Protein 9HAP (pdb70)

Radius of gyration: 42.09 Å; Cα contacts (8 Å, |Δi|>4): 1853; chains: 4; bounding box: 52×86×137 Å

Solvent-accessible surface area: 41976 Å² total; per-residue (Å²): 197,41,86,5,55,9,62,38,33,29,86,25,101,67,56,27,65,35,127,0,27,0,42,6,56,61,20,79,1,69,70,35,0,0,0,0,0,14,23,27,83,87,128,25,13,75,18,0,0,4,12,4,27,75,74,52,19,53,18,46,17,123,50,0,120,74,32,3,75,6,50,38,39,66,109,134,37,14,0,27,0,55,0,57,61,0,115,74,117,2,37,0,38,0,12,0,0,27,0,1,54,36,78,38,88,66,1,40,67,0,0,15,86,26,2,103,11,21,95,0,35,10,24,97,23,87,71,86,20,12,42,12,11,32,3,4,1,33,72,182,16,59,87,81,43,64,3,4,0,0,2,1,2,20,41,0,13,19,77,98,26,83,24,37,3,33,99,50,89,37,102,88,21,40,23,58,2,68,24,40,99,26,127,76,26,25,37,10,14,7,0,0,0,37,6,74,26,106,28,25,76,124,99,82,12,62,0,21,0,43,0,124,70,36,126,33,141,44,87,24,116,4,98,56,171,163,28,103,17,118,16,60,50,17,36,141,12,129,74,54,21,64,37,120,0,31,0,47,10,67,42,95,72,0,44,156,35,0,1,0,1,1,31,44,28,122,72,132,135,84,80,22,1,0,0,6,15,52,94,76,62,27,27,7,43,10,113,70,1,109,62,62,3,62,18,43,52,44,56,104,63,46,12,0,47,0,47,0,60,64,4,127,62,143,5,39,1,31,0,45,0,0,2,0,45,38,48,161,16,13,6,36,22,74,76,75,16,147,18,17,87,0,35,8,98,148,5,108,7,63,5,74,33,91,58,28,24,5,50,82,48,62,165,10,61,0,52,0,117,0,68,51,61,2,4,25,0,0,0,1,0,22,14,38,109,90,44,22,4,91,5,6,0,27,23,0,71,45,73,32,93,79,28,55,96,53,4,52,15,57,84,81,51,35,56,1,32,0,13,0,63,43,0,54,100,122,2,37,8,28,0,12,0,0,0,0,0,8,20,22,47,5,39,22,4,120,6,0,88,5,18,64,68,66,23,15,24,44,11,52,8,10,13,4,23,9,6,114,88,2,48,161,85,28,44,0,0,0,0,0,0,0,3,59,0,1,6,69,52,17,72,14,33,4,68,4,68,133,50,117,56,104,88,41,42,64,81,16,45,26,114,44,36,112,151,53,13,4,2,2,6,3,0,17,0,50,30,49,98,56,59,15,118,147,61,126,50,0,12,0,21,0,12,0,0,11,28,26,69,65,44,81,52,68,35,86,199,116,221,82,45,48,64,57,36,52,64,36,76,92,48,4,50,114,22,6,39,116,14,50,61,19,25,67,174,144,45,229,134,49,78,22,54,44,6,4,26,57,6,7,52,0,5,43,29,24,8,51,104,45,25,42,36,42,43,70,47,65,89,78,99,62,54,110,52,71,44,74,55,20,16,51,33,64,56,56,25,25,10,3,15,4,0,5,0,18,2,0,46,9,1,0,82,29,18,51,59,36,26,30,181,171,77,183,59,1,106,80,5,63,55,111,0,87,69,56,0,54,63,4,75,168,35,38,68,86,18,194,57,68,83,61,117,78,164,22,68,18,71,44,22,37,148,29,10,100,54,0,38,67,54,3,32,126,30,2,47,65,10,10,106,38,0,96,63,57,12,101,43,48,59,21,8,94,23,2,107,4,0,56,51,1,10,86,28,2,45,70,10,20,22,52,44,8,123,59,62,40,53,70,18,184,110,161,151,105,89,65,49,95,56,48,14,37,98,4,13,28,35,6,4,191,44,2,31,82,59,20,89,31,10,51,76,51,77,124,31,84,135,51,18,46,70,0,76,72,14,9,74,48,10,37,64,8,6,127,78,0,54,149,11,114,67,23,60,79,0,68,62,1,0,8,80,2,1,9,7,0,5,41,0,27,142,6,58,52,82,184,53,3,122,94,2,5,34,67,6,0,24,31,1,24,73,0,2,56,16,1,55,92,48,104,19,134,84,0,21,62,18,0,71,101,5,65,96,14,48,86,52,55,5,66,82,40,32,150,44,122,83,75,35

Foldseek 3Di:
DKAKAKDFADEDAAQAKTKIKIQIPPDFLQFWKKWKWWAAVVGDIGTAWIARQNVGDIDGDPVQPPQWDWDADRVRRMIMIMGGNHHQRRFTWMKMFIAGDDDDDSNVCGRVHIYPTHTHGYHPDDFDDWDKDKPAFECVPPHQFKTKIKIKTQFGQDQDKDKDKPNNPDDPAKDKDHWDQDPVRGTIIMIMGIGTPVCQVPDWIWMWMQDVVHRDIDTGTHHYD/DKAKDKDWADEDAAQAKTKMKMAIPPDFLALWKKFKWWAAPVDHIGGAWIDAHDPPDIDGDPVCPPQWDKDADRPRRMIMIMGGRDDQVRFTFMKMFIGPDSVPPRDTDHIHPGYTHGYD/DKAKEWDAQEAEDAFFAKDKTKIFIPDFLDQQKWKWWDAPPDDIDTADGSQADGDPPDDPQWGWDDDGRMIMIMRRGHDPVRFTKMKMWGPSDPVPIDIYPIYGYAYDDDFDFWDWDKDWFDPVVLVVFKTKIKIKTPFGPDPDKDKWKQFVHRTDDDQKDKDKDAQDPPRGGIMMMIMGMDTSVVVVVTFKIKMWMDDPPDPDIDIDIGTD/DVVLLVLLVVLLVLLVVLLVLLLVLLCVVVCDDPPSVLLNLLSVLLNLLSPLPSVVVNVCVVPVHDDDFQQVQLVSQLSNQLSLQLNLQSLLLSLVVLLVCLVPVPPSSVVSSVCSNVVSVCSNPQWGVTPGDADDVTRLQVVLVVCCCRRPNVSLVSSVVSLVSVVCSCVCAPSVLSSVLSVVLSVLQCQQCVVVSVVSNCVRVPVPNSVNVSSNSNSSNVSSVSVCVSDPSSVVSSVCVVLLVLLVVLVVLLVVLLVQLVVDDWLVSVLVSLVSNLVSLVSNQPRDNDVVPVVLSVVLNVLSVVLNVCSVVGNSVVSNVSCVVNVVSCVVPVVVSNVCNVHD

Secondary structure (DSSP, 8-state):
--EEEEE---EE-TT-EEEEEEEEESS-GGGSEEEEEEE-TTS-EEEEEEE-TTT--EEE-STTTTTEEEEEETTTTEEEEEEES--GGG-EEEEEEEEPPSSSHHHHSBT-S-B--EEEEE-S----PPPEEEE---TTTTTTSEEEEEEEEEEESSS--EEEEGGGT--TT-EEPPPEE-TTS-EEEEEEEEEEGGGTTTS-EEEEEEETTTTEEEEEEE---/--EEEEE--EEE-TT-EEEEEEEEESS-STTSEEEEEEE-SSS-EEEEEEE-SGGG-EEE-SSSTTTEEEEEETTTTEEEEEEES--GGG-EEEEEEEE--TT----EEE----EEEEE-/---EEE--SEEEE-TT--EEEEEEESS--TT-EEEEEE-TTS--EEEEETTTEEPBTB-TTEEEEEETTEEEEEESS--TTT-SEEEEEE-SSGGG-EE---EEEEE----BPPEEEEEPPPHHHHTTTEEEEEEEEEEEBSS-EEEEEEETTEE--SSEEEEEE---SSS--EEEEEEEEEEHHHHTT--EEEEEEEETT-SS-EEEEEE-/-HHHHHHHHHHHHHHHHHHHHHHHHHHHHH---TTHHHHHHHHHHHHHHIIIIIHHHHHHHHHTS--S-HHHHHHHHHHHHHHHHHHHHHHHHHHHHHHHHHH---HHHHHHHHHHHHHTTTHHHHB----B---SS-HHHHHHHHHIIIIIIHHHHHHHHHHHHHHHHHT--HHHHHHHHHHHHHHHHHHHHHHHHHHHHHHHH---HHHHHHHHTSHHHHHHHHHHHH-HHHHHHH--HHHHHHHHHHHHHHHHHHHHHHT--SHHHHHHHHHHHHHHHHHHHHS---HHHHHHHHHHHHHHHHHHHHHHTT-HHHHHHHHHHHHHHIIIIIHHHHGGGGT-

B-factor: mean 37.15, std 25.97, range [0.11, 115.5]

Structure (mmCIF, N/CA/C/O backbone):
data_9HAP
#
_entry.id   9HAP
#
_cell.length_a   1.00
_cell.length_b   1.00
_cell.length_c   1.00
_cell.angle_alpha   90.00
_cell.angle_beta   90.00
_cell.angle_gamma   90.00
#
_symmetry.space_group_name_H-M   'P 1'
#
loop_
_entity.id
_entity.type
_entity.pdbx_description
1 polymer 'Synthetic antibody, anti-BRIL Fab fragment, Heavy chain'
2 polymer 'anti-BRIL Fab Nanobody'
3 polymer 'Synthetic antibody, anti-BRIL Fab fragment, Light chain'
4 polymer 'Vasopressin V2 receptor,Soluble cytochrome b562'
5 non-polymer (R)-Tolvaptan
#
loop_
_atom_site.group_PDB
_atom_site.id
_atom_site.type_symbol
_atom_site.label_atom_id
_atom_site.label_alt_id
_atom_site.label_comp_id
_atom_site.label_asym_id
_atom_site.label_entity_id
_atom_site.label_seq_id
_atom_site.pdbx_PDB_ins_code
_atom_site.Cartn_x
_atom_site.Cartn_y
_atom_site.Cartn_z
_atom_site.occupancy
_atom_site.B_iso_or_equiv
_atom_site.auth_seq_id
_atom_site.auth_comp_id
_atom_site.auth_asym_id
_atom_site.auth_atom_id
_atom_site.pdbx_PDB_model_num
ATOM 1 N N . GLU A 1 4 ? 127.804 133.525 177.921 1.00 32.01 4 GLU H N 1
ATOM 2 C CA . GLU A 1 4 ? 129.197 133.938 178.042 1.00 35.85 4 GLU H CA 1
ATOM 3 C C . GLU A 1 4 ? 130.040 132.830 178.660 1.00 31.98 4 GLU H C 1
ATOM 4 O O . GLU A 1 4 ? 129.510 131.890 179.251 1.00 32.07 4 GLU H O 1
ATOM 10 N N . VAL A 1 5 ? 131.358 132.946 178.518 1.00 29.09 5 VAL H N 1
ATOM 11 C CA . VAL A 1 5 ? 132.296 132.023 179.141 1.00 30.28 5 VAL H CA 1
ATOM 12 C C . VAL A 1 5 ? 133.176 132.819 180.093 1.00 24.01 5 VAL H C 1
ATOM 13 O O . VAL A 1 5 ? 133.424 134.011 179.887 1.00 22.02 5 VAL H O 1
ATOM 17 N N . GLN A 1 6 ? 133.629 132.161 181.156 1.00 27.08 6 GLN H N 1
ATOM 18 C CA . GLN A 1 6 ? 134.359 132.856 182.207 1.00 21.26 6 GLN H CA 1
ATOM 19 C C . GLN A 1 6 ? 135.231 131.864 182.964 1.00 20.92 6 GLN H C 1
ATOM 20 O O . GLN A 1 6 ? 135.091 130.646 182.829 1.00 22.82 6 GLN H O 1
ATOM 26 N N . LEU A 1 7 ? 136.148 132.415 183.757 1.00 14.91 7 LEU H N 1
ATOM 27 C CA . LEU A 1 7 ? 137.014 131.644 184.637 1.00 13.74 7 LEU H CA 1
ATOM 28 C C . LEU A 1 7 ? 136.933 132.230 186.037 1.00 11.90 7 LEU H C 1
ATOM 29 O O . LEU A 1 7 ? 137.104 133.439 186.214 1.00 14.19 7 LEU H O 1
ATOM 34 N N . VAL A 1 8 ? 136.672 131.380 187.026 1.00 9.99 8 VAL H N 1
ATOM 35 C CA . VAL A 1 8 ? 136.634 131.799 188.419 1.00 8.42 8 VAL H CA 1
ATOM 36 C C . VAL A 1 8 ? 137.746 131.079 189.169 1.00 7.50 8 VAL H C 1
ATOM 37 O O . VAL A 1 8 ? 138.205 130.006 188.772 1.00 11.94 8 VAL H O 1
ATOM 41 N N . GLU A 1 9 ? 138.183 131.684 190.268 1.00 6.46 9 GLU H N 1
ATOM 42 C CA . GLU A 1 9 ? 139.273 131.151 191.069 1.00 6.05 9 GLU H CA 1
ATOM 43 C C . GLU A 1 9 ? 138.815 130.930 192.503 1.00 6.70 9 GLU H C 1
ATOM 44 O O . GLU A 1 9 ? 137.918 131.618 193.002 1.00 9.11 9 GLU H O 1
ATOM 50 N N . SER A 1 10 ? 139.445 129.961 193.163 1.00 4.00 10 SER H N 1
ATOM 51 C CA . SER A 1 10 ? 139.105 129.611 194.533 1.00 3.75 10 SER H CA 1
ATOM 52 C C . SER A 1 10 ? 140.332 129.017 195.209 1.00 3.82 10 SER H C 1
ATOM 53 O O . SER A 1 10 ? 141.321 128.674 194.559 1.00 4.82 10 SER H O 1
ATOM 56 N N . GLY A 1 11 ? 140.256 128.892 196.531 1.00 3.85 11 GLY H N 1
ATOM 57 C CA . GLY A 1 11 ? 141.331 128.317 197.307 1.00 4.40 11 GLY H CA 1
ATOM 58 C C . GLY A 1 11 ? 142.338 129.305 197.851 1.00 4.32 11 GLY H C 1
ATOM 59 O O . GLY A 1 11 ? 143.220 128.902 198.619 1.00 5.53 11 GLY H O 1
ATOM 60 N N . GLY A 1 12 ? 142.243 130.578 197.480 1.00 4.67 12 GLY H N 1
ATOM 61 C CA . GLY A 1 12 ? 143.131 131.572 198.047 1.00 4.68 12 GLY H CA 1
ATOM 62 C C . GLY A 1 12 ? 142.824 131.832 199.509 1.00 4.98 12 GLY H C 1
ATOM 63 O O . GLY A 1 12 ? 141.690 131.700 199.967 1.00 4.92 12 GLY H O 1
ATOM 64 N N . GLY A 1 13 ? 143.858 132.208 200.253 1.00 5.91 13 GLY H N 1
ATOM 65 C CA . GLY A 1 13 ? 143.691 132.440 201.674 1.00 7.09 13 GLY H CA 1
ATOM 66 C C . GLY A 1 13 ? 145.026 132.669 202.354 1.00 6.26 13 GLY H C 1
ATOM 67 O O . GLY A 1 13 ? 146.006 133.057 201.716 1.00 5.62 13 GLY H O 1
ATOM 68 N N . LEU A 1 14 ? 145.041 132.420 203.659 1.00 7.32 14 LEU H N 1
ATOM 69 C CA . LEU A 1 14 ? 146.198 132.679 204.506 1.00 10.81 14 LEU H CA 1
ATOM 70 C C . LEU A 1 14 ? 146.799 131.357 204.961 1.00 10.75 14 LEU H C 1
ATOM 71 O O . LEU A 1 14 ? 146.100 130.521 205.542 1.00 11.79 14 LEU H O 1
ATOM 76 N N . VAL A 1 15 ? 148.092 131.172 204.696 1.00 9.58 15 VAL H N 1
ATOM 77 C CA . VAL A 1 15 ? 148.831 130.009 205.164 1.00 11.32 15 VAL H CA 1
ATOM 78 C C . VAL A 1 15 ? 150.159 130.474 205.743 1.00 11.04 15 VAL H C 1
ATOM 79 O O . VAL A 1 15 ? 150.656 131.557 205.432 1.00 11.73 15 VAL H O 1
ATOM 83 N N . GLN A 1 16 ? 150.728 129.638 206.607 1.00 12.24 16 GLN H N 1
ATOM 84 C CA . GLN A 1 16 ? 152.031 129.921 207.179 1.00 11.21 16 GLN H CA 1
ATOM 85 C C . GLN A 1 16 ? 153.122 129.727 206.128 1.00 11.39 16 GLN H C 1
ATOM 86 O O . GLN A 1 16 ? 152.931 128.999 205.152 1.00 13.28 16 GLN H O 1
ATOM 92 N N . PRO A 1 17 ? 154.267 130.388 206.292 1.00 12.33 17 PRO H N 1
ATOM 93 C CA . PRO A 1 17 ? 155.382 130.155 205.366 1.00 11.98 17 PRO H CA 1
ATOM 94 C C . PRO A 1 17 ? 155.849 128.709 205.421 1.00 13.05 17 PRO H C 1
ATOM 95 O O . PRO A 1 17 ? 155.914 128.095 206.488 1.00 14.12 17 PRO H O 1
ATOM 99 N N . GLY A 1 18 ? 156.184 128.169 204.252 1.00 12.73 18 GLY H N 1
ATOM 100 C CA . GLY A 1 18 ? 156.550 126.776 204.134 1.00 9.55 18 GLY H CA 1
ATOM 101 C C . GLY A 1 18 ? 155.387 125.813 204.076 1.00 8.27 18 GLY H C 1
ATOM 102 O O . GLY A 1 18 ? 155.613 124.597 204.055 1.00 9.28 18 GLY H O 1
ATOM 103 N N . GLY A 1 19 ? 154.155 126.308 204.053 1.00 8.49 19 GLY H N 1
ATOM 104 C CA . GLY A 1 19 ? 152.980 125.467 203.995 1.00 7.79 19 GLY H CA 1
ATOM 105 C C . GLY A 1 19 ? 152.608 125.096 202.576 1.00 5.90 19 GLY H C 1
ATOM 106 O O . GLY A 1 19 ? 153.410 125.198 201.645 1.00 6.61 19 GLY H O 1
ATOM 107 N N . SER A 1 20 ? 151.362 124.659 202.413 1.00 5.20 20 SER H N 1
ATOM 108 C CA . SER A 1 20 ? 150.865 124.208 201.124 1.00 4.60 20 SER H CA 1
ATOM 109 C C . SER A 1 20 ? 149.454 124.730 200.906 1.00 4.47 20 SER H C 1
ATOM 110 O O . SER A 1 20 ? 148.686 124.907 201.855 1.00 5.69 20 SER H O 1
ATOM 113 N N . LEU A 1 21 ? 149.118 124.973 199.640 1.00 4.68 21 LEU H N 1
ATOM 114 C CA . LEU A 1 21 ? 147.800 125.483 199.285 1.00 4.91 21 LEU H CA 1
ATOM 115 C C . LEU A 1 21 ? 147.514 125.140 197.833 1.00 2.65 21 LEU H C 1
ATOM 116 O O . LEU A 1 21 ? 148.372 125.337 196.972 1.00 1.97 21 LEU H O 1
ATOM 121 N N . ARG A 1 22 ? 146.317 124.637 197.561 1.00 2.24 22 ARG H N 1
ATOM 122 C CA . ARG A 1 22 ? 145.934 124.237 196.210 1.00 2.24 22 ARG H CA 1
ATOM 123 C C . ARG A 1 22 ? 144.899 125.222 195.683 1.00 2.50 22 ARG H C 1
ATOM 124 O O . ARG A 1 22 ? 143.725 125.164 196.058 1.00 3.58 22 ARG H O 1
ATOM 132 N N . LEU A 1 23 ? 145.333 126.121 194.806 1.00 2.06 23 LEU H N 1
ATOM 133 C CA . LEU A 1 23 ? 144.407 127.011 194.128 1.00 2.11 23 LEU H CA 1
ATOM 134 C C . LEU A 1 23 ? 143.658 126.255 193.040 1.00 2.12 23 LEU H C 1
ATOM 135 O O . LEU A 1 23 ? 144.182 125.317 192.435 1.00 2.51 23 LEU H O 1
ATOM 140 N N . SER A 1 24 ? 142.422 126.674 192.789 1.00 2.11 24 SER H N 1
ATOM 141 C CA . SER A 1 24 ? 141.574 126.056 191.785 1.00 2.42 24 SER H CA 1
ATOM 142 C C . SER A 1 24 ? 141.047 127.121 190.840 1.00 4.64 24 SER H C 1
ATOM 143 O O . SER A 1 24 ? 140.844 128.275 191.226 1.00 7.99 24 SER H O 1
ATOM 146 N N . CYS A 1 25 ? 140.816 126.714 189.595 1.00 5.80 25 CYS H N 1
ATOM 147 C CA . CYS A 1 25 ? 140.343 127.609 188.540 1.00 6.25 25 CYS H CA 1
ATOM 148 C C . CYS A 1 25 ? 139.268 126.866 187.759 1.00 9.27 25 CYS H C 1
ATOM 149 O O . CYS A 1 25 ? 139.578 125.976 186.962 1.00 16.76 25 CYS H O 1
ATOM 152 N N . ALA A 1 26 ? 138.011 127.222 188.003 1.00 8.51 26 ALA H N 1
ATOM 153 C CA . ALA A 1 26 ? 136.878 126.610 187.323 1.00 12.94 26 ALA H CA 1
ATOM 154 C C . ALA A 1 26 ? 136.520 127.443 186.100 1.00 16.88 26 ALA H C 1
ATOM 155 O O . ALA A 1 26 ? 136.189 128.627 186.223 1.00 18.91 26 ALA H O 1
ATOM 157 N N . ALA A 1 27 ? 136.590 126.826 184.926 1.00 17.65 27 ALA H N 1
ATOM 158 C CA . ALA A 1 27 ? 136.243 127.478 183.673 1.00 16.76 27 ALA H CA 1
ATOM 159 C C . ALA A 1 27 ? 134.871 127.001 183.223 1.00 22.57 27 ALA H C 1
ATOM 160 O O . ALA A 1 27 ? 134.617 125.794 183.165 1.00 28.93 27 ALA H O 1
ATOM 162 N N . SER A 1 28 ? 133.990 127.945 182.910 1.00 22.54 28 SER H N 1
ATOM 163 C CA . SER A 1 28 ? 132.636 127.637 182.478 1.00 22.59 28 SER H CA 1
ATOM 164 C C . SER A 1 28 ? 132.375 128.267 181.120 1.00 25.66 28 SER H C 1
ATOM 165 O O . SER A 1 28 ? 132.808 129.391 180.853 1.00 23.75 28 SER H O 1
ATOM 168 N N . GLY A 1 29 ? 131.663 127.535 180.266 1.00 29.11 29 GLY H N 1
ATOM 169 C CA . GLY A 1 29 ? 131.328 127.984 178.937 1.00 24.72 29 GLY H CA 1
ATOM 170 C C . GLY A 1 29 ? 132.239 127.465 177.845 1.00 24.61 29 GLY H C 1
ATOM 171 O O . GLY A 1 29 ? 131.858 127.504 176.670 1.00 24.05 29 GLY H O 1
ATOM 172 N N . PHE A 1 30 ? 133.428 126.982 178.198 1.00 27.72 30 PHE H N 1
ATOM 173 C CA . PHE A 1 30 ? 134.348 126.409 177.229 1.00 26.41 30 PHE H CA 1
ATOM 174 C C . PHE A 1 30 ? 135.089 125.248 177.875 1.00 23.34 30 PHE H C 1
ATOM 175 O O . PHE A 1 30 ? 135.153 125.131 179.101 1.00 24.74 30 PHE H O 1
ATOM 183 N N . ASN A 1 31 ? 135.648 124.387 177.034 1.00 20.43 31 ASN H N 1
ATOM 184 C CA . ASN A 1 31 ? 136.336 123.194 177.500 1.00 18.46 31 ASN H CA 1
ATOM 185 C C . ASN A 1 31 ? 137.828 123.458 177.655 1.00 15.15 31 ASN H C 1
ATOM 186 O O . ASN A 1 31 ? 138.423 124.242 176.912 1.00 16.21 31 ASN H O 1
ATOM 191 N N . VAL A 1 32 ? 138.431 122.785 178.637 1.00 14.77 32 VAL H N 1
ATOM 192 C CA . VAL A 1 32 ? 139.859 122.938 178.884 1.00 14.42 32 VAL H CA 1
ATOM 193 C C . VAL A 1 32 ? 140.697 122.235 177.824 1.00 15.29 32 VAL H C 1
ATOM 194 O O . VAL A 1 32 ? 141.867 122.585 177.632 1.00 12.20 32 VAL H O 1
ATOM 198 N N . VAL A 1 33 ? 140.126 121.259 177.113 1.00 14.52 33 VAL H N 1
ATOM 199 C CA . VAL A 1 33 ? 140.867 120.566 176.065 1.00 12.73 33 VAL H CA 1
ATOM 200 C C . VAL A 1 33 ? 141.104 121.433 174.841 1.00 16.01 33 VAL H C 1
ATOM 201 O O . VAL A 1 33 ? 141.873 121.041 173.956 1.00 20.60 33 VAL H O 1
ATOM 205 N N . ASP A 1 34 ? 140.469 122.602 174.766 1.00 10.62 34 ASP H N 1
ATOM 206 C CA . ASP A 1 34 ? 140.630 123.499 173.633 1.00 6.95 34 ASP H CA 1
ATOM 207 C C . ASP A 1 34 ? 141.581 124.654 173.908 1.00 6.41 34 ASP H C 1
ATOM 208 O O . ASP A 1 34 ? 142.021 125.309 172.959 1.00 6.68 34 ASP H O 1
ATOM 213 N N . PHE A 1 35 ? 141.907 124.918 175.171 1.00 5.89 35 PHE H N 1
ATOM 214 C CA . PHE A 1 35 ? 142.745 126.050 175.538 1.00 3.93 35 PHE H CA 1
ATOM 215 C C . PHE A 1 35 ? 143.751 125.630 176.597 1.00 2.99 35 PHE H C 1
ATOM 216 O O . PHE A 1 35 ? 143.417 124.880 177.517 1.00 4.83 35 PHE H O 1
ATOM 224 N N . SER A 1 36 ? 144.979 126.122 176.465 1.00 1.41 36 SER H N 1
ATOM 225 C CA . SER A 1 36 ? 145.963 125.973 177.524 1.00 0.91 36 SER H CA 1
ATOM 226 C C . SER A 1 36 ? 145.671 126.974 178.630 1.00 1.07 36 SER H C 1
ATOM 227 O O . SER A 1 36 ? 145.285 128.116 178.366 1.00 1.32 36 SER H O 1
ATOM 230 N N . LEU A 1 37 ? 145.848 126.546 179.875 1.00 1.01 37 LEU H N 1
ATOM 231 C CA . LEU A 1 37 ? 145.516 127.368 181.028 1.00 0.45 37 LEU H CA 1
ATOM 232 C C . LEU A 1 37 ? 146.789 127.831 181.717 1.00 0.36 37 LEU H C 1
ATOM 233 O O . LEU A 1 37 ? 147.651 127.016 182.052 1.00 0.42 37 LEU H O 1
ATOM 238 N N . HIS A 1 38 ? 146.896 129.136 181.931 1.00 0.66 38 HIS H N 1
ATOM 239 C CA . HIS A 1 38 ? 148.069 129.751 182.527 1.00 0.55 38 HIS H CA 1
ATOM 240 C C . HIS A 1 38 ? 147.704 130.384 183.860 1.00 0.62 38 HIS H C 1
ATOM 241 O O . HIS A 1 38 ? 146.610 130.929 184.027 1.00 1.28 38 HIS H O 1
ATOM 248 N N . TRP A 1 39 ? 148.629 130.298 184.805 1.00 0.70 39 TRP H N 1
ATOM 249 C CA . TRP A 1 39 ? 148.529 130.972 186.088 1.00 0.75 39 TRP H CA 1
ATOM 250 C C . TRP A 1 39 ? 149.550 132.097 186.108 1.00 0.77 39 TRP H C 1
ATOM 251 O O . TRP A 1 39 ? 150.751 131.852 185.950 1.00 0.79 39 TRP H O 1
ATOM 262 N N . VAL A 1 40 ? 149.061 133.323 186.298 1.00 1.25 40 VAL H N 1
ATOM 263 C CA . VAL A 1 40 ? 149.867 134.533 186.358 1.00 1.45 40 VAL H CA 1
ATOM 264 C C . VAL A 1 40 ? 149.727 135.117 187.756 1.00 1.60 40 VAL H C 1
ATOM 265 O O . VAL A 1 40 ? 148.698 134.949 188.415 1.00 1.18 40 VAL H O 1
ATOM 269 N N . ARG A 1 41 ? 150.770 135.799 188.212 1.00 3.27 41 ARG H N 1
ATOM 270 C CA . ARG A 1 41 ? 150.847 136.292 189.578 1.00 1.83 41 ARG H CA 1
ATOM 271 C C . ARG A 1 41 ? 151.222 137.765 189.582 1.00 2.71 41 ARG H C 1
ATOM 272 O O . ARG A 1 41 ? 152.119 138.184 188.848 1.00 3.70 41 ARG H O 1
ATOM 280 N N . GLN A 1 42 ? 150.540 138.548 190.414 1.00 2.56 42 GLN H N 1
ATOM 281 C CA . GLN A 1 42 ? 150.827 139.972 190.564 1.00 2.76 42 GLN H CA 1
ATOM 282 C C . GLN A 1 42 ? 150.995 140.279 192.044 1.00 2.86 42 GLN H C 1
ATOM 283 O O . GLN A 1 42 ? 150.042 140.150 192.818 1.00 2.43 42 GLN H O 1
ATOM 289 N N . ALA A 1 43 ? 152.201 140.671 192.436 1.00 3.59 43 ALA H N 1
ATOM 290 C CA . ALA A 1 43 ? 152.450 141.044 193.816 1.00 3.77 43 ALA H CA 1
ATOM 291 C C . ALA A 1 43 ? 151.744 142.360 194.140 1.00 5.40 43 ALA H C 1
ATOM 292 O O . ALA A 1 43 ? 151.486 143.170 193.246 1.00 8.65 43 ALA H O 1
ATOM 294 N N . PRO A 1 44 ? 151.403 142.591 195.409 1.00 4.77 44 PRO H N 1
ATOM 295 C CA . PRO A 1 44 ? 150.760 143.861 195.781 1.00 5.02 44 PRO H CA 1
ATOM 296 C C . PRO A 1 44 ? 151.709 145.031 195.570 1.00 5.81 44 PRO H C 1
ATOM 297 O O . PRO A 1 44 ? 152.752 145.128 196.220 1.00 5.58 44 PRO H O 1
ATOM 301 N N . GLY A 1 45 ? 151.339 145.922 194.653 1.00 6.23 45 GLY H N 1
ATOM 302 C CA . GLY A 1 45 ? 152.164 147.057 194.308 1.00 5.81 45 GLY H CA 1
ATOM 303 C C . GLY A 1 45 ? 153.186 146.806 193.222 1.00 6.52 45 GLY H C 1
ATOM 304 O O . GLY A 1 45 ? 153.915 147.736 192.856 1.00 7.65 45 GLY H O 1
ATOM 305 N N . LYS A 1 46 ? 153.263 145.592 192.693 1.00 7.03 46 LYS H N 1
ATOM 306 C CA . LYS A 1 46 ? 154.204 145.241 191.639 1.00 8.01 46 LYS H CA 1
ATOM 307 C C . LYS A 1 46 ? 153.441 144.836 190.381 1.00 5.41 46 LYS H C 1
ATOM 308 O O . LYS A 1 46 ? 152.210 144.771 190.364 1.00 5.21 46 LYS H O 1
ATOM 314 N N . GLY A 1 47 ? 154.196 144.560 189.316 1.00 4.72 47 GLY H N 1
ATOM 315 C CA . GLY A 1 47 ? 153.614 144.231 188.034 1.00 4.11 47 GLY H CA 1
ATOM 316 C C . GLY A 1 47 ? 153.296 142.755 187.888 1.00 4.55 47 GLY H C 1
ATOM 317 O O . GLY A 1 47 ? 153.483 141.947 188.795 1.00 8.49 47 GLY H O 1
ATOM 318 N N . LEU A 1 48 ? 152.801 142.411 186.702 1.00 3.09 48 LEU H N 1
ATOM 319 C CA . LEU A 1 48 ? 152.417 141.042 186.400 1.00 2.57 48 LEU H CA 1
ATOM 320 C C . LEU A 1 48 ? 153.647 140.167 186.188 1.00 3.38 48 LEU H C 1
ATOM 321 O O . LEU A 1 48 ? 154.701 140.631 185.746 1.00 3.16 48 LEU H O 1
ATOM 326 N N . GLU A 1 49 ? 153.503 138.886 186.521 1.00 2.71 49 GLU H N 1
ATOM 327 C CA . GLU A 1 49 ? 154.588 137.920 186.384 1.00 2.56 49 GLU H CA 1
ATOM 328 C C . GLU A 1 49 ? 153.990 136.554 186.093 1.00 2.11 49 GLU H C 1
ATOM 329 O O . GLU A 1 49 ? 153.189 136.052 186.881 1.00 2.02 49 GLU H O 1
ATOM 335 N N . TRP A 1 50 ? 154.385 135.955 184.973 1.00 2.55 50 TRP H N 1
ATOM 336 C CA . TRP A 1 50 ? 153.892 134.632 184.617 1.00 1.24 50 TRP H CA 1
ATOM 337 C C . TRP A 1 50 ? 154.449 133.584 185.570 1.00 1.16 50 TRP H C 1
ATOM 338 O O . TRP A 1 50 ? 155.612 133.647 185.978 1.00 1.49 50 TRP H O 1
ATOM 349 N N . VAL A 1 51 ? 153.610 132.615 185.928 1.00 0.93 51 VAL H N 1
ATOM 350 C CA . VAL A 1 51 ? 154.013 131.585 186.878 1.00 1.28 51 VAL H CA 1
ATOM 351 C C . VAL A 1 51 ? 154.045 130.217 186.213 1.00 0.99 51 VAL H C 1
ATOM 352 O O . VAL A 1 51 ? 155.084 129.550 186.205 1.00 0.96 51 VAL H O 1
ATOM 356 N N . ALA A 1 52 ? 152.924 129.775 185.652 1.00 0.84 52 ALA H N 1
ATOM 357 C CA . ALA A 1 52 ? 152.875 128.403 185.173 1.00 0.68 52 ALA H CA 1
ATOM 358 C C . ALA A 1 52 ? 151.883 128.271 184.031 1.00 0.76 52 ALA H C 1
ATOM 359 O O . ALA A 1 52 ? 151.040 129.141 183.812 1.00 0.86 52 ALA H O 1
ATOM 361 N N . TYR A 1 53 ? 151.997 127.166 183.296 1.00 0.94 53 TYR H N 1
ATOM 362 C CA . TYR A 1 53 ? 151.039 126.862 182.245 1.00 0.77 53 TYR H CA 1
ATOM 363 C C . TYR A 1 53 ? 150.865 125.357 182.128 1.00 1.18 53 TYR H C 1
ATOM 364 O O . TYR A 1 53 ? 151.798 124.586 182.366 1.00 1.54 53 TYR H O 1
ATOM 373 N N . ILE A 1 54 ? 149.656 124.956 181.738 1.00 1.43 54 ILE H N 1
ATOM 374 C CA . ILE A 1 54 ? 149.289 123.558 181.555 1.00 1.74 54 ILE H CA 1
ATOM 375 C C . ILE A 1 54 ? 148.557 123.415 180.228 1.00 1.95 54 ILE H C 1
ATOM 376 O O . ILE A 1 54 ? 147.696 124.233 179.888 1.00 2.16 54 ILE H O 1
ATOM 381 N N . SER A 1 55 ? 148.924 122.389 179.467 1.00 2.83 55 SER H N 1
ATOM 382 C CA . SER A 1 55 ? 148.251 122.026 178.226 1.00 2.62 55 SER H CA 1
ATOM 383 C C . SER A 1 55 ? 147.492 120.735 178.495 1.00 3.52 55 SER H C 1
ATOM 384 O O . SER A 1 55 ? 148.097 119.666 178.609 1.00 3.94 55 SER H O 1
ATOM 387 N N . SER A 1 56 ? 146.168 120.841 178.616 1.00 3.70 56 SER H N 1
ATOM 388 C CA . SER A 1 56 ? 145.362 119.685 178.993 1.00 4.74 56 SER H CA 1
ATOM 389 C C . SER A 1 56 ? 145.442 118.580 177.947 1.00 5.49 56 SER H C 1
ATOM 390 O O . SER A 1 56 ? 145.503 117.395 178.292 1.00 6.63 56 SER H O 1
ATOM 393 N N . SER A 1 57 ? 145.443 118.947 176.665 1.00 6.47 57 SER H N 1
ATOM 394 C CA . SER A 1 57 ? 145.391 117.945 175.605 1.00 5.91 57 SER H CA 1
ATOM 395 C C . SER A 1 57 ? 146.697 117.163 175.514 1.00 4.99 57 SER H C 1
ATOM 396 O O . SER A 1 57 ? 146.710 115.935 175.645 1.00 6.19 57 SER H O 1
ATOM 399 N N . SER A 1 58 ? 147.810 117.859 175.291 1.00 4.83 58 SER H N 1
ATOM 400 C CA . SER A 1 58 ? 149.092 117.189 175.125 1.00 5.61 58 SER H CA 1
ATOM 401 C C . SER A 1 58 ? 149.734 116.790 176.446 1.00 5.47 58 SER H C 1
ATOM 402 O O . SER A 1 58 ? 150.696 116.015 176.436 1.00 6.10 58 SER H O 1
ATOM 405 N N . GLY A 1 59 ? 149.235 117.291 177.572 1.00 5.12 59 GLY H N 1
ATOM 406 C CA . GLY A 1 59 ? 149.814 116.972 178.859 1.00 4.95 59 GLY H CA 1
ATOM 407 C C . GLY A 1 59 ? 151.111 117.679 179.173 1.00 5.02 59 GLY H C 1
ATOM 408 O O . GLY A 1 59 ? 151.760 117.332 180.164 1.00 3.63 59 GLY H O 1
ATOM 409 N N . SER A 1 60 ? 151.512 118.653 178.364 1.00 4.50 60 SER H N 1
ATOM 410 C CA . SER A 1 60 ? 152.753 119.380 178.587 1.00 3.49 60 SER H CA 1
ATOM 411 C C . SER A 1 60 ? 152.516 120.533 179.550 1.00 3.41 60 SER H C 1
ATOM 412 O O . SER A 1 60 ? 151.513 121.241 179.455 1.00 2.80 60 SER H O 1
ATOM 415 N N . THR A 1 61 ? 153.447 120.713 180.482 1.00 3.92 61 THR H N 1
ATOM 416 C CA . THR A 1 61 ? 153.335 121.745 181.499 1.00 1.81 61 THR H CA 1
ATOM 417 C C . THR A 1 61 ? 154.679 122.431 181.673 1.00 1.65 61 THR H C 1
ATOM 418 O O . THR A 1 61 ? 155.731 121.851 181.394 1.00 2.73 61 THR H O 1
ATOM 422 N N . SER A 1 62 ? 154.641 123.677 182.136 1.00 1.58 62 SER H N 1
ATOM 423 C CA . SER A 1 62 ? 155.876 124.401 182.393 1.00 1.65 62 SER H CA 1
ATOM 424 C C . SER A 1 62 ? 155.661 125.403 183.517 1.00 1.50 62 SER H C 1
ATOM 425 O O . SER A 1 62 ? 154.536 125.822 183.798 1.00 1.25 62 SER H O 1
ATOM 428 N N . TYR A 1 63 ? 156.767 125.785 184.154 1.00 1.89 63 TYR H N 1
ATOM 429 C CA . TYR A 1 63 ? 156.751 126.708 185.277 1.00 2.34 63 TYR H CA 1
ATOM 430 C C . TYR A 1 63 ? 157.861 127.734 185.102 1.00 2.20 63 TYR H C 1
ATOM 431 O O . TYR A 1 63 ? 158.798 127.540 184.326 1.00 2.47 63 TYR H O 1
ATOM 440 N N . ALA A 1 64 ? 157.744 128.832 185.840 1.00 2.02 64 ALA H N 1
ATOM 441 C CA . ALA A 1 64 ? 158.785 129.841 185.874 1.00 2.93 64 ALA H CA 1
ATOM 442 C C . ALA A 1 64 ? 159.931 129.386 186.772 1.00 4.21 64 ALA H C 1
ATOM 443 O O . ALA A 1 64 ? 159.821 128.416 187.522 1.00 3.96 64 ALA H O 1
ATOM 445 N N . ASP A 1 65 ? 161.050 130.106 186.685 1.00 6.68 65 ASP H N 1
ATOM 446 C CA . ASP A 1 65 ? 162.232 129.737 187.459 1.00 7.88 65 ASP H CA 1
ATOM 447 C C . ASP A 1 65 ? 161.995 129.898 188.955 1.00 7.52 65 ASP H C 1
ATOM 448 O O . ASP A 1 65 ? 162.457 129.075 189.753 1.00 6.33 65 ASP H O 1
ATOM 453 N N . SER A 1 66 ? 161.279 130.950 189.356 1.00 8.04 66 SER H N 1
ATOM 454 C CA . SER A 1 66 ? 161.077 131.228 190.774 1.00 7.65 66 SER H CA 1
ATOM 455 C C . SER A 1 66 ? 160.119 130.251 191.442 1.00 6.17 66 SER H C 1
ATOM 456 O O . SER A 1 66 ? 160.138 130.133 192.671 1.00 7.64 66 SER H O 1
ATOM 459 N N . VAL A 1 67 ? 159.289 129.550 190.670 1.00 5.86 67 VAL H N 1
ATOM 460 C CA . VAL A 1 67 ? 158.327 128.601 191.208 1.00 5.98 67 VAL H CA 1
ATOM 461 C C . VAL A 1 67 ? 158.577 127.187 190.705 1.00 5.80 67 VAL H C 1
ATOM 462 O O . VAL A 1 67 ? 157.736 126.308 190.894 1.00 4.43 67 VAL H O 1
ATOM 466 N N . LYS A 1 68 ? 159.719 126.948 190.066 1.00 8.12 68 LYS H N 1
ATOM 467 C CA . LYS A 1 68 ? 160.016 125.628 189.526 1.00 6.98 68 LYS H CA 1
ATOM 468 C C . LYS A 1 68 ? 160.368 124.668 190.654 1.00 6.41 68 LYS H C 1
ATOM 469 O O . LYS A 1 68 ? 161.222 124.966 191.495 1.00 7.13 68 LYS H O 1
ATOM 475 N N . GLY A 1 69 ? 159.712 123.509 190.669 1.00 5.67 69 GLY H N 1
ATOM 476 C CA . GLY A 1 69 ? 159.914 122.512 191.693 1.00 5.11 69 GLY H CA 1
ATOM 477 C C . GLY A 1 69 ? 158.995 122.646 192.891 1.00 5.95 69 GLY H C 1
ATOM 478 O O . GLY A 1 69 ? 158.642 121.635 193.508 1.00 5.04 69 GLY H O 1
ATOM 479 N N . ARG A 1 70 ? 158.599 123.870 193.235 1.00 5.89 70 ARG H N 1
ATOM 480 C CA . ARG A 1 70 ? 157.708 124.095 194.365 1.00 4.01 70 ARG H CA 1
ATOM 481 C C . ARG A 1 70 ? 156.238 124.051 193.976 1.00 3.55 70 ARG H C 1
ATOM 482 O O . ARG A 1 70 ? 155.397 123.707 194.814 1.00 3.68 70 ARG H O 1
ATOM 490 N N . PHE A 1 71 ? 155.906 124.395 192.736 1.00 4.14 71 PHE H N 1
ATOM 491 C CA . PHE A 1 71 ? 154.529 124.418 192.267 1.00 2.97 71 PHE H CA 1
ATOM 492 C C . PHE A 1 71 ? 154.278 123.250 191.324 1.00 3.87 71 PHE H C 1
ATOM 493 O O . PHE A 1 71 ? 155.186 122.785 190.630 1.00 5.18 71 PHE H O 1
ATOM 501 N N . THR A 1 72 ? 153.034 122.780 191.302 1.00 3.61 72 THR H N 1
ATOM 502 C CA . THR A 1 72 ? 152.620 121.697 190.417 1.00 3.36 72 THR H CA 1
ATOM 503 C C . THR A 1 72 ? 151.230 122.012 189.891 1.00 2.89 72 THR H C 1
ATOM 504 O O . THR A 1 72 ? 150.291 122.152 190.677 1.00 3.85 72 THR H O 1
ATOM 508 N N . ILE A 1 73 ? 151.096 122.119 188.573 1.00 3.21 73 ILE H N 1
ATOM 509 C CA . ILE A 1 73 ? 149.840 122.495 187.937 1.00 3.01 73 ILE H CA 1
ATOM 510 C C . ILE A 1 73 ? 149.297 121.292 187.180 1.00 3.32 73 ILE H C 1
ATOM 511 O O . ILE A 1 73 ? 150.033 120.624 186.445 1.00 5.14 73 ILE H O 1
ATOM 516 N N . SER A 1 74 ? 148.016 120.998 187.389 1.00 2.35 74 SER H N 1
ATOM 517 C CA . SER A 1 74 ? 147.343 119.876 186.755 1.00 2.64 74 SER H CA 1
ATOM 518 C C . SER A 1 74 ? 145.976 120.325 186.260 1.00 2.81 74 SER H C 1
ATOM 519 O O . SER A 1 74 ? 145.498 121.412 186.590 1.00 4.65 74 SER H O 1
ATOM 522 N N . ALA A 1 75 ? 145.341 119.474 185.461 1.00 4.38 75 ALA H N 1
ATOM 523 C CA . ALA A 1 75 ? 144.039 119.772 184.885 1.00 6.84 75 ALA H CA 1
ATOM 524 C C . ALA A 1 75 ? 143.085 118.614 185.135 1.00 10.21 75 ALA H C 1
ATOM 525 O O . ALA A 1 75 ? 143.505 117.466 185.292 1.00 15.47 75 ALA H O 1
ATOM 527 N N . ASP A 1 76 ? 141.793 118.932 185.175 1.00 11.46 76 ASP H N 1
ATOM 528 C CA . ASP A 1 76 ? 140.736 117.938 185.361 1.00 17.38 76 ASP H CA 1
ATOM 529 C C . ASP A 1 76 ? 139.608 118.318 184.408 1.00 24.19 76 ASP H C 1
ATOM 530 O O . ASP A 1 76 ? 138.831 119.234 184.692 1.00 28.78 76 ASP H O 1
ATOM 535 N N . THR A 1 77 ? 139.532 117.615 183.275 1.00 27.49 77 THR H N 1
ATOM 536 C CA . THR A 1 77 ? 138.518 117.906 182.268 1.00 33.30 77 THR H CA 1
ATOM 537 C C . THR A 1 77 ? 137.134 117.417 182.670 1.00 34.78 77 THR H C 1
ATOM 538 O O . THR A 1 77 ? 136.143 117.856 182.078 1.00 40.27 77 THR H O 1
ATOM 542 N N . SER A 1 78 ? 137.043 116.514 183.648 1.00 32.00 78 SER H N 1
ATOM 543 C CA . SER A 1 78 ? 135.734 116.084 184.128 1.00 38.90 78 SER H CA 1
ATOM 544 C C . SER A 1 78 ? 134.988 117.240 184.779 1.00 39.03 78 SER H C 1
ATOM 545 O O . SER A 1 78 ? 133.767 117.368 184.627 1.00 42.17 78 SER H O 1
ATOM 548 N N . LYS A 1 79 ? 135.704 118.093 185.509 1.00 35.70 79 LYS H N 1
ATOM 549 C CA . LYS A 1 79 ? 135.122 119.268 186.138 1.00 34.26 79 LYS H CA 1
ATOM 550 C C . LYS A 1 79 ? 135.484 120.559 185.420 1.00 34.01 79 LYS H C 1
ATOM 551 O O . LYS A 1 79 ? 135.045 121.632 185.848 1.00 33.68 79 LYS H O 1
ATOM 557 N N . ASN A 1 80 ? 136.262 120.481 184.337 1.00 29.26 80 ASN H N 1
ATOM 558 C CA . ASN A 1 80 ? 136.746 121.657 183.609 1.00 24.74 80 ASN H CA 1
ATOM 559 C C . ASN A 1 80 ? 137.489 122.614 184.539 1.00 20.37 80 ASN H C 1
ATOM 560 O O . ASN A 1 80 ? 137.259 123.824 184.536 1.00 23.76 80 ASN H O 1
ATOM 565 N N . THR A 1 81 ? 138.392 122.061 185.343 1.00 16.28 81 THR H N 1
ATOM 566 C CA . THR A 1 81 ? 139.116 122.835 186.337 1.00 12.86 81 THR H CA 1
ATOM 567 C C . THR A 1 81 ? 140.620 122.679 186.159 1.00 9.02 81 THR H C 1
ATOM 568 O O . THR A 1 81 ? 141.106 121.711 185.571 1.00 11.87 81 THR H O 1
ATOM 572 N N . ALA A 1 82 ? 141.353 123.661 186.672 1.00 5.69 82 ALA H N 1
ATOM 573 C CA . ALA A 1 82 ? 142.803 123.610 186.762 1.00 3.27 82 ALA H CA 1
ATOM 574 C C . ALA A 1 82 ? 143.211 123.764 188.219 1.00 4.17 82 ALA H C 1
ATOM 575 O O . ALA A 1 82 ? 142.573 124.504 188.973 1.00 7.01 82 ALA H O 1
ATOM 577 N N . TYR A 1 83 ? 144.264 123.055 188.614 1.00 3.70 83 TYR H N 1
ATOM 578 C CA . TYR A 1 83 ? 144.731 123.028 189.993 1.00 3.36 83 TYR H CA 1
ATOM 579 C C . TYR A 1 83 ? 146.188 123.452 190.040 1.00 2.99 83 TYR H C 1
ATOM 580 O O . TYR A 1 83 ? 147.008 122.945 189.271 1.00 5.17 83 TYR H O 1
ATOM 589 N N . LEU A 1 84 ? 146.507 124.373 190.940 1.00 2.12 84 LEU H N 1
ATOM 590 C CA . LEU A 1 84 ? 147.881 124.804 191.181 1.00 1.50 84 LEU H CA 1
ATOM 591 C C . LEU A 1 84 ? 148.204 124.501 192.640 1.00 1.77 84 LEU H C 1
ATOM 592 O O . LEU A 1 84 ? 147.798 125.242 193.538 1.00 2.44 84 LEU H O 1
ATOM 597 N N . GLN A 1 85 ? 148.905 123.394 192.872 1.00 1.77 85 GLN H N 1
ATOM 598 C CA . GLN A 1 85 ? 149.366 123.030 194.204 1.00 1.99 85 GLN H CA 1
ATOM 599 C C . GLN A 1 85 ? 150.682 123.744 194.472 1.00 2.72 85 GLN H C 1
ATOM 600 O O . GLN A 1 85 ? 151.667 123.524 193.760 1.00 3.24 85 GLN H O 1
ATOM 606 N N . MET A 1 86 ? 150.697 124.597 195.488 1.00 2.79 86 MET H N 1
ATOM 607 C CA . MET A 1 86 ? 151.863 125.386 195.850 1.00 2.76 86 MET H CA 1
ATOM 608 C C . MET A 1 86 ? 152.398 124.886 197.182 1.00 3.16 86 MET H C 1
ATOM 609 O O . MET A 1 86 ? 151.651 124.804 198.160 1.00 4.63 86 MET H O 1
ATOM 614 N N . ASN A 1 87 ? 153.685 124.553 197.210 1.00 3.20 87 ASN H N 1
ATOM 615 C CA . ASN A 1 87 ? 154.350 124.050 198.401 1.00 4.60 87 ASN H CA 1
ATOM 616 C C . ASN A 1 87 ? 155.590 124.888 198.672 1.00 5.74 87 ASN H C 1
ATOM 617 O O . ASN A 1 87 ? 156.143 125.521 197.769 1.00 7.77 87 ASN H O 1
ATOM 622 N N . SER A 1 88 ? 156.024 124.877 199.932 1.00 7.89 88 SER H N 1
ATOM 623 C CA . SER A 1 88 ? 157.193 125.638 200.378 1.00 9.41 88 SER H CA 1
ATOM 624 C C . SER A 1 88 ? 157.049 127.117 200.028 1.00 10.78 88 SER H C 1
ATOM 625 O O . SER A 1 88 ? 157.955 127.745 199.476 1.00 12.34 88 SER H O 1
ATOM 628 N N . LEU A 1 89 ? 155.885 127.674 200.357 1.00 9.57 89 LEU H N 1
ATOM 629 C CA . LEU A 1 89 ? 155.559 129.055 200.016 1.00 9.95 89 LEU H CA 1
ATOM 630 C C . LEU A 1 89 ? 156.444 130.007 200.810 1.00 11.68 89 LEU H C 1
ATOM 631 O O . LEU A 1 89 ? 156.266 130.167 202.021 1.00 12.63 89 LEU H O 1
ATOM 636 N N . ARG A 1 90 ? 157.399 130.637 200.134 1.00 12.46 90 ARG H N 1
ATOM 637 C CA . ARG A 1 90 ? 158.241 131.633 200.773 1.00 17.88 90 ARG H CA 1
ATOM 638 C C . ARG A 1 90 ? 157.473 132.945 200.919 1.00 19.89 90 ARG H C 1
ATOM 639 O O . ARG A 1 90 ? 156.354 133.099 200.425 1.00 21.16 90 ARG H O 1
ATOM 647 N N . ALA A 1 91 ? 158.093 133.909 201.603 1.00 21.67 91 ALA H N 1
ATOM 648 C CA . ALA A 1 91 ? 157.433 135.183 201.868 1.00 20.81 91 ALA H CA 1
ATOM 649 C C . ALA A 1 91 ? 157.191 136.001 200.605 1.00 20.39 91 ALA H C 1
ATOM 650 O O . ALA A 1 91 ? 156.409 136.956 200.647 1.00 15.80 91 ALA H O 1
ATOM 652 N N . GLU A 1 92 ? 157.831 135.653 199.492 1.00 18.37 92 GLU H N 1
ATOM 653 C CA . GLU A 1 92 ? 157.683 136.398 198.250 1.00 15.10 92 GLU H CA 1
ATOM 654 C C . GLU A 1 92 ? 156.468 135.969 197.441 1.00 10.50 92 GLU H C 1
ATOM 655 O O . GLU A 1 92 ? 156.229 136.531 196.368 1.00 12.72 92 GLU H O 1
ATOM 661 N N . ASP A 1 93 ? 155.698 134.997 197.920 1.00 8.08 93 ASP H N 1
ATOM 662 C CA . ASP A 1 93 ? 154.552 134.480 197.186 1.00 8.25 93 ASP H CA 1
ATOM 663 C C . ASP A 1 93 ? 153.241 135.155 197.572 1.00 7.80 93 ASP H C 1
ATOM 664 O O . ASP A 1 93 ? 152.185 134.749 197.080 1.00 8.90 93 ASP H O 1
ATOM 669 N N . THR A 1 94 ? 153.276 136.164 198.439 1.00 7.72 94 THR H N 1
ATOM 670 C CA . THR A 1 94 ? 152.079 136.939 198.746 1.00 7.25 94 THR H CA 1
ATOM 671 C C . THR A 1 94 ? 151.719 137.776 197.528 1.00 5.10 94 THR H C 1
ATOM 672 O O . THR A 1 94 ? 152.452 138.703 197.173 1.00 4.91 94 THR H O 1
ATOM 676 N N . ALA A 1 95 ? 150.606 137.462 196.885 1.00 3.11 95 ALA H N 1
ATOM 677 C CA . ALA A 1 95 ? 150.242 138.132 195.642 1.00 2.21 95 ALA H CA 1
ATOM 678 C C . ALA A 1 95 ? 148.788 137.812 195.325 1.00 2.18 95 ALA H C 1
ATOM 679 O O . ALA A 1 95 ? 148.061 137.254 196.154 1.00 2.34 95 ALA H O 1
ATOM 681 N N . VAL A 1 96 ? 148.361 138.190 194.124 1.00 2.27 96 VAL H N 1
ATOM 682 C CA . VAL A 1 96 ? 147.058 137.836 193.581 1.00 1.59 96 VAL H CA 1
ATOM 683 C C . VAL A 1 96 ? 147.294 136.988 192.342 1.00 1.84 96 VAL H C 1
ATOM 684 O O . VAL A 1 96 ? 148.090 137.359 191.473 1.00 2.21 96 VAL H O 1
ATOM 688 N N . TYR A 1 97 ? 146.615 135.849 192.268 1.00 1.96 97 TYR H N 1
ATOM 689 C CA . TYR A 1 97 ? 146.800 134.887 191.193 1.00 1.46 97 TYR H CA 1
ATOM 690 C C . TYR A 1 97 ? 145.610 134.933 190.248 1.00 1.60 97 TYR H C 1
ATOM 691 O O . TYR A 1 97 ? 144.464 134.847 190.685 1.00 1.83 97 TYR H O 1
ATOM 700 N N . TYR A 1 98 ? 145.898 135.072 188.957 1.00 1.76 98 TYR H N 1
ATOM 701 C CA . TYR A 1 98 ? 144.898 135.086 187.902 1.00 2.10 98 TYR H CA 1
ATOM 702 C C . TYR A 1 98 ? 145.057 133.847 187.033 1.00 1.84 98 TYR H C 1
ATOM 703 O O . TYR A 1 98 ? 146.173 133.380 186.795 1.00 1.57 98 TYR H O 1
ATOM 712 N N . CYS A 1 99 ? 143.932 133.322 186.568 1.00 2.53 99 CYS H N 1
ATOM 713 C CA . CYS A 1 99 ? 143.887 132.130 185.733 1.00 2.26 99 CYS H CA 1
ATOM 714 C C . CYS A 1 99 ? 143.391 132.545 184.354 1.00 4.00 99 CYS H C 1
ATOM 715 O O . CYS A 1 99 ? 142.206 132.846 184.179 1.00 4.73 99 CYS H O 1
ATOM 718 N N . ALA A 1 100 ? 144.294 132.559 183.381 1.00 2.37 100 ALA H N 1
ATOM 719 C CA . ALA A 1 100 ? 143.988 132.988 182.028 1.00 1.13 100 ALA H CA 1
ATOM 720 C C . ALA A 1 100 ? 143.980 131.794 181.085 1.00 1.38 100 ALA H C 1
ATOM 721 O O . ALA A 1 100 ? 144.556 130.743 181.372 1.00 1.48 100 ALA H O 1
ATOM 723 N N . ARG A 1 101 ? 143.315 131.967 179.950 1.00 1.91 101 ARG H N 1
ATOM 724 C CA . ARG A 1 101 ? 143.259 130.950 178.916 1.00 1.18 101 ARG H CA 1
ATOM 725 C C . ARG A 1 101 ? 144.005 131.432 177.680 1.00 1.04 101 ARG H C 1
ATOM 726 O O . ARG A 1 101 ? 144.187 132.631 177.467 1.00 0.93 101 ARG H O 1
ATOM 734 N N . TRP A 1 102 ? 144.445 130.477 176.866 1.00 1.37 102 TRP H N 1
ATOM 735 C CA . TRP A 1 102 ? 145.192 130.794 175.657 1.00 0.79 102 TRP H CA 1
ATOM 736 C C . TRP A 1 102 ? 144.868 129.750 174.601 1.00 0.97 102 TRP H C 1
ATOM 737 O O . TRP A 1 102 ? 144.850 128.554 174.901 1.00 2.47 102 TRP H O 1
ATOM 748 N N . GLY A 1 103 ? 144.612 130.201 173.380 1.00 1.05 103 GLY H N 1
ATOM 749 C CA . GLY A 1 103 ? 144.252 129.302 172.305 1.00 1.24 103 GLY H CA 1
ATOM 750 C C . GLY A 1 103 ? 145.428 128.479 171.818 1.00 1.02 103 GLY H C 1
ATOM 751 O O . GLY A 1 103 ? 146.582 128.689 172.187 1.00 0.87 103 GLY H O 1
ATOM 752 N N . TYR A 1 104 ? 145.112 127.516 170.958 1.00 1.92 104 TYR H N 1
ATOM 753 C CA . TYR A 1 104 ? 146.086 126.566 170.441 1.00 2.00 104 TYR H CA 1
ATOM 754 C C . TYR A 1 104 ? 146.483 126.922 169.017 1.00 3.44 104 TYR H C 1
ATOM 755 O O . TYR A 1 104 ? 145.643 127.316 168.204 1.00 3.56 104 TYR H O 1
ATOM 764 N N . TRP A 1 105 ? 147.770 126.778 168.726 1.00 4.76 105 TRP H N 1
ATOM 765 C CA . TRP A 1 105 ? 148.249 126.917 167.362 1.00 8.26 105 TRP H CA 1
ATOM 766 C C . TRP A 1 105 ? 147.699 125.778 166.504 1.00 10.18 105 TRP H C 1
ATOM 767 O O . TRP A 1 105 ? 147.592 124.642 166.976 1.00 8.80 105 TRP H O 1
ATOM 778 N N . PRO A 1 106 ? 147.341 126.043 165.239 1.00 11.11 106 PRO H N 1
ATOM 779 C CA . PRO A 1 106 ? 147.421 127.316 164.514 1.00 11.65 106 PRO H CA 1
ATOM 780 C C . PRO A 1 106 ? 146.133 128.127 164.542 1.00 10.02 106 PRO H C 1
ATOM 781 O O . PRO A 1 106 ? 145.134 127.722 165.129 1.00 10.52 106 PRO H O 1
ATOM 785 N N . GLY A 1 107 ? 146.145 129.288 163.903 1.00 8.51 107 GLY H N 1
ATOM 786 C CA . GLY A 1 107 ? 144.961 130.106 163.747 1.00 7.30 107 GLY H CA 1
ATOM 787 C C . GLY A 1 107 ? 145.004 131.344 164.625 1.00 6.01 107 GLY H C 1
ATOM 788 O O . GLY A 1 107 ? 145.973 131.617 165.334 1.00 6.41 107 GLY H O 1
ATOM 789 N N . GLU A 1 108 ? 143.910 132.093 164.554 1.00 6.16 108 GLU H N 1
ATOM 790 C CA . GLU A 1 108 ? 143.716 133.328 165.303 1.00 5.04 108 GLU H CA 1
ATOM 791 C C . GLU A 1 108 ? 143.613 133.126 166.816 1.00 4.22 108 GLU H C 1
ATOM 792 O O . GLU A 1 108 ? 144.023 134.020 167.565 1.00 3.91 108 GLU H O 1
ATOM 798 N N . PRO A 1 109 ? 143.060 132.011 167.320 1.00 2.96 109 PRO H N 1
ATOM 799 C CA . PRO A 1 109 ? 143.034 131.829 168.782 1.00 2.03 109 PRO H CA 1
ATOM 800 C C . PRO A 1 109 ? 144.399 131.890 169.442 1.00 1.67 109 PRO H C 1
ATOM 801 O O . PRO A 1 109 ? 144.493 132.329 170.594 1.00 2.07 109 PRO H O 1
ATOM 805 N N . TRP A 1 110 ? 145.462 131.462 168.763 1.00 1.29 110 TRP H N 1
ATOM 806 C CA . TRP A 1 110 ? 146.786 131.579 169.360 1.00 1.44 110 TRP H CA 1
ATOM 807 C C . TRP A 1 110 ? 147.237 133.030 169.431 1.00 2.07 110 TRP H C 1
ATOM 808 O O . TRP A 1 110 ? 147.945 133.415 170.367 1.00 2.22 110 TRP H O 1
ATOM 819 N N . TRP A 1 111 ? 146.848 133.847 168.452 1.00 2.61 111 TRP H N 1
ATOM 820 C CA . TRP A 1 111 ? 147.265 135.244 168.453 1.00 2.24 111 TRP H CA 1
ATOM 821 C C . TRP A 1 111 ? 146.553 136.048 169.532 1.00 1.83 111 TRP H C 1
ATOM 822 O O . TRP A 1 111 ? 147.083 137.061 169.996 1.00 1.48 111 TRP H O 1
ATOM 833 N N . LYS A 1 112 ? 145.361 135.624 169.939 1.00 2.31 112 LYS H N 1
ATOM 834 C CA . LYS A 1 112 ? 144.648 136.273 171.035 1.00 1.64 112 LYS H CA 1
ATOM 835 C C . LYS A 1 112 ? 145.224 135.730 172.335 1.00 2.06 112 LYS H C 1
ATOM 836 O O . LYS A 1 112 ? 144.766 134.723 172.877 1.00 2.13 112 LYS H O 1
ATOM 842 N N . ALA A 1 113 ? 146.252 136.404 172.838 1.00 1.51 113 ALA H N 1
ATOM 843 C CA . ALA A 1 113 ? 146.959 135.966 174.032 1.00 0.89 113 ALA H CA 1
ATOM 844 C C . ALA A 1 113 ? 146.242 136.489 175.268 1.00 2.16 113 ALA H C 1
ATOM 845 O O . ALA A 1 113 ? 146.050 137.702 175.410 1.00 5.85 113 ALA H O 1
ATOM 847 N N . PHE A 1 114 ? 145.848 135.575 176.153 1.00 1.60 114 PHE H N 1
ATOM 848 C CA . PHE A 1 114 ? 145.182 135.909 177.411 1.00 1.12 114 PHE H CA 1
ATOM 849 C C . PHE A 1 114 ? 143.958 136.786 177.163 1.00 1.30 114 PHE H C 1
ATOM 850 O O . PHE A 1 114 ? 143.811 137.875 177.720 1.00 1.40 114 PHE H O 1
ATOM 858 N N . ASP A 1 115 ? 143.074 136.295 176.295 1.00 1.99 115 ASP H N 1
ATOM 859 C CA . ASP A 1 115 ? 141.882 137.058 175.945 1.00 3.07 115 ASP H CA 1
ATOM 860 C C . ASP A 1 115 ? 140.941 137.196 177.135 1.00 5.73 115 ASP H C 1
ATOM 861 O O . ASP A 1 115 ? 140.392 138.278 177.372 1.00 10.26 115 ASP H O 1
ATOM 866 N N . TYR A 1 116 ? 140.754 136.128 177.904 1.00 3.36 116 TYR H N 1
ATOM 867 C CA . TYR A 1 116 ? 139.884 136.140 179.070 1.00 3.50 116 TYR H CA 1
ATOM 868 C C . TYR A 1 116 ? 140.690 135.797 180.314 1.00 2.26 116 TYR H C 1
ATOM 869 O O . TYR A 1 116 ? 141.533 134.899 180.286 1.00 1.43 116 TYR H O 1
ATOM 878 N N . TRP A 1 117 ? 140.432 136.523 181.399 1.00 4.12 117 TRP H N 1
ATOM 879 C CA . TRP A 1 117 ? 141.083 136.313 182.683 1.00 1.70 117 TRP H CA 1
ATOM 880 C C . TRP A 1 117 ? 140.046 135.958 183.741 1.00 2.10 117 TRP H C 1
ATOM 881 O O . TRP A 1 117 ? 138.836 136.067 183.527 1.00 2.53 117 TRP H O 1
ATOM 892 N N . GLY A 1 118 ? 140.541 135.521 184.897 1.00 2.58 118 GLY H N 1
ATOM 893 C CA . GLY A 1 118 ? 139.726 135.379 186.081 1.00 3.48 118 GLY H CA 1
ATOM 894 C C . GLY A 1 118 ? 139.966 136.531 187.045 1.00 3.86 118 GLY H C 1
ATOM 895 O O . GLY A 1 118 ? 140.908 137.304 186.907 1.00 4.82 118 GLY H O 1
ATOM 896 N N . GLN A 1 119 ? 139.084 136.633 188.041 1.00 3.47 119 GLN H N 1
ATOM 897 C CA . GLN A 1 119 ? 139.195 137.724 189.001 1.00 4.20 119 GLN H CA 1
ATOM 898 C C . GLN A 1 119 ? 140.399 137.567 189.920 1.00 3.67 119 GLN H C 1
ATOM 899 O O . GLN A 1 119 ? 140.823 138.549 190.535 1.00 3.58 119 GLN H O 1
ATOM 905 N N . GLY A 1 120 ? 140.956 136.372 190.031 1.00 3.44 120 GLY H N 1
ATOM 906 C CA . GLY A 1 120 ? 142.129 136.172 190.843 1.00 2.93 120 GLY H CA 1
ATOM 907 C C . GLY A 1 120 ? 141.804 135.954 192.307 1.00 2.62 120 GLY H C 1
ATOM 908 O O . GLY A 1 120 ? 140.746 136.332 192.803 1.00 2.13 120 GLY H O 1
ATOM 909 N N . THR A 1 121 ? 142.740 135.322 193.013 1.00 3.31 121 THR H N 1
ATOM 910 C CA . THR A 1 121 ? 142.619 135.087 194.444 1.00 3.91 121 THR H CA 1
ATOM 911 C C . THR A 1 121 ? 143.874 135.574 195.149 1.00 3.69 121 THR H C 1
ATOM 912 O O . THR A 1 121 ? 144.979 135.487 194.611 1.00 3.12 121 THR H O 1
ATOM 916 N N . LEU A 1 122 ? 143.692 136.091 196.360 1.00 4.15 122 LEU H N 1
ATOM 917 C CA . LEU A 1 122 ? 144.788 136.645 197.144 1.00 3.99 122 LEU H CA 1
ATOM 918 C C . LEU A 1 122 ? 145.405 135.548 198.002 1.00 5.16 122 LEU H C 1
ATOM 919 O O . LEU A 1 122 ? 144.720 134.947 198.836 1.00 6.19 122 LEU H O 1
ATOM 924 N N . VAL A 1 123 ? 146.693 135.291 197.800 1.00 4.50 123 VAL H N 1
ATOM 925 C CA . VAL A 1 123 ? 147.440 134.314 198.583 1.00 4.34 123 VAL H CA 1
ATOM 926 C C . VAL A 1 123 ? 148.464 135.072 199.412 1.00 4.93 123 VAL H C 1
ATOM 927 O O . VAL A 1 123 ? 149.346 135.740 198.861 1.00 4.36 123 VAL H O 1
ATOM 931 N N . THR A 1 124 ? 148.346 134.968 200.733 1.00 5.51 124 THR H N 1
ATOM 932 C CA . THR A 1 124 ? 149.234 135.655 201.658 1.00 7.56 124 THR H CA 1
ATOM 933 C C . THR A 1 124 ? 149.851 134.650 202.620 1.00 6.72 124 THR H C 1
ATOM 934 O O . THR A 1 124 ? 149.150 133.798 203.174 1.00 6.45 124 THR H O 1
ATOM 938 N N . VAL A 1 125 ? 151.164 134.750 202.806 1.00 8.57 125 VAL H N 1
ATOM 939 C CA . VAL A 1 125 ? 151.914 133.885 203.706 1.00 11.18 125 VAL H CA 1
ATOM 940 C C . VAL A 1 125 ? 152.560 134.754 204.775 1.00 12.28 125 VAL H C 1
ATOM 941 O O . VAL A 1 125 ? 153.173 135.783 204.465 1.00 9.97 125 VAL H O 1
ATOM 945 N N . SER A 1 126 ? 152.402 134.352 206.032 1.00 11.63 126 SER H N 1
ATOM 946 C CA . SER A 1 126 ? 152.907 135.113 207.164 1.00 16.41 126 SER H CA 1
ATOM 947 C C . SER A 1 126 ? 152.803 134.251 208.411 1.00 18.40 126 SER H C 1
ATOM 948 O O . SER A 1 126 ? 151.930 133.384 208.508 1.00 17.14 126 SER H O 1
ATOM 951 N N . SER A 1 127 ? 153.707 134.493 209.354 1.00 24.42 127 SER H N 1
ATOM 952 C CA . SER A 1 127 ? 153.741 133.753 210.607 1.00 30.01 127 SER H CA 1
ATOM 953 C C . SER A 1 127 ? 152.970 134.441 211.725 1.00 31.79 127 SER H C 1
ATOM 954 O O . SER A 1 127 ? 152.940 133.920 212.845 1.00 31.72 127 SER H O 1
ATOM 957 N N . ALA A 1 128 ? 152.347 135.584 211.456 1.00 25.12 128 ALA H N 1
ATOM 958 C CA . ALA A 1 128 ? 151.628 136.329 212.477 1.00 29.91 128 ALA H CA 1
ATOM 959 C C . ALA A 1 128 ? 150.173 135.882 212.550 1.00 29.33 128 ALA H C 1
ATOM 960 O O . ALA A 1 128 ? 149.595 135.413 211.566 1.00 26.13 128 ALA H O 1
ATOM 962 N N . SER A 1 129 ? 149.584 136.037 213.731 1.00 31.55 129 SER H N 1
ATOM 963 C CA . SER A 1 129 ? 148.214 135.624 213.993 1.00 29.21 129 SER H CA 1
ATOM 964 C C . SER A 1 129 ? 147.305 136.840 214.118 1.00 26.01 129 SER H C 1
ATOM 965 O O . SER A 1 129 ? 147.757 137.984 214.202 1.00 25.92 129 SER H O 1
ATOM 968 N N . THR A 1 130 ? 146.002 136.569 214.140 1.00 25.23 130 THR H N 1
ATOM 969 C CA . THR A 1 130 ? 145.006 137.631 214.169 1.00 23.91 130 THR H CA 1
ATOM 970 C C . THR A 1 130 ? 145.022 138.355 215.510 1.00 25.18 130 THR H C 1
ATOM 971 O O . THR A 1 130 ? 145.005 137.723 216.571 1.00 25.36 130 THR H O 1
ATOM 975 N N . LYS A 1 131 ? 145.054 139.686 215.462 1.00 28.11 131 LYS H N 1
ATOM 976 C CA . LYS A 1 131 ? 144.943 140.502 216.662 1.00 28.33 131 LYS H CA 1
ATOM 977 C C . LYS A 1 131 ? 144.312 141.837 216.295 1.00 23.11 131 LYS H C 1
ATOM 978 O O . LYS A 1 131 ? 144.326 142.254 215.135 1.00 23.21 131 LYS H O 1
ATOM 984 N N . GLY A 1 132 ? 143.748 142.499 217.301 1.00 23.92 132 GLY H N 1
ATOM 985 C CA . GLY A 1 132 ? 143.102 143.775 217.107 1.00 26.43 132 GLY H CA 1
ATOM 986 C C . GLY A 1 132 ? 144.092 144.917 216.998 1.00 24.78 132 GLY H C 1
ATOM 987 O O . GLY A 1 132 ? 145.223 144.839 217.486 1.00 24.60 132 GLY H O 1
ATOM 988 N N . PRO A 1 133 ? 143.681 146.004 216.354 1.00 25.77 133 PRO H N 1
ATOM 989 C CA . PRO A 1 133 ? 144.573 147.153 216.196 1.00 24.61 133 PRO H CA 1
ATOM 990 C C . PRO A 1 133 ? 144.631 148.013 217.448 1.00 29.78 133 PRO H C 1
ATOM 991 O O . PRO A 1 133 ? 143.704 148.048 218.260 1.00 32.42 133 PRO H O 1
ATOM 995 N N . SER A 1 134 ? 145.750 148.717 217.589 1.00 29.58 134 SER H N 1
ATOM 996 C CA . SER A 1 134 ? 145.944 149.685 218.660 1.00 24.26 134 SER H CA 1
ATOM 997 C C . SER A 1 134 ? 145.768 151.084 218.082 1.00 22.67 134 SER H C 1
ATOM 998 O O . SER A 1 134 ? 146.517 151.487 217.185 1.00 20.80 134 SER H O 1
ATOM 1001 N N . VAL A 1 135 ? 144.792 151.823 218.601 1.00 24.38 135 VAL H N 1
ATOM 1002 C CA . VAL A 1 135 ? 144.410 153.122 218.059 1.00 18.94 135 VAL H CA 1
ATOM 1003 C C . VAL A 1 135 ? 145.029 154.215 218.915 1.00 16.44 135 VAL H C 1
ATOM 1004 O O . VAL A 1 135 ? 144.899 154.202 220.145 1.00 20.61 135 VAL H O 1
ATOM 1008 N N . PHE A 1 136 ? 145.704 155.160 218.267 1.00 14.41 136 PHE H N 1
ATOM 1009 C CA . PHE A 1 136 ? 146.313 156.285 218.951 1.00 17.51 136 PHE H CA 1
ATOM 1010 C C . PHE A 1 136 ? 145.897 157.587 218.279 1.00 22.18 136 PHE H C 1
ATOM 1011 O O . PHE A 1 136 ? 145.810 157.655 217.046 1.00 20.57 136 PHE H O 1
ATOM 1019 N N . PRO A 1 137 ? 145.624 158.632 219.063 1.00 24.34 137 PRO H N 1
ATOM 1020 C CA . PRO A 1 137 ? 145.170 159.898 218.478 1.00 17.38 137 PRO H CA 1
ATOM 1021 C C . PRO A 1 137 ? 146.305 160.831 218.089 1.00 17.37 137 PRO H C 1
ATOM 1022 O O . PRO A 1 137 ? 147.087 161.261 218.941 1.00 18.81 137 PRO H O 1
ATOM 1026 N N . LEU A 1 138 ? 146.398 161.148 216.801 1.00 19.55 138 LEU H N 1
ATOM 1027 C CA . LEU A 1 138 ? 147.281 162.202 216.309 1.00 19.17 138 LEU H CA 1
ATOM 1028 C C . LEU A 1 138 ? 146.553 163.524 216.511 1.00 17.28 138 LEU H C 1
ATOM 1029 O O . LEU A 1 138 ? 145.690 163.902 215.713 1.00 17.76 138 LEU H O 1
ATOM 1034 N N . ALA A 1 139 ? 146.906 164.219 217.594 1.00 20.63 139 ALA H N 1
ATOM 1035 C CA . ALA A 1 139 ? 146.165 165.371 218.080 1.00 24.21 139 ALA H CA 1
ATOM 1036 C C . ALA A 1 139 ? 146.403 166.603 217.210 1.00 29.07 139 ALA H C 1
ATOM 1037 O O . ALA A 1 139 ? 147.482 166.772 216.635 1.00 26.05 139 ALA H O 1
ATOM 1039 N N . PRO A 1 140 ? 145.404 167.483 217.103 1.00 31.07 140 PRO H N 1
ATOM 1040 C CA . PRO A 1 140 ? 145.585 168.737 216.363 1.00 29.10 140 PRO H CA 1
ATOM 1041 C C . PRO A 1 140 ? 146.383 169.761 217.152 1.00 35.84 140 PRO H C 1
ATOM 1042 O O . PRO A 1 140 ? 145.803 170.568 217.886 1.00 38.26 140 PRO H O 1
ATOM 1046 N N . SER A 1 141 ? 147.710 169.715 217.037 1.00 39.80 141 SER H N 1
ATOM 1047 C CA . SER A 1 141 ? 148.562 170.642 217.771 1.00 45.33 141 SER H CA 1
ATOM 1048 C C . SER A 1 141 ? 148.160 172.082 217.479 1.00 51.15 141 SER H C 1
ATOM 1049 O O . SER A 1 141 ? 147.946 172.460 216.323 1.00 56.11 141 SER H O 1
ATOM 1052 N N . SER A 1 142 ? 148.052 172.883 218.542 1.00 57.77 142 SER H N 1
ATOM 1053 C CA . SER A 1 142 ? 147.525 174.238 218.407 1.00 60.49 142 SER H CA 1
ATOM 1054 C C . SER A 1 142 ? 148.450 175.119 217.578 1.00 60.23 142 SER H C 1
ATOM 1055 O O . SER A 1 142 ? 147.982 175.949 216.792 1.00 57.43 142 SER H O 1
ATOM 1058 N N . LYS A 1 143 ? 149.765 174.949 217.733 1.00 60.58 143 LYS H N 1
ATOM 1059 C CA . LYS A 1 143 ? 150.717 175.808 217.040 1.00 60.39 143 LYS H CA 1
ATOM 1060 C C . LYS A 1 143 ? 150.730 175.574 215.535 1.00 63.62 143 LYS H C 1
ATOM 1061 O O . LYS A 1 143 ? 151.239 176.421 214.794 1.00 64.43 143 LYS H O 1
ATOM 1067 N N . SER A 1 144 ? 150.183 174.455 215.069 1.00 63.93 144 SER H N 1
ATOM 1068 C CA . SER A 1 144 ? 150.172 174.135 213.645 1.00 63.18 144 SER H CA 1
ATOM 1069 C C . SER A 1 144 ? 149.050 174.910 212.965 1.00 61.04 144 SER H C 1
ATOM 1070 O O . SER A 1 144 ? 147.868 174.624 213.185 1.00 55.23 144 SER H O 1
ATOM 1073 N N . THR A 1 145 ? 149.426 175.896 212.147 1.00 60.98 145 THR H N 1
ATOM 1074 C CA . THR A 1 145 ? 148.509 176.704 211.337 1.00 54.17 145 THR H CA 1
ATOM 1075 C C . THR A 1 145 ? 147.356 177.254 212.179 1.00 56.00 145 THR H C 1
ATOM 1076 O O . THR A 1 145 ? 146.180 176.957 211.962 1.00 54.73 145 THR H O 1
ATOM 1080 N N . SER A 1 146 ? 147.730 178.079 213.154 1.00 59.03 146 SER H N 1
ATOM 1081 C CA . SER A 1 146 ? 146.753 178.681 214.051 1.00 63.51 146 SER H CA 1
ATOM 1082 C C . SER A 1 146 ? 145.890 179.685 213.299 1.00 64.28 146 SER H C 1
ATOM 1083 O O . SER A 1 146 ? 146.391 180.490 212.510 1.00 60.35 146 SER H O 1
ATOM 1086 N N . GLY A 1 147 ? 144.580 179.631 213.544 1.00 63.29 147 GLY H N 1
ATOM 1087 C CA . GLY A 1 147 ? 143.645 180.548 212.930 1.00 58.74 147 GLY H CA 1
ATOM 1088 C C . GLY A 1 147 ? 143.167 180.160 211.549 1.00 56.14 147 GLY H C 1
ATOM 1089 O O . GLY A 1 147 ? 142.292 180.844 211.001 1.00 50.85 147 GLY H O 1
ATOM 1090 N N . GLY A 1 148 ? 143.702 179.090 210.967 1.00 58.39 148 GLY H N 1
ATOM 1091 C CA . GLY A 1 148 ? 143.284 178.650 209.651 1.00 51.59 148 GLY H CA 1
ATOM 1092 C C . GLY A 1 148 ? 142.577 177.312 209.688 1.00 47.78 148 GLY H C 1
ATOM 1093 O O . GLY A 1 148 ? 141.477 177.198 210.237 1.00 48.13 148 GLY H O 1
ATOM 1094 N N . THR A 1 149 ? 143.198 176.289 209.106 1.00 48.23 149 THR H N 1
ATOM 1095 C CA . THR A 1 149 ? 142.676 174.931 209.147 1.00 42.71 149 THR H CA 1
ATOM 1096 C C . THR A 1 149 ? 143.761 173.992 209.655 1.00 35.70 149 THR H C 1
ATOM 1097 O O . THR A 1 149 ? 144.936 174.143 209.311 1.00 39.61 149 THR H O 1
ATOM 1101 N N . ALA A 1 150 ? 143.362 173.034 210.483 1.00 33.60 150 ALA H N 1
ATOM 1102 C CA . ALA A 1 150 ? 144.269 172.079 211.105 1.00 30.35 150 ALA H CA 1
ATOM 1103 C C . ALA A 1 150 ? 143.848 170.664 210.732 1.00 29.95 150 ALA H C 1
ATOM 1104 O O . ALA A 1 150 ? 142.849 170.448 210.042 1.00 29.90 150 ALA H O 1
ATOM 1106 N N . ALA A 1 151 ? 144.630 169.693 211.198 1.00 30.14 151 ALA H N 1
ATOM 1107 C CA . ALA A 1 151 ? 144.422 168.295 210.860 1.00 22.10 151 ALA H CA 1
ATOM 1108 C C . ALA A 1 151 ? 144.424 167.441 212.119 1.00 21.25 151 ALA H C 1
ATOM 1109 O O . ALA A 1 151 ? 145.277 167.611 212.993 1.00 21.43 151 ALA H O 1
ATOM 1111 N N . LEU A 1 152 ? 143.464 166.526 212.202 1.00 19.97 152 LEU H N 1
ATOM 1112 C CA . LEU A 1 152 ? 143.415 165.492 213.225 1.00 18.67 152 LEU H CA 1
ATOM 1113 C C . LEU A 1 152 ? 143.717 164.145 212.583 1.00 19.41 152 LEU H C 1
ATOM 1114 O O . LEU A 1 152 ? 143.687 164.002 211.359 1.00 19.77 152 LEU H O 1
ATOM 1119 N N . GLY A 1 153 ? 144.002 163.144 213.411 1.00 18.04 153 GLY H N 1
ATOM 1120 C CA . GLY A 1 153 ? 144.254 161.826 212.862 1.00 12.68 153 GLY H CA 1
ATOM 1121 C C . GLY A 1 153 ? 144.082 160.718 213.871 1.00 15.23 153 GLY H C 1
ATOM 1122 O O . GLY A 1 153 ? 144.139 160.935 215.085 1.00 18.88 153 GLY H O 1
ATOM 1123 N N . CYS A 1 154 ? 143.864 159.514 213.347 1.00 18.99 154 CYS H N 1
ATOM 1124 C CA . CYS A 1 154 ? 143.878 158.289 214.135 1.00 15.84 154 CYS H CA 1
ATOM 1125 C C . CYS A 1 154 ? 144.821 157.292 213.481 1.00 11.55 154 CYS H C 1
ATOM 1126 O O . CYS A 1 154 ? 144.736 157.051 212.273 1.00 12.67 154 CYS H O 1
ATOM 1129 N N . LEU A 1 155 ? 145.720 156.721 214.277 1.00 13.06 155 LEU H N 1
ATOM 1130 C CA . LEU A 1 155 ? 146.732 155.788 213.798 1.00 10.66 155 LEU H CA 1
ATOM 1131 C C . LEU A 1 155 ? 146.489 154.420 214.417 1.00 14.02 155 LEU H C 1
ATOM 1132 O O . LEU A 1 155 ? 146.523 154.279 215.643 1.00 17.66 155 LEU H O 1
ATOM 1137 N N . VAL A 1 156 ? 146.239 153.418 213.576 1.00 14.74 156 VAL H N 1
ATOM 1138 C CA . VAL A 1 156 ? 146.189 152.023 214.004 1.00 16.36 156 VAL H CA 1
ATOM 1139 C C . VAL A 1 156 ? 147.524 151.386 213.654 1.00 15.38 156 VAL H C 1
ATOM 1140 O O . VAL A 1 156 ? 147.989 151.490 212.513 1.00 20.29 156 VAL H O 1
ATOM 1144 N N . LYS A 1 157 ? 148.158 150.743 214.632 1.00 13.03 157 LYS H N 1
ATOM 1145 C CA . LYS A 1 157 ? 149.562 150.377 214.503 1.00 16.00 157 LYS H CA 1
ATOM 1146 C C . LYS A 1 157 ? 149.791 148.894 214.258 1.00 27.09 157 LYS H C 1
ATOM 1147 O O . LYS A 1 157 ? 150.542 148.533 213.347 1.00 33.63 157 LYS H O 1
ATOM 1153 N N . ASP A 1 158 ? 149.175 148.014 215.047 1.00 29.05 158 ASP H N 1
ATOM 1154 C CA . ASP A 1 158 ? 149.464 146.581 214.989 1.00 23.52 158 ASP H CA 1
ATOM 1155 C C . ASP A 1 158 ? 148.163 145.798 214.836 1.00 23.44 158 ASP H C 1
ATOM 1156 O O . ASP A 1 158 ? 147.502 145.475 215.826 1.00 26.31 158 ASP H O 1
ATOM 1161 N N . TYR A 1 159 ? 147.799 145.501 213.590 1.00 20.64 159 TYR H N 1
ATOM 1162 C CA . TYR A 1 159 ? 146.717 144.574 213.287 1.00 20.73 159 TYR H CA 1
ATOM 1163 C C . TYR A 1 159 ? 147.141 143.726 212.098 1.00 27.24 159 TYR H C 1
ATOM 1164 O O . TYR A 1 159 ? 147.595 144.261 211.083 1.00 32.97 159 TYR H O 1
ATOM 1173 N N . PHE A 1 160 ? 147.016 142.408 212.231 1.00 27.24 160 PHE H N 1
ATOM 1174 C CA . PHE A 1 160 ? 147.545 141.504 211.217 1.00 27.22 160 PHE H CA 1
ATOM 1175 C C . PHE A 1 160 ? 146.634 141.333 210.002 1.00 34.16 160 PHE H C 1
ATOM 1176 O O . PHE A 1 160 ? 147.125 141.408 208.868 1.00 35.48 160 PHE H O 1
ATOM 1184 N N . PRO A 1 161 ? 145.330 141.081 210.160 1.00 33.67 161 PRO H N 1
ATOM 1185 C CA . PRO A 1 161 ? 144.470 140.977 208.968 1.00 37.34 161 PRO H CA 1
ATOM 1186 C C . PRO A 1 161 ? 144.300 142.339 208.310 1.00 35.51 161 PRO H C 1
ATOM 1187 O O . PRO A 1 161 ? 143.793 143.279 208.924 1.00 39.73 161 PRO H O 1
ATOM 1191 N N . GLU A 1 162 ? 144.716 142.431 207.047 1.00 29.30 162 GLU H N 1
ATOM 1192 C CA . GLU A 1 162 ? 144.804 143.727 206.378 1.00 31.54 162 GLU H CA 1
ATOM 1193 C C . GLU A 1 162 ? 143.486 144.495 206.294 1.00 42.57 162 GLU H C 1
ATOM 1194 O O . GLU A 1 162 ? 143.509 145.715 206.539 1.00 43.44 162 GLU H O 1
ATOM 1200 N N . PRO A 1 163 ? 142.329 143.892 205.949 1.00 40.86 163 PRO H N 1
ATOM 1201 C CA . PRO A 1 163 ? 141.116 144.710 205.793 1.00 40.51 163 PRO H CA 1
ATOM 1202 C C . PRO A 1 163 ? 140.611 145.303 207.100 1.00 36.18 163 PRO H C 1
ATOM 1203 O O . PRO A 1 163 ? 140.097 144.588 207.965 1.00 31.86 163 PRO H O 1
ATOM 1207 N N . VAL A 1 164 ? 140.756 146.619 207.244 1.00 41.60 164 VAL H N 1
ATOM 1208 C CA . VAL A 1 164 ? 140.223 147.362 208.378 1.00 42.97 164 VAL H CA 1
ATOM 1209 C C . VAL A 1 164 ? 139.471 148.570 207.836 1.00 34.79 164 VAL H C 1
ATOM 1210 O O . VAL A 1 164 ? 139.748 149.051 206.733 1.00 34.96 164 VAL H O 1
ATOM 1214 N N . THR A 1 165 ? 138.500 149.053 208.608 1.00 33.16 165 THR H N 1
ATOM 1215 C CA . THR A 1 165 ? 137.656 150.168 208.202 1.00 35.73 165 THR H CA 1
ATOM 1216 C C . THR A 1 165 ? 137.805 151.306 209.200 1.00 34.96 165 THR H C 1
ATOM 1217 O O . THR A 1 165 ? 137.757 151.080 210.412 1.00 38.66 165 THR H O 1
ATOM 1221 N N . VAL A 1 166 ? 138.000 152.522 208.697 1.00 35.85 166 VAL H N 1
ATOM 1222 C CA . VAL A 1 166 ? 138.094 153.713 209.534 1.00 36.53 166 VAL H CA 1
ATOM 1223 C C . VAL A 1 166 ? 137.025 154.701 209.094 1.00 34.79 166 VAL H C 1
ATOM 1224 O O . VAL A 1 166 ? 136.947 155.053 207.911 1.00 34.18 166 VAL H O 1
ATOM 1228 N N . SER A 1 167 ? 136.201 155.141 210.042 1.00 33.30 167 SER H N 1
ATOM 1229 C CA . SER A 1 167 ? 135.195 156.165 209.807 1.00 31.77 167 SER H CA 1
ATOM 1230 C C . SER A 1 167 ? 135.377 157.293 210.814 1.00 37.56 167 SER H C 1
ATOM 1231 O O . SER A 1 167 ? 136.017 157.125 211.853 1.00 41.64 167 SER H O 1
ATOM 1234 N N . TRP A 1 168 ? 134.807 158.454 210.497 1.00 39.54 168 TRP H N 1
ATOM 1235 C CA . TRP A 1 168 ? 134.902 159.630 211.352 1.00 37.44 168 TRP H CA 1
ATOM 1236 C C . TRP A 1 168 ? 133.511 160.115 211.732 1.00 43.25 168 TRP H C 1
ATOM 1237 O O . TRP A 1 168 ? 132.669 160.342 210.857 1.00 46.73 168 TRP H O 1
ATOM 1248 N N . ASN A 1 169 ? 133.286 160.280 213.037 1.00 40.70 169 ASN H N 1
ATOM 1249 C CA . ASN A 1 169 ? 132.015 160.766 213.577 1.00 49.29 169 ASN H CA 1
ATOM 1250 C C . ASN A 1 169 ? 130.840 159.929 213.076 1.00 54.27 169 ASN H C 1
ATOM 1251 O O . ASN A 1 169 ? 129.781 160.453 212.724 1.00 54.97 169 ASN H O 1
ATOM 1256 N N . SER A 1 170 ? 131.035 158.609 213.055 1.00 54.75 170 SER H N 1
ATOM 1257 C CA . SER A 1 170 ? 130.009 157.655 212.628 1.00 59.19 170 SER H CA 1
ATOM 1258 C C . SER A 1 170 ? 129.528 157.946 211.208 1.00 60.23 170 SER H C 1
ATOM 1259 O O . SER A 1 170 ? 128.339 157.841 210.901 1.00 65.04 170 SER H O 1
ATOM 1262 N N . GLY A 1 171 ? 130.462 158.310 210.332 1.00 55.93 171 GLY H N 1
ATOM 1263 C CA . GLY A 1 171 ? 130.148 158.586 208.947 1.00 55.71 171 GLY H CA 1
ATOM 1264 C C . GLY A 1 171 ? 129.638 159.981 208.662 1.00 52.23 171 GLY H C 1
ATOM 1265 O O . GLY A 1 171 ? 129.304 160.274 207.507 1.00 55.89 171 GLY H O 1
ATOM 1266 N N . ALA A 1 172 ? 129.561 160.851 209.669 1.00 49.00 172 ALA H N 1
ATOM 1267 C CA . ALA A 1 172 ? 129.077 162.209 209.458 1.00 48.66 172 ALA H CA 1
ATOM 1268 C C . ALA A 1 172 ? 130.142 163.141 208.900 1.00 47.05 172 ALA H C 1
ATOM 1269 O O . ALA A 1 172 ? 129.804 164.244 208.456 1.00 47.26 172 ALA H O 1
ATOM 1271 N N . LEU A 1 173 ? 131.408 162.731 208.907 1.00 43.60 173 LEU H N 1
ATOM 1272 C CA . LEU A 1 173 ? 132.514 163.550 208.420 1.00 37.75 173 LEU H CA 1
ATOM 1273 C C . LEU A 1 173 ? 133.117 162.861 207.204 1.00 40.36 173 LEU H C 1
ATOM 1274 O O . LEU A 1 173 ? 133.717 161.788 207.325 1.00 43.29 173 LEU H O 1
ATOM 1279 N N . THR A 1 174 ? 132.960 163.479 206.034 1.00 41.13 174 THR H N 1
ATOM 1280 C CA . THR A 1 174 ? 133.412 162.880 204.785 1.00 39.34 174 THR H CA 1
ATOM 1281 C C . THR A 1 174 ? 134.323 163.828 204.014 1.00 34.50 174 THR H C 1
ATOM 1282 O O . THR A 1 174 ? 135.223 163.388 203.292 1.00 37.60 174 THR H O 1
ATOM 1286 N N . SER A 1 175 ? 134.105 165.130 204.162 1.00 33.07 175 SER H N 1
ATOM 1287 C CA . SER A 1 175 ? 134.870 166.124 203.418 1.00 36.89 175 SER H CA 1
ATOM 1288 C C . SER A 1 175 ? 136.224 166.324 204.089 1.00 31.92 175 SER H C 1
ATOM 1289 O O . SER A 1 175 ? 136.302 166.846 205.205 1.00 34.29 175 SER H O 1
ATOM 1292 N N . GLY A 1 176 ? 137.291 165.910 203.410 1.00 31.92 176 GLY H N 1
ATOM 1293 C CA . GLY A 1 176 ? 138.646 166.140 203.870 1.00 26.58 176 GLY H CA 1
ATOM 1294 C C . GLY A 1 176 ? 139.350 164.930 204.443 1.00 23.39 176 GLY H C 1
ATOM 1295 O O . GLY A 1 176 ? 140.563 165.002 204.679 1.00 20.01 176 GLY H O 1
ATOM 1296 N N . VAL A 1 177 ? 138.645 163.828 204.676 1.00 23.39 177 VAL H N 1
ATOM 1297 C CA . VAL A 1 177 ? 139.250 162.659 205.305 1.00 19.03 177 VAL H CA 1
ATOM 1298 C C . VAL A 1 177 ? 140.070 161.893 204.275 1.00 20.18 177 VAL H C 1
ATOM 1299 O O . VAL A 1 177 ? 139.602 161.619 203.164 1.00 24.19 177 VAL H O 1
ATOM 1303 N N . HIS A 1 178 ? 141.308 161.567 204.638 1.00 17.65 178 HIS H N 1
ATOM 1304 C CA . HIS A 1 178 ? 142.195 160.748 203.821 1.00 16.76 178 HIS H CA 1
ATOM 1305 C C . HIS A 1 178 ? 142.624 159.537 204.635 1.00 16.02 178 HIS H C 1
ATOM 1306 O O . HIS A 1 178 ? 143.229 159.685 205.702 1.00 16.02 178 HIS H O 1
ATOM 1313 N N . THR A 1 179 ? 142.309 158.345 204.132 1.00 15.87 179 THR H N 1
ATOM 1314 C CA . THR A 1 179 ? 142.676 157.084 204.768 1.00 13.44 179 THR H CA 1
ATOM 1315 C C . THR A 1 179 ? 143.784 156.444 203.942 1.00 11.10 179 THR H C 1
ATOM 1316 O O . THR A 1 179 ? 143.539 155.964 202.830 1.00 12.12 179 THR H O 1
ATOM 1320 N N . PHE A 1 180 ? 144.995 156.433 204.488 1.00 8.97 180 PHE H N 1
ATOM 1321 C CA . PHE A 1 180 ? 146.143 155.945 203.747 1.00 9.09 180 PHE H CA 1
ATOM 1322 C C . PHE A 1 180 ? 146.109 154.421 203.628 1.00 13.77 180 PHE H C 1
ATOM 1323 O O . PHE A 1 180 ? 145.541 153.735 204.482 1.00 14.11 180 PHE H O 1
ATOM 1331 N N . PRO A 1 181 ? 146.696 153.869 202.565 1.00 12.01 181 PRO H N 1
ATOM 1332 C CA . PRO A 1 181 ? 146.784 152.410 202.447 1.00 10.61 181 PRO H CA 1
ATOM 1333 C C . PRO A 1 181 ? 147.632 151.809 203.557 1.00 17.01 181 PRO H C 1
ATOM 1334 O O . PRO A 1 181 ? 148.596 152.413 204.031 1.00 24.03 181 PRO H O 1
ATOM 1338 N N . ALA A 1 182 ? 147.258 150.601 203.971 1.00 17.76 182 ALA H N 1
ATOM 1339 C CA . ALA A 1 182 ? 147.991 149.910 205.022 1.00 16.09 182 ALA H CA 1
ATOM 1340 C C . ALA A 1 182 ? 149.368 149.492 204.522 1.00 19.15 182 ALA H C 1
ATOM 1341 O O . ALA A 1 182 ? 149.500 148.919 203.438 1.00 25.48 182 ALA H O 1
ATOM 1343 N N . VAL A 1 183 ? 150.393 149.778 205.317 1.00 20.33 183 VAL H N 1
ATOM 1344 C CA . VAL A 1 183 ? 151.766 149.417 204.994 1.00 24.61 183 VAL H CA 1
ATOM 1345 C C . VAL A 1 183 ? 152.177 148.242 205.871 1.00 28.05 183 VAL H C 1
ATOM 1346 O O . VAL A 1 183 ? 151.704 148.089 207.002 1.00 27.62 183 VAL H O 1
ATOM 1350 N N . LEU A 1 184 ? 153.050 147.391 205.339 1.00 25.75 184 LEU H N 1
ATOM 1351 C CA . LEU A 1 184 ? 153.501 146.202 206.051 1.00 25.81 184 LEU H CA 1
ATOM 1352 C C . LEU A 1 184 ? 154.763 146.531 206.837 1.00 25.33 184 LEU H C 1
ATOM 1353 O O . LEU A 1 184 ? 155.790 146.891 206.251 1.00 25.02 184 LEU H O 1
ATOM 1358 N N . GLN A 1 185 ? 154.686 146.403 208.157 1.00 24.57 185 GLN H N 1
ATOM 1359 C CA . GLN A 1 185 ? 155.807 146.714 209.026 1.00 27.16 185 GLN H CA 1
ATOM 1360 C C . GLN A 1 185 ? 156.808 145.562 209.045 1.00 30.69 185 GLN H C 1
ATOM 1361 O O . GLN A 1 185 ? 156.554 144.468 208.535 1.00 29.74 185 GLN H O 1
ATOM 1367 N N . SER A 1 186 ? 157.969 145.824 209.649 1.00 31.34 186 SER H N 1
ATOM 1368 C CA . SER A 1 186 ? 159.000 144.803 209.783 1.00 27.11 186 SER H CA 1
ATOM 1369 C C . SER A 1 186 ? 158.614 143.707 210.767 1.00 30.79 186 SER H C 1
ATOM 1370 O O . SER A 1 186 ? 159.264 142.657 210.784 1.00 33.44 186 SER H O 1
ATOM 1373 N N . SER A 1 187 ? 157.579 143.920 211.575 1.00 30.21 187 SER H N 1
ATOM 1374 C CA . SER A 1 187 ? 157.114 142.927 212.532 1.00 26.43 187 SER H CA 1
ATOM 1375 C C . SER A 1 187 ? 156.040 142.012 211.960 1.00 29.31 187 SER H C 1
ATOM 1376 O O . SER A 1 187 ? 155.518 141.163 212.689 1.00 31.33 187 SER H O 1
ATOM 1379 N N . GLY A 1 188 ? 155.699 142.161 210.683 1.00 30.48 188 GLY H N 1
ATOM 1380 C CA . GLY A 1 188 ? 154.695 141.328 210.056 1.00 28.74 188 GLY H CA 1
ATOM 1381 C C . GLY A 1 188 ? 153.269 141.803 210.205 1.00 24.20 188 GLY H C 1
ATOM 1382 O O . GLY A 1 188 ? 152.351 141.085 209.791 1.00 17.81 188 GLY H O 1
ATOM 1383 N N . LEU A 1 189 ? 153.048 142.981 210.781 1.00 26.11 189 LEU H N 1
ATOM 1384 C CA . LEU A 1 189 ? 151.714 143.527 210.968 1.00 25.79 189 LEU H CA 1
ATOM 1385 C C . LEU A 1 189 ? 151.566 144.824 210.181 1.00 28.45 189 LEU H C 1
ATOM 1386 O O . LEU A 1 189 ? 152.549 145.439 209.761 1.00 31.61 189 LEU H O 1
ATOM 1391 N N . TYR A 1 190 ? 150.319 145.236 209.983 1.00 26.01 190 TYR H N 1
ATOM 1392 C CA . TYR A 1 190 ? 149.997 146.378 209.141 1.00 27.07 190 TYR H CA 1
ATOM 1393 C C . TYR A 1 190 ? 149.750 147.625 209.981 1.00 26.87 190 TYR H C 1
ATOM 1394 O O . TYR A 1 190 ? 149.159 147.554 211.062 1.00 24.35 190 TYR H O 1
ATOM 1403 N N . SER A 1 191 ? 150.208 148.767 209.473 1.00 28.05 191 SER H N 1
ATOM 1404 C CA . SER A 1 191 ? 150.003 150.064 210.103 1.00 21.19 191 SER H CA 1
ATOM 1405 C C . SER A 1 191 ? 149.256 150.972 209.137 1.00 20.93 191 SER H C 1
ATOM 1406 O O . SER A 1 191 ? 149.595 151.036 207.951 1.00 25.33 191 SER H O 1
ATOM 1409 N N . LEU A 1 192 ? 148.245 151.671 209.646 1.00 15.05 192 LEU H N 1
ATOM 1410 C CA . LEU A 1 192 ? 147.414 152.548 208.835 1.00 12.38 192 LEU H CA 1
ATOM 1411 C C . LEU A 1 192 ? 147.155 153.838 209.599 1.00 12.52 192 LEU H C 1
ATOM 1412 O O . LEU A 1 192 ? 147.100 153.850 210.831 1.00 14.11 192 LEU H O 1
ATOM 1417 N N . SER A 1 193 ? 147.008 154.929 208.853 1.00 12.37 193 SER H N 1
ATOM 1418 C CA . SER A 1 193 ? 146.704 156.236 209.418 1.00 7.45 193 SER H CA 1
ATOM 1419 C C . SER A 1 193 ? 145.538 156.846 208.659 1.00 7.79 193 SER H C 1
ATOM 1420 O O . SER A 1 193 ? 145.443 156.704 207.438 1.00 11.39 193 SER H O 1
ATOM 1423 N N . SER A 1 194 ? 144.648 157.519 209.383 1.00 7.82 194 SER H N 1
ATOM 1424 C CA . SER A 1 194 ? 143.509 158.202 208.785 1.00 9.13 194 SER H CA 1
ATOM 1425 C C . SER A 1 194 ? 143.464 159.619 209.329 1.00 11.70 194 SER H C 1
ATOM 1426 O O . SER A 1 194 ? 143.261 159.817 210.530 1.00 15.11 194 SER H O 1
ATOM 1429 N N . VAL A 1 195 ? 143.655 160.600 208.453 1.00 13.16 195 VAL H N 1
ATOM 1430 C CA . VAL A 1 195 ? 143.697 161.998 208.854 1.00 11.34 195 VAL H CA 1
ATOM 1431 C C . VAL A 1 195 ? 142.469 162.714 208.311 1.00 12.44 195 VAL H C 1
ATOM 1432 O O . VAL A 1 195 ? 141.799 162.250 207.385 1.00 11.40 195 VAL H O 1
ATOM 1436 N N . VAL A 1 196 ? 142.169 163.862 208.910 1.00 16.22 196 VAL H N 1
ATOM 1437 C CA . VAL A 1 196 ? 141.046 164.692 208.492 1.00 14.60 196 VAL H CA 1
ATOM 1438 C C . VAL A 1 196 ? 141.436 166.155 208.669 1.00 17.81 196 VAL H C 1
ATOM 1439 O O . VAL A 1 196 ? 142.095 166.521 209.645 1.00 17.26 196 VAL H O 1
ATOM 1443 N N . THR A 1 197 ? 141.042 166.986 207.707 1.00 25.60 197 THR H N 1
ATOM 1444 C CA . THR A 1 197 ? 141.357 168.410 207.711 1.00 24.43 197 THR H CA 1
ATOM 1445 C C . THR A 1 197 ? 140.102 169.200 208.065 1.00 27.16 197 THR H C 1
ATOM 1446 O O . THR A 1 197 ? 139.126 169.191 207.309 1.00 29.41 197 THR H O 1
ATOM 1450 N N . VAL A 1 198 ? 140.134 169.883 209.206 1.00 26.12 198 VAL H N 1
ATOM 1451 C CA . VAL A 1 198 ? 138.988 170.658 209.674 1.00 30.29 198 VAL H CA 1
ATOM 1452 C C . VAL A 1 198 ? 139.443 172.068 210.022 1.00 38.57 198 VAL H C 1
ATOM 1453 O O . VAL A 1 198 ? 140.604 172.281 210.404 1.00 42.33 198 VAL H O 1
ATOM 1457 N N . PRO A 1 199 ? 138.550 173.049 209.931 1.00 35.67 199 PRO H N 1
ATOM 1458 C CA . PRO A 1 199 ? 138.913 174.418 210.309 1.00 31.15 199 PRO H CA 1
ATOM 1459 C C . PRO A 1 199 ? 139.137 174.548 211.809 1.00 37.82 199 PRO H C 1
ATOM 1460 O O . PRO A 1 199 ? 138.359 174.040 212.620 1.00 44.53 199 PRO H O 1
ATOM 1464 N N . SER A 1 200 ? 140.211 175.256 212.173 1.00 34.52 200 SER H N 1
ATOM 1465 C CA . SER A 1 200 ? 140.581 175.393 213.579 1.00 39.27 200 SER H CA 1
ATOM 1466 C C . SER A 1 200 ? 139.564 176.189 214.388 1.00 45.47 200 SER H C 1
ATOM 1467 O O . SER A 1 200 ? 139.600 176.138 215.622 1.00 45.40 200 SER H O 1
ATOM 1470 N N . SER A 1 201 ? 138.662 176.926 213.735 1.00 48.18 201 SER H N 1
ATOM 1471 C CA . SER A 1 201 ? 137.647 177.668 214.476 1.00 49.09 201 SER H CA 1
ATOM 1472 C C . SER A 1 201 ? 136.634 176.751 215.147 1.00 54.34 201 SER H C 1
ATOM 1473 O O . SER A 1 201 ? 135.996 177.162 216.122 1.00 58.17 201 SER H O 1
ATOM 1476 N N . SER A 1 202 ? 136.465 175.528 214.643 1.00 52.63 202 SER H N 1
ATOM 1477 C CA . SER A 1 202 ? 135.494 174.580 215.170 1.00 53.33 202 SER H CA 1
ATOM 1478 C C . SER A 1 202 ? 136.152 173.447 215.951 1.00 52.13 202 SER H C 1
ATOM 1479 O O . SER A 1 202 ? 135.518 172.414 216.188 1.00 54.31 202 SER H O 1
ATOM 1482 N N . LEU A 1 203 ? 137.415 173.614 216.347 1.00 48.28 203 LEU H N 1
ATOM 1483 C CA . LEU A 1 203 ? 138.089 172.576 217.121 1.00 49.34 203 LEU H CA 1
ATOM 1484 C C . LEU A 1 203 ? 137.457 172.418 218.498 1.00 53.72 203 LEU H C 1
ATOM 1485 O O . LEU A 1 203 ? 137.159 171.298 218.930 1.00 50.29 203 LEU H O 1
ATOM 1490 N N . GLY A 1 204 ? 137.243 173.530 219.202 1.00 53.62 204 GLY H N 1
ATOM 1491 C CA . GLY A 1 204 ? 136.669 173.455 220.532 1.00 54.46 204 GLY H CA 1
ATOM 1492 C C . GLY A 1 204 ? 135.186 173.151 220.539 1.00 57.49 204 GLY H C 1
ATOM 1493 O O . GLY A 1 204 ? 134.677 172.561 221.495 1.00 59.01 204 GLY H O 1
ATOM 1494 N N . THR A 1 205 ? 134.473 173.542 219.481 1.00 62.33 205 THR H N 1
ATOM 1495 C CA . THR A 1 205 ? 133.032 173.318 219.426 1.00 62.57 205 THR H CA 1
ATOM 1496 C C . THR A 1 205 ? 132.708 171.891 218.994 1.00 59.24 205 THR H C 1
ATOM 1497 O O . THR A 1 205 ? 132.060 171.138 219.729 1.00 55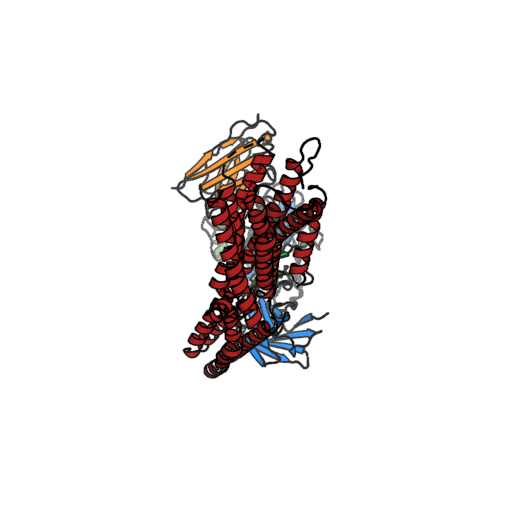.48 205 THR H O 1
ATOM 1501 N N . GLN A 1 206 ? 133.150 171.506 217.800 1.00 58.27 206 GLN H N 1
ATOM 1502 C CA . GLN A 1 206 ? 132.872 170.172 217.290 1.00 52.33 206 GLN H CA 1
ATOM 1503 C C . GLN A 1 206 ? 133.726 169.128 218.000 1.00 49.83 206 GLN H C 1
ATOM 1504 O O . GLN A 1 206 ? 134.825 169.412 218.485 1.00 50.44 206 GLN H O 1
ATOM 1510 N N . THR A 1 207 ? 133.206 167.905 218.053 1.00 47.18 207 THR H N 1
ATOM 1511 C CA . THR A 1 207 ? 133.915 166.767 218.617 1.00 42.66 207 THR H CA 1
ATOM 1512 C C . THR A 1 207 ? 134.200 165.749 217.521 1.00 43.50 207 THR H C 1
ATOM 1513 O O . THR A 1 207 ? 133.355 165.498 216.656 1.00 45.12 207 THR H O 1
ATOM 1517 N N . TYR A 1 208 ? 135.399 165.172 217.556 1.00 40.49 208 TYR H N 1
ATOM 1518 C CA . TYR A 1 208 ? 135.851 164.239 216.533 1.00 40.35 208 TYR H CA 1
ATOM 1519 C C . TYR A 1 208 ? 136.182 162.907 217.187 1.00 45.16 208 TYR H C 1
ATOM 1520 O O . TYR A 1 208 ? 137.037 162.841 218.076 1.00 44.14 208 TYR H O 1
ATOM 1529 N N . ILE A 1 209 ? 135.493 161.853 216.755 1.00 47.55 209 ILE H N 1
ATOM 1530 C CA . ILE A 1 209 ? 135.682 160.503 217.270 1.00 44.35 209 ILE H CA 1
ATOM 1531 C C . ILE A 1 209 ? 135.840 159.571 216.078 1.00 46.75 209 ILE H C 1
ATOM 1532 O O . ILE A 1 209 ? 134.929 159.462 215.249 1.00 49.37 209 ILE H O 1
ATOM 1537 N N . CYS A 1 210 ? 136.983 158.898 215.994 1.00 43.40 210 CYS H N 1
ATOM 1538 C CA . CYS A 1 210 ? 137.235 157.950 214.919 1.00 34.65 210 CYS H CA 1
ATOM 1539 C C . CYS A 1 210 ? 136.819 156.549 215.343 1.00 40.29 210 CYS H C 1
ATOM 1540 O O . CYS A 1 210 ? 137.022 156.144 216.492 1.00 47.35 210 CYS H O 1
ATOM 1543 N N . ASN A 1 211 ? 136.230 155.815 214.402 1.00 35.75 211 ASN H N 1
ATOM 1544 C CA . ASN A 1 211 ? 135.739 154.463 214.632 1.00 38.23 211 ASN H CA 1
ATOM 1545 C C . ASN A 1 211 ? 136.533 153.507 213.757 1.00 38.94 211 ASN H C 1
ATOM 1546 O O . ASN A 1 211 ? 136.509 153.618 212.528 1.00 40.19 211 ASN H O 1
ATOM 1551 N N . VAL A 1 212 ? 137.236 152.577 214.396 1.00 39.49 212 VAL H N 1
ATOM 1552 C CA . VAL A 1 212 ? 138.003 151.541 213.719 1.00 33.31 212 VAL H CA 1
ATOM 1553 C C . VAL A 1 212 ? 137.243 150.231 213.851 1.00 37.94 212 VAL H C 1
ATOM 1554 O O . VAL A 1 212 ? 136.894 149.816 214.962 1.00 41.50 212 VAL H O 1
ATOM 1558 N N . ASN A 1 213 ? 136.995 149.581 212.719 1.00 38.10 213 ASN H N 1
ATOM 1559 C CA . ASN A 1 213 ? 136.206 148.361 212.640 1.00 38.91 213 ASN H CA 1
ATOM 1560 C C . ASN A 1 213 ? 137.073 147.281 212.012 1.00 41.95 213 ASN H C 1
ATOM 1561 O O . ASN A 1 213 ? 137.517 147.426 210.871 1.00 41.73 213 ASN H O 1
ATOM 1566 N N . HIS A 1 214 ? 137.310 146.206 212.757 1.00 46.11 214 HIS H N 1
ATOM 1567 C CA . HIS A 1 214 ? 138.170 145.103 212.343 1.00 38.37 214 HIS H CA 1
ATOM 1568 C C . HIS A 1 214 ? 137.391 143.801 212.570 1.00 39.29 214 HIS H C 1
ATOM 1569 O O . HIS A 1 214 ? 137.389 143.276 213.679 1.00 41.01 214 HIS H O 1
ATOM 1576 N N . LYS A 1 215 ? 136.719 143.322 211.513 1.00 40.48 215 LYS H N 1
ATOM 1577 C CA . LYS A 1 215 ? 135.872 142.120 211.594 1.00 45.18 215 LYS H CA 1
ATOM 1578 C C . LYS A 1 215 ? 136.635 140.837 211.880 1.00 42.58 215 LYS H C 1
ATOM 1579 O O . LYS A 1 215 ? 136.102 139.994 212.639 1.00 42.55 215 LYS H O 1
ATOM 1585 N N . PRO A 1 216 ? 137.817 140.583 211.316 1.00 42.67 216 PRO H N 1
ATOM 1586 C CA . PRO A 1 216 ? 138.532 139.347 211.662 1.00 37.33 216 PRO H CA 1
ATOM 1587 C C . PRO A 1 216 ? 138.821 139.204 213.145 1.00 37.23 216 PRO H C 1
ATOM 1588 O O . PRO A 1 216 ? 138.891 138.075 213.646 1.00 34.88 216 PRO H O 1
ATOM 1592 N N . SER A 1 217 ? 138.996 140.310 213.863 1.00 39.50 217 SER H N 1
ATOM 1593 C CA . SER A 1 217 ? 139.180 140.284 215.307 1.00 39.11 217 SER H CA 1
ATOM 1594 C C . SER A 1 217 ? 137.929 140.704 216.066 1.00 41.84 217 SER H C 1
ATOM 1595 O O . SER A 1 217 ? 137.929 140.664 217.301 1.00 43.42 217 SER H O 1
ATOM 1598 N N . ASN A 1 218 ? 136.864 141.085 215.357 1.00 43.81 218 ASN H N 1
ATOM 1599 C CA . ASN A 1 218 ? 135.624 141.573 215.965 1.00 49.49 218 ASN H CA 1
ATOM 1600 C C . ASN A 1 218 ? 135.897 142.727 216.926 1.00 45.73 218 ASN H C 1
ATOM 1601 O O . ASN A 1 218 ? 135.342 142.800 218.025 1.00 48.56 218 ASN H O 1
ATOM 1606 N N . THR A 1 219 ? 136.756 143.645 216.498 1.00 42.52 219 THR H N 1
ATOM 1607 C CA . THR A 1 219 ? 137.207 144.753 217.329 1.00 43.44 219 THR H CA 1
ATOM 1608 C C . THR A 1 219 ? 136.661 146.062 216.775 1.00 42.90 219 THR H C 1
ATOM 1609 O O . THR A 1 219 ? 136.955 146.429 215.633 1.00 39.88 219 THR H O 1
ATOM 1613 N N . LYS A 1 220 ? 135.876 146.765 217.589 1.00 43.20 220 LYS H N 1
ATOM 1614 C CA . LYS A 1 220 ? 135.343 148.078 217.242 1.00 41.52 220 LYS H CA 1
ATOM 1615 C C . LYS A 1 220 ? 135.826 149.067 218.292 1.00 39.94 220 LYS H C 1
ATOM 1616 O O . LYS A 1 220 ? 135.439 148.975 219.463 1.00 43.50 220 LYS H O 1
ATOM 1622 N N . VAL A 1 221 ? 136.668 150.009 217.879 1.00 33.67 221 VAL H N 1
ATOM 1623 C CA . VAL A 1 221 ? 137.267 150.984 218.782 1.00 37.10 221 VAL H CA 1
ATOM 1624 C C . VAL A 1 221 ? 136.785 152.370 218.382 1.00 41.11 221 VAL H C 1
ATOM 1625 O O . VAL A 1 221 ? 136.991 152.799 217.241 1.00 41.68 221 VAL H O 1
ATOM 1629 N N . ASP A 1 222 ? 136.160 153.074 219.321 1.00 42.52 222 ASP H N 1
ATOM 1630 C CA . ASP A 1 222 ? 135.696 154.444 219.116 1.00 39.19 222 ASP H CA 1
ATOM 1631 C C . ASP A 1 222 ? 136.553 155.348 219.995 1.00 41.56 222 ASP H C 1
ATOM 1632 O O . ASP A 1 222 ? 136.342 155.429 221.208 1.00 43.22 222 ASP H O 1
ATOM 1637 N N . LYS A 1 223 ? 137.519 156.029 219.384 1.00 39.33 223 LYS H N 1
ATOM 1638 C CA . LYS A 1 223 ? 138.479 156.846 220.112 1.00 41.72 223 LYS H CA 1
ATOM 1639 C C . LYS A 1 223 ? 138.337 158.300 219.692 1.00 46.17 223 LYS H C 1
ATOM 1640 O O . LYS A 1 223 ? 138.356 158.610 218.497 1.00 44.23 223 LYS H O 1
ATOM 1642 N N . LYS A 1 224 ? 138.194 159.188 220.671 1.00 47.82 224 LYS H N 1
ATOM 1643 C CA . LYS A 1 224 ? 138.062 160.610 220.396 1.00 44.67 224 LYS H CA 1
ATOM 1644 C C . LYS A 1 224 ? 139.432 161.271 220.319 1.00 43.44 224 LYS H C 1
ATOM 1645 O O . LYS A 1 224 ? 140.381 160.864 220.995 1.00 41.08 224 LYS H O 1
ATOM 1651 N N . VAL A 1 225 ? 139.527 162.300 219.480 1.00 40.63 225 VAL H N 1
ATOM 1652 C CA . VAL A 1 225 ? 140.745 163.082 219.311 1.00 38.19 225 VAL H CA 1
ATOM 1653 C C . VAL A 1 225 ? 140.452 164.509 219.747 1.00 40.41 225 VAL H C 1
ATOM 1654 O O . VAL A 1 225 ? 139.498 165.128 219.260 1.00 38.12 225 VAL H O 1
ATOM 1658 N N . GLU A 1 226 ? 141.266 165.027 220.660 1.00 42.74 226 GLU H N 1
ATOM 1659 C CA . GLU A 1 226 ? 141.070 166.359 221.203 1.00 42.49 226 GLU H CA 1
ATOM 1660 C C . GLU A 1 226 ? 142.379 167.132 221.181 1.00 38.38 226 GLU H C 1
ATOM 1661 O O . GLU A 1 226 ? 143.454 166.547 221.339 1.00 37.62 226 GLU H O 1
ATOM 1667 N N . PRO A 1 227 ? 142.316 168.445 220.981 1.00 36.22 227 PRO H N 1
ATOM 1668 C CA . PRO A 1 227 ? 143.540 169.251 221.016 1.00 37.59 227 PRO H CA 1
ATOM 1669 C C . PRO A 1 227 ? 144.128 169.305 222.415 1.00 42.41 227 PRO H C 1
ATOM 1670 O O . PRO A 1 227 ? 143.421 169.196 223.420 1.00 43.58 227 PRO H O 1
ATOM 1674 N N . LYS A 1 228 ? 145.445 169.474 222.470 1.00 47.93 228 LYS H N 1
ATOM 1675 C CA . LYS A 1 228 ? 146.155 169.532 223.741 1.00 54.81 228 LYS H CA 1
ATOM 1676 C C . LYS A 1 228 ? 146.289 170.971 224.229 1.00 68.27 228 LYS H C 1
ATOM 1677 O O . LYS A 1 228 ? 145.295 171.627 224.541 1.00 72.64 228 LYS H O 1
ATOM 1683 N N . GLN B 2 7 ? 180.705 174.356 189.809 1.00 71.13 1 GLN K N 1
ATOM 1684 C CA . GLN B 2 7 ? 181.060 174.875 188.493 1.00 75.69 1 GLN K CA 1
ATOM 1685 C C . GLN B 2 7 ? 179.814 175.175 187.670 1.00 74.30 1 GLN K C 1
ATOM 1686 O O . GLN B 2 7 ? 179.906 175.527 186.494 1.00 73.93 1 GLN K O 1
ATOM 1692 N N . VAL B 2 8 ? 178.649 175.033 188.293 1.00 69.66 2 VAL K N 1
ATOM 1693 C CA . VAL B 2 8 ? 177.374 175.208 187.609 1.00 65.29 2 VAL K CA 1
ATOM 1694 C C . VAL B 2 8 ? 176.923 176.653 187.771 1.00 63.45 2 VAL K C 1
ATOM 1695 O O . VAL B 2 8 ? 176.729 177.131 188.894 1.00 63.67 2 VAL K O 1
ATOM 1699 N N . GLN B 2 9 ? 176.753 177.349 186.650 1.00 62.58 3 GLN K N 1
ATOM 1700 C CA . GLN B 2 9 ? 176.222 178.701 186.630 1.00 58.94 3 GLN K CA 1
ATOM 1701 C C . GLN B 2 9 ? 174.966 178.732 185.772 1.00 56.78 3 GLN K C 1
ATOM 1702 O O . GLN B 2 9 ? 174.788 177.906 184.873 1.00 59.30 3 GLN K O 1
ATOM 1708 N N . LEU B 2 10 ? 174.090 179.692 186.055 1.00 47.45 4 LEU K N 1
ATOM 1709 C CA . LEU B 2 10 ? 172.817 179.798 185.360 1.00 46.76 4 LEU K CA 1
ATOM 1710 C C . LEU B 2 10 ? 172.500 181.263 185.102 1.00 49.78 4 LEU K C 1
ATOM 1711 O O . LEU B 2 10 ? 172.695 182.109 185.979 1.00 52.17 4 LEU K O 1
ATOM 1716 N N . GLN B 2 11 ? 172.006 181.559 183.900 1.00 54.25 5 GLN K N 1
ATOM 1717 C CA . GLN B 2 11 ? 171.714 182.929 183.503 1.00 54.62 5 GLN K CA 1
ATOM 1718 C C . GLN B 2 11 ? 170.378 182.999 182.780 1.00 53.33 5 GLN K C 1
ATOM 1719 O O . GLN B 2 11 ? 170.025 182.100 182.011 1.00 55.45 5 GLN K O 1
ATOM 1725 N N . GLU B 2 12 ? 169.650 184.086 183.020 1.00 47.53 6 GLU K N 1
ATOM 1726 C CA . GLU B 2 12 ? 168.360 184.332 182.398 1.00 46.91 6 GLU K CA 1
ATOM 1727 C C . GLU B 2 12 ? 168.428 185.601 181.560 1.00 46.80 6 GLU K C 1
ATOM 1728 O O . GLU B 2 12 ? 169.221 186.507 181.837 1.00 46.07 6 GLU K O 1
ATOM 1734 N N . SER B 2 13 ? 167.588 185.659 180.530 1.00 46.04 7 SER K N 1
ATOM 1735 C CA . SER B 2 13 ? 167.520 186.797 179.626 1.00 44.65 7 SER K CA 1
ATOM 1736 C C . SER B 2 13 ? 166.073 187.257 179.508 1.00 36.08 7 SER K C 1
ATOM 1737 O O . SER B 2 13 ? 165.161 186.672 180.097 1.00 32.50 7 SER K O 1
ATOM 1740 N N . GLY B 2 14 ? 165.864 188.312 178.731 1.00 36.48 8 GLY K N 1
ATOM 1741 C CA . GLY B 2 14 ? 164.540 188.861 178.553 1.00 33.80 8 GLY K CA 1
ATOM 1742 C C . GLY B 2 14 ? 164.109 189.731 179.718 1.00 33.85 8 GLY K C 1
ATOM 1743 O O . GLY B 2 14 ? 164.881 190.068 180.620 1.00 33.25 8 GLY K O 1
ATOM 1744 N N . GLY B 2 15 ? 162.831 190.101 179.685 1.00 33.88 9 GLY K N 1
ATOM 1745 C CA . GLY B 2 15 ? 162.253 190.929 180.724 1.00 30.23 9 GLY K CA 1
ATOM 1746 C C . GLY B 2 15 ? 161.829 192.296 180.230 1.00 33.56 9 GLY K C 1
ATOM 1747 O O . GLY B 2 15 ? 161.513 192.465 179.049 1.00 36.29 9 GLY K O 1
ATOM 1748 N N . GLY B 2 16 ? 161.816 193.276 181.123 1.00 29.53 10 GLY K N 1
ATOM 1749 C CA . GLY B 2 16 ? 161.448 194.629 180.759 1.00 33.80 10 GLY K CA 1
ATOM 1750 C C . GLY B 2 16 ? 159.972 194.922 180.954 1.00 32.08 10 GLY K C 1
ATOM 1751 O O . GLY B 2 16 ? 159.252 194.255 181.704 1.00 25.80 10 GLY K O 1
ATOM 1752 N N . LEU B 2 17 ? 159.522 195.957 180.249 1.00 34.72 11 LEU K N 1
ATOM 1753 C CA . LEU B 2 17 ? 158.152 196.447 180.333 1.00 32.12 11 LEU K CA 1
ATOM 1754 C C . LEU B 2 17 ? 157.324 195.862 179.198 1.00 31.74 11 LEU K C 1
ATOM 1755 O O . LEU B 2 17 ? 157.731 195.916 178.034 1.00 33.18 11 LEU K O 1
ATOM 1760 N N . VAL B 2 18 ? 156.168 195.303 179.541 1.00 30.30 12 VAL K N 1
ATOM 1761 C CA . VAL B 2 18 ? 155.253 194.714 178.573 1.00 28.05 12 VAL K CA 1
ATOM 1762 C C . VAL B 2 18 ? 153.885 195.355 178.745 1.00 32.51 12 VAL K C 1
ATOM 1763 O O . VAL B 2 18 ? 153.410 195.536 179.871 1.00 29.63 12 VAL K O 1
ATOM 1767 N N . GLN B 2 19 ? 153.256 195.708 177.628 1.00 44.16 13 GLN K N 1
ATOM 1768 C CA . GLN B 2 19 ? 151.914 196.263 177.670 1.00 42.16 13 GLN K CA 1
ATOM 1769 C C . GLN B 2 19 ? 150.924 195.207 178.159 1.00 35.87 13 GLN K C 1
ATOM 1770 O O . GLN B 2 19 ? 151.140 194.007 177.966 1.00 33.19 13 GLN K O 1
ATOM 1776 N N . PRO B 2 20 ? 149.842 195.625 178.816 1.00 29.48 14 PRO K N 1
ATOM 1777 C CA . PRO B 2 20 ? 148.825 194.657 179.244 1.00 28.95 14 PRO K CA 1
ATOM 1778 C C . PRO B 2 20 ? 148.238 193.916 178.053 1.00 25.56 14 PRO K C 1
ATOM 1779 O O . PRO B 2 20 ? 147.964 194.502 177.004 1.00 29.99 14 PRO K O 1
ATOM 1783 N N . GLY B 2 21 ? 148.042 192.612 178.227 1.00 21.21 15 GLY K N 1
ATOM 1784 C CA . GLY B 2 21 ? 147.589 191.775 177.137 1.00 24.97 15 GLY K CA 1
ATOM 1785 C C . GLY B 2 21 ? 148.637 191.465 176.095 1.00 25.83 15 GLY K C 1
ATOM 1786 O O . GLY B 2 21 ? 148.295 190.937 175.034 1.00 27.18 15 GLY K O 1
ATOM 1787 N N . GLY B 2 22 ? 149.900 191.772 176.362 1.00 24.25 16 GLY K N 1
ATOM 1788 C CA . GLY B 2 22 ? 150.976 191.570 175.413 1.00 28.55 16 GLY K CA 1
ATOM 1789 C C . GLY B 2 22 ? 151.578 190.186 175.491 1.00 26.31 16 GLY K C 1
ATOM 1790 O O . GLY B 2 22 ? 150.920 189.214 175.873 1.00 23.76 16 GLY K O 1
ATOM 1791 N N . SER B 2 23 ? 152.854 190.094 175.123 1.00 30.94 17 SER K N 1
ATOM 1792 C CA . SER B 2 23 ? 153.557 188.821 175.116 1.00 30.72 17 SER K CA 1
ATOM 1793 C C . SER B 2 23 ? 155.034 189.058 175.388 1.00 29.27 17 SER K C 1
ATOM 1794 O O . SER B 2 23 ? 155.551 190.164 175.215 1.00 29.53 17 SER K O 1
ATOM 1797 N N . LEU B 2 24 ? 155.707 187.996 175.824 1.00 28.76 18 LEU K N 1
ATOM 1798 C CA . LEU B 2 24 ? 157.134 188.049 176.109 1.00 30.21 18 LEU K CA 1
ATOM 1799 C C . LEU B 2 24 ? 157.692 186.633 176.041 1.00 29.68 18 LEU K C 1
ATOM 1800 O O . LEU B 2 24 ? 156.945 185.653 176.075 1.00 33.00 18 LEU K O 1
ATOM 1805 N N . ARG B 2 25 ? 159.017 186.536 175.940 1.00 23.25 19 ARG K N 1
ATOM 1806 C CA . ARG B 2 25 ? 159.694 185.244 175.859 1.00 26.23 19 ARG K CA 1
ATOM 1807 C C . ARG B 2 25 ? 161.014 185.340 176.610 1.00 31.87 19 ARG K C 1
ATOM 1808 O O . ARG B 2 25 ? 161.955 185.981 176.133 1.00 33.11 19 ARG K O 1
ATOM 1816 N N . LEU B 2 26 ? 161.084 184.710 177.779 1.00 28.09 20 LEU K N 1
ATOM 1817 C CA . LEU B 2 26 ? 162.311 184.653 178.557 1.00 26.47 20 LEU K CA 1
ATOM 1818 C C . LEU B 2 26 ? 163.068 183.367 178.252 1.00 30.68 20 LEU K C 1
ATOM 1819 O O . LEU B 2 26 ? 162.477 182.350 177.879 1.00 33.99 20 LEU K O 1
ATOM 1824 N N . SER B 2 27 ? 164.386 183.419 178.419 1.00 31.50 21 SER K N 1
ATOM 1825 C CA . SER B 2 27 ? 165.246 182.270 178.183 1.00 37.04 21 SER K CA 1
ATOM 1826 C C . SER B 2 27 ? 166.156 182.053 179.382 1.00 40.80 21 SER K C 1
ATOM 1827 O O . SER B 2 27 ? 166.633 183.014 179.992 1.00 40.48 21 SER K O 1
ATOM 1830 N N . CYS B 2 28 ? 166.390 180.787 179.717 1.00 42.98 22 CYS K N 1
ATOM 1831 C CA . CYS B 2 28 ? 167.269 180.408 180.814 1.00 46.15 22 CYS K CA 1
ATOM 1832 C C . CYS B 2 28 ? 168.262 179.374 180.311 1.00 49.14 22 CYS K C 1
ATOM 1833 O O . CYS B 2 28 ? 167.864 178.369 179.714 1.00 49.52 22 CYS K O 1
ATOM 1836 N N . ALA B 2 29 ? 169.549 179.619 180.549 1.00 55.64 23 ALA K N 1
ATOM 1837 C CA . ALA B 2 29 ? 170.604 178.733 180.083 1.00 59.17 23 ALA K CA 1
ATOM 1838 C C . ALA B 2 29 ? 171.611 178.497 181.196 1.00 56.22 23 ALA K C 1
ATOM 1839 O O . ALA B 2 29 ? 171.978 179.427 181.921 1.00 55.48 23 ALA K O 1
ATOM 1841 N N . ALA B 2 30 ? 172.065 177.253 181.317 1.00 53.12 24 ALA K N 1
ATOM 1842 C CA . ALA B 2 30 ? 173.019 176.861 182.343 1.00 56.93 24 ALA K CA 1
ATOM 1843 C C . ALA B 2 30 ? 174.327 176.430 181.699 1.00 61.29 24 ALA K C 1
ATOM 1844 O O . ALA B 2 30 ? 174.329 175.669 180.726 1.00 65.40 24 ALA K O 1
ATOM 1846 N N . SER B 2 31 ? 175.432 176.918 182.250 1.00 61.70 25 SER K N 1
ATOM 1847 C CA . SER B 2 31 ? 176.770 176.562 181.810 1.00 66.75 25 SER K CA 1
ATOM 1848 C C . SER B 2 31 ? 177.472 175.774 182.907 1.00 65.48 25 SER K C 1
ATOM 1849 O O . SER B 2 31 ? 177.307 176.065 184.096 1.00 65.32 25 SER K O 1
ATOM 1852 N N . GLY B 2 32 ? 178.256 174.777 182.501 1.00 66.04 26 GLY K N 1
ATOM 1853 C CA . GLY B 2 32 ? 178.927 173.898 183.430 1.00 71.48 26 GLY K CA 1
ATOM 1854 C C . GLY B 2 32 ? 178.152 172.652 183.802 1.00 72.17 26 GLY K C 1
ATOM 1855 O O . GLY B 2 32 ? 178.705 171.780 184.485 1.00 72.63 26 GLY K O 1
ATOM 1856 N N . ARG B 2 33 ? 176.895 172.540 183.379 1.00 67.67 27 ARG K N 1
ATOM 1857 C CA . ARG B 2 33 ? 176.099 171.348 183.627 1.00 64.30 27 ARG K CA 1
ATOM 1858 C C . ARG B 2 33 ? 175.053 171.223 182.530 1.00 57.46 27 ARG K C 1
ATOM 1859 O O . ARG B 2 33 ? 174.458 172.221 182.115 1.00 53.91 27 ARG K O 1
ATOM 1867 N N . THR B 2 34 ? 174.838 169.995 182.068 1.00 55.02 28 THR K N 1
ATOM 1868 C CA . THR B 2 34 ? 173.909 169.747 180.974 1.00 51.01 28 THR K CA 1
ATOM 1869 C C . THR B 2 34 ? 172.472 169.885 181.456 1.00 45.63 28 THR K C 1
ATOM 1870 O O . THR B 2 34 ? 172.111 169.377 182.521 1.00 47.74 28 THR K O 1
ATOM 1874 N N . ILE B 2 35 ? 171.651 170.581 180.668 1.00 44.74 29 ILE K N 1
ATOM 1875 C CA . ILE B 2 35 ? 170.234 170.706 180.992 1.00 41.86 29 ILE K CA 1
ATOM 1876 C C . ILE B 2 35 ? 169.545 169.352 180.897 1.00 36.87 29 ILE K C 1
ATOM 1877 O O . ILE B 2 35 ? 168.642 169.043 181.683 1.00 32.62 29 ILE K O 1
ATOM 1882 N N . SER B 2 36 ? 169.968 168.520 179.948 1.00 40.13 30 SER K N 1
ATOM 1883 C CA . SER B 2 36 ? 169.359 167.210 179.770 1.00 39.23 30 SER K CA 1
ATOM 1884 C C . SER B 2 36 ? 169.572 166.346 181.006 1.00 39.00 30 SER K C 1
ATOM 1885 O O . SER B 2 36 ? 170.528 166.531 181.764 1.00 40.40 30 SER K O 1
ATOM 1888 N N . ARG B 2 37 ? 168.650 165.404 181.209 1.00 37.80 31 ARG K N 1
ATOM 1889 C CA . ARG B 2 37 ? 168.591 164.492 182.349 1.00 37.52 31 ARG K CA 1
ATOM 1890 C C . ARG B 2 37 ? 168.252 165.206 183.653 1.00 34.11 31 ARG K C 1
ATOM 1891 O O . ARG B 2 37 ? 168.362 164.603 184.728 1.00 34.32 31 ARG K O 1
ATOM 1899 N N . TYR B 2 38 ? 167.829 166.467 183.589 1.00 37.40 32 TYR K N 1
ATOM 1900 C CA . TYR B 2 38 ? 167.405 167.241 184.749 1.00 32.46 32 TYR K CA 1
ATOM 1901 C C . TYR B 2 38 ? 166.013 167.808 184.489 1.00 29.64 32 TYR K C 1
ATOM 1902 O O . TYR B 2 38 ? 165.383 167.529 183.466 1.00 29.75 32 TYR K O 1
ATOM 1911 N N . ALA B 2 39 ? 165.532 168.613 185.434 1.00 29.74 33 ALA K N 1
ATOM 1912 C CA . ALA B 2 39 ? 164.273 169.331 185.302 1.00 24.35 33 ALA K CA 1
ATOM 1913 C C . ALA B 2 39 ? 164.512 170.816 185.536 1.00 27.27 33 ALA K C 1
ATOM 1914 O O . ALA B 2 39 ? 165.356 171.205 186.347 1.00 29.08 33 ALA K O 1
ATOM 1916 N N . MET B 2 40 ? 163.758 171.648 184.822 1.00 26.29 34 MET K N 1
ATOM 1917 C CA . MET B 2 40 ? 163.974 173.091 184.828 1.00 28.44 34 MET K CA 1
ATOM 1918 C C . MET B 2 40 ? 162.708 173.794 185.295 1.00 24.12 34 MET K C 1
ATOM 1919 O O . MET B 2 40 ? 161.641 173.606 184.706 1.00 19.37 34 MET K O 1
ATOM 1924 N N . SER B 2 41 ? 162.830 174.623 186.328 1.00 23.45 35 SER K N 1
ATOM 1925 C CA . SER B 2 41 ? 161.683 175.294 186.919 1.00 16.63 35 SER K CA 1
ATOM 1926 C C . SER B 2 41 ? 161.817 176.805 186.799 1.00 22.65 35 SER K C 1
ATOM 1927 O O . SER B 2 41 ? 162.917 177.360 186.865 1.00 32.53 35 SER K O 1
ATOM 1930 N N . TRP B 2 42 ? 160.674 177.461 186.618 1.00 17.12 36 TRP K N 1
ATOM 1931 C CA . TRP B 2 42 ? 160.559 178.912 186.594 1.00 16.82 36 TRP K CA 1
ATOM 1932 C C . TRP B 2 42 ? 159.702 179.344 187.773 1.00 15.24 36 TRP K C 1
ATOM 1933 O O . TRP B 2 42 ? 158.594 178.828 187.956 1.00 10.40 36 TRP K O 1
ATOM 1944 N N . PHE B 2 43 ? 160.216 180.290 188.559 1.00 18.68 37 PHE K N 1
ATOM 1945 C CA . PHE B 2 43 ? 159.564 180.801 189.757 1.00 14.42 37 PHE K CA 1
ATOM 1946 C C . PHE B 2 43 ? 159.386 182.310 189.665 1.00 17.09 37 PHE K C 1
ATOM 1947 O O . PHE B 2 43 ? 160.126 183.003 188.966 1.00 20.28 37 PHE K O 1
ATOM 1955 N N . ARG B 2 44 ? 158.412 182.814 190.415 1.00 19.80 38 ARG K N 1
ATOM 1956 C CA . ARG B 2 44 ? 158.110 184.234 190.492 1.00 13.74 38 ARG K CA 1
ATOM 1957 C C . ARG B 2 44 ? 158.452 184.774 191.873 1.00 18.62 38 ARG K C 1
ATOM 1958 O O . ARG B 2 44 ? 158.445 184.041 192.865 1.00 31.36 38 ARG K O 1
ATOM 1966 N N . GLN B 2 45 ? 158.754 186.068 191.926 1.00 20.86 39 GLN K N 1
ATOM 1967 C CA . GLN B 2 45 ? 158.981 186.756 193.196 1.00 23.09 39 GLN K CA 1
ATOM 1968 C C . GLN B 2 45 ? 158.448 188.176 193.044 1.00 25.03 39 GLN K C 1
ATOM 1969 O O . GLN B 2 45 ? 159.069 189.007 192.375 1.00 27.80 39 GLN K O 1
ATOM 1975 N N . ALA B 2 46 ? 157.293 188.434 193.632 1.00 26.31 40 ALA K N 1
ATOM 1976 C CA . ALA B 2 46 ? 156.788 189.792 193.684 1.00 27.66 40 ALA K CA 1
ATOM 1977 C C . ALA B 2 46 ? 157.527 190.574 194.767 1.00 37.88 40 ALA K C 1
ATOM 1978 O O . ALA B 2 46 ? 158.012 189.989 195.739 1.00 40.23 40 ALA K O 1
ATOM 1980 N N . PRO B 2 47 ? 157.646 191.895 194.613 1.00 42.24 41 PRO K N 1
ATOM 1981 C CA . PRO B 2 47 ? 158.343 192.686 195.641 1.00 46.71 41 PRO K CA 1
ATOM 1982 C C . PRO B 2 47 ? 157.683 192.634 197.008 1.00 53.21 41 PRO K C 1
ATOM 1983 O O . PRO B 2 47 ? 158.370 192.837 198.017 1.00 63.77 41 PRO K O 1
ATOM 1987 N N . GLY B 2 48 ? 156.380 192.371 197.079 1.00 46.80 42 GLY K N 1
ATOM 1988 C CA . GLY B 2 48 ? 155.686 192.351 198.352 1.00 44.86 42 GLY K CA 1
ATOM 1989 C C . GLY B 2 48 ? 155.238 190.976 198.805 1.00 44.12 42 GLY K C 1
ATOM 1990 O O . GLY B 2 48 ? 154.684 190.832 199.899 1.00 44.61 42 GLY K O 1
ATOM 1991 N N . LYS B 2 49 ? 155.465 189.961 197.981 1.00 42.74 43 LYS K N 1
ATOM 1992 C CA . LYS B 2 49 ? 155.016 188.603 198.253 1.00 41.93 43 LYS K CA 1
ATOM 1993 C C . LYS B 2 49 ? 156.222 187.681 198.419 1.00 42.38 43 LYS K C 1
ATOM 1994 O O . LYS B 2 49 ? 157.376 188.116 198.396 1.00 40.51 43 LYS K O 1
ATOM 2000 N N . GLU B 2 50 ? 155.940 186.391 198.594 1.00 46.63 44 GLU K N 1
ATOM 2001 C CA . GLU B 2 50 ? 156.979 185.384 198.747 1.00 44.20 44 GLU K CA 1
ATOM 2002 C C . GLU B 2 50 ? 157.294 184.757 197.390 1.00 36.83 44 GLU K C 1
ATOM 2003 O O . GLU B 2 50 ? 156.821 185.209 196.344 1.00 41.39 44 GLU K O 1
ATOM 2009 N N . ARG B 2 51 ? 158.105 183.702 197.396 1.00 31.92 45 ARG K N 1
ATOM 2010 C CA . ARG B 2 51 ? 158.459 182.996 196.171 1.00 22.76 45 ARG K CA 1
ATOM 2011 C C . ARG B 2 51 ? 157.285 182.133 195.728 1.00 21.48 45 ARG K C 1
ATOM 2012 O O . ARG B 2 51 ? 156.874 181.217 196.449 1.00 33.23 45 ARG K O 1
ATOM 2020 N N . GLU B 2 52 ? 156.743 182.425 194.554 1.00 15.80 46 GLU K N 1
ATOM 2021 C CA . GLU B 2 52 ? 155.674 181.628 193.978 1.00 17.34 46 GLU K CA 1
ATOM 2022 C C . GLU B 2 52 ? 156.218 180.720 192.884 1.00 15.18 46 GLU K C 1
ATOM 2023 O O . GLU B 2 52 ? 157.247 181.001 192.267 1.00 15.33 46 GLU K O 1
ATOM 2029 N N . PHE B 2 53 ? 155.511 179.622 192.653 1.00 15.24 47 PHE K N 1
ATOM 2030 C CA . PHE B 2 53 ? 155.846 178.696 191.584 1.00 9.56 47 PHE K CA 1
ATOM 2031 C C . PHE B 2 53 ? 155.113 179.098 190.313 1.00 9.50 47 PHE K C 1
ATOM 2032 O O . PHE B 2 53 ? 153.934 179.457 190.350 1.00 8.15 47 PHE K O 1
ATOM 2040 N N . VAL B 2 54 ? 155.821 179.045 189.187 1.00 9.63 48 VAL K N 1
ATOM 2041 C CA . VAL B 2 54 ? 155.252 179.374 187.883 1.00 6.95 48 VAL K CA 1
ATOM 2042 C C . VAL B 2 54 ? 155.145 178.138 186.999 1.00 6.02 48 VAL K C 1
ATOM 2043 O O . VAL B 2 54 ? 154.051 177.765 186.574 1.00 8.88 48 VAL K O 1
ATOM 2047 N N . ALA B 2 55 ? 156.267 177.484 186.712 1.00 5.53 49 ALA K N 1
ATOM 2048 C CA . ALA B 2 55 ? 156.219 176.376 185.769 1.00 6.50 49 ALA K CA 1
ATOM 2049 C C . ALA B 2 55 ? 157.395 175.440 185.991 1.00 6.69 49 ALA K C 1
ATOM 2050 O O . ALA B 2 55 ? 158.369 175.782 186.663 1.00 8.20 49 ALA K O 1
ATOM 2052 N N . VAL B 2 56 ? 157.283 174.246 185.413 1.00 7.95 50 VAL K N 1
ATOM 2053 C CA . VAL B 2 56 ? 158.336 173.239 185.476 1.00 11.15 50 VAL K CA 1
ATOM 2054 C C . VAL B 2 56 ? 158.287 172.410 184.200 1.00 12.31 50 VAL K C 1
ATOM 2055 O O . VAL B 2 56 ? 157.211 172.091 183.687 1.00 10.78 50 VAL K O 1
ATOM 2059 N N . ALA B 2 57 ? 159.467 172.090 183.674 1.00 14.30 51 ALA K N 1
ATOM 2060 C CA . ALA B 2 57 ? 159.624 171.225 182.516 1.00 13.69 51 ALA K CA 1
ATOM 2061 C C . ALA B 2 57 ? 160.471 170.026 182.912 1.00 18.63 51 ALA K C 1
ATOM 2062 O O . ALA B 2 57 ? 161.529 170.184 183.531 1.00 30.16 51 ALA K O 1
ATOM 2064 N N . ARG B 2 58 ? 160.002 168.837 182.549 1.00 17.40 52 ARG K N 1
ATOM 2065 C CA . ARG B 2 58 ? 160.634 167.581 182.914 1.00 20.44 52 ARG K CA 1
ATOM 2066 C C . ARG B 2 58 ? 161.619 167.154 181.824 1.00 27.94 52 ARG K C 1
ATOM 2067 O O . ARG B 2 58 ? 161.985 167.934 180.941 1.00 27.92 52 ARG K O 1
ATOM 2075 N N . ARG B 2 59 ? 162.065 165.901 181.887 1.00 31.77 53 ARG K N 1
ATOM 2076 C CA . ARG B 2 59 ? 162.990 165.358 180.900 1.00 32.45 53 ARG K CA 1
ATOM 2077 C C . ARG B 2 59 ? 162.230 164.990 179.631 1.00 32.26 53 ARG K C 1
ATOM 2078 O O . ARG B 2 59 ? 161.345 164.129 179.661 1.00 35.39 53 ARG K O 1
ATOM 2086 N N . SER B 2 60 ? 162.572 165.656 178.526 1.00 31.89 54 SER K N 1
ATOM 2087 C CA . SER B 2 60 ? 162.056 165.373 177.188 1.00 35.51 54 SER K CA 1
ATOM 2088 C C . SER B 2 60 ? 160.531 165.335 177.133 1.00 40.05 54 SER K C 1
ATOM 2089 O O . SER B 2 60 ? 159.874 166.370 177.279 1.00 43.24 54 SER K O 1
ATOM 2092 N N . GLY B 2 61 ? 159.961 164.154 176.912 1.00 39.29 55 GLY K N 1
ATOM 2093 C CA . GLY B 2 61 ? 158.530 164.026 176.717 1.00 37.52 55 GLY K CA 1
ATOM 2094 C C . GLY B 2 61 ? 157.754 163.664 177.965 1.00 36.17 55 GLY K C 1
ATOM 2095 O O . GLY B 2 61 ? 156.597 163.242 177.880 1.00 35.59 55 GLY K O 1
ATOM 2096 N N . ASP B 2 62 ? 158.379 163.818 179.134 1.00 35.42 56 ASP K N 1
ATOM 2097 C CA . ASP B 2 62 ? 157.698 163.498 180.383 1.00 34.35 56 ASP K CA 1
ATOM 2098 C C . ASP B 2 62 ? 156.605 164.502 180.724 1.00 37.19 56 ASP K C 1
ATOM 2099 O O . ASP B 2 62 ? 155.734 164.193 181.543 1.00 31.44 56 ASP K O 1
ATOM 2104 N N . GLY B 2 63 ? 156.631 165.686 180.129 1.00 37.45 57 GLY K N 1
ATOM 2105 C CA . GLY B 2 63 ? 155.572 166.661 180.292 1.00 23.38 57 GLY K CA 1
ATOM 2106 C C . GLY B 2 63 ? 156.062 167.944 180.939 1.00 18.46 57 GLY K C 1
ATOM 2107 O O . GLY B 2 63 ? 157.173 168.041 181.455 1.00 17.10 57 GLY K O 1
ATOM 2108 N N . ALA B 2 64 ? 155.184 168.944 180.891 1.00 16.85 58 ALA K N 1
ATOM 2109 C CA . ALA B 2 64 ? 155.419 170.242 181.505 1.00 12.87 58 ALA K CA 1
ATOM 2110 C C . ALA B 2 64 ? 154.201 170.629 182.329 1.00 10.49 58 ALA K C 1
ATOM 2111 O O . ALA B 2 64 ? 153.062 170.395 181.915 1.00 10.37 58 ALA K O 1
ATOM 2113 N N . PHE B 2 65 ? 154.444 171.223 183.494 1.00 9.83 59 PHE K N 1
ATOM 2114 C CA . PHE B 2 65 ? 153.388 171.583 184.426 1.00 7.50 59 PHE K CA 1
ATOM 2115 C C . PHE B 2 65 ? 153.464 173.069 184.745 1.00 6.24 59 PHE K C 1
ATOM 2116 O O . PHE B 2 65 ? 154.542 173.668 184.730 1.00 6.09 59 PHE K O 1
ATOM 2124 N N . TYR B 2 66 ? 152.309 173.663 185.028 1.00 8.56 60 TYR K N 1
ATOM 2125 C CA . TYR B 2 66 ? 152.214 175.085 185.321 1.00 8.84 60 TYR K CA 1
ATOM 2126 C C . TYR B 2 66 ? 151.476 175.289 186.636 1.00 7.02 60 TYR K C 1
ATOM 2127 O O . TYR B 2 66 ? 150.907 174.358 187.209 1.00 8.74 60 TYR K O 1
ATOM 2136 N N . ALA B 2 67 ? 151.491 176.531 187.111 1.00 8.58 61 ALA K N 1
ATOM 2137 C CA . ALA B 2 67 ? 150.772 176.896 188.319 1.00 7.71 61 ALA K CA 1
ATOM 2138 C C . ALA B 2 67 ? 149.289 177.081 188.009 1.00 13.49 61 ALA K C 1
ATOM 2139 O O . ALA B 2 67 ? 148.841 176.944 186.868 1.00 15.42 61 ALA K O 1
ATOM 2141 N N . ASP B 2 68 ? 148.510 177.395 189.043 1.00 17.66 62 ASP K N 1
ATOM 2142 C CA . ASP B 2 68 ? 147.074 177.574 188.874 1.00 20.84 62 ASP K CA 1
ATOM 2143 C C . ASP B 2 68 ? 146.705 178.972 188.398 1.00 18.21 62 ASP K C 1
ATOM 2144 O O . ASP B 2 68 ? 145.540 179.207 188.061 1.00 19.85 62 ASP K O 1
ATOM 2149 N N . SER B 2 69 ? 147.662 179.899 188.357 1.00 17.77 63 SER K N 1
ATOM 2150 C CA . SER B 2 69 ? 147.408 181.258 187.905 1.00 15.91 63 SER K CA 1
ATOM 2151 C C . SER B 2 69 ? 148.005 181.563 186.540 1.00 19.35 63 SER K C 1
ATOM 2152 O O . SER B 2 69 ? 147.665 182.596 185.953 1.00 23.04 63 SER K O 1
ATOM 2155 N N . VAL B 2 70 ? 148.882 180.704 186.021 1.00 21.50 64 VAL K N 1
ATOM 2156 C CA . VAL B 2 70 ? 149.512 180.900 184.725 1.00 16.72 64 VAL K CA 1
ATOM 2157 C C . VAL B 2 70 ? 149.195 179.768 183.758 1.00 19.29 64 VAL K C 1
ATOM 2158 O O . VAL B 2 70 ? 149.775 179.703 182.676 1.00 24.26 64 VAL K O 1
ATOM 2162 N N . GLN B 2 71 ? 148.284 178.872 184.126 1.00 23.97 65 GLN K N 1
ATOM 2163 C CA . GLN B 2 71 ? 147.962 177.740 183.270 1.00 29.99 65 GLN K CA 1
ATOM 2164 C C . GLN B 2 71 ? 147.200 178.217 182.040 1.00 34.79 65 GLN K C 1
ATOM 2165 O O . GLN B 2 71 ? 146.200 178.933 182.154 1.00 31.22 65 GLN K O 1
ATOM 2171 N N . GLY B 2 72 ? 147.674 177.820 180.865 1.00 34.43 66 GLY K N 1
ATOM 2172 C CA . GLY B 2 72 ? 147.111 178.254 179.599 1.00 34.58 66 GLY K CA 1
ATOM 2173 C C . GLY B 2 72 ? 147.768 179.487 179.011 1.00 35.49 66 GLY K C 1
ATOM 2174 O O . GLY B 2 72 ? 148.032 179.534 177.807 1.00 42.55 66 GLY K O 1
ATOM 2175 N N . ARG B 2 73 ? 148.039 180.493 179.844 1.00 28.72 67 ARG K N 1
ATOM 2176 C CA . ARG B 2 73 ? 148.675 181.712 179.359 1.00 22.41 67 ARG K CA 1
ATOM 2177 C C . ARG B 2 73 ? 150.168 181.530 179.115 1.00 24.36 67 ARG K C 1
ATOM 2178 O O . ARG B 2 73 ? 150.733 182.193 178.240 1.00 30.87 67 ARG K O 1
ATOM 2186 N N . PHE B 2 74 ? 150.818 180.647 179.862 1.00 21.13 68 PHE K N 1
ATOM 2187 C CA . PHE B 2 74 ? 152.253 180.430 179.755 1.00 21.44 68 PHE K CA 1
ATOM 2188 C C . PHE B 2 74 ? 152.551 179.135 179.010 1.00 25.35 68 PHE K C 1
ATOM 2189 O O . PHE B 2 74 ? 151.734 178.212 178.963 1.00 28.53 68 PHE K O 1
ATOM 2197 N N . THR B 2 75 ? 153.744 179.077 178.424 1.00 23.71 69 THR K N 1
ATOM 2198 C CA . THR B 2 75 ? 154.197 177.888 177.718 1.00 23.09 69 THR K CA 1
ATOM 2199 C C . THR B 2 75 ? 155.686 177.698 177.958 1.00 24.72 69 THR K C 1
ATOM 2200 O O . THR B 2 75 ? 156.456 178.657 177.884 1.00 24.29 69 THR K O 1
ATOM 2204 N N . VAL B 2 76 ? 156.092 176.464 178.246 1.00 31.95 70 VAL K N 1
ATOM 2205 C CA . VAL B 2 76 ? 157.487 176.136 178.515 1.00 36.10 70 VAL K CA 1
ATOM 2206 C C . VAL B 2 76 ? 158.007 175.253 177.390 1.00 41.49 70 VAL K C 1
ATOM 2207 O O . VAL B 2 76 ? 157.367 174.261 177.022 1.00 39.06 70 VAL K O 1
ATOM 2211 N N . SER B 2 77 ? 159.165 175.615 176.846 1.00 38.80 71 SER K N 1
ATOM 2212 C CA . SER B 2 77 ? 159.822 174.843 175.807 1.00 46.84 71 SER K CA 1
ATOM 2213 C C . SER B 2 77 ? 161.232 174.495 176.259 1.00 48.56 71 SER K C 1
ATOM 2214 O O . SER B 2 77 ? 161.869 175.251 176.996 1.00 44.89 71 SER K O 1
ATOM 2217 N N . ARG B 2 78 ? 161.715 173.343 175.808 1.00 52.24 72 ARG K N 1
ATOM 2218 C CA . ARG B 2 78 ? 163.022 172.836 176.189 1.00 53.04 72 ARG K CA 1
ATOM 2219 C C . ARG B 2 78 ? 163.894 172.676 174.951 1.00 60.75 72 ARG K C 1
ATOM 2220 O O . ARG B 2 78 ? 163.392 172.472 173.842 1.00 63.83 72 ARG K O 1
ATOM 2228 N N . ASP B 2 79 ? 165.210 172.771 175.145 1.00 63.47 73 ASP K N 1
ATOM 2229 C CA . ASP B 2 79 ? 166.158 172.544 174.055 1.00 61.04 73 ASP K CA 1
ATOM 2230 C C . ASP B 2 79 ? 167.420 171.950 174.673 1.00 56.40 73 ASP K C 1
ATOM 2231 O O . ASP B 2 79 ? 168.240 172.682 175.235 1.00 55.34 73 ASP K O 1
ATOM 2236 N N . ASP B 2 80 ? 167.558 170.626 174.577 1.00 53.71 74 ASP K N 1
ATOM 2237 C CA . ASP B 2 80 ? 168.739 169.965 175.119 1.00 53.81 74 ASP K CA 1
ATOM 2238 C C . ASP B 2 80 ? 169.964 170.193 174.243 1.00 58.23 74 ASP K C 1
ATOM 2239 O O . ASP B 2 80 ? 171.091 170.213 174.751 1.00 60.61 74 ASP K O 1
ATOM 2244 N N . ALA B 2 81 ? 169.767 170.354 172.932 1.00 58.12 75 ALA K N 1
ATOM 2245 C CA . ALA B 2 81 ? 170.895 170.607 172.042 1.00 56.29 75 ALA K CA 1
ATOM 2246 C C . ALA B 2 81 ? 171.569 171.934 172.368 1.00 55.53 75 ALA K C 1
ATOM 2247 O O . ALA B 2 81 ? 172.802 172.023 172.394 1.00 54.90 75 ALA K O 1
ATOM 2249 N N . LYS B 2 82 ? 170.778 172.976 172.618 1.00 57.26 76 LYS K N 1
ATOM 2250 C CA . LYS B 2 82 ? 171.306 174.269 173.026 1.00 56.89 76 LYS K CA 1
ATOM 2251 C C . LYS B 2 82 ? 171.438 174.406 174.537 1.00 57.63 76 LYS K C 1
ATOM 2252 O O . LYS B 2 82 ? 172.000 175.403 175.004 1.00 55.31 76 LYS K O 1
ATOM 2254 N N . ASN B 2 83 ? 170.942 173.430 175.301 1.00 57.67 77 ASN K N 1
ATOM 2255 C CA . ASN B 2 83 ? 170.967 173.455 176.764 1.00 55.36 77 ASN K CA 1
ATOM 2256 C C . ASN B 2 83 ? 170.309 174.727 177.302 1.00 55.75 77 ASN K C 1
ATOM 2257 O O . ASN B 2 83 ? 170.933 175.548 177.977 1.00 56.00 77 ASN K O 1
ATOM 2262 N N . THR B 2 84 ? 169.023 174.878 176.990 1.00 56.18 78 THR K N 1
ATOM 2263 C CA . THR B 2 84 ? 168.293 176.072 177.386 1.00 56.87 78 THR K CA 1
ATOM 2264 C C . THR B 2 84 ? 166.807 175.757 177.494 1.00 56.80 78 THR K C 1
ATOM 2265 O O . THR B 2 84 ? 166.324 174.738 176.992 1.00 56.69 78 THR K O 1
ATOM 2269 N N . VAL B 2 85 ? 166.089 176.643 178.181 1.00 50.86 79 VAL K N 1
ATOM 2270 C CA . VAL B 2 85 ? 164.641 176.556 178.307 1.00 50.05 79 VAL K CA 1
ATOM 2271 C C . VAL B 2 85 ? 164.041 177.924 178.024 1.00 46.06 79 VAL K C 1
ATOM 2272 O O . VAL B 2 85 ? 164.653 178.963 178.294 1.00 40.36 79 VAL K O 1
ATOM 2276 N N . TYR B 2 86 ? 162.832 177.919 177.471 1.00 48.82 80 TYR K N 1
ATOM 2277 C CA . TYR B 2 86 ? 162.125 179.133 177.096 1.00 40.51 80 TYR K CA 1
ATOM 2278 C C . TYR B 2 86 ? 160.780 179.182 177.803 1.00 36.56 80 TYR K C 1
ATOM 2279 O O . TYR B 2 86 ? 160.072 178.174 177.879 1.00 37.93 80 TYR K O 1
ATOM 2288 N N . LEU B 2 87 ? 160.431 180.361 178.312 1.00 33.51 81 LEU K N 1
ATOM 2289 C CA . LEU B 2 87 ? 159.137 180.608 178.937 1.00 30.70 81 LEU K CA 1
ATOM 2290 C C . LEU B 2 87 ? 158.437 181.704 178.146 1.00 23.90 81 LEU K C 1
ATOM 2291 O O . LEU B 2 87 ? 158.886 182.854 178.139 1.00 22.37 81 LEU K O 1
ATOM 2296 N N . GLN B 2 88 ? 157.346 181.342 177.479 1.00 22.99 82 GLN K N 1
ATOM 2297 C CA . GLN B 2 88 ? 156.558 182.267 176.677 1.00 24.47 82 GLN K CA 1
ATOM 2298 C C . GLN B 2 88 ? 155.347 182.704 177.487 1.00 24.20 82 GLN K C 1
ATOM 2299 O O . GLN B 2 88 ? 154.541 181.866 177.907 1.00 26.77 82 GLN K O 1
ATOM 2305 N N . MET B 2 89 ? 155.225 184.011 177.702 1.00 25.64 83 MET K N 1
ATOM 2306 C CA . MET B 2 89 ? 154.115 184.613 178.427 1.00 23.66 83 MET K CA 1
ATOM 2307 C C . MET B 2 89 ? 153.190 185.291 177.431 1.00 28.17 83 MET K C 1
ATOM 2308 O O . MET B 2 89 ? 153.644 186.089 176.606 1.00 31.66 83 MET K O 1
ATOM 2313 N N . ASN B 2 90 ? 151.899 184.977 177.513 1.00 27.32 84 ASN K N 1
ATOM 2314 C CA . ASN B 2 90 ? 150.881 185.601 176.684 1.00 23.66 84 ASN K CA 1
ATOM 2315 C C . ASN B 2 90 ? 149.762 186.123 177.573 1.00 23.38 84 ASN K C 1
ATOM 2316 O O . ASN B 2 90 ? 149.476 185.557 178.631 1.00 29.47 84 ASN K O 1
ATOM 2321 N N . SER B 2 91 ? 149.133 187.212 177.129 1.00 25.15 85 SER K N 1
ATOM 2322 C CA . SER B 2 91 ? 148.030 187.851 177.846 1.00 21.74 85 SER K CA 1
ATOM 2323 C C . SER B 2 91 ? 148.453 188.242 179.264 1.00 21.51 85 SER K C 1
ATOM 2324 O O . SER B 2 91 ? 147.916 187.760 180.262 1.00 27.38 85 SER K O 1
ATOM 2327 N N . LEU B 2 92 ? 149.436 189.135 179.332 1.00 20.88 86 LEU K N 1
ATOM 2328 C CA . LEU B 2 92 ? 149.969 189.564 180.614 1.00 22.65 86 LEU K CA 1
ATOM 2329 C C . LEU B 2 92 ? 148.975 190.455 181.354 1.00 24.63 86 LEU K C 1
ATOM 2330 O O . LEU B 2 92 ? 148.074 191.059 180.767 1.00 21.39 86 LEU K O 1
ATOM 2335 N N . LYS B 2 93 ? 149.153 190.521 182.668 1.00 29.31 87 LYS K N 1
ATOM 2336 C CA . LYS B 2 93 ? 148.350 191.310 183.585 1.00 29.77 87 LYS K CA 1
ATOM 2337 C C . LYS B 2 93 ? 149.279 192.098 184.496 1.00 29.45 87 LYS K C 1
ATOM 2338 O O . LYS B 2 93 ? 150.399 191.656 184.768 1.00 30.40 87 LYS K O 1
ATOM 2344 N N . PRO B 2 94 ? 148.856 193.274 184.972 1.00 30.17 88 PRO K N 1
ATOM 2345 C CA . PRO B 2 94 ? 149.689 194.016 185.933 1.00 31.33 88 PRO K CA 1
ATOM 2346 C C . PRO B 2 94 ? 149.968 193.264 187.228 1.00 34.59 88 PRO K C 1
ATOM 2347 O O . PRO B 2 94 ? 150.823 193.711 188.004 1.00 35.34 88 PRO K O 1
ATOM 2351 N N . GLU B 2 95 ? 149.284 192.152 187.491 1.00 37.92 89 GLU K N 1
ATOM 2352 C CA . GLU B 2 95 ? 149.589 191.320 188.648 1.00 37.81 89 GLU K CA 1
ATOM 2353 C C . GLU B 2 95 ? 150.760 190.379 188.406 1.00 35.18 89 GLU K C 1
ATOM 2354 O O . GLU B 2 95 ? 151.174 189.677 189.335 1.00 35.04 89 GLU K O 1
ATOM 2360 N N . ASP B 2 96 ? 151.301 190.348 187.191 1.00 32.52 90 ASP K N 1
ATOM 2361 C CA . ASP B 2 96 ? 152.426 189.488 186.854 1.00 24.84 90 ASP K CA 1
ATOM 2362 C C . ASP B 2 96 ? 153.774 190.173 187.038 1.00 25.04 90 ASP K C 1
ATOM 2363 O O . ASP B 2 96 ? 154.808 189.543 186.801 1.00 21.22 90 ASP K O 1
ATOM 2368 N N . THR B 2 97 ? 153.787 191.441 187.451 1.00 28.51 91 THR K N 1
ATOM 2369 C CA . THR B 2 97 ? 155.026 192.175 187.675 1.00 25.54 91 THR K CA 1
ATOM 2370 C C . THR B 2 97 ? 155.841 191.530 188.789 1.00 27.22 91 THR K C 1
ATOM 2371 O O . THR B 2 97 ? 155.427 191.546 189.953 1.00 28.37 91 THR K O 1
ATOM 2375 N N . ALA B 2 98 ? 156.995 190.961 188.451 1.00 21.64 92 ALA K N 1
ATOM 2376 C CA . ALA B 2 98 ? 157.801 190.243 189.430 1.00 18.02 92 ALA K CA 1
ATOM 2377 C C . ALA B 2 98 ? 159.169 189.955 188.833 1.00 18.87 92 ALA K C 1
ATOM 2378 O O . ALA B 2 98 ? 159.403 190.148 187.638 1.00 29.42 92 ALA K O 1
ATOM 2380 N N . VAL B 2 99 ? 160.072 189.494 189.687 1.00 16.02 93 VAL K N 1
ATOM 2381 C CA . VAL B 2 99 ? 161.352 188.958 189.249 1.00 16.18 93 VAL K CA 1
ATOM 2382 C C . VAL B 2 99 ? 161.186 187.464 189.013 1.00 20.57 93 VAL K C 1
ATOM 2383 O O . VAL B 2 99 ? 160.705 186.736 189.890 1.00 28.85 93 VAL K O 1
ATOM 2387 N N . TYR B 2 100 ? 161.574 187.010 187.826 1.00 18.65 94 TYR K N 1
ATOM 2388 C CA . TYR B 2 100 ? 161.422 185.622 187.416 1.00 15.77 94 TYR K CA 1
ATOM 2389 C C . TYR B 2 100 ? 162.758 184.908 187.564 1.00 17.70 94 TYR K C 1
ATOM 2390 O O . TYR B 2 100 ? 163.738 185.273 186.910 1.00 19.67 94 TYR K O 1
ATOM 2399 N N . TYR B 2 101 ? 162.791 183.899 188.427 1.00 21.98 95 TYR K N 1
ATOM 2400 C CA . TYR B 2 101 ? 163.981 183.106 188.677 1.00 21.84 95 TYR K CA 1
ATOM 2401 C C . TYR B 2 101 ? 163.903 181.761 187.964 1.00 20.74 95 TYR K C 1
ATOM 2402 O O . TYR B 2 101 ? 162.824 181.231 187.691 1.00 19.36 95 TYR K O 1
ATOM 2411 N N . CYS B 2 102 ? 165.075 181.199 187.689 1.00 25.09 96 CYS K N 1
ATOM 2412 C CA . CYS B 2 102 ? 165.203 179.908 187.033 1.00 27.23 96 CYS K CA 1
ATOM 2413 C C . CYS B 2 102 ? 165.984 178.978 187.950 1.00 30.93 96 CYS K C 1
ATOM 2414 O O . CYS B 2 102 ? 166.996 179.379 188.531 1.00 31.48 96 CYS K O 1
ATOM 2417 N N . ALA B 2 103 ? 165.501 177.744 188.094 1.00 29.87 97 ALA K N 1
ATOM 2418 C CA . ALA B 2 103 ? 166.087 176.789 189.021 1.00 25.96 97 ALA K CA 1
ATOM 2419 C C . ALA B 2 103 ? 166.212 175.427 188.354 1.00 31.97 97 ALA K C 1
ATOM 2420 O O . ALA B 2 103 ? 165.497 175.106 187.402 1.00 35.84 97 ALA K O 1
ATOM 2422 N N . ILE B 2 104 ? 167.128 174.621 188.883 1.00 30.47 98 ILE K N 1
ATOM 2423 C CA . ILE B 2 104 ? 167.408 173.284 188.378 1.00 34.05 98 ILE K CA 1
ATOM 2424 C C . ILE B 2 104 ? 167.051 172.279 189.462 1.00 28.98 98 ILE K C 1
ATOM 2425 O O . ILE B 2 104 ? 167.482 172.422 190.612 1.00 28.82 98 ILE K O 1
ATOM 2430 N N . ASP B 2 105 ? 166.261 171.272 189.100 1.00 25.49 99 ASP K N 1
ATOM 2431 C CA . ASP B 2 105 ? 165.923 170.188 190.016 1.00 23.80 99 ASP K CA 1
ATOM 2432 C C . ASP B 2 105 ? 167.050 169.163 189.977 1.00 28.86 99 ASP K C 1
ATOM 2433 O O . ASP B 2 105 ? 167.213 168.448 188.984 1.00 33.88 99 ASP K O 1
ATOM 2438 N N . SER B 2 106 ? 167.830 169.093 191.057 1.00 26.58 100 SER K N 1
ATOM 2439 C CA . SER B 2 106 ? 168.997 168.217 191.073 1.00 28.38 100 SER K CA 1
ATOM 2440 C C . SER B 2 106 ? 168.607 166.745 191.052 1.00 28.90 100 SER K C 1
ATOM 2441 O O . SER B 2 106 ? 169.315 165.927 190.453 1.00 30.04 100 SER K O 1
ATOM 2444 N N . ASP B 2 107 ? 167.498 166.388 191.694 1.00 26.83 101 ASP K N 1
ATOM 2445 C CA . ASP B 2 107 ? 167.076 164.997 191.757 1.00 31.61 101 ASP K CA 1
ATOM 2446 C C . ASP B 2 107 ? 166.469 164.575 190.425 1.00 32.32 101 ASP K C 1
ATOM 2447 O O . ASP B 2 107 ? 165.576 165.247 189.899 1.00 30.66 101 ASP K O 1
ATOM 2452 N N . THR B 2 108 ? 166.955 163.456 189.883 1.00 34.15 102 THR K N 1
ATOM 2453 C CA . THR B 2 108 ? 166.437 162.949 188.618 1.00 35.69 102 THR K CA 1
ATOM 2454 C C . THR B 2 108 ? 165.022 162.404 188.757 1.00 34.23 102 THR K C 1
ATOM 2455 O O . THR B 2 108 ? 164.307 162.298 187.755 1.00 29.16 102 THR K O 1
ATOM 2459 N N . PHE B 2 109 ? 164.601 162.070 189.974 1.00 35.33 103 PHE K N 1
ATOM 2460 C CA . PHE B 2 109 ? 163.259 161.570 190.232 1.00 33.60 103 PHE K CA 1
ATOM 2461 C C . PHE B 2 109 ? 162.263 162.688 190.509 1.00 27.05 103 PHE K C 1
ATOM 2462 O O . PHE B 2 109 ? 161.149 162.409 190.964 1.00 25.91 103 PHE K O 1
ATOM 2470 N N . TYR B 2 110 ? 162.649 163.940 190.254 1.00 23.63 104 TYR K N 1
ATOM 2471 C CA . TYR B 2 110 ? 161.768 165.101 190.396 1.00 19.44 104 TYR K CA 1
ATOM 2472 C C . TYR B 2 110 ? 161.304 165.284 191.839 1.00 19.33 104 TYR K C 1
ATOM 2473 O O . TYR B 2 110 ? 160.144 165.605 192.101 1.00 18.64 104 TYR K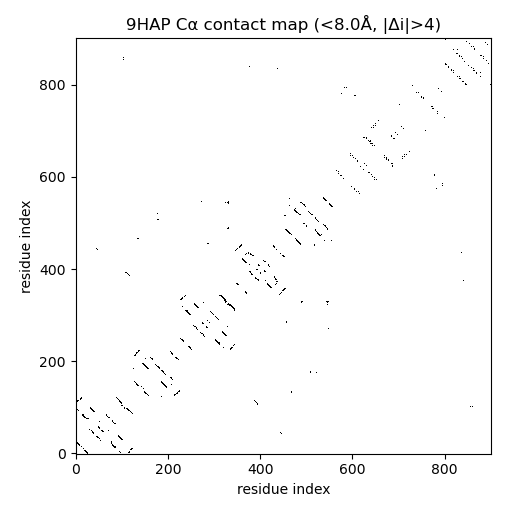 O 1
ATOM 2482 N N . SER B 2 111 ? 162.220 165.079 192.787 1.00 24.64 105 SER K N 1
ATOM 2483 C CA . SER B 2 111 ? 161.884 165.310 194.187 1.00 17.35 105 SER K CA 1
ATOM 2484 C C . SER B 2 111 ? 161.670 166.789 194.474 1.00 17.52 105 SER K C 1
ATOM 2485 O O . SER B 2 111 ? 160.830 167.141 195.308 1.00 15.66 105 SER K O 1
ATOM 2488 N N . GLY B 2 112 ? 162.407 167.665 193.795 1.00 17.45 106 GLY K N 1
ATOM 2489 C CA . GLY B 2 112 ? 162.241 169.092 193.977 1.00 9.64 106 GLY K CA 1
ATOM 2490 C C . GLY B 2 112 ? 163.404 169.751 194.687 1.00 14.20 106 GLY K C 1
ATOM 2491 O O . GLY B 2 112 ? 163.215 170.709 195.440 1.00 18.68 106 GLY K O 1
ATOM 2492 N N . SER B 2 113 ? 164.613 169.249 194.454 1.00 17.22 107 SER K N 1
ATOM 2493 C CA . SER B 2 113 ? 165.816 169.792 195.081 1.00 18.29 107 SER K CA 1
ATOM 2494 C C . SER B 2 113 ? 166.312 170.968 194.250 1.00 22.07 107 SER K C 1
ATOM 2495 O O . SER B 2 113 ? 167.077 170.811 193.298 1.00 27.10 107 SER K O 1
ATOM 2498 N N . TYR B 2 114 ? 165.874 172.167 194.621 1.00 20.95 108 TYR K N 1
ATOM 2499 C CA . TYR B 2 114 ? 166.255 173.394 193.932 1.00 22.16 108 TYR K CA 1
ATOM 2500 C C . TYR B 2 114 ? 167.435 174.012 194.671 1.00 28.48 108 TYR K C 1
ATOM 2501 O O . TYR B 2 114 ? 167.279 174.531 195.780 1.00 31.33 108 TYR K O 1
ATOM 2510 N N . ASP B 2 115 ? 168.614 173.951 194.058 1.00 27.99 109 ASP K N 1
ATOM 2511 C CA . ASP B 2 115 ? 169.817 174.499 194.669 1.00 36.47 109 ASP K CA 1
ATOM 2512 C C . ASP B 2 115 ? 170.516 175.470 193.726 1.00 44.65 109 ASP K C 1
ATOM 2513 O O . ASP B 2 115 ? 171.159 176.425 194.174 1.00 44.22 109 ASP K O 1
ATOM 2518 N N . TYR B 2 116 ? 170.403 175.229 192.419 1.00 42.31 110 TYR K N 1
ATOM 2519 C CA . TYR B 2 116 ? 171.051 176.067 191.410 1.00 44.61 110 TYR K CA 1
ATOM 2520 C C . TYR B 2 116 ? 170.081 177.165 190.984 1.00 45.09 110 TYR K C 1
ATOM 2521 O O . TYR B 2 116 ? 169.379 177.069 189.975 1.00 44.97 110 TYR K O 1
ATOM 2530 N N . TRP B 2 117 ? 170.047 178.233 191.777 1.00 42.70 111 TRP K N 1
ATOM 2531 C CA . TRP B 2 117 ? 169.194 179.371 191.480 1.00 39.43 111 TRP K CA 1
ATOM 2532 C C . TRP B 2 117 ? 169.926 180.369 190.586 1.00 39.72 111 TRP K C 1
ATOM 2533 O O . TRP B 2 117 ? 171.102 180.207 190.253 1.00 41.44 111 TRP K O 1
ATOM 2544 N N . GLY B 2 118 ? 169.214 181.425 190.194 1.00 39.43 112 GLY K N 1
ATOM 2545 C CA . GLY B 2 118 ? 169.775 182.452 189.344 1.00 46.14 112 GLY K CA 1
ATOM 2546 C C . GLY B 2 118 ? 169.349 183.827 189.816 1.00 50.86 112 GLY K C 1
ATOM 2547 O O . GLY B 2 118 ? 168.559 183.964 190.750 1.00 50.26 112 GLY K O 1
ATOM 2548 N N . GLN B 2 119 ? 169.900 184.847 189.158 1.00 51.30 113 GLN K N 1
ATOM 2549 C CA . GLN B 2 119 ? 169.567 186.215 189.538 1.00 47.96 113 GLN K CA 1
ATOM 2550 C C . GLN B 2 119 ? 168.123 186.550 189.186 1.00 37.14 113 GLN K C 1
ATOM 2551 O O . GLN B 2 119 ? 167.454 187.283 189.923 1.00 30.98 113 GLN K O 1
ATOM 2557 N N . GLY B 2 120 ? 167.624 186.016 188.080 1.00 37.95 114 GLY K N 1
ATOM 2558 C CA . GLY B 2 120 ? 166.287 186.311 187.625 1.00 32.56 114 GLY K CA 1
ATOM 2559 C C . GLY B 2 120 ? 166.212 187.607 186.839 1.00 34.76 114 GLY K C 1
ATOM 2560 O O . GLY B 2 120 ? 167.096 188.461 186.900 1.00 36.60 114 GLY K O 1
ATOM 2561 N N . THR B 2 121 ? 165.123 187.754 186.088 1.00 30.11 115 THR K N 1
ATOM 2562 C CA . THR B 2 121 ? 164.882 188.935 185.270 1.00 26.28 115 THR K CA 1
ATOM 2563 C C . THR B 2 121 ? 163.587 189.615 185.691 1.00 23.22 115 THR K C 1
ATOM 2564 O O . THR B 2 121 ? 162.597 188.949 186.005 1.00 22.11 115 THR K O 1
ATOM 2568 N N . GLN B 2 122 ? 163.593 190.945 185.674 1.00 23.75 116 GLN K N 1
ATOM 2569 C CA . GLN B 2 122 ? 162.435 191.727 186.092 1.00 20.86 116 GLN K CA 1
ATOM 2570 C C . GLN B 2 122 ? 161.461 191.877 184.934 1.00 22.11 116 GLN K C 1
ATOM 2571 O O . GLN B 2 122 ? 161.829 192.385 183.872 1.00 28.95 116 GLN K O 1
ATOM 2577 N N . VAL B 2 123 ? 160.220 191.452 185.143 1.00 20.13 117 VAL K N 1
ATOM 2578 C CA . VAL B 2 123 ? 159.152 191.601 184.163 1.00 20.33 117 VAL K CA 1
ATOM 2579 C C . VAL B 2 123 ? 158.074 192.470 184.788 1.00 22.90 117 VAL K C 1
ATOM 2580 O O . VAL B 2 123 ? 157.511 192.114 185.828 1.00 26.55 117 VAL K O 1
ATOM 2584 N N . THR B 2 124 ? 157.791 193.609 184.161 1.00 28.11 118 THR K N 1
ATOM 2585 C CA . THR B 2 124 ? 156.812 194.556 184.673 1.00 25.70 118 THR K CA 1
ATOM 2586 C C . THR B 2 124 ? 155.807 194.889 183.581 1.00 23.59 118 THR K C 1
ATOM 2587 O O . THR B 2 124 ? 156.098 194.768 182.389 1.00 32.65 118 THR K O 1
ATOM 2591 N N . VAL B 2 125 ? 154.613 195.290 184.002 1.00 22.71 119 VAL K N 1
ATOM 2592 C CA . VAL B 2 125 ? 153.525 195.646 183.103 1.00 30.33 119 VAL K CA 1
ATOM 2593 C C . VAL B 2 125 ? 153.188 197.113 183.319 1.00 38.47 119 VAL K C 1
ATOM 2594 O O . VAL B 2 125 ? 152.954 197.539 184.457 1.00 32.26 119 VAL K O 1
ATOM 2598 N N . SER B 2 126 ? 153.169 197.878 182.228 1.00 41.32 120 SER K N 1
ATOM 2599 C CA . SER B 2 126 ? 152.899 199.317 182.245 1.00 42.49 120 SER K CA 1
ATOM 2600 C C . SER B 2 126 ? 153.711 200.045 183.313 1.00 48.18 120 SER K C 1
ATOM 2601 O O . SER B 2 126 ? 153.185 200.882 184.046 1.00 54.50 120 SER K O 1
ATOM 2604 N N . ASP C 3 1 ? 163.957 134.812 179.153 1.00 33.79 2 ASP L N 1
ATOM 2605 C CA . ASP C 3 1 ? 165.218 135.454 178.801 1.00 35.47 2 ASP L CA 1
ATOM 2606 C C . ASP C 3 1 ? 164.997 136.607 177.829 1.00 26.91 2 ASP L C 1
ATOM 2607 O O . ASP C 3 1 ? 165.950 137.239 177.375 1.00 31.27 2 ASP L O 1
ATOM 2612 N N . ILE C 3 2 ? 163.734 136.875 177.511 1.00 22.47 3 ILE L N 1
ATOM 2613 C CA . ILE C 3 2 ? 163.350 137.993 176.658 1.00 20.54 3 ILE L CA 1
ATOM 2614 C C . ILE C 3 2 ? 162.679 139.033 177.541 1.00 17.66 3 ILE L C 1
ATOM 2615 O O . ILE C 3 2 ? 161.659 138.749 178.181 1.00 19.86 3 ILE L O 1
ATOM 2620 N N . GLN C 3 3 ? 163.247 140.233 177.577 1.00 15.09 4 GLN L N 1
ATOM 2621 C CA . GLN C 3 3 ? 162.775 141.296 178.451 1.00 10.13 4 GLN L CA 1
ATOM 2622 C C . GLN C 3 3 ? 162.004 142.331 177.646 1.00 12.95 4 GLN L C 1
ATOM 2623 O O . GLN C 3 3 ? 162.489 142.812 176.618 1.00 15.52 4 GLN L O 1
ATOM 2629 N N . MET C 3 4 ? 160.808 142.668 178.116 1.00 13.07 5 MET L N 1
ATOM 2630 C CA . MET C 3 4 ? 160.028 143.768 177.567 1.00 10.37 5 MET L CA 1
ATOM 2631 C C . MET C 3 4 ? 160.274 145.006 178.419 1.00 12.02 5 MET L C 1
ATOM 2632 O O . MET C 3 4 ? 160.064 144.980 179.635 1.00 16.84 5 MET L O 1
ATOM 2637 N N . THR C 3 5 ? 160.713 146.083 177.780 1.00 9.35 6 THR L N 1
ATOM 2638 C CA . THR C 3 5 ? 161.123 147.303 178.468 1.00 10.61 6 THR L CA 1
ATOM 2639 C C . THR C 3 5 ? 160.122 148.403 178.126 1.00 12.36 6 THR L C 1
ATOM 2640 O O . THR C 3 5 ? 160.271 149.114 177.132 1.00 18.18 6 THR L O 1
ATOM 2644 N N . GLN C 3 6 ? 159.096 148.535 178.962 1.00 11.35 7 GLN L N 1
ATOM 2645 C CA . GLN C 3 6 ? 158.123 149.613 178.826 1.00 11.56 7 GLN L CA 1
ATOM 2646 C C . GLN C 3 6 ? 158.760 150.893 179.354 1.00 20.09 7 GLN L C 1
ATOM 2647 O O . GLN C 3 6 ? 159.052 151.002 180.549 1.00 24.57 7 GLN L O 1
ATOM 2653 N N . SER C 3 7 ? 158.977 151.870 178.461 1.00 21.19 8 SER L N 1
ATOM 2654 C CA . SER C 3 7 ? 159.799 153.024 178.828 1.00 20.54 8 SER L CA 1
ATOM 2655 C C . SER C 3 7 ? 159.088 153.965 179.793 1.00 21.41 8 SER L C 1
ATOM 2656 O O . SER C 3 7 ? 159.633 154.234 180.879 1.00 23.27 8 SER L O 1
ATOM 2659 N N . PRO C 3 8 ? 157.891 154.510 179.485 1.00 23.14 9 PRO L N 1
ATOM 2660 C CA . PRO C 3 8 ? 157.285 155.482 180.405 1.00 22.93 9 PRO L CA 1
ATOM 2661 C C . PRO C 3 8 ? 156.700 154.795 181.628 1.00 20.13 9 PRO L C 1
ATOM 2662 O O . PRO C 3 8 ? 155.654 154.141 181.557 1.00 18.81 9 PRO L O 1
ATOM 2666 N N . SER C 3 9 ? 157.378 154.945 182.768 1.00 18.17 10 SER L N 1
ATOM 2667 C CA . SER C 3 9 ? 156.891 154.343 184.004 1.00 15.52 10 SER L CA 1
ATOM 2668 C C . SER C 3 9 ? 155.672 155.072 184.550 1.00 12.84 10 SER L C 1
ATOM 2669 O O . SER C 3 9 ? 154.869 154.468 185.268 1.00 9.35 10 SER L O 1
ATOM 2672 N N . SER C 3 10 ? 155.517 156.353 184.227 1.00 15.79 11 SER L N 1
ATOM 2673 C CA . SER C 3 10 ? 154.365 157.131 184.658 1.00 13.01 11 SER L CA 1
ATOM 2674 C C . SER C 3 10 ? 154.050 158.164 183.587 1.00 11.66 11 SER L C 1
ATOM 2675 O O . SER C 3 10 ? 154.958 158.711 182.957 1.00 13.94 11 SER L O 1
ATOM 2678 N N . LEU C 3 11 ? 152.762 158.422 183.387 1.00 11.20 12 LEU L N 1
ATOM 2679 C CA . LEU C 3 11 ? 152.305 159.350 182.364 1.00 12.23 12 LEU L CA 1
ATOM 2680 C C . LEU C 3 11 ? 151.194 160.213 182.938 1.00 13.35 12 LEU L C 1
ATOM 2681 O O . LEU C 3 11 ? 150.370 159.734 183.721 1.00 14.69 12 LEU L O 1
ATOM 2686 N N . SER C 3 12 ? 151.184 161.488 182.556 1.00 14.26 13 SER L N 1
ATOM 2687 C CA . SER C 3 12 ? 150.170 162.436 182.996 1.00 12.19 13 SER L CA 1
ATOM 2688 C C . SER C 3 12 ? 149.575 163.130 181.781 1.00 10.10 13 SER L C 1
ATOM 2689 O O . SER C 3 12 ? 150.311 163.673 180.951 1.00 9.38 13 SER L O 1
ATOM 2692 N N . ALA C 3 13 ? 148.249 163.114 181.680 1.00 9.41 14 ALA L N 1
ATOM 2693 C CA . ALA C 3 13 ? 147.565 163.737 180.557 1.00 9.96 14 ALA L CA 1
ATOM 2694 C C . ALA C 3 13 ? 146.140 164.068 180.967 1.00 11.33 14 ALA L C 1
ATOM 2695 O O . ALA C 3 13 ? 145.616 163.534 181.947 1.00 12.60 14 ALA L O 1
ATOM 2697 N N . SER C 3 14 ? 145.520 164.960 180.201 1.00 11.33 15 SER L N 1
ATOM 2698 C CA . SER C 3 14 ? 144.149 165.383 180.432 1.00 14.99 15 SER L CA 1
ATOM 2699 C C . SER C 3 14 ? 143.222 164.736 179.409 1.00 13.89 15 SER L C 1
ATOM 2700 O O . SER C 3 14 ? 143.660 164.091 178.455 1.00 15.13 15 SER L O 1
ATOM 2703 N N . VAL C 3 15 ? 141.919 164.922 179.621 1.00 12.93 16 VAL L N 1
ATOM 2704 C CA . VAL C 3 15 ? 140.916 164.329 178.745 1.00 12.50 16 VAL L CA 1
ATOM 2705 C C . VAL C 3 15 ? 140.995 164.974 177.369 1.00 18.68 16 VAL L C 1
ATOM 2706 O O . VAL C 3 15 ? 141.043 166.203 177.243 1.00 21.16 16 VAL L O 1
ATOM 2710 N N . GLY C 3 16 ? 141.012 164.143 176.327 1.00 16.82 17 GLY L N 1
ATOM 2711 C CA . GLY C 3 16 ? 141.079 164.610 174.960 1.00 16.94 17 GLY L CA 1
ATOM 2712 C C . GLY C 3 16 ? 142.457 164.564 174.336 1.00 18.87 17 GLY L C 1
ATOM 2713 O O . GLY C 3 16 ? 142.578 164.803 173.129 1.00 22.34 17 GLY L O 1
ATOM 2714 N N . ASP C 3 17 ? 143.492 164.269 175.115 1.00 17.16 18 ASP L N 1
ATOM 2715 C CA . ASP C 3 17 ? 144.848 164.231 174.596 1.00 19.36 18 ASP L CA 1
ATOM 2716 C C . ASP C 3 17 ? 145.106 162.929 173.838 1.00 22.43 18 ASP L C 1
ATOM 2717 O O . ASP C 3 17 ? 144.306 161.990 173.854 1.00 17.61 18 ASP L O 1
ATOM 2722 N N . ARG C 3 18 ? 146.247 162.894 173.156 1.00 21.26 19 ARG L N 1
ATOM 2723 C CA . ARG C 3 18 ? 146.753 161.704 172.486 1.00 17.37 19 ARG L CA 1
ATOM 2724 C C . ARG C 3 18 ? 148.025 161.267 173.197 1.00 19.58 19 ARG L C 1
ATOM 2725 O O . ARG C 3 18 ? 148.968 162.055 173.322 1.00 18.78 19 ARG L O 1
ATOM 2733 N N . VAL C 3 19 ? 148.053 160.021 173.663 1.00 20.41 20 VAL L N 1
ATOM 2734 C CA . VAL C 3 19 ? 149.193 159.511 174.411 1.00 16.91 20 VAL L CA 1
ATOM 2735 C C . VAL C 3 19 ? 149.767 158.301 173.691 1.00 14.88 20 VAL L C 1
ATOM 2736 O O . VAL C 3 19 ? 149.069 157.591 172.960 1.00 15.98 20 VAL L O 1
ATOM 2740 N N . THR C 3 20 ? 151.060 158.072 173.912 1.00 12.16 21 THR L N 1
ATOM 2741 C CA . THR C 3 20 ? 151.805 157.014 173.246 1.00 13.22 21 THR L CA 1
ATOM 2742 C C . THR C 3 20 ? 152.702 156.320 174.258 1.00 12.07 21 THR L C 1
ATOM 2743 O O . THR C 3 20 ? 153.494 156.976 174.941 1.00 11.39 21 THR L O 1
ATOM 2747 N N . ILE C 3 21 ? 152.579 154.998 174.346 1.00 12.14 22 ILE L N 1
ATOM 2748 C CA . ILE C 3 21 ? 153.376 154.175 175.246 1.00 10.05 22 ILE L CA 1
ATOM 2749 C C . ILE C 3 21 ? 154.235 153.248 174.400 1.00 7.93 22 ILE L C 1
ATOM 2750 O O . ILE C 3 21 ? 153.723 152.565 173.506 1.00 5.93 22 ILE L O 1
ATOM 2755 N N . THR C 3 22 ? 155.534 153.222 174.683 1.00 10.03 23 THR L N 1
ATOM 2756 C CA . THR C 3 22 ? 156.496 152.465 173.896 1.00 10.51 23 THR L CA 1
ATOM 2757 C C . THR C 3 22 ? 157.055 151.303 174.708 1.00 10.79 23 THR L C 1
ATOM 2758 O O . THR C 3 22 ? 157.305 151.432 175.910 1.00 11.33 23 THR L O 1
ATOM 2762 N N . CYS C 3 23 ? 157.241 150.167 174.039 1.00 11.00 24 CYS L N 1
ATOM 2763 C CA . CYS C 3 23 ? 157.757 148.954 174.652 1.00 10.08 24 CYS L CA 1
ATOM 2764 C C . CYS C 3 23 ? 158.780 148.339 173.707 1.00 11.57 24 CYS L C 1
ATOM 2765 O O . CYS C 3 23 ? 158.653 148.444 172.485 1.00 12.32 24 CYS L O 1
ATOM 2768 N N . ARG C 3 24 ? 159.806 147.711 174.274 1.00 11.89 25 ARG L N 1
ATOM 2769 C CA . ARG C 3 24 ? 160.917 147.189 173.488 1.00 13.57 25 ARG L CA 1
ATOM 2770 C C . ARG C 3 24 ? 161.244 145.770 173.923 1.00 15.90 25 ARG L C 1
ATOM 2771 O O . ARG C 3 24 ? 161.379 145.499 175.120 1.00 18.06 25 ARG L O 1
ATOM 2779 N N . ALA C 3 25 ? 161.378 144.872 172.953 1.00 15.84 26 ALA L N 1
ATOM 2780 C CA . ALA C 3 25 ? 161.724 143.486 173.224 1.00 16.81 26 ALA L CA 1
ATOM 2781 C C . ALA C 3 25 ? 163.230 143.285 173.127 1.00 18.87 26 ALA L C 1
ATOM 2782 O O . ALA C 3 25 ? 163.916 143.942 172.342 1.00 22.88 26 ALA L O 1
ATOM 2784 N N . SER C 3 26 ? 163.743 142.365 173.947 1.00 16.01 27 SER L N 1
ATOM 2785 C CA . SER C 3 26 ? 165.171 142.065 173.920 1.00 17.00 27 SER L CA 1
ATOM 2786 C C . SER C 3 26 ? 165.567 141.404 172.606 1.00 21.33 27 SER L C 1
ATOM 2787 O O . SER C 3 26 ? 166.556 141.793 171.975 1.00 27.13 27 SER L O 1
ATOM 2790 N N . GLN C 3 27 ? 164.806 140.405 172.179 1.00 21.08 28 GLN L N 1
ATOM 2791 C CA . GLN C 3 27 ? 165.017 139.710 170.920 1.00 17.00 28 GLN L CA 1
ATOM 2792 C C . GLN C 3 27 ? 163.880 140.039 169.961 1.00 12.98 28 GLN L C 1
ATOM 2793 O O . GLN C 3 27 ? 163.002 140.854 170.252 1.00 15.09 28 GLN L O 1
ATOM 2799 N N . SER C 3 28 ? 163.901 139.392 168.802 1.00 12.65 29 SER L N 1
ATOM 2800 C CA . SER C 3 28 ? 162.804 139.512 167.852 1.00 11.52 29 SER L CA 1
ATOM 2801 C C . SER C 3 28 ? 161.695 138.544 168.238 1.00 10.15 29 SER L C 1
ATOM 2802 O O . SER C 3 28 ? 161.914 137.330 168.298 1.00 14.35 29 SER L O 1
ATOM 2805 N N . VAL C 3 29 ? 160.506 139.078 168.495 1.00 6.97 30 VAL L N 1
ATOM 2806 C CA . VAL C 3 29 ? 159.349 138.278 168.865 1.00 8.37 30 VAL L CA 1
ATOM 2807 C C . VAL C 3 29 ? 158.260 138.357 167.798 1.00 11.62 30 VAL L C 1
ATOM 2808 O O . VAL C 3 29 ? 157.095 138.086 168.079 1.00 15.24 30 VAL L O 1
ATOM 2812 N N . SER C 3 30 ? 158.634 138.721 166.576 1.00 6.85 31 SER L N 1
ATOM 2813 C CA . SER C 3 30 ? 157.705 138.910 165.451 1.00 6.82 31 SER L CA 1
ATOM 2814 C C . SER C 3 30 ? 156.677 139.960 165.885 1.00 5.79 31 SER L C 1
ATOM 2815 O O . SER C 3 30 ? 157.053 140.979 166.482 1.00 5.20 31 SER L O 1
ATOM 2818 N N . SER C 3 31 ? 155.390 139.751 165.611 1.00 5.81 32 SER L N 1
ATOM 2819 C CA . SER C 3 31 ? 154.340 140.662 166.039 1.00 4.81 32 SER L CA 1
ATOM 2820 C C . SER C 3 31 ? 153.557 140.115 167.224 1.00 3.93 32 SER L C 1
ATOM 2821 O O . SER C 3 31 ? 152.417 140.531 167.455 1.00 3.74 32 SER L O 1
ATOM 2824 N N . ALA C 3 32 ? 154.142 139.184 167.974 1.00 4.35 33 ALA L N 1
ATOM 2825 C CA . ALA C 3 32 ? 153.472 138.574 169.122 1.00 2.29 33 ALA L CA 1
ATOM 2826 C C . ALA C 3 32 ? 153.685 139.443 170.362 1.00 2.11 33 ALA L C 1
ATOM 2827 O O . ALA C 3 32 ? 154.420 139.105 171.290 1.00 2.42 33 ALA L O 1
ATOM 2829 N N . VAL C 3 33 ? 153.014 140.592 170.358 1.00 1.75 34 VAL L N 1
ATOM 2830 C CA . VAL C 3 33 ? 153.023 141.519 171.483 1.00 1.41 34 VAL L CA 1
ATOM 2831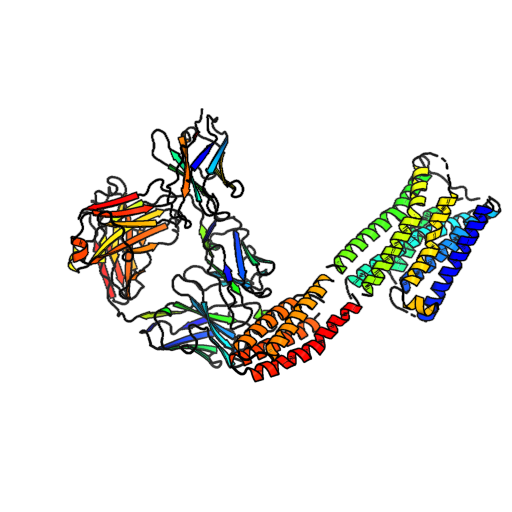 C C . VAL C 3 33 ? 151.600 141.992 171.726 1.00 1.53 34 VAL L C 1
ATOM 2832 O O . VAL C 3 33 ? 150.913 142.418 170.793 1.00 1.59 34 VAL L O 1
ATOM 2836 N N . ALA C 3 34 ? 151.157 141.912 172.976 1.00 1.72 35 ALA L N 1
ATOM 2837 C CA . ALA C 3 34 ? 149.818 142.305 173.373 1.00 1.43 35 ALA L CA 1
ATOM 2838 C C . ALA C 3 34 ? 149.886 143.437 174.385 1.00 1.40 35 ALA L C 1
ATOM 2839 O O . ALA C 3 34 ? 150.867 143.581 175.121 1.00 1.48 35 ALA L O 1
ATOM 2841 N N . TRP C 3 35 ? 148.830 144.245 174.403 1.00 1.80 36 TRP L N 1
ATOM 2842 C CA . TRP C 3 35 ? 148.685 145.365 175.320 1.00 1.78 36 TRP L CA 1
ATOM 2843 C C . TRP C 3 35 ? 147.430 145.161 176.150 1.00 1.45 36 TRP L C 1
ATOM 2844 O O . TRP C 3 35 ? 146.341 144.983 175.598 1.00 1.57 36 TRP L O 1
ATOM 2855 N N . TYR C 3 36 ? 147.591 145.202 177.474 1.00 1.32 37 TYR L N 1
ATOM 2856 C CA . TYR C 3 36 ? 146.518 144.998 178.435 1.00 1.36 37 TYR L CA 1
ATOM 2857 C C . TYR C 3 36 ? 146.310 146.255 179.267 1.00 1.53 37 TYR L C 1
ATOM 2858 O O . TYR C 3 36 ? 147.256 146.993 179.555 1.00 1.76 37 TYR L O 1
ATOM 2867 N N . GLN C 3 37 ? 145.061 146.472 179.674 1.00 2.31 38 GLN L N 1
ATOM 2868 C CA . GLN C 3 37 ? 144.680 147.572 180.550 1.00 2.59 38 GLN L CA 1
ATOM 2869 C C . GLN C 3 37 ? 144.104 147.010 181.839 1.00 2.20 38 GLN L C 1
ATOM 2870 O O . GLN C 3 37 ? 143.172 146.202 181.804 1.00 2.94 38 GLN L O 1
ATOM 2876 N N . GLN C 3 38 ? 144.647 147.450 182.971 1.00 2.12 39 GLN L N 1
ATOM 2877 C CA . GLN C 3 38 ? 144.184 147.021 184.284 1.00 1.71 39 GLN L CA 1
ATOM 2878 C C . GLN C 3 38 ? 143.837 148.240 185.123 1.00 2.45 39 GLN L C 1
ATOM 2879 O O . GLN C 3 38 ? 144.684 149.115 185.336 1.00 2.26 39 GLN L O 1
ATOM 2885 N N . LYS C 3 39 ? 142.590 148.298 185.585 1.00 2.66 40 LYS L N 1
ATOM 2886 C CA . LYS C 3 39 ? 142.164 149.247 186.597 1.00 2.10 40 LYS L CA 1
ATOM 2887 C C . LYS C 3 39 ? 142.517 148.713 187.980 1.00 2.66 40 LYS L C 1
ATOM 2888 O O . LYS C 3 39 ? 142.658 147.503 188.166 1.00 3.01 40 LYS L O 1
ATOM 2890 N N . PRO C 3 40 ? 142.683 149.592 188.968 1.00 3.95 41 PRO L N 1
ATOM 2891 C CA . PRO C 3 40 ? 143.013 149.119 190.319 1.00 4.13 41 PRO L CA 1
ATOM 2892 C C . PRO C 3 40 ? 141.909 148.240 190.888 1.00 5.27 41 PRO L C 1
ATOM 2893 O O . PRO C 3 40 ? 140.730 148.600 190.869 1.00 5.73 41 PRO L O 1
ATOM 2897 N N . GLY C 3 41 ? 142.305 147.076 191.399 1.00 5.95 42 GLY L N 1
ATOM 2898 C CA . GLY C 3 41 ? 141.356 146.159 191.996 1.00 3.70 42 GLY L CA 1
ATOM 2899 C C . GLY C 3 41 ? 140.573 145.312 191.022 1.00 4.19 42 GLY L C 1
ATOM 2900 O O . GLY C 3 41 ? 139.482 144.848 191.365 1.00 7.18 42 GLY L O 1
ATOM 2901 N N . LYS C 3 42 ? 141.090 145.092 189.816 1.00 2.72 43 LYS L N 1
ATOM 2902 C CA . LYS C 3 42 ? 140.374 144.310 188.821 1.00 3.01 43 LYS L CA 1
ATOM 2903 C C . LYS C 3 42 ? 141.373 143.561 187.952 1.00 2.39 43 LYS L C 1
ATOM 2904 O O . LYS C 3 42 ? 142.552 143.915 187.879 1.00 1.93 43 LYS L O 1
ATOM 2906 N N . ALA C 3 43 ? 140.883 142.512 187.297 1.00 2.81 44 ALA L N 1
ATOM 2907 C CA . ALA C 3 43 ? 141.726 141.717 186.423 1.00 1.96 44 ALA L CA 1
ATOM 2908 C C . ALA C 3 43 ? 142.082 142.504 185.163 1.00 1.74 44 ALA L C 1
ATOM 2909 O O . ALA C 3 43 ? 141.302 143.345 184.707 1.00 2.57 44 ALA L O 1
ATOM 2911 N N . PRO C 3 44 ? 143.259 142.260 184.589 1.00 1.10 45 PRO L N 1
ATOM 2912 C CA . PRO C 3 44 ? 143.626 142.941 183.344 1.00 1.01 45 PRO L CA 1
ATOM 2913 C C . PRO C 3 44 ? 142.709 142.552 182.196 1.00 0.95 45 PRO L C 1
ATOM 2914 O O . PRO C 3 44 ? 142.185 141.438 182.133 1.00 0.81 45 PRO L O 1
ATOM 2918 N N . LYS C 3 45 ? 142.521 143.494 181.279 1.00 1.60 46 LYS L N 1
ATOM 2919 C CA . LYS C 3 45 ? 141.667 143.318 180.114 1.00 2.70 46 LYS L CA 1
ATOM 2920 C C . LYS C 3 45 ? 142.506 143.469 178.857 1.00 2.42 46 LYS L C 1
ATOM 2921 O O . LYS C 3 45 ? 143.301 144.406 178.747 1.00 2.27 46 LYS L O 1
ATOM 2927 N N . LEU C 3 46 ? 142.331 142.550 177.913 1.00 2.28 47 LEU L N 1
ATOM 2928 C CA . LEU C 3 46 ? 143.100 142.592 176.676 1.00 2.13 47 LEU L CA 1
ATOM 2929 C C . LEU C 3 46 ? 142.616 143.735 175.795 1.00 2.49 47 LEU L C 1
ATOM 2930 O O . LEU C 3 46 ? 141.433 143.807 175.448 1.00 3.69 47 LEU L O 1
ATOM 2935 N N . LEU C 3 47 ? 143.533 144.632 175.434 1.00 2.36 48 LEU L N 1
ATOM 2936 C CA . LEU C 3 47 ? 143.241 145.728 174.518 1.00 3.05 48 LEU L CA 1
ATOM 2937 C C . LEU C 3 47 ? 143.715 145.422 173.103 1.00 3.73 48 LEU L C 1
ATOM 2938 O O . LEU C 3 47 ? 142.929 145.468 172.154 1.00 4.72 48 LEU L O 1
ATOM 2943 N N . ILE C 3 48 ? 144.997 145.110 172.943 1.00 3.59 49 ILE L N 1
ATOM 2944 C CA . ILE C 3 48 ? 145.611 144.926 171.635 1.00 3.75 49 ILE L CA 1
ATOM 2945 C C . ILE C 3 48 ? 146.249 143.547 171.585 1.00 3.82 49 ILE L C 1
ATOM 2946 O O . ILE C 3 48 ? 146.965 143.158 172.514 1.00 4.02 49 ILE L O 1
ATOM 2951 N N . TYR C 3 49 ? 145.992 142.811 170.507 1.00 4.47 50 TYR L N 1
ATOM 2952 C CA . TYR C 3 49 ? 146.670 141.553 170.234 1.00 2.94 50 TYR L CA 1
ATOM 2953 C C . TYR C 3 49 ? 147.297 141.610 168.849 1.00 4.51 50 TYR L C 1
ATOM 2954 O O . TYR C 3 49 ? 146.868 142.376 167.983 1.00 9.95 50 TYR L O 1
ATOM 2963 N N . SER C 3 50 ? 148.339 140.800 168.657 1.00 3.73 51 SER L N 1
ATOM 2964 C CA . SER C 3 50 ? 149.117 140.743 167.418 1.00 3.69 51 SER L CA 1
ATOM 2965 C C . SER C 3 50 ? 149.788 142.076 167.096 1.00 4.98 51 SER L C 1
ATOM 2966 O O . SER C 3 50 ? 150.186 142.312 165.952 1.00 6.13 51 SER L O 1
ATOM 2969 N N . ALA C 3 51 ? 149.879 142.960 168.093 1.00 4.21 52 ALA L N 1
ATOM 2970 C CA . ALA C 3 51 ? 150.614 144.223 168.042 1.00 3.78 52 ALA L CA 1
ATOM 2971 C C . ALA C 3 51 ? 149.938 145.266 167.160 1.00 4.61 52 ALA L C 1
ATOM 2972 O O . ALA C 3 51 ? 150.370 146.422 167.124 1.00 5.82 52 ALA L O 1
ATOM 2974 N N . SER C 3 52 ? 148.886 144.878 166.441 1.00 5.52 53 SER L N 1
ATOM 2975 C CA . SER C 3 52 ? 148.135 145.828 165.626 1.00 6.06 53 SER L CA 1
ATOM 2976 C C . SER C 3 52 ? 146.626 145.665 165.697 1.00 5.21 53 SER L C 1
ATOM 2977 O O . SER C 3 52 ? 145.914 146.636 165.421 1.00 6.17 53 SER L O 1
ATOM 2980 N N . SER C 3 53 ? 146.105 144.498 166.055 1.00 3.81 54 SER L N 1
ATOM 2981 C CA . SER C 3 53 ? 144.674 144.236 165.988 1.00 8.43 54 SER L CA 1
ATOM 2982 C C . SER C 3 53 ? 144.037 144.512 167.343 1.00 8.57 54 SER L C 1
ATOM 2983 O O . SER C 3 53 ? 144.410 143.895 168.345 1.00 11.95 54 SER L O 1
ATOM 2986 N N . LEU C 3 54 ? 143.079 145.432 167.375 1.00 8.33 55 LEU L N 1
ATOM 2987 C CA . LEU C 3 54 ? 142.365 145.716 168.609 1.00 8.67 55 LEU L CA 1
ATOM 2988 C C . LEU C 3 54 ? 141.369 144.603 168.911 1.00 7.94 55 LEU L C 1
ATOM 2989 O O . LEU C 3 54 ? 140.739 144.051 168.006 1.00 7.77 55 LEU L O 1
ATOM 2994 N N . TYR C 3 55 ? 141.237 144.273 170.192 1.00 7.42 56 TYR L N 1
ATOM 2995 C CA . TYR C 3 55 ? 140.359 143.189 170.602 1.00 9.53 56 TYR L CA 1
ATOM 2996 C C . TYR C 3 55 ? 138.899 143.570 170.391 1.00 11.72 56 TYR L C 1
ATOM 2997 O O . TYR C 3 55 ? 138.511 144.732 170.522 1.00 15.08 56 TYR L O 1
ATOM 3006 N N . SER C 3 56 ? 138.085 142.571 170.062 1.00 12.96 57 SER L N 1
ATOM 3007 C CA . SER C 3 56 ? 136.676 142.801 169.764 1.00 16.17 57 SER L CA 1
ATOM 3008 C C . SER C 3 56 ? 135.938 143.166 171.045 1.00 18.02 57 SER L C 1
ATOM 3009 O O . SER C 3 56 ? 135.692 142.308 171.898 1.00 16.50 57 SER L O 1
ATOM 3012 N N . GLY C 3 57 ? 135.585 144.440 171.182 1.00 22.65 58 GLY L N 1
ATOM 3013 C CA . GLY C 3 57 ? 134.865 144.906 172.349 1.00 23.38 58 GLY L CA 1
ATOM 3014 C C . GLY C 3 57 ? 135.393 146.215 172.896 1.00 21.36 58 GLY L C 1
ATOM 3015 O O . GLY C 3 57 ? 134.633 147.008 173.459 1.00 21.07 58 GLY L O 1
ATOM 3016 N N . VAL C 3 58 ? 136.692 146.452 172.744 1.00 18.64 59 VAL L N 1
ATOM 3017 C CA . VAL C 3 58 ? 137.312 147.686 173.220 1.00 17.79 59 VAL L CA 1
ATOM 3018 C C . VAL C 3 58 ? 136.976 148.809 172.246 1.00 23.82 59 VAL L C 1
ATOM 3019 O O . VAL C 3 58 ? 136.685 148.541 171.072 1.00 26.75 59 VAL L O 1
ATOM 3023 N N . PRO C 3 59 ? 136.985 150.067 172.681 1.00 23.98 60 PRO L N 1
ATOM 3024 C CA . PRO C 3 59 ? 136.732 151.170 171.751 1.00 18.27 60 PRO L CA 1
ATOM 3025 C C . PRO C 3 59 ? 137.858 151.317 170.741 1.00 21.06 60 PRO L C 1
ATOM 3026 O O . PRO C 3 59 ? 138.959 150.786 170.904 1.00 22.30 60 PRO L O 1
ATOM 3030 N N . SER C 3 60 ? 137.564 152.061 169.678 1.00 26.48 61 SER L N 1
ATOM 3031 C CA . SER C 3 60 ? 138.480 152.202 168.554 1.00 23.58 61 SER L CA 1
ATOM 3032 C C . SER C 3 60 ? 139.552 153.259 168.781 1.00 19.79 61 SER L C 1
ATOM 3033 O O . SER C 3 60 ? 140.400 153.454 167.904 1.00 18.54 61 SER L O 1
ATOM 3036 N N . ARG C 3 61 ? 139.544 153.941 169.927 1.00 19.91 62 ARG L N 1
ATOM 3037 C CA . ARG C 3 61 ? 140.547 154.964 170.198 1.00 16.12 62 ARG L CA 1
ATOM 3038 C C . ARG C 3 61 ? 141.920 154.380 170.496 1.00 13.44 62 ARG L C 1
ATOM 3039 O O . ARG C 3 61 ? 142.897 155.134 170.537 1.00 10.12 62 ARG L O 1
ATOM 3047 N N . PHE C 3 62 ? 142.021 153.071 170.702 1.00 12.47 63 PHE L N 1
ATOM 3048 C CA . PHE C 3 62 ? 143.297 152.415 170.944 1.00 9.97 63 PHE L CA 1
ATOM 3049 C C . PHE C 3 62 ? 143.845 151.842 169.643 1.00 8.96 63 PHE L C 1
ATOM 3050 O O . PHE C 3 62 ? 143.101 151.265 168.845 1.00 15.10 63 PHE L O 1
ATOM 3058 N N . SER C 3 63 ? 145.148 152.004 169.433 1.00 6.08 64 SER L N 1
ATOM 3059 C CA . SER C 3 63 ? 145.804 151.467 168.252 1.00 7.76 64 SER L CA 1
ATOM 3060 C C . SER C 3 63 ? 147.184 150.952 168.631 1.00 8.59 64 SER L C 1
ATOM 3061 O O . SER C 3 63 ? 147.771 151.371 169.629 1.00 7.62 64 SER L O 1
ATOM 3064 N N . GLY C 3 64 ? 147.697 150.039 167.818 1.00 7.36 65 GLY L N 1
ATOM 3065 C CA . GLY C 3 64 ? 149.016 149.481 168.040 1.00 6.36 65 GLY L CA 1
ATOM 3066 C C . GLY C 3 64 ? 149.831 149.470 166.767 1.00 8.53 65 GLY L C 1
ATOM 3067 O O . GLY C 3 64 ? 149.304 149.317 165.665 1.00 10.98 65 GLY L O 1
ATOM 3068 N N . SER C 3 65 ? 151.142 149.629 166.932 1.00 5.73 66 SER L N 1
ATOM 3069 C CA . SER C 3 65 ? 152.053 149.680 165.801 1.00 5.22 66 SER L CA 1
ATOM 3070 C C . SER C 3 65 ? 153.356 148.978 166.149 1.00 5.51 66 SER L C 1
ATOM 3071 O O . SER C 3 65 ? 153.767 148.934 167.311 1.00 5.54 66 SER L O 1
ATOM 3074 N N . ARG C 3 66 ? 154.006 148.434 165.122 1.00 6.88 67 ARG L N 1
ATOM 3075 C CA . ARG C 3 66 ? 155.262 147.715 165.266 1.00 5.61 67 ARG L CA 1
ATOM 3076 C C . ARG C 3 66 ? 156.301 148.289 164.315 1.00 7.29 67 ARG L C 1
ATOM 3077 O O . ARG C 3 66 ? 156.002 148.574 163.152 1.00 7.22 67 ARG L O 1
ATOM 3085 N N . SER C 3 67 ? 157.522 148.454 164.820 1.00 9.23 68 SER L N 1
ATOM 3086 C CA . SER C 3 67 ? 158.672 148.866 164.015 1.00 11.28 68 SER L CA 1
ATOM 3087 C C . SER C 3 67 ? 159.867 148.064 164.518 1.00 13.22 68 SER L C 1
ATOM 3088 O O . SER C 3 67 ? 160.475 148.417 165.533 1.00 17.87 68 SER L O 1
ATOM 3091 N N . GLY C 3 68 ? 160.191 146.981 163.816 1.00 13.58 69 GLY L N 1
ATOM 3092 C CA . GLY C 3 68 ? 161.261 146.103 164.243 1.00 13.01 69 GLY L CA 1
ATOM 3093 C C . GLY C 3 68 ? 160.958 145.438 165.569 1.00 13.57 69 GLY L C 1
ATOM 3094 O O . GLY C 3 68 ? 160.081 144.573 165.654 1.00 12.26 69 GLY L O 1
ATOM 3095 N N . THR C 3 69 ? 161.681 145.837 166.616 1.00 18.84 70 THR L N 1
ATOM 3096 C CA . THR C 3 69 ? 161.446 145.346 167.967 1.00 16.53 70 THR L CA 1
ATOM 3097 C C . THR C 3 69 ? 160.848 146.418 168.873 1.00 16.46 70 THR L C 1
ATOM 3098 O O . THR C 3 69 ? 160.896 146.285 170.099 1.00 17.24 70 THR L O 1
ATOM 3102 N N . ASP C 3 70 ? 160.289 147.479 168.297 1.00 12.19 71 ASP L N 1
ATOM 3103 C CA . ASP C 3 70 ? 159.680 148.561 169.059 1.00 11.49 71 ASP L CA 1
ATOM 3104 C C . ASP C 3 70 ? 158.177 148.553 168.816 1.00 8.82 71 ASP L C 1
ATOM 3105 O O . ASP C 3 70 ? 157.730 148.677 167.672 1.00 8.11 71 ASP L O 1
ATOM 3110 N N . PHE C 3 71 ? 157.403 148.422 169.886 1.00 6.99 72 PHE L N 1
ATOM 3111 C CA . PHE C 3 71 ? 155.953 148.364 169.800 1.00 5.92 72 PHE L CA 1
ATOM 3112 C C . PHE C 3 71 ? 155.359 149.586 170.484 1.00 5.87 72 PHE L C 1
ATOM 3113 O O . PHE C 3 71 ? 155.895 150.073 171.483 1.00 7.33 72 PHE L O 1
ATOM 3121 N N . THR C 3 72 ? 154.262 150.094 169.929 1.00 5.86 73 THR L N 1
ATOM 3122 C CA . THR C 3 72 ? 153.696 151.358 170.374 1.00 6.25 73 THR L CA 1
ATOM 3123 C C . THR C 3 72 ? 152.189 151.236 170.512 1.00 7.00 73 THR L C 1
ATOM 3124 O O . THR C 3 72 ? 151.510 150.797 169.580 1.00 6.97 73 THR L O 1
ATOM 3128 N N . LEU C 3 73 ? 151.677 151.625 171.677 1.00 6.94 74 LEU L N 1
ATOM 3129 C CA . LEU C 3 73 ? 150.247 151.739 171.923 1.00 6.15 74 LEU L CA 1
ATOM 3130 C C . LEU C 3 73 ? 149.867 153.213 171.924 1.00 11.17 74 LEU L C 1
ATOM 3131 O O . LEU C 3 73 ? 150.488 154.017 172.625 1.00 13.34 74 LEU L O 1
ATOM 3136 N N . THR C 3 74 ? 148.854 153.565 171.141 1.00 11.81 75 THR L N 1
ATOM 3137 C CA . THR C 3 74 ? 148.440 154.951 170.971 1.00 12.21 75 THR L CA 1
ATOM 3138 C C . THR C 3 74 ? 146.976 155.100 171.351 1.00 11.40 75 THR L C 1
ATOM 3139 O O . THR C 3 74 ? 146.124 154.349 170.866 1.00 11.22 75 THR L O 1
ATOM 3143 N N . ILE C 3 75 ? 146.692 156.064 172.222 1.00 14.66 76 ILE L N 1
ATOM 3144 C CA . ILE C 3 75 ? 145.330 156.461 172.555 1.00 16.75 76 ILE L CA 1
ATOM 3145 C C . ILE C 3 75 ? 145.112 157.837 171.943 1.00 18.33 76 ILE L C 1
ATOM 3146 O O . ILE C 3 75 ? 145.748 158.815 172.352 1.00 19.32 76 ILE L O 1
ATOM 3151 N N . SER C 3 76 ? 144.218 157.913 170.954 1.00 20.30 77 SER L N 1
ATOM 3152 C CA . SER C 3 76 ? 144.028 159.161 170.221 1.00 15.20 77 SER L CA 1
ATOM 3153 C C . SER C 3 76 ? 143.295 160.199 171.062 1.00 22.01 77 SER L C 1
ATOM 3154 O O . SER C 3 76 ? 143.677 161.373 171.079 1.00 28.82 77 SER L O 1
ATOM 3157 N N . SER C 3 77 ? 142.239 159.789 171.758 1.00 21.16 78 SER L N 1
ATOM 3158 C CA . SER C 3 77 ? 141.441 160.691 172.580 1.00 17.73 78 SER L CA 1
ATOM 3159 C C . SER C 3 77 ? 141.332 160.106 173.977 1.00 18.85 78 SER L C 1
ATOM 3160 O O . SER C 3 77 ? 140.857 158.978 174.142 1.00 23.03 78 SER L O 1
ATOM 3163 N N . LEU C 3 78 ? 141.769 160.865 174.976 1.00 16.87 79 LEU L N 1
ATOM 3164 C CA . LEU C 3 78 ? 141.656 160.412 176.353 1.00 12.74 79 LEU L CA 1
ATOM 3165 C C . LEU C 3 78 ? 140.208 160.478 176.821 1.00 9.49 79 LEU L C 1
ATOM 3166 O O . LEU C 3 78 ? 139.404 161.270 176.326 1.00 14.36 79 LEU L O 1
ATOM 3171 N N . GLN C 3 79 ? 139.882 159.629 177.781 1.00 8.30 80 GLN L N 1
ATOM 3172 C CA . GLN C 3 79 ? 138.552 159.551 178.362 1.00 12.67 80 GLN L CA 1
ATOM 3173 C C . GLN C 3 79 ? 138.704 159.357 179.861 1.00 15.18 80 GLN L C 1
ATOM 3174 O O . GLN C 3 79 ? 139.749 158.894 180.326 1.00 16.54 80 GLN L O 1
ATOM 3180 N N . PRO C 3 80 ? 137.682 159.711 180.643 1.00 16.75 81 PRO L N 1
ATOM 3181 C CA . PRO C 3 80 ? 137.757 159.449 182.090 1.00 17.03 81 PRO L CA 1
ATOM 3182 C C . PRO C 3 80 ? 137.972 157.984 182.416 1.00 16.70 81 PRO L C 1
ATOM 3183 O O . PRO C 3 80 ? 138.628 157.667 183.416 1.00 18.78 81 PRO L O 1
ATOM 3187 N N . GLU C 3 81 ? 137.440 157.078 181.595 1.00 17.19 82 GLU L N 1
ATOM 3188 C CA . GLU C 3 81 ? 137.627 155.652 181.816 1.00 17.18 82 GLU L CA 1
ATOM 3189 C C . GLU C 3 81 ? 139.013 155.171 181.410 1.00 12.04 82 GLU L C 1
ATOM 3190 O O . GLU C 3 81 ? 139.427 154.087 181.835 1.00 13.84 82 GLU L O 1
ATOM 3196 N N . ASP C 3 82 ? 139.738 155.946 180.599 1.00 10.08 83 ASP L N 1
ATOM 3197 C CA . ASP C 3 82 ? 141.021 155.483 180.079 1.00 10.02 83 ASP L CA 1
ATOM 3198 C C . ASP C 3 82 ? 142.094 155.423 181.161 1.00 7.73 83 ASP L C 1
ATOM 3199 O O . ASP C 3 82 ? 142.994 154.580 181.087 1.00 10.25 83 ASP L O 1
ATOM 3204 N N . PHE C 3 83 ? 142.029 156.298 182.160 1.00 6.42 84 PHE L N 1
ATOM 3205 C CA . PHE C 3 83 ? 143.056 156.327 183.196 1.00 7.02 84 PHE L CA 1
ATOM 3206 C C . PHE C 3 83 ? 143.142 154.992 183.929 1.00 11.37 84 PHE L C 1
ATOM 3207 O O . PHE C 3 83 ? 142.215 154.612 184.651 1.00 11.87 84 PHE L O 1
ATOM 3215 N N . ALA C 3 84 ? 144.249 154.279 183.743 1.00 8.53 85 ALA L N 1
ATOM 3216 C CA . ALA C 3 84 ? 144.486 152.958 184.327 1.00 3.93 85 ALA L CA 1
ATOM 3217 C C . ALA C 3 84 ? 145.949 152.602 184.081 1.00 3.47 85 ALA L C 1
ATOM 3218 O O . ALA C 3 84 ? 146.739 153.443 183.639 1.00 3.55 85 ALA L O 1
ATOM 3220 N N . THR C 3 85 ? 146.322 151.360 184.376 1.00 4.04 86 THR L N 1
ATOM 3221 C CA . THR C 3 85 ? 147.670 150.877 184.110 1.00 4.42 86 THR L CA 1
ATOM 3222 C C . THR C 3 85 ? 147.681 150.060 182.823 1.00 2.81 86 THR L C 1
ATOM 3223 O O . THR C 3 85 ? 146.706 149.383 182.492 1.00 2.87 86 THR L O 1
ATOM 3227 N N . TYR C 3 86 ? 148.787 150.143 182.087 1.00 3.07 87 TYR L N 1
ATOM 3228 C CA . TYR C 3 86 ? 148.917 149.485 180.793 1.00 3.06 87 TYR L CA 1
ATOM 3229 C C . TYR C 3 86 ? 150.176 148.634 180.774 1.00 3.07 87 TYR L C 1
ATOM 3230 O O . TYR C 3 86 ? 151.248 149.098 181.174 1.00 4.36 87 TYR L O 1
ATOM 3239 N N . TYR C 3 87 ? 150.047 147.395 180.303 1.00 2.18 88 TYR L N 1
ATOM 3240 C CA . TYR C 3 87 ? 151.146 146.440 180.268 1.00 2.02 88 TYR L CA 1
ATOM 3241 C C . TYR C 3 87 ? 151.352 145.924 178.852 1.00 2.19 88 TYR L C 1
ATOM 3242 O O . TYR C 3 87 ? 150.386 145.605 178.154 1.00 1.63 88 TYR L O 1
ATOM 3251 N N . CYS C 3 88 ? 152.613 145.841 178.429 1.00 2.31 89 CYS L N 1
ATOM 3252 C CA . CYS C 3 88 ? 152.984 145.150 177.201 1.00 2.18 89 CYS L CA 1
ATOM 3253 C C . CYS C 3 88 ? 153.522 143.767 177.537 1.00 4.97 89 CYS L C 1
ATOM 3254 O O . CYS C 3 88 ? 154.252 143.596 178.514 1.00 5.67 89 CYS L O 1
ATOM 3257 N N . GLN C 3 89 ? 153.161 142.778 176.721 1.00 5.35 90 GLN L N 1
ATOM 3258 C CA . GLN C 3 89 ? 153.562 141.401 176.973 1.00 2.04 90 GLN L CA 1
ATOM 3259 C C . GLN C 3 89 ? 153.892 140.702 175.665 1.00 2.25 90 GLN L C 1
ATOM 3260 O O . GLN C 3 89 ? 153.106 140.761 174.717 1.00 2.65 90 GLN L O 1
ATOM 3266 N N . GLN C 3 90 ? 155.035 140.026 175.620 1.00 2.72 91 GLN L N 1
ATOM 3267 C CA . GLN C 3 90 ? 155.392 139.197 174.478 1.00 1.67 91 GLN L CA 1
ATOM 3268 C C . GLN C 3 90 ? 154.993 137.754 174.749 1.00 1.45 91 GLN L C 1
ATOM 3269 O O . GLN C 3 90 ? 155.201 137.237 175.849 1.00 1.93 91 GLN L O 1
ATOM 3275 N N . TYR C 3 91 ? 154.411 137.112 173.745 1.00 1.68 92 TYR L N 1
ATOM 3276 C CA . TYR C 3 91 ? 153.879 135.760 173.875 1.00 1.71 92 TYR L CA 1
ATOM 3277 C C . TYR C 3 91 ? 154.397 134.872 172.752 1.00 1.99 92 TYR L C 1
ATOM 3278 O O . TYR C 3 91 ? 153.645 134.168 172.076 1.00 2.40 92 TYR L O 1
ATOM 3287 N N . LEU C 3 92 ? 155.716 134.896 172.548 1.00 1.82 93 LEU L N 1
ATOM 3288 C CA . LEU C 3 92 ? 156.320 134.104 171.482 1.00 3.16 93 LEU L CA 1
ATOM 3289 C C . LEU C 3 92 ? 156.068 132.613 171.681 1.00 7.81 93 LEU L C 1
ATOM 3290 O O . LEU C 3 92 ? 155.844 131.881 170.710 1.00 12.37 93 LEU L O 1
ATOM 3295 N N . TYR C 3 93 ? 156.098 132.145 172.927 1.00 7.07 94 TYR L N 1
ATOM 3296 C CA . TYR C 3 93 ? 155.804 130.751 173.228 1.00 3.12 94 TYR L CA 1
ATOM 3297 C C . TYR C 3 93 ? 155.097 130.677 174.574 1.00 2.59 94 TYR L C 1
ATOM 3298 O O . TYR C 3 93 ? 155.080 131.641 175.343 1.00 2.55 94 TYR L O 1
ATOM 3307 N N . TYR C 3 94 ? 154.502 129.512 174.847 1.00 3.06 95 TYR L N 1
ATOM 3308 C CA . TYR C 3 94 ? 153.718 129.329 176.064 1.00 0.88 95 TYR L CA 1
ATOM 3309 C C . TYR C 3 94 ? 154.556 129.558 177.315 1.00 1.08 95 TYR L C 1
ATOM 3310 O O . TYR C 3 94 ? 154.102 130.207 178.264 1.00 1.24 95 TYR L O 1
ATOM 3319 N N . SER C 3 95 ? 155.778 129.034 177.338 1.00 1.14 96 SER L N 1
ATOM 3320 C CA . SER C 3 95 ? 156.630 129.084 178.517 1.00 1.90 96 SER L CA 1
ATOM 3321 C C . SER C 3 95 ? 157.634 130.228 178.468 1.00 3.21 96 SER L C 1
ATOM 3322 O O . SER C 3 95 ? 158.611 130.219 179.223 1.00 5.94 96 SER L O 1
ATOM 3325 N N . LEU C 3 96 ? 157.417 131.213 177.594 1.00 3.73 97 LEU L N 1
ATOM 3326 C CA . LEU C 3 96 ? 158.348 132.323 177.440 1.00 3.89 97 LEU L CA 1
ATOM 3327 C C . LEU C 3 96 ? 157.651 133.675 177.542 1.00 4.54 97 LEU L C 1
ATOM 3328 O O . LEU C 3 96 ? 158.224 134.688 177.137 1.00 7.15 97 LEU L O 1
ATOM 3333 N N . VAL C 3 97 ? 156.436 133.715 178.078 1.00 2.96 98 VAL L N 1
ATOM 3334 C CA . VAL C 3 97 ? 155.677 134.958 178.152 1.00 1.93 98 VAL L CA 1
ATOM 3335 C C . VAL C 3 97 ? 156.249 135.833 179.257 1.00 1.90 98 VAL L C 1
ATOM 3336 O O . VAL C 3 97 ? 156.466 135.374 180.383 1.00 2.01 98 VAL L O 1
ATOM 3340 N N . THR C 3 98 ? 156.516 137.096 178.932 1.00 2.11 99 THR L N 1
ATOM 3341 C CA . THR C 3 98 ? 157.024 138.063 179.893 1.00 2.38 99 THR L CA 1
ATOM 3342 C C . THR C 3 98 ? 156.243 139.359 179.762 1.00 2.56 99 THR L C 1
ATOM 3343 O O . THR C 3 98 ? 155.859 139.751 178.658 1.00 1.97 99 THR L O 1
ATOM 3347 N N . PHE C 3 99 ? 156.015 140.020 180.892 1.00 3.64 100 PHE L N 1
ATOM 3348 C CA . PHE C 3 99 ? 155.272 141.268 180.943 1.00 3.22 100 PHE L CA 1
ATOM 3349 C C . PHE C 3 99 ? 156.211 142.441 181.193 1.00 5.70 100 PHE L C 1
ATOM 3350 O O . PHE C 3 99 ? 157.335 142.280 181.677 1.00 6.56 100 PHE L O 1
ATOM 3358 N N . GLY C 3 100 ? 155.732 143.634 180.847 1.00 6.69 101 GLY L N 1
ATOM 3359 C CA . GLY C 3 100 ? 156.472 144.853 181.081 1.00 5.06 101 GLY L CA 1
ATOM 3360 C C . GLY C 3 100 ? 156.260 145.397 182.480 1.00 9.00 101 GLY L C 1
ATOM 3361 O O . GLY C 3 100 ? 155.486 144.873 183.281 1.00 12.22 101 GLY L O 1
ATOM 3362 N N . GLN C 3 101 ? 156.973 146.485 182.774 1.00 8.31 102 GLN L N 1
ATOM 3363 C CA . GLN C 3 101 ? 156.894 147.086 184.099 1.00 8.66 102 GLN L CA 1
ATOM 3364 C C . GLN C 3 101 ? 155.574 147.807 184.336 1.00 6.38 102 GLN L C 1
ATOM 3365 O O . GLN C 3 101 ? 155.189 147.998 185.493 1.00 7.76 102 GLN L O 1
ATOM 3371 N N . GLY C 3 102 ? 154.878 148.208 183.281 1.00 4.90 103 GLY L N 1
ATOM 3372 C CA . GLY C 3 102 ? 153.611 148.890 183.421 1.00 4.41 103 GLY L CA 1
ATOM 3373 C C . GLY C 3 102 ? 153.729 150.388 183.191 1.00 6.72 103 GLY L C 1
ATOM 3374 O O . GLY C 3 102 ? 154.809 150.980 183.256 1.00 8.88 103 GLY L O 1
ATOM 3375 N N . THR C 3 103 ? 152.584 151.009 182.916 1.00 7.72 104 THR L N 1
ATOM 3376 C CA . THR C 3 103 ? 152.508 152.445 182.657 1.00 7.56 104 THR L CA 1
ATOM 3377 C C . THR C 3 103 ? 151.195 152.958 183.228 1.00 8.21 104 THR L C 1
ATOM 3378 O O . THR C 3 103 ? 150.125 152.643 182.700 1.00 10.55 104 THR L O 1
ATOM 3382 N N . LYS C 3 104 ? 151.273 153.749 184.294 1.00 8.13 105 LYS L N 1
ATOM 3383 C CA . LYS C 3 104 ? 150.086 154.291 184.942 1.00 8.61 105 LYS L CA 1
ATOM 3384 C C . LYS C 3 104 ? 149.768 155.657 184.349 1.00 11.04 105 LYS L C 1
ATOM 3385 O O . LYS C 3 104 ? 150.616 156.555 184.355 1.00 11.60 105 LYS L O 1
ATOM 3391 N N . VAL C 3 105 ? 148.552 155.809 183.835 1.00 11.52 106 VAL L N 1
ATOM 3392 C CA . VAL C 3 105 ? 148.097 157.053 183.227 1.00 10.95 106 VAL L CA 1
ATOM 3393 C C . VAL C 3 105 ? 147.315 157.835 184.272 1.00 8.52 106 VAL L C 1
ATOM 3394 O O . VAL C 3 105 ? 146.313 157.346 184.807 1.00 7.42 106 VAL L O 1
ATOM 3398 N N . GLU C 3 106 ? 147.770 159.048 184.561 1.00 9.71 107 GLU L N 1
ATOM 3399 C CA . GLU C 3 106 ? 147.196 159.908 185.583 1.00 9.44 107 GLU L CA 1
ATOM 3400 C C . GLU C 3 106 ? 146.463 161.075 184.928 1.00 9.93 107 GLU L C 1
ATOM 3401 O O . GLU C 3 106 ? 146.398 161.195 183.703 1.00 9.24 107 GLU L O 1
ATOM 3407 N N . ILE C 3 107 ? 145.911 161.948 185.768 1.00 11.91 108 ILE L N 1
ATOM 3408 C CA . ILE C 3 107 ? 145.162 163.116 185.319 1.00 9.06 108 ILE L CA 1
ATOM 3409 C C . ILE C 3 107 ? 146.042 164.346 185.472 1.00 9.21 108 ILE L C 1
ATOM 3410 O O . ILE C 3 107 ? 146.579 164.604 186.556 1.00 7.25 108 ILE L O 1
ATOM 3415 N N . LYS C 3 108 ? 146.197 165.101 184.388 1.00 13.01 109 LYS L N 1
ATOM 3416 C CA . LYS C 3 108 ? 147.002 166.313 184.422 1.00 9.86 109 LYS L CA 1
ATOM 3417 C C . LYS C 3 108 ? 146.322 167.378 185.271 1.00 8.85 109 LYS L C 1
ATOM 3418 O O . LYS C 3 108 ? 145.103 167.563 185.209 1.00 10.27 109 LYS L O 1
ATOM 3424 N N . ARG C 3 109 ? 147.118 168.082 186.072 1.00 6.97 110 ARG L N 1
ATOM 3425 C CA . ARG C 3 109 ? 146.596 169.101 186.968 1.00 6.46 110 ARG L CA 1
ATOM 3426 C C . ARG C 3 109 ? 147.668 170.157 187.189 1.00 7.25 110 ARG L C 1
ATOM 3427 O O . ARG C 3 109 ? 148.859 169.912 186.984 1.00 6.67 110 ARG L O 1
ATOM 3435 N N . THR C 3 110 ? 147.230 171.342 187.605 1.00 7.07 111 THR L N 1
ATOM 3436 C CA . THR C 3 110 ? 148.160 172.398 187.974 1.00 7.84 111 THR L CA 1
ATOM 3437 C C . THR C 3 110 ? 148.917 172.018 189.243 1.00 6.38 111 THR L C 1
ATOM 3438 O O . THR C 3 110 ? 148.427 171.256 190.080 1.00 7.44 111 THR L O 1
ATOM 3442 N N . VAL C 3 111 ? 150.125 172.562 189.381 1.00 3.50 112 VAL L N 1
ATOM 3443 C CA . VAL C 3 111 ? 150.983 172.205 190.502 1.00 2.82 112 VAL L CA 1
ATOM 3444 C C . VAL C 3 111 ? 150.427 172.802 191.786 1.00 4.28 112 VAL L C 1
ATOM 3445 O O . VAL C 3 111 ? 150.129 174.001 191.857 1.00 5.83 112 VAL L O 1
ATOM 3449 N N . ALA C 3 112 ? 150.283 171.964 192.810 1.00 5.15 113 ALA L N 1
ATOM 3450 C CA . ALA C 3 112 ? 149.850 172.387 194.134 1.00 4.15 113 ALA L CA 1
ATOM 3451 C C . ALA C 3 112 ? 150.886 171.953 195.159 1.00 2.65 113 ALA L C 1
ATOM 3452 O O . ALA C 3 112 ? 151.327 170.801 195.149 1.00 3.35 113 ALA L O 1
ATOM 3454 N N . ALA C 3 113 ? 151.276 172.871 196.031 1.00 3.20 114 ALA L N 1
ATOM 3455 C CA . ALA C 3 113 ? 152.245 172.554 197.066 1.00 3.72 114 ALA L CA 1
ATOM 3456 C C . ALA C 3 113 ? 151.580 171.796 198.213 1.00 6.42 114 ALA L C 1
ATOM 3457 O O . ALA C 3 113 ? 150.405 172.021 198.517 1.00 7.46 114 ALA L O 1
ATOM 3459 N N . PRO C 3 114 ? 152.307 170.891 198.863 1.00 7.35 115 PRO L N 1
ATOM 3460 C CA . PRO C 3 114 ? 151.717 170.135 199.971 1.00 4.51 115 PRO L CA 1
ATOM 3461 C C . PRO C 3 114 ? 151.524 170.992 201.210 1.00 4.69 115 PRO L C 1
ATOM 3462 O O . PRO C 3 114 ? 152.254 171.955 201.453 1.00 7.84 115 PRO L O 1
ATOM 3466 N N . SER C 3 115 ? 150.522 170.624 202.001 1.00 5.00 116 SER L N 1
ATOM 3467 C CA . SER C 3 115 ? 150.330 171.173 203.336 1.00 5.52 116 SER L CA 1
ATOM 3468 C C . SER C 3 115 ? 150.933 170.190 204.329 1.00 4.97 116 SER L C 1
ATOM 3469 O O . SER C 3 115 ? 150.533 169.023 204.368 1.00 5.63 116 SER L O 1
ATOM 3472 N N . VAL C 3 116 ? 151.898 170.653 205.116 1.00 5.71 117 VAL L N 1
ATOM 3473 C CA . VAL C 3 116 ? 152.709 169.786 205.963 1.00 5.94 117 VAL L CA 1
ATOM 3474 C C . VAL C 3 116 ? 152.265 169.946 207.409 1.00 8.46 117 VAL L C 1
ATOM 3475 O O . VAL C 3 116 ? 152.222 171.063 207.936 1.00 11.48 117 VAL L O 1
ATOM 3479 N N . PHE C 3 117 ? 151.936 168.827 208.048 1.00 6.58 118 PHE L N 1
ATOM 3480 C CA . PHE C 3 117 ? 151.602 168.783 209.462 1.00 6.44 118 PHE L CA 1
ATOM 3481 C C . PHE C 3 117 ? 152.446 167.714 210.139 1.00 8.37 118 PHE L C 1
ATOM 3482 O O . PHE C 3 117 ? 152.855 166.738 209.508 1.00 10.47 118 PHE L O 1
ATOM 3490 N N . ILE C 3 118 ? 152.717 167.902 211.427 1.00 10.36 119 ILE L N 1
ATOM 3491 C CA . ILE C 3 118 ? 153.504 166.948 212.200 1.00 10.16 119 ILE L CA 1
ATOM 3492 C C . ILE C 3 118 ? 152.727 166.578 213.455 1.00 9.76 119 ILE L C 1
ATOM 3493 O O . ILE C 3 118 ? 152.178 167.451 214.136 1.00 9.59 119 ILE L O 1
ATOM 3498 N N . PHE C 3 119 ? 152.655 165.281 213.738 1.00 10.58 120 PHE L N 1
ATOM 3499 C CA . PHE C 3 119 ? 151.964 164.753 214.906 1.00 9.69 120 PHE L CA 1
ATOM 3500 C C . PHE C 3 119 ? 152.963 164.014 215.785 1.00 10.83 120 PHE L C 1
ATOM 3501 O O . PHE C 3 119 ? 153.560 163.020 215.336 1.00 12.80 120 PHE L O 1
ATOM 3509 N N . PRO C 3 120 ? 153.190 164.463 217.015 1.00 13.51 121 PRO L N 1
ATOM 3510 C CA . PRO C 3 120 ? 154.047 163.723 217.939 1.00 18.36 121 PRO L CA 1
ATOM 3511 C C . PRO C 3 120 ? 153.332 162.493 218.466 1.00 19.63 121 PRO L C 1
ATOM 3512 O O . PRO C 3 120 ? 152.098 162.397 218.371 1.00 20.74 121 PRO L O 1
ATOM 3516 N N . PRO C 3 121 ? 154.062 161.526 219.020 1.00 20.33 122 PRO L N 1
ATOM 3517 C CA . PRO C 3 121 ? 153.407 160.332 219.562 1.00 19.56 122 PRO L CA 1
ATOM 3518 C C . PRO C 3 121 ? 152.519 160.665 220.749 1.00 21.77 122 PRO L C 1
ATOM 3519 O O . PRO C 3 121 ? 152.796 161.578 221.530 1.00 26.10 122 PRO L O 1
ATOM 3523 N N . SER C 3 122 ? 151.439 159.903 220.878 1.00 22.70 123 SER L N 1
ATOM 3524 C CA . SER C 3 122 ? 150.480 160.123 221.945 1.00 30.74 123 SER L CA 1
ATOM 3525 C C . SER C 3 122 ? 151.013 159.583 223.268 1.00 33.67 123 SER L C 1
ATOM 3526 O O . SER C 3 122 ? 151.911 158.739 223.312 1.00 32.65 123 SER L O 1
ATOM 3529 N N . ASP C 3 123 ? 150.439 160.087 224.363 1.00 34.95 124 ASP L N 1
ATOM 3530 C CA . ASP C 3 123 ? 150.824 159.612 225.687 1.00 39.47 124 ASP L CA 1
ATOM 3531 C C . ASP C 3 123 ? 150.355 158.185 225.938 1.00 38.07 124 ASP L C 1
ATOM 3532 O O . ASP C 3 123 ? 150.957 157.478 226.753 1.00 40.90 124 ASP L O 1
ATOM 3537 N N . GLU C 3 124 ? 149.287 157.747 225.266 1.00 35.25 125 GLU L N 1
ATOM 3538 C CA . GLU C 3 124 ? 148.857 156.357 225.391 1.00 38.83 125 GLU L CA 1
ATOM 3539 C C . GLU C 3 124 ? 149.866 155.413 224.754 1.00 33.82 125 GLU L C 1
ATOM 3540 O O . GLU C 3 124 ? 150.121 154.322 225.276 1.00 36.35 125 GLU L O 1
ATOM 3546 N N . GLN C 3 125 ? 150.449 155.815 223.622 1.00 33.40 126 GLN L N 1
ATOM 3547 C CA . GLN C 3 125 ? 151.399 154.958 222.923 1.00 28.80 126 GLN L CA 1
ATOM 3548 C C . GLN C 3 125 ? 152.750 154.906 223.624 1.00 30.15 126 GLN L C 1
ATOM 3549 O O . GLN C 3 125 ? 153.469 153.909 223.499 1.00 32.59 126 GLN L O 1
ATOM 3555 N N . LEU C 3 126 ? 153.120 155.963 224.353 1.00 31.37 127 LEU L N 1
ATOM 3556 C CA . LEU C 3 126 ? 154.404 155.967 225.046 1.00 33.42 127 LEU L CA 1
ATOM 3557 C C . LEU C 3 126 ? 154.452 154.927 226.156 1.00 40.41 127 LEU L C 1
ATOM 3558 O O . LEU C 3 126 ? 155.537 154.452 226.510 1.00 42.24 127 LEU L O 1
ATOM 3563 N N . LYS C 3 127 ? 153.296 154.557 226.712 1.00 42.21 128 LYS L N 1
ATOM 3564 C CA . LYS C 3 127 ? 153.264 153.532 227.747 1.00 41.10 128 LYS L CA 1
ATOM 3565 C C . LYS C 3 127 ? 153.525 152.140 227.189 1.00 43.11 128 LYS L C 1
ATOM 3566 O O . LYS C 3 127 ? 153.854 151.230 227.957 1.00 46.07 128 LYS L O 1
ATOM 3572 N N . SER C 3 128 ? 153.390 151.954 225.878 1.00 43.14 129 SER L N 1
ATOM 3573 C CA . SER C 3 128 ? 153.654 150.670 225.244 1.00 40.73 129 SER L CA 1
ATOM 3574 C C . SER C 3 128 ? 155.117 150.480 224.868 1.00 44.19 129 SER L C 1
ATOM 3575 O O . SER C 3 128 ? 155.472 149.414 224.354 1.00 46.23 129 SER L O 1
ATOM 3578 N N . GLY C 3 129 ? 155.967 151.477 225.102 1.00 45.99 130 GLY L N 1
ATOM 3579 C CA . GLY C 3 129 ? 157.379 151.359 224.798 1.00 47.63 130 GLY L CA 1
ATOM 3580 C C . GLY C 3 129 ? 157.765 151.664 223.369 1.00 46.52 130 GLY L C 1
ATOM 3581 O O . GLY C 3 129 ? 158.904 151.382 222.981 1.00 46.83 130 GLY L O 1
ATOM 3582 N N . THR C 3 130 ? 156.859 152.225 222.573 1.00 41.90 131 THR L N 1
ATOM 3583 C CA . THR C 3 130 ? 157.143 152.563 221.185 1.00 41.99 131 THR L CA 1
ATOM 3584 C C . THR C 3 130 ? 156.492 153.896 220.860 1.00 40.29 131 THR L C 1
ATOM 3585 O O . THR C 3 130 ? 155.307 154.094 221.145 1.00 41.13 131 THR L O 1
ATOM 3589 N N . ALA C 3 131 ? 157.264 154.806 220.272 1.00 36.70 132 ALA L N 1
ATOM 3590 C CA . ALA C 3 131 ? 156.788 156.130 219.897 1.00 27.49 132 ALA L CA 1
ATOM 3591 C C . ALA C 3 131 ? 156.856 156.283 218.385 1.00 28.67 132 ALA L C 1
ATOM 3592 O O . ALA C 3 131 ? 157.904 156.042 217.779 1.00 30.67 132 ALA L O 1
ATOM 3594 N N . SER C 3 132 ? 155.742 156.690 217.783 1.00 24.71 133 SER L N 1
ATOM 3595 C CA . SER C 3 132 ? 155.662 156.921 216.348 1.00 22.23 133 SER L CA 1
ATOM 3596 C C . SER C 3 132 ? 155.308 158.378 216.089 1.00 20.58 133 SER L C 1
ATOM 3597 O O . SER C 3 132 ? 154.313 158.886 216.617 1.00 22.33 133 SER L O 1
ATOM 3600 N N . VAL C 3 133 ? 156.122 159.043 215.273 1.00 15.04 134 VAL L N 1
ATOM 3601 C CA . VAL C 3 133 ? 155.914 160.431 214.882 1.00 11.35 134 VAL L CA 1
ATOM 3602 C C . VAL C 3 133 ? 155.454 160.443 213.433 1.00 11.01 134 VAL L C 1
ATOM 3603 O O . VAL C 3 133 ? 156.048 159.767 212.586 1.00 16.19 134 VAL L O 1
ATOM 3607 N N . VAL C 3 134 ? 154.404 161.203 213.143 1.00 9.43 135 VAL L N 1
ATOM 3608 C CA . VAL C 3 134 ? 153.778 161.202 211.825 1.00 7.80 135 VAL L CA 1
ATOM 3609 C C . VAL C 3 134 ? 154.009 162.548 211.155 1.00 7.87 135 VAL L C 1
ATOM 3610 O O . VAL C 3 134 ? 153.902 163.599 211.796 1.00 11.76 135 VAL L O 1
ATOM 3614 N N . CYS C 3 135 ? 154.346 162.517 209.868 1.00 5.60 136 CYS L N 1
ATOM 3615 C CA . CYS C 3 135 ? 154.432 163.715 209.040 1.00 6.26 136 CYS L CA 1
ATOM 3616 C C . CYS C 3 135 ? 153.462 163.550 207.881 1.00 4.84 136 CYS L C 1
ATOM 3617 O O . CYS C 3 135 ? 153.574 162.596 207.106 1.00 6.78 136 CYS L O 1
ATOM 3620 N N . LEU C 3 136 ? 152.514 164.475 207.770 1.00 3.72 137 LEU L N 1
ATOM 3621 C CA . LEU C 3 136 ? 151.427 164.400 206.803 1.00 3.28 137 LEU L CA 1
ATOM 3622 C C . LEU C 3 136 ? 151.584 165.493 205.755 1.00 4.62 137 LEU L C 1
ATOM 3623 O O . LEU C 3 136 ? 151.733 166.671 206.096 1.00 6.15 137 LEU L O 1
ATOM 3628 N N . LEU C 3 137 ? 151.549 165.094 204.487 1.00 5.04 138 LEU L N 1
ATOM 3629 C CA . LEU C 3 137 ? 151.556 165.996 203.343 1.00 3.19 138 LEU L CA 1
ATOM 3630 C C . LEU C 3 137 ? 150.194 165.890 202.676 1.00 3.58 138 LEU L C 1
ATOM 3631 O O . LEU C 3 137 ? 149.785 164.798 202.274 1.00 7.09 138 LEU L O 1
ATOM 3636 N N . ASN C 3 138 ? 149.496 167.012 202.555 1.00 2.66 139 ASN L N 1
ATOM 3637 C CA . ASN C 3 138 ? 148.116 167.021 202.097 1.00 3.74 139 ASN L CA 1
ATOM 3638 C C . ASN C 3 138 ? 147.986 167.819 200.806 1.00 4.60 139 ASN L C 1
ATOM 3639 O O . ASN C 3 138 ? 148.552 168.909 200.686 1.00 6.16 139 ASN L O 1
ATOM 3644 N N . ASN C 3 139 ? 147.241 167.267 199.844 1.00 4.04 140 ASN L N 1
ATOM 3645 C CA . ASN C 3 139 ? 146.761 168.003 198.673 1.00 4.11 140 ASN L CA 1
ATOM 3646 C C . ASN C 3 139 ? 147.917 168.611 197.878 1.00 4.56 140 ASN L C 1
ATOM 3647 O O . ASN C 3 139 ? 148.040 169.828 197.735 1.00 6.23 140 ASN L O 1
ATOM 3652 N N . PHE C 3 140 ? 148.771 167.734 197.355 1.00 3.72 141 PHE L N 1
ATOM 3653 C CA . PHE C 3 140 ? 149.892 168.147 196.527 1.00 4.09 141 PHE L CA 1
ATOM 3654 C C . PHE C 3 140 ? 149.853 167.436 195.183 1.00 4.56 141 PHE L C 1
ATOM 3655 O O . PHE C 3 140 ? 149.430 166.282 195.080 1.00 7.11 141 PHE L O 1
ATOM 3663 N N . TYR C 3 141 ? 150.302 168.145 194.148 1.00 4.36 142 TYR L N 1
ATOM 3664 C CA . TYR C 3 141 ? 150.454 167.601 192.814 1.00 5.17 142 TYR L CA 1
ATOM 3665 C C . TYR C 3 141 ? 151.714 168.208 192.217 1.00 4.75 142 TYR L C 1
ATOM 3666 O O . TYR C 3 141 ? 151.949 169.414 192.375 1.00 3.69 142 TYR L O 1
ATOM 3675 N N . PRO C 3 142 ? 152.546 167.411 191.535 1.00 7.49 143 PRO L N 1
ATOM 3676 C CA . PRO C 3 142 ? 152.414 165.972 191.254 1.00 7.05 143 PRO L CA 1
ATOM 3677 C C . PRO C 3 142 ? 152.791 165.080 192.436 1.00 6.17 143 PRO L C 1
ATOM 3678 O O . PRO C 3 142 ? 152.956 165.547 193.557 1.00 6.62 143 PRO L O 1
ATOM 3682 N N . ARG C 3 143 ? 152.934 163.776 192.191 1.00 7.91 144 ARG L N 1
ATOM 3683 C CA . ARG C 3 143 ? 153.186 162.829 193.271 1.00 8.57 144 ARG L CA 1
ATOM 3684 C C . ARG C 3 143 ? 154.602 162.945 193.824 1.00 8.27 144 ARG L C 1
ATOM 3685 O O . ARG C 3 143 ? 154.815 162.723 195.020 1.00 11.13 144 ARG L O 1
ATOM 3693 N N . GLU C 3 144 ? 155.572 163.297 192.985 1.00 8.09 145 GLU L N 1
ATOM 3694 C CA . GLU C 3 144 ? 156.985 163.206 193.350 1.00 8.34 145 GLU L CA 1
ATOM 3695 C C . GLU C 3 144 ? 157.329 164.267 194.388 1.00 7.51 145 GLU L C 1
ATOM 3696 O O . GLU C 3 144 ? 157.553 165.432 194.056 1.00 8.39 145 GLU L O 1
ATOM 3702 N N . ALA C 3 145 ? 157.378 163.858 195.655 1.00 7.01 146 ALA L N 1
ATOM 3703 C CA . ALA C 3 145 ? 157.813 164.707 196.753 1.00 7.85 146 ALA L CA 1
ATOM 3704 C C . ALA C 3 145 ? 158.598 163.859 197.741 1.00 8.66 146 ALA L C 1
ATOM 3705 O O . ALA C 3 145 ? 158.309 162.676 197.924 1.00 7.48 146 ALA L O 1
ATOM 3707 N N . LYS C 3 146 ? 159.590 164.468 198.385 1.00 9.25 147 LYS L N 1
ATOM 3708 C CA . LYS C 3 146 ? 160.478 163.748 199.285 1.00 7.79 147 LYS L CA 1
ATOM 3709 C C . LYS C 3 146 ? 160.329 164.272 200.706 1.00 10.86 147 LYS L C 1
ATOM 3710 O O . LYS C 3 146 ? 160.116 165.470 200.922 1.00 10.04 147 LYS L O 1
ATOM 3716 N N . VAL C 3 147 ? 160.422 163.357 201.670 1.00 16.69 148 VAL L N 1
ATOM 3717 C CA . VAL C 3 147 ? 160.314 163.661 203.092 1.00 14.34 148 VAL L CA 1
ATOM 3718 C C . VAL C 3 147 ? 161.536 163.089 203.794 1.00 15.66 148 VAL L C 1
ATOM 3719 O O . VAL C 3 147 ? 161.913 161.939 203.549 1.00 16.05 148 VAL L O 1
ATOM 3723 N N . GLN C 3 148 ? 162.155 163.886 204.659 1.00 19.86 149 GLN L N 1
ATOM 3724 C CA . GLN C 3 148 ? 163.280 163.434 205.461 1.00 24.41 149 GLN L CA 1
ATOM 3725 C C . GLN C 3 148 ? 163.054 163.842 206.908 1.00 22.19 149 GLN L C 1
ATOM 3726 O O . GLN C 3 148 ? 162.319 164.787 207.195 1.00 24.09 149 GLN L O 1
ATOM 3732 N N . TRP C 3 149 ? 163.674 163.107 207.826 1.00 24.54 150 TRP L N 1
ATOM 3733 C CA . TRP C 3 149 ? 163.542 163.362 209.254 1.00 21.24 150 TRP L CA 1
ATOM 3734 C C . TRP C 3 149 ? 164.884 163.798 209.822 1.00 30.75 150 TRP L C 1
ATOM 3735 O O . TRP C 3 149 ? 165.902 163.130 209.607 1.00 38.11 150 TRP L O 1
ATOM 3746 N N . LYS C 3 150 ? 164.884 164.918 210.539 1.00 29.20 151 LYS L N 1
ATOM 3747 C CA . LYS C 3 150 ? 166.085 165.473 211.159 1.00 39.06 151 LYS L CA 1
ATOM 3748 C C . LYS C 3 150 ? 165.874 165.486 212.670 1.00 39.09 151 LYS L C 1
ATOM 3749 O O . LYS C 3 150 ? 165.337 166.446 213.227 1.00 40.56 151 LYS L O 1
ATOM 3755 N N . VAL C 3 151 ? 166.295 164.413 213.329 1.00 38.75 152 VAL L N 1
ATOM 3756 C CA . VAL C 3 151 ? 166.239 164.317 214.782 1.00 42.51 152 VAL L CA 1
ATOM 3757 C C . VAL C 3 151 ? 167.560 164.832 215.336 1.00 47.47 152 VAL L C 1
ATOM 3758 O O . VAL C 3 151 ? 168.618 164.242 215.086 1.00 49.92 152 VAL L O 1
ATOM 3762 N N . ASP C 3 152 ? 167.497 165.929 216.093 1.00 47.03 153 ASP L N 1
ATOM 3763 C CA . ASP C 3 152 ? 168.690 166.627 216.579 1.00 48.78 153 ASP L CA 1
ATOM 3764 C C . ASP C 3 152 ? 169.628 166.974 215.426 1.00 49.35 153 ASP L C 1
ATOM 3765 O O . ASP C 3 152 ? 170.846 166.800 215.511 1.00 49.45 153 ASP L O 1
ATOM 3770 N N . ASN C 3 153 ? 169.042 167.466 214.332 1.00 51.14 154 ASN L N 1
ATOM 3771 C CA . ASN C 3 153 ? 169.779 167.871 213.132 1.00 56.28 154 ASN L CA 1
ATOM 3772 C C . ASN C 3 153 ? 170.579 166.717 212.533 1.00 55.80 154 ASN L C 1
ATOM 3773 O O . ASN C 3 153 ? 171.637 166.926 211.935 1.00 59.03 154 ASN L O 1
ATOM 3778 N N . ALA C 3 154 ? 170.080 165.492 212.685 1.00 49.38 155 ALA L N 1
ATOM 3779 C CA . ALA C 3 154 ? 170.703 164.311 212.104 1.00 48.66 155 ALA L CA 1
ATOM 3780 C C . ALA C 3 154 ? 169.666 163.556 211.288 1.00 47.32 155 ALA L C 1
ATOM 3781 O O . ALA C 3 154 ? 168.564 163.288 211.777 1.00 45.80 155 ALA L O 1
ATOM 3783 N N . LEU C 3 155 ? 170.020 163.214 210.054 1.00 46.54 156 LEU L N 1
ATOM 3784 C CA . LEU C 3 155 ? 169.089 162.520 209.177 1.00 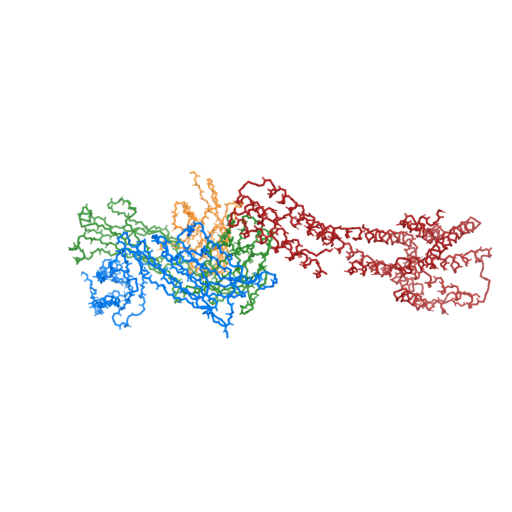43.78 156 LEU L CA 1
ATOM 3785 C C . LEU C 3 155 ? 168.874 161.085 209.641 1.00 45.32 156 LEU L C 1
ATOM 3786 O O . LEU C 3 155 ? 169.736 160.471 210.276 1.00 46.82 156 LEU L O 1
ATOM 3791 N N . GLN C 3 156 ? 167.703 160.551 209.312 1.00 44.15 157 GLN L N 1
ATOM 3792 C CA . GLN C 3 156 ? 167.323 159.196 209.672 1.00 43.35 157 GLN L CA 1
ATOM 3793 C C . GLN C 3 156 ? 167.186 158.348 208.415 1.00 42.65 157 GLN L C 1
ATOM 3794 O O . GLN C 3 156 ? 166.905 158.859 207.327 1.00 47.86 157 GLN L O 1
ATOM 3800 N N . SER C 3 157 ? 167.390 157.043 208.574 1.00 38.94 158 SER L N 1
ATOM 3801 C CA . SER C 3 157 ? 167.306 156.120 207.452 1.00 39.83 158 SER L CA 1
ATOM 3802 C C . SER C 3 157 ? 166.908 154.743 207.956 1.00 38.81 158 SER L C 1
ATOM 3803 O O . SER C 3 157 ? 167.449 154.261 208.956 1.00 34.85 158 SER L O 1
ATOM 3806 N N . GLY C 3 158 ? 165.961 154.120 207.259 1.00 36.26 159 GLY L N 1
ATOM 3807 C CA . GLY C 3 158 ? 165.536 152.772 207.564 1.00 35.41 159 GLY L CA 1
ATOM 3808 C C . GLY C 3 158 ? 164.523 152.642 208.678 1.00 31.87 159 GLY L C 1
ATOM 3809 O O . GLY C 3 158 ? 164.089 151.519 208.965 1.00 34.26 159 GLY L O 1
ATOM 3810 N N . ASN C 3 159 ? 164.126 153.744 209.314 1.00 28.11 160 ASN L N 1
ATOM 3811 C CA . ASN C 3 159 ? 163.148 153.709 210.395 1.00 25.20 160 ASN L CA 1
ATOM 3812 C C . ASN C 3 159 ? 161.859 154.439 210.043 1.00 23.41 160 ASN L C 1
ATOM 3813 O O . ASN C 3 159 ? 160.994 154.601 210.912 1.00 19.09 160 ASN L O 1
ATOM 3818 N N . SER C 3 160 ? 161.705 154.879 208.798 1.00 28.71 161 SER L N 1
ATOM 3819 C CA . SER C 3 160 ? 160.538 155.630 208.361 1.00 16.60 161 SER L CA 1
ATOM 3820 C C . SER C 3 160 ? 159.833 154.880 207.243 1.00 14.57 161 SER L C 1
ATOM 3821 O O . SER C 3 160 ? 160.478 154.366 206.323 1.00 14.89 161 SER L O 1
ATOM 3824 N N . GLN C 3 161 ? 158.507 154.816 207.327 1.00 10.72 162 GLN L N 1
ATOM 3825 C CA . GLN C 3 161 ? 157.687 154.163 206.317 1.00 9.54 162 GLN L CA 1
ATOM 3826 C C . GLN C 3 161 ? 156.681 155.162 205.767 1.00 9.40 162 GLN L C 1
ATOM 3827 O O . GLN C 3 161 ? 156.008 155.861 206.531 1.00 11.23 162 GLN L O 1
ATOM 3833 N N . GLU C 3 162 ? 156.586 155.231 204.443 1.00 10.69 163 GLU L N 1
ATOM 3834 C CA . GLU C 3 162 ? 155.752 156.212 203.763 1.00 9.17 163 GLU L CA 1
ATOM 3835 C C . GLU C 3 162 ? 154.605 155.520 203.043 1.00 8.74 163 GLU L C 1
ATOM 3836 O O . GLU C 3 162 ? 154.807 154.504 202.370 1.00 18.87 163 GLU L O 1
ATOM 3842 N N . SER C 3 163 ? 153.406 156.076 203.188 1.00 5.60 164 SER L N 1
ATOM 3843 C CA . SER C 3 163 ? 152.221 155.584 202.503 1.00 5.79 164 SER L CA 1
ATOM 3844 C C . SER C 3 163 ? 151.573 156.737 201.756 1.00 7.26 164 SER L C 1
ATOM 3845 O O . SER C 3 163 ? 151.355 157.808 202.329 1.00 9.51 164 SER L O 1
ATOM 3848 N N . VAL C 3 164 ? 151.258 156.514 200.483 1.00 6.44 165 VAL L N 1
ATOM 3849 C CA . VAL C 3 164 ? 150.733 157.549 199.602 1.00 5.28 165 VAL L CA 1
ATOM 3850 C C . VAL C 3 164 ? 149.335 157.154 199.152 1.00 7.42 165 VAL L C 1
ATOM 3851 O O . VAL C 3 164 ? 149.135 156.057 198.620 1.00 10.02 165 VAL L O 1
ATOM 3855 N N . THR C 3 165 ? 148.374 158.045 199.371 1.00 8.90 166 THR L N 1
ATOM 3856 C CA . THR C 3 165 ? 147.036 157.862 198.830 1.00 10.38 166 THR L CA 1
ATOM 3857 C C . THR C 3 165 ? 147.045 158.115 197.328 1.00 10.16 166 THR L C 1
ATOM 3858 O O . THR C 3 165 ? 147.782 158.973 196.833 1.00 10.37 166 THR L O 1
ATOM 3862 N N . GLU C 3 166 ? 146.227 157.363 196.600 1.00 13.54 167 GLU L N 1
ATOM 3863 C CA . GLU C 3 166 ? 146.125 157.550 195.161 1.00 17.85 167 GLU L CA 1
ATOM 3864 C C . GLU C 3 166 ? 145.398 158.859 194.850 1.00 17.30 167 GLU L C 1
ATOM 3865 O O . GLU C 3 166 ? 144.997 159.612 195.742 1.00 15.72 167 GLU L O 1
ATOM 3871 N N . GLN C 3 167 ? 145.233 159.135 193.559 1.00 17.85 168 GLN L N 1
ATOM 3872 C CA . GLN C 3 167 ? 144.689 160.413 193.123 1.00 12.46 168 GLN L CA 1
ATOM 3873 C C . GLN C 3 167 ? 143.245 160.575 193.580 1.00 13.80 168 GLN L C 1
ATOM 3874 O O . GLN C 3 167 ? 142.436 159.650 193.477 1.00 22.56 168 GLN L O 1
ATOM 3880 N N . ASP C 3 168 ? 142.924 161.763 194.085 1.00 12.39 169 ASP L N 1
ATOM 3881 C CA . ASP C 3 168 ? 141.596 162.019 194.622 1.00 12.89 169 ASP L CA 1
ATOM 3882 C C . ASP C 3 168 ? 140.572 162.139 193.500 1.00 15.41 169 ASP L C 1
ATOM 3883 O O . ASP C 3 168 ? 140.897 162.487 192.364 1.00 18.54 169 ASP L O 1
ATOM 3888 N N . SER C 3 169 ? 139.318 161.830 193.831 1.00 14.95 170 SER L N 1
ATOM 3889 C CA . SER C 3 169 ? 138.243 161.929 192.854 1.00 17.90 170 SER L CA 1
ATOM 3890 C C . SER C 3 169 ? 137.827 163.373 192.611 1.00 17.15 170 SER L C 1
ATOM 3891 O O . SER C 3 169 ? 137.453 163.730 191.487 1.00 18.54 170 SER L O 1
ATOM 3894 N N . LYS C 3 170 ? 137.889 164.214 193.642 1.00 17.62 171 LYS L N 1
ATOM 3895 C CA . LYS C 3 170 ? 137.408 165.585 193.519 1.00 16.95 171 LYS L CA 1
ATOM 3896 C C . LYS C 3 170 ? 138.450 166.490 192.870 1.00 16.42 171 LYS L C 1
ATOM 3897 O O . LYS C 3 170 ? 138.219 167.048 191.793 1.00 17.31 171 LYS L O 1
ATOM 3903 N N . ASP C 3 171 ? 139.608 166.642 193.511 1.00 15.87 172 ASP L N 1
ATOM 3904 C CA . ASP C 3 171 ? 140.629 167.578 193.061 1.00 11.17 172 ASP L CA 1
ATOM 3905 C C . ASP C 3 171 ? 141.878 166.904 192.510 1.00 8.59 172 ASP L C 1
ATOM 3906 O O . ASP C 3 171 ? 142.797 167.607 192.083 1.00 10.59 172 ASP L O 1
ATOM 3911 N N . SER C 3 172 ? 141.937 165.572 192.516 1.00 10.38 173 SER L N 1
ATOM 3912 C CA . SER C 3 172 ? 143.050 164.803 191.952 1.00 9.02 173 SER L CA 1
ATOM 3913 C C . SER C 3 172 ? 144.398 165.258 192.513 1.00 6.98 173 SER L C 1
ATOM 3914 O O . SER C 3 172 ? 145.365 165.480 191.782 1.00 6.09 173 SER L O 1
ATOM 3917 N N . THR C 3 173 ? 144.457 165.382 193.836 1.00 6.61 174 THR L N 1
ATOM 3918 C CA . THR C 3 173 ? 145.674 165.733 194.550 1.00 6.75 174 THR L CA 1
ATOM 3919 C C . THR C 3 173 ? 146.044 164.611 195.509 1.00 8.88 174 THR L C 1
ATOM 3920 O O . THR C 3 173 ? 145.174 163.925 196.054 1.00 9.99 174 THR L O 1
ATOM 3924 N N . TYR C 3 174 ? 147.344 164.431 195.717 1.00 6.73 175 TYR L N 1
ATOM 3925 C CA . TYR C 3 174 ? 147.846 163.307 196.488 1.00 5.67 175 TYR L CA 1
ATOM 3926 C C . TYR C 3 174 ? 148.018 163.661 197.963 1.00 5.32 175 TYR L C 1
ATOM 3927 O O . TYR C 3 174 ? 148.012 164.825 198.369 1.00 6.09 175 TYR L O 1
ATOM 3936 N N . SER C 3 175 ? 148.180 162.617 198.770 1.00 6.39 176 SER L N 1
ATOM 3937 C CA . SER C 3 175 ? 148.459 162.751 200.188 1.00 4.97 176 SER L CA 1
ATOM 3938 C C . SER C 3 175 ? 149.507 161.721 200.572 1.00 4.62 176 SER L C 1
ATOM 3939 O O . SER C 3 175 ? 149.496 160.597 200.067 1.00 6.53 176 SER L O 1
ATOM 3942 N N . LEU C 3 176 ? 150.419 162.117 201.451 1.00 3.65 177 LEU L N 1
ATOM 3943 C CA . LEU C 3 176 ? 151.511 161.266 201.890 1.00 3.87 177 LEU L CA 1
ATOM 3944 C C . LEU C 3 176 ? 151.566 161.263 203.408 1.00 5.07 177 LEU L C 1
ATOM 3945 O O . LEU C 3 176 ? 151.247 162.261 204.059 1.00 6.68 177 LEU L O 1
ATOM 3950 N N . SER C 3 177 ? 151.974 160.130 203.972 1.00 4.17 178 SER L N 1
ATOM 3951 C CA . SER C 3 177 ? 152.099 159.985 205.418 1.00 3.42 178 SER L CA 1
ATOM 3952 C C . SER C 3 177 ? 153.379 159.219 205.704 1.00 4.38 178 SER L C 1
ATOM 3953 O O . SER C 3 177 ? 153.488 158.042 205.349 1.00 8.88 178 SER L O 1
ATOM 3956 N N . SER C 3 178 ? 154.347 159.885 206.323 1.00 4.09 179 SER L N 1
ATOM 3957 C CA . SER C 3 178 ? 155.604 159.264 206.714 1.00 4.71 179 SER L CA 1
ATOM 3958 C C . SER C 3 178 ? 155.600 159.055 208.222 1.00 7.44 179 SER L C 1
ATOM 3959 O O . SER C 3 178 ? 155.489 160.020 208.984 1.00 8.60 179 SER L O 1
ATOM 3962 N N . THR C 3 179 ? 155.728 157.804 208.648 1.00 7.93 180 THR L N 1
ATOM 3963 C CA . THR C 3 179 ? 155.727 157.445 210.058 1.00 7.12 180 THR L CA 1
ATOM 3964 C C . THR C 3 179 ? 157.127 157.001 210.451 1.00 9.17 180 THR L C 1
ATOM 3965 O O . THR C 3 179 ? 157.698 156.109 209.818 1.00 16.10 180 THR L O 1
ATOM 3969 N N . LEU C 3 180 ? 157.678 157.633 211.483 1.00 7.67 181 LEU L N 1
ATOM 3970 C CA . LEU C 3 180 ? 158.980 157.282 212.035 1.00 11.79 181 LEU L CA 1
ATOM 3971 C C . LEU C 3 180 ? 158.761 156.633 213.393 1.00 25.67 181 LEU L C 1
ATOM 3972 O O . LEU C 3 180 ? 158.163 157.245 214.285 1.00 28.77 181 LEU L O 1
ATOM 3977 N N . THR C 3 181 ? 159.245 155.405 213.553 1.00 28.95 182 THR L N 1
ATOM 3978 C CA . THR C 3 181 ? 158.992 154.608 214.746 1.00 25.25 182 THR L CA 1
ATOM 3979 C C . THR C 3 181 ? 160.291 154.381 215.504 1.00 28.01 182 THR L C 1
ATOM 3980 O O . THR C 3 181 ? 161.299 153.982 214.911 1.00 27.90 182 THR L O 1
ATOM 3984 N N . LEU C 3 182 ? 160.260 154.631 216.810 1.00 34.15 183 LEU L N 1
ATOM 3985 C CA . LEU C 3 182 ? 161.402 154.421 217.687 1.00 39.29 183 LEU L CA 1
ATOM 3986 C C . LEU C 3 182 ? 160.923 153.749 218.965 1.00 40.64 183 LEU L C 1
ATOM 3987 O O . LEU C 3 182 ? 159.725 153.695 219.254 1.00 41.30 183 LEU L O 1
ATOM 3992 N N . SER C 3 183 ? 161.871 153.227 219.736 1.00 40.58 184 SER L N 1
ATOM 3993 C CA . SER C 3 183 ? 161.536 152.707 221.049 1.00 44.80 184 SER L CA 1
ATOM 3994 C C . SER C 3 183 ? 161.392 153.859 222.041 1.00 43.82 184 SER L C 1
ATOM 3995 O O . SER C 3 183 ? 161.719 155.012 221.748 1.00 45.34 184 SER L O 1
ATOM 3998 N N . LYS C 3 184 ? 160.887 153.537 223.233 1.00 40.71 185 LYS L N 1
ATOM 3999 C CA . LYS C 3 184 ? 160.714 154.566 224.252 1.00 41.20 185 LYS L CA 1
ATOM 4000 C C . LYS C 3 184 ? 162.056 155.129 224.704 1.00 43.67 185 LYS L C 1
ATOM 4001 O O . LYS C 3 184 ? 162.181 156.336 224.936 1.00 45.59 185 LYS L O 1
ATOM 4007 N N . ALA C 3 185 ? 163.070 154.271 224.835 1.00 47.29 186 ALA L N 1
ATOM 4008 C CA . ALA C 3 185 ? 164.392 154.748 225.225 1.00 46.72 186 ALA L CA 1
ATOM 4009 C C . ALA C 3 185 ? 164.999 155.641 224.151 1.00 47.38 186 ALA L C 1
ATOM 4010 O O . ALA C 3 185 ? 165.636 156.653 224.465 1.00 45.96 186 ALA L O 1
ATOM 4012 N N . ASP C 3 186 ? 164.816 155.285 222.877 1.00 46.65 187 ASP L N 1
ATOM 4013 C CA . ASP C 3 186 ? 165.355 156.106 221.798 1.00 48.63 187 ASP L CA 1
ATOM 4014 C C . ASP C 3 186 ? 164.607 157.425 221.665 1.00 46.83 187 ASP L C 1
ATOM 4015 O O . ASP C 3 186 ? 165.205 158.440 221.290 1.00 47.20 187 ASP L O 1
ATOM 4020 N N . TYR C 3 187 ? 163.307 157.431 221.962 1.00 43.64 188 TYR L N 1
ATOM 4021 C CA . TYR C 3 187 ? 162.513 158.643 221.794 1.00 40.35 188 TYR L CA 1
ATOM 4022 C C . TYR C 3 187 ? 162.856 159.688 222.847 1.00 40.89 188 TYR L C 1
ATOM 4023 O O . TYR C 3 187 ? 162.855 160.890 222.558 1.00 45.25 188 TYR L O 1
ATOM 4032 N N . GLU C 3 188 ? 163.152 159.255 224.071 1.00 39.30 189 GLU L N 1
ATOM 4033 C CA . GLU C 3 188 ? 163.388 160.185 225.168 1.00 44.43 189 GLU L CA 1
ATOM 4034 C C . GLU C 3 188 ? 164.819 160.704 225.223 1.00 48.23 189 GLU L C 1
ATOM 4035 O O . GLU C 3 188 ? 165.114 161.556 226.068 1.00 48.47 189 GLU L O 1
ATOM 4041 N N . LYS C 3 189 ? 165.709 160.223 224.359 1.00 45.78 190 LYS L N 1
ATOM 4042 C CA . LYS C 3 189 ? 167.085 160.703 224.327 1.00 45.10 190 LYS L CA 1
ATOM 4043 C C . LYS C 3 189 ? 167.288 161.866 223.366 1.00 49.50 190 LYS L C 1
ATOM 4044 O O . LYS C 3 189 ? 168.421 162.335 223.214 1.00 49.67 190 LYS L O 1
ATOM 4050 N N . HIS C 3 190 ? 166.228 162.343 222.719 1.00 50.29 191 HIS L N 1
ATOM 4051 C CA . HIS C 3 190 ? 166.319 163.441 221.771 1.00 47.69 191 HIS L CA 1
ATOM 4052 C C . HIS C 3 190 ? 165.264 164.486 222.102 1.00 47.56 191 HIS L C 1
ATOM 4053 O O . HIS C 3 190 ? 164.242 164.192 222.726 1.00 46.95 191 HIS L O 1
ATOM 4060 N N . LYS C 3 191 ? 165.526 165.718 221.673 1.00 47.58 192 LYS L N 1
ATOM 4061 C CA . LYS C 3 191 ? 164.657 166.848 221.969 1.00 44.87 192 LYS L CA 1
ATOM 4062 C C . LYS C 3 191 ? 163.917 167.363 220.745 1.00 44.13 192 LYS L C 1
ATOM 4063 O O . LYS C 3 191 ? 162.689 167.481 220.771 1.00 45.30 192 LYS L O 1
ATOM 4069 N N . VAL C 3 192 ? 164.630 167.670 219.666 1.00 41.02 193 VAL L N 1
ATOM 4070 C CA . VAL C 3 192 ? 164.023 168.242 218.470 1.00 39.08 193 VAL L CA 1
ATOM 4071 C C . VAL C 3 192 ? 163.638 167.113 217.525 1.00 38.03 193 VAL L C 1
ATOM 4072 O O . VAL C 3 192 ? 164.479 166.283 217.161 1.00 36.52 193 VAL L O 1
ATOM 4076 N N . TYR C 3 193 ? 162.369 167.078 217.127 1.00 32.31 194 TYR L N 1
ATOM 4077 C CA . TYR C 3 193 ? 161.879 166.132 216.131 1.00 29.97 194 TYR L CA 1
ATOM 4078 C C . TYR C 3 193 ? 161.227 166.917 215.005 1.00 30.16 194 TYR L C 1
ATOM 4079 O O . TYR C 3 193 ? 160.259 167.647 215.235 1.00 36.06 194 TYR L O 1
ATOM 4088 N N . ALA C 3 194 ? 161.753 166.761 213.792 1.00 25.30 195 ALA L N 1
ATOM 4089 C CA . ALA C 3 194 ? 161.312 167.554 212.656 1.00 23.06 195 ALA L CA 1
ATOM 4090 C C . ALA C 3 194 ? 161.230 166.686 211.412 1.00 22.72 195 ALA L C 1
ATOM 4091 O O . ALA C 3 194 ? 161.964 165.704 211.269 1.00 27.85 195 ALA L O 1
ATOM 4093 N N . CYS C 3 195 ? 160.325 167.060 210.511 1.00 17.31 196 CYS L N 1
ATOM 4094 C CA . CYS C 3 195 ? 160.270 166.495 209.172 1.00 14.75 196 CYS L CA 1
ATOM 4095 C C . CYS C 3 195 ? 160.362 167.619 208.151 1.00 19.24 196 CYS L C 1
ATOM 4096 O O . CYS C 3 195 ? 159.655 168.626 208.258 1.00 24.80 196 CYS L O 1
ATOM 4099 N N . GLU C 3 196 ? 161.247 167.441 207.175 1.00 20.87 197 GLU L N 1
ATOM 4100 C CA . GLU C 3 196 ? 161.487 168.401 206.108 1.00 20.17 197 GLU L CA 1
ATOM 4101 C C . GLU C 3 196 ? 160.994 167.818 204.792 1.00 15.14 197 GLU L C 1
ATOM 4102 O O . GLU C 3 196 ? 161.327 166.679 204.448 1.00 18.54 197 GLU L O 1
ATOM 4108 N N . VAL C 3 197 ? 160.207 168.601 204.063 1.00 12.76 198 VAL L N 1
ATOM 4109 C CA . VAL C 3 197 ? 159.560 168.172 202.833 1.00 13.03 198 VAL L CA 1
ATOM 4110 C C . VAL C 3 197 ? 160.082 169.014 201.678 1.00 13.38 198 VAL L C 1
ATOM 4111 O O . VAL C 3 197 ? 160.204 170.238 201.795 1.00 13.89 198 VAL L O 1
ATOM 4115 N N . THR C 3 198 ? 160.398 168.353 200.567 1.00 12.59 199 THR L N 1
ATOM 4116 C CA . THR C 3 198 ? 160.773 169.022 199.330 1.00 8.85 199 THR L CA 1
ATOM 4117 C C . THR C 3 198 ? 159.829 168.573 198.225 1.00 7.25 199 THR L C 1
ATOM 4118 O O . THR C 3 198 ? 159.557 167.378 198.079 1.00 6.62 199 THR L O 1
ATOM 4122 N N . HIS C 3 199 ? 159.320 169.537 197.464 1.00 8.97 200 HIS L N 1
ATOM 4123 C CA . HIS C 3 199 ? 158.419 169.275 196.353 1.00 6.21 200 HIS L CA 1
ATOM 4124 C C . HIS C 3 199 ? 158.733 170.255 195.233 1.00 6.67 200 HIS L C 1
ATOM 4125 O O . HIS C 3 199 ? 159.309 171.321 195.460 1.00 6.36 200 HIS L O 1
ATOM 4132 N N . GLN C 3 200 ? 158.356 169.878 194.009 1.00 7.92 201 GLN L N 1
ATOM 4133 C CA . GLN C 3 200 ? 158.603 170.744 192.861 1.00 6.46 201 GLN L CA 1
ATOM 4134 C C . GLN C 3 200 ? 157.810 172.040 192.927 1.00 4.89 201 GLN L C 1
ATOM 4135 O O . GLN C 3 200 ? 158.215 173.030 192.312 1.00 5.37 201 GLN L O 1
ATOM 4141 N N . GLY C 3 201 ? 156.698 172.059 193.653 1.00 6.25 202 GLY L N 1
ATOM 4142 C CA . GLY C 3 201 ? 155.921 173.264 193.841 1.00 3.31 202 GLY L CA 1
ATOM 4143 C C . GLY C 3 201 ? 156.388 174.165 194.957 1.00 3.03 202 GLY L C 1
ATOM 4144 O O . GLY C 3 201 ? 155.769 175.203 195.201 1.00 2.95 202 GLY L O 1
ATOM 4145 N N . LEU C 3 202 ? 157.465 173.803 195.645 1.00 4.39 203 LEU L N 1
ATOM 4146 C CA . LEU C 3 202 ? 157.990 174.573 196.763 1.00 6.49 203 LEU L CA 1
ATOM 4147 C C . LEU C 3 202 ? 159.364 175.119 196.404 1.00 7.00 203 LEU L C 1
ATOM 4148 O O . LEU C 3 202 ? 160.250 174.362 195.997 1.00 9.49 203 LEU L O 1
ATOM 4153 N N . SER C 3 203 ? 159.535 176.434 196.557 1.00 7.58 204 SER L N 1
ATOM 4154 C CA . SER C 3 203 ? 160.837 177.042 196.306 1.00 10.55 204 SER L CA 1
ATOM 4155 C C . SER C 3 203 ? 161.855 176.611 197.352 1.00 13.13 204 SER L C 1
ATOM 4156 O O . SER C 3 203 ? 163.024 176.373 197.029 1.00 14.36 204 SER L O 1
ATOM 4159 N N . SER C 3 204 ? 161.431 176.506 198.607 1.00 15.03 205 SER L N 1
ATOM 4160 C CA . SER C 3 204 ? 162.283 176.115 199.717 1.00 17.13 205 SER L CA 1
ATOM 4161 C C . SER C 3 204 ? 161.673 174.932 200.453 1.00 19.00 205 SER L C 1
ATOM 4162 O O . SER C 3 204 ? 160.450 174.765 200.458 1.00 18.05 205 SER L O 1
ATOM 4165 N N . PRO C 3 205 ? 162.498 174.082 201.066 1.00 20.06 206 PRO L N 1
ATOM 4166 C CA . PRO C 3 205 ? 161.953 172.971 201.854 1.00 19.68 206 PRO L CA 1
ATOM 4167 C C . PRO C 3 205 ? 161.124 173.470 203.029 1.00 20.47 206 PRO L C 1
ATOM 4168 O O . PRO C 3 205 ? 161.427 174.496 203.639 1.00 21.86 206 PRO L O 1
ATOM 4172 N N . VAL C 3 206 ? 160.069 172.724 203.346 1.00 15.13 207 VAL L N 1
ATOM 4173 C CA . VAL C 3 206 ? 159.154 173.066 204.430 1.00 13.67 207 VAL L CA 1
ATOM 4174 C C . VAL C 3 206 ? 159.447 172.150 205.609 1.00 17.13 207 VAL L C 1
ATOM 4175 O O . VAL C 3 206 ? 159.332 170.925 205.494 1.00 19.52 207 VAL L O 1
ATOM 4179 N N . THR C 3 207 ? 159.824 172.732 206.742 1.00 19.51 208 THR L N 1
ATOM 4180 C CA . THR C 3 207 ? 160.187 171.973 207.930 1.00 20.19 208 THR L CA 1
ATOM 4181 C C . THR C 3 207 ? 159.131 172.166 209.008 1.00 18.31 208 THR L C 1
ATOM 4182 O O . THR C 3 207 ? 158.813 173.301 209.374 1.00 22.80 208 THR L O 1
ATOM 4186 N N . LYS C 3 208 ? 158.590 171.061 209.512 1.00 16.50 209 LYS L N 1
ATOM 4187 C CA . LYS C 3 208 ? 157.673 171.075 210.643 1.00 20.04 209 LYS L CA 1
ATOM 4188 C C . LYS C 3 208 ? 158.329 170.351 211.808 1.00 22.00 209 LYS L C 1
ATOM 4189 O O . LYS C 3 208 ? 158.756 169.202 211.664 1.00 24.68 209 LYS L O 1
ATOM 4195 N N . SER C 3 209 ? 158.395 171.014 212.961 1.00 21.75 210 SER L N 1
ATOM 4196 C CA . SER C 3 209 ? 159.193 170.526 214.073 1.00 21.83 210 SER L CA 1
ATOM 4197 C C . SER C 3 209 ? 158.444 170.694 215.385 1.00 24.57 210 SER L C 1
ATOM 4198 O O . SER C 3 209 ? 157.506 171.487 215.498 1.00 28.51 210 SER L O 1
ATOM 4201 N N . PHE C 3 210 ? 158.878 169.924 216.381 1.00 28.17 211 PHE L N 1
ATOM 4202 C CA . PHE C 3 210 ? 158.438 170.097 217.756 1.00 28.49 211 PHE L CA 1
ATOM 4203 C C . PHE C 3 210 ? 159.577 169.691 218.680 1.00 34.99 211 PHE L C 1
ATOM 4204 O O . PHE C 3 210 ? 160.586 169.125 218.249 1.00 37.41 211 PHE L O 1
ATOM 4212 N N . ASN C 3 211 ? 159.409 170.000 219.964 1.00 39.31 212 ASN L N 1
ATOM 4213 C CA . ASN C 3 211 ? 160.446 169.792 220.969 1.00 42.46 212 ASN L CA 1
ATOM 4214 C C . ASN C 3 211 ? 159.853 169.031 222.146 1.00 44.37 212 ASN L C 1
ATOM 4215 O O . ASN C 3 211 ? 159.089 169.599 222.933 1.00 50.14 212 ASN L O 1
ATOM 4220 N N . ARG C 3 212 ? 160.208 167.756 222.267 1.00 39.62 213 ARG L N 1
ATOM 4221 C CA . ARG C 3 212 ? 159.803 166.950 223.412 1.00 43.60 213 ARG L CA 1
ATOM 4222 C C . ARG C 3 212 ? 160.682 165.708 223.533 1.00 44.56 213 ARG L C 1
ATOM 4223 O O . ARG C 3 212 ? 160.189 164.581 223.506 1.00 39.78 213 ARG L O 1
ATOM 4231 N N . ALA D 4 101 ? 166.275 163.949 95.809 1.00 79.63 37 ALA R N 1
ATOM 4232 C CA . ALA D 4 101 ? 165.089 163.104 95.743 1.00 75.13 37 ALA R CA 1
ATOM 4233 C C . ALA D 4 101 ? 165.468 161.638 95.533 1.00 69.86 37 ALA R C 1
ATOM 4234 O O . ALA D 4 101 ? 164.837 160.742 96.093 1.00 69.14 37 ALA R O 1
ATOM 4236 N N . ARG D 4 102 ? 166.496 161.395 94.716 1.00 67.70 38 ARG R N 1
ATOM 4237 C CA . ARG D 4 102 ? 166.968 160.029 94.515 1.00 68.30 38 ARG R CA 1
ATOM 4238 C C . ARG D 4 102 ? 167.470 159.424 95.821 1.00 70.72 38 ARG R C 1
ATOM 4239 O O . ARG D 4 102 ? 167.186 158.260 96.127 1.00 68.69 38 ARG R O 1
ATOM 4247 N N . ALA D 4 103 ? 168.218 160.206 96.605 1.00 73.51 39 ALA R N 1
ATOM 4248 C CA . ALA D 4 103 ? 168.696 159.728 97.899 1.00 69.21 39 ALA R CA 1
ATOM 4249 C C . ALA D 4 103 ? 167.538 159.459 98.850 1.00 66.23 39 ALA R C 1
ATOM 4250 O O . ALA D 4 103 ? 167.546 158.462 99.583 1.00 64.38 39 ALA R O 1
ATOM 4252 N N . GLU D 4 104 ? 166.534 160.340 98.858 1.00 67.05 40 GLU R N 1
ATOM 4253 C CA . GLU D 4 104 ? 165.361 160.121 99.698 1.00 66.99 40 GLU R CA 1
ATOM 4254 C C . GLU D 4 104 ? 164.651 158.826 99.320 1.00 64.53 40 GLU R C 1
ATOM 4255 O O . GLU D 4 104 ? 164.287 158.025 100.189 1.00 66.03 40 GLU R O 1
ATOM 4257 N N . LEU D 4 105 ? 164.452 158.602 98.018 1.00 62.99 41 LEU R N 1
ATOM 4258 C CA . LEU D 4 105 ? 163.793 157.383 97.566 1.00 60.31 41 LEU R CA 1
ATOM 4259 C C . LEU D 4 105 ? 164.605 156.148 97.928 1.00 64.51 41 LEU R C 1
ATOM 4260 O O . LEU D 4 105 ? 164.046 155.136 98.370 1.00 64.54 41 LEU R O 1
ATOM 4262 N N . ALA D 4 106 ? 165.927 156.209 97.748 1.00 63.77 42 ALA R N 1
ATOM 4263 C CA . ALA D 4 106 ? 166.771 155.066 98.078 1.00 61.28 42 ALA R CA 1
ATOM 4264 C C . ALA D 4 106 ? 166.720 154.755 99.567 1.00 61.58 42 ALA R C 1
ATOM 4265 O O . ALA D 4 106 ? 166.625 153.587 99.962 1.00 65.59 42 ALA R O 1
ATOM 4267 N N . LEU D 4 107 ? 166.784 155.786 100.408 1.00 57.04 43 LEU R N 1
ATOM 4268 C CA . LEU D 4 107 ? 166.732 155.569 101.848 1.00 59.76 43 LEU R CA 1
ATOM 4269 C C . LEU D 4 107 ? 165.386 154.997 102.268 1.00 59.11 43 LEU R C 1
ATOM 4270 O O . LEU D 4 107 ? 165.323 154.090 103.106 1.00 64.09 43 LEU R O 1
ATOM 4272 N N . LEU D 4 108 ? 164.298 155.507 101.692 1.00 59.33 44 LEU R N 1
ATOM 4273 C CA . LEU D 4 108 ? 162.979 154.973 102.013 1.00 64.13 44 LEU R CA 1
ATOM 4274 C C . LEU D 4 108 ? 162.858 153.514 101.589 1.00 66.93 44 LEU R C 1
ATOM 4275 O O . LEU D 4 108 ? 162.298 152.692 102.323 1.00 69.65 44 LEU R O 1
ATOM 4277 N N . SER D 4 109 ? 163.380 153.174 100.407 1.00 66.60 45 SER R N 1
ATOM 4278 C CA . SER D 4 109 ? 163.341 151.787 99.954 1.00 68.02 45 SER R CA 1
ATOM 4279 C C . SER D 4 109 ? 164.155 150.880 100.870 1.00 65.45 45 SER R C 1
ATOM 4280 O O . SER D 4 109 ? 163.721 149.771 101.202 1.00 63.71 45 SER R O 1
ATOM 4282 N N . ILE D 4 110 ? 165.339 151.332 101.286 1.00 62.21 46 ILE R N 1
ATOM 4283 C CA . ILE D 4 110 ? 166.168 150.530 102.178 1.00 65.40 46 ILE R CA 1
ATOM 4284 C C . ILE D 4 110 ? 165.450 150.297 103.500 1.00 66.93 46 ILE R C 1
ATOM 4285 O O . ILE D 4 110 ? 165.427 149.177 104.028 1.00 66.85 46 ILE R O 1
ATOM 4287 N N . VAL D 4 111 ? 164.851 151.352 104.054 1.00 67.99 47 VAL R N 1
ATOM 4288 C CA . VAL D 4 111 ? 164.134 151.219 105.317 1.00 70.35 47 VAL R CA 1
ATOM 4289 C C . VAL D 4 111 ? 162.963 150.258 105.163 1.00 66.40 47 VAL R C 1
ATOM 4290 O O . VAL D 4 111 ? 162.721 149.410 106.028 1.00 68.15 47 VAL R O 1
ATOM 4292 N N . PHE D 4 112 ? 162.221 150.375 104.061 1.00 63.82 48 PHE R N 1
ATOM 4293 C CA . PHE D 4 112 ? 161.088 149.484 103.836 1.00 66.31 48 PHE R CA 1
ATOM 4294 C C . PHE D 4 112 ? 161.539 148.033 103.745 1.00 68.54 48 PHE R C 1
ATOM 4295 O O . PHE D 4 112 ? 160.913 147.144 104.334 1.00 68.76 48 PHE R O 1
ATOM 4303 N N . VAL D 4 113 ? 162.626 147.776 103.014 1.00 69.14 49 VAL R N 1
ATOM 4304 C CA . VAL D 4 113 ? 163.119 146.409 102.865 1.00 67.06 49 VAL R CA 1
ATOM 4305 C C . VAL D 4 113 ? 163.541 145.846 104.216 1.00 67.11 49 VAL R C 1
ATOM 4306 O O . VAL D 4 113 ? 163.203 144.710 104.570 1.00 67.56 49 VAL R O 1
ATOM 4310 N N . ALA D 4 114 ? 164.284 146.637 104.995 1.00 69.30 50 ALA R N 1
ATOM 4311 C CA . ALA D 4 114 ? 164.745 146.166 106.296 1.00 69.03 50 ALA R CA 1
ATOM 4312 C C . ALA D 4 114 ? 163.573 145.873 107.224 1.00 64.32 50 ALA R C 1
ATOM 4313 O O . ALA D 4 114 ? 163.545 144.835 107.896 1.00 60.82 50 ALA R O 1
ATOM 4315 N N . VAL D 4 115 ? 162.591 146.774 107.265 1.00 66.61 51 VAL R N 1
ATOM 4316 C CA . VAL D 4 115 ? 161.437 146.582 108.137 1.00 66.71 51 VAL R CA 1
ATOM 4317 C C . VAL D 4 115 ? 160.665 145.340 107.722 1.00 63.84 51 VAL R C 1
ATOM 4318 O O . VAL D 4 115 ? 160.272 144.522 108.562 1.00 66.03 51 VAL R O 1
ATOM 4322 N N . ALA D 4 116 ? 160.436 145.181 106.417 1.00 64.76 52 ALA R N 1
ATOM 4323 C CA . ALA D 4 116 ? 159.685 144.026 105.938 1.00 67.98 52 ALA R CA 1
ATOM 4324 C C . ALA D 4 116 ? 160.402 142.728 106.280 1.00 65.87 52 ALA R C 1
ATOM 4325 O O . ALA D 4 116 ? 159.780 141.781 106.769 1.00 62.35 52 ALA R O 1
ATOM 4327 N N . LEU D 4 117 ? 161.717 142.677 106.055 1.00 66.54 53 LEU R N 1
ATOM 4328 C CA . LEU D 4 117 ? 162.469 141.462 106.350 1.00 63.35 53 LEU R CA 1
ATOM 4329 C C . LEU D 4 117 ? 162.426 141.136 107.838 1.00 62.95 53 LEU R C 1
ATOM 4330 O O . LEU D 4 117 ? 162.160 139.993 108.226 1.00 60.30 53 LEU R O 1
ATOM 4335 N N . SER D 4 118 ? 162.675 142.133 108.689 1.00 65.13 54 SER R N 1
ATOM 4336 C CA . SER D 4 118 ? 162.712 141.882 110.126 1.00 62.04 54 SER R CA 1
ATOM 4337 C C . SER D 4 118 ? 161.354 141.421 110.640 1.00 57.57 54 SER R C 1
ATOM 4338 O O . SER D 4 118 ? 161.255 140.422 111.358 1.00 62.57 54 SER R O 1
ATOM 4340 N N . ASN D 4 119 ? 160.296 142.138 110.275 1.00 55.37 55 ASN R N 1
ATOM 4341 C CA . ASN D 4 119 ? 158.968 141.781 110.752 1.00 61.68 55 ASN R CA 1
ATOM 4342 C C . ASN D 4 119 ? 158.526 140.426 110.209 1.00 64.97 55 ASN R C 1
ATOM 4343 O O . ASN D 4 119 ? 157.895 139.642 110.927 1.00 68.06 55 ASN R O 1
ATOM 4348 N N . GLY D 4 120 ? 158.844 140.132 108.947 1.00 61.98 56 GLY R N 1
ATOM 4349 C CA . GLY D 4 120 ? 158.511 138.826 108.400 1.00 62.00 56 GLY R CA 1
ATOM 4350 C C . GLY D 4 120 ? 159.226 137.696 109.115 1.00 61.86 56 GLY R C 1
ATOM 4351 O O . GLY D 4 120 ? 158.624 136.663 109.414 1.00 61.78 56 GLY R O 1
ATOM 4352 N N . LEU D 4 121 ? 160.517 137.878 109.405 1.00 61.38 57 LEU R N 1
ATOM 4353 C CA . LEU D 4 121 ? 161.255 136.854 110.134 1.00 59.95 57 LEU R CA 1
ATOM 4354 C C . LEU D 4 121 ? 160.666 136.636 111.521 1.00 64.85 57 LEU R C 1
ATOM 4355 O O . LEU D 4 121 ? 160.475 135.493 111.955 1.00 65.35 57 LEU R O 1
ATOM 4360 N N . VAL D 4 122 ? 160.357 137.725 112.228 1.00 64.83 58 VAL R N 1
ATOM 4361 C CA . VAL D 4 122 ? 159.817 137.594 113.577 1.00 65.32 58 VAL R CA 1
ATOM 4362 C C . VAL D 4 122 ? 158.455 136.914 113.548 1.00 60.39 58 VAL R C 1
ATOM 4363 O O . VAL D 4 122 ? 158.178 136.018 114.353 1.00 63.38 58 VAL R O 1
ATOM 4365 N N . LEU D 4 123 ? 157.588 137.317 112.618 1.00 59.32 59 LEU R N 1
ATOM 4366 C CA . LEU D 4 123 ? 156.268 136.703 112.529 1.00 65.28 59 LEU R CA 1
ATOM 4367 C C . LEU D 4 123 ? 156.365 135.231 112.151 1.00 65.86 59 LEU R C 1
ATOM 4368 O O . LEU D 4 123 ? 155.620 134.398 112.683 1.00 68.35 59 LEU R O 1
ATOM 4370 N N . ALA D 4 124 ? 157.270 134.891 111.231 1.00 63.89 60 ALA R N 1
ATOM 4371 C CA . ALA D 4 124 ? 157.431 133.493 110.842 1.00 66.83 60 ALA R CA 1
ATOM 4372 C C . ALA D 4 124 ? 157.905 132.648 112.017 1.00 67.16 60 ALA R C 1
ATOM 4373 O O . ALA D 4 124 ? 157.384 131.552 112.250 1.00 64.57 60 ALA R O 1
ATOM 4375 N N . ALA D 4 125 ? 158.888 133.143 112.774 1.00 68.14 61 ALA R N 1
ATOM 4376 C CA . ALA D 4 125 ? 159.368 132.398 113.931 1.00 63.83 61 ALA R CA 1
ATOM 4377 C C . ALA D 4 125 ? 158.268 132.235 114.973 1.00 61.01 61 ALA R C 1
ATOM 4378 O O . ALA D 4 125 ? 158.071 131.142 115.519 1.00 61.23 61 ALA R O 1
ATOM 4380 N N . LEU D 4 126 ? 157.532 133.312 115.252 1.00 59.35 62 LEU R N 1
ATOM 4381 C CA . LEU D 4 126 ? 156.468 133.237 116.245 1.00 60.95 62 LEU R CA 1
ATOM 4382 C C . LEU D 4 126 ? 155.386 132.256 115.821 1.00 63.47 62 LEU R C 1
ATOM 4383 O O . LEU D 4 126 ? 154.902 131.467 116.639 1.00 64.98 62 LEU R O 1
ATOM 4388 N N . ALA D 4 127 ? 154.991 132.287 114.547 1.00 64.56 63 ALA R N 1
ATOM 4389 C CA . ALA D 4 127 ? 153.964 131.365 114.073 1.00 66.65 63 ALA R CA 1
ATOM 4390 C C . ALA D 4 127 ? 154.454 129.924 114.112 1.00 65.31 63 ALA R C 1
ATOM 4391 O O . ALA D 4 127 ? 153.714 129.023 114.524 1.00 64.58 63 ALA R O 1
ATOM 4393 N N . ARG D 4 128 ? 155.704 129.687 113.701 1.00 65.94 64 ARG R N 1
ATOM 4394 C CA . ARG D 4 128 ? 156.226 128.325 113.680 1.00 57.73 64 ARG R CA 1
ATOM 4395 C C . ARG D 4 128 ? 156.394 127.769 115.081 1.00 52.86 64 ARG R C 1
ATOM 4396 O O . ARG D 4 128 ? 156.309 126.553 115.275 1.00 56.16 64 ARG R O 1
ATOM 4404 N N . ARG D 4 129 ? 156.628 128.629 116.070 1.00 60.67 65 ARG R N 1
ATOM 4405 C CA . ARG D 4 129 ? 156.728 128.132 117.439 1.00 65.80 65 ARG R CA 1
ATOM 4406 C C . ARG D 4 129 ? 155.351 127.968 118.080 1.00 68.18 65 ARG R C 1
ATOM 4407 O O . ARG D 4 129 ? 155.124 127.006 118.823 1.00 67.52 65 ARG R O 1
ATOM 4415 N N . GLY D 4 130 ? 154.419 128.882 117.800 1.00 69.96 66 GLY R N 1
ATOM 4416 C CA . GLY D 4 130 ? 153.097 128.813 118.392 1.00 70.72 66 GLY R CA 1
ATOM 4417 C C . GLY D 4 130 ? 152.157 127.819 117.748 1.00 74.49 66 GLY R C 1
ATOM 4418 O O . GLY D 4 130 ? 151.124 127.492 118.343 1.00 77.09 66 GLY R O 1
ATOM 4419 N N . ARG D 4 131 ? 152.480 127.332 116.556 1.00 75.89 67 ARG R N 1
ATOM 4420 C CA . ARG D 4 131 ? 151.663 126.301 115.927 1.00 75.14 67 ARG R CA 1
ATOM 4421 C C . ARG D 4 131 ? 151.679 124.992 116.715 1.00 80.30 67 ARG R C 1
ATOM 4422 O O . ARG D 4 131 ? 150.805 124.144 116.514 1.00 86.53 67 ARG R O 1
ATOM 4430 N N . TRP D 4 135 ? 150.221 129.167 122.532 1.00 63.22 71 TRP R N 1
ATOM 4431 C CA . TRP D 4 135 ? 149.389 130.361 122.518 1.00 62.19 71 TRP R CA 1
ATOM 4432 C C . TRP D 4 135 ? 149.344 130.953 123.922 1.00 72.43 71 TRP R C 1
ATOM 4433 O O . TRP D 4 135 ? 148.457 130.632 124.715 1.00 83.91 71 TRP R O 1
ATOM 4435 N N . ALA D 4 136 ? 150.298 131.819 124.225 1.00 71.17 72 ALA R N 1
ATOM 4436 C CA . ALA D 4 136 ? 150.486 132.367 125.560 1.00 72.30 72 ALA R CA 1
ATOM 4437 C C . ALA D 4 136 ? 150.733 133.864 125.445 1.00 70.54 72 ALA R C 1
ATOM 4438 O O . ALA D 4 136 ? 151.074 134.357 124.367 1.00 70.33 72 ALA R O 1
ATOM 4440 N N . PRO D 4 137 ? 150.548 134.610 126.535 1.00 69.30 73 PRO R N 1
ATOM 4441 C CA . PRO D 4 137 ? 150.870 136.044 126.513 1.00 66.15 73 PRO R CA 1
ATOM 4442 C C . PRO D 4 137 ? 152.316 136.293 126.113 1.00 64.61 73 PRO R C 1
ATOM 4443 O O . PRO D 4 137 ? 153.132 135.375 126.006 1.00 68.49 73 PRO R O 1
ATOM 4447 N N . ILE D 4 138 ? 152.619 137.576 125.890 1.00 61.89 74 ILE R N 1
ATOM 4448 C CA . ILE D 4 138 ? 153.884 138.061 125.337 1.00 62.55 74 ILE R CA 1
ATOM 4449 C C . ILE D 4 138 ? 153.964 137.721 123.854 1.00 66.21 74 ILE R C 1
ATOM 4450 O O . ILE D 4 138 ? 154.250 138.593 123.026 1.00 64.53 74 ILE R O 1
ATOM 4455 N N . HIS D 4 139 ? 153.714 136.457 123.504 1.00 66.32 75 HIS R N 1
ATOM 4456 C CA . HIS D 4 139 ? 153.711 136.064 122.099 1.00 67.10 75 HIS R CA 1
ATOM 4457 C C . HIS D 4 139 ? 152.633 136.810 121.322 1.00 62.72 75 HIS R C 1
ATOM 4458 O O . HIS D 4 139 ? 152.882 137.318 120.222 1.00 64.16 75 HIS R O 1
ATOM 4465 N N . VAL D 4 140 ? 151.426 136.891 121.884 1.00 55.05 76 VAL R N 1
ATOM 4466 C CA . VAL D 4 140 ? 150.310 137.509 121.177 1.00 55.57 76 VAL R CA 1
ATOM 4467 C C . VAL D 4 140 ? 150.548 139.002 120.999 1.00 60.72 76 VAL R C 1
ATOM 4468 O O . VAL D 4 140 ? 150.380 139.550 119.902 1.00 63.27 76 VAL R O 1
ATOM 4472 N N . PHE D 4 141 ? 150.947 139.682 122.075 1.00 60.36 77 PHE R N 1
ATOM 4473 C CA . PHE D 4 141 ? 151.165 141.123 122.003 1.00 61.70 77 PHE R CA 1
ATOM 4474 C C . PHE D 4 141 ? 152.312 141.465 121.060 1.00 61.32 77 PHE R C 1
ATOM 4475 O O . PHE D 4 141 ? 152.223 142.425 120.288 1.00 59.84 77 PHE R O 1
ATOM 4483 N N . ILE D 4 142 ? 153.395 140.691 121.105 1.00 59.62 78 ILE R N 1
ATOM 4484 C CA . ILE D 4 142 ? 154.528 140.961 120.229 1.00 53.54 78 ILE R CA 1
ATOM 4485 C C . ILE D 4 142 ? 154.162 140.689 118.778 1.00 55.62 78 ILE R C 1
ATOM 4486 O O . ILE D 4 142 ? 154.543 141.446 117.878 1.00 63.86 78 ILE R O 1
ATOM 4491 N N . GLY D 4 143 ? 153.430 139.605 118.522 1.00 55.49 79 GLY R N 1
ATOM 4492 C CA . GLY D 4 143 ? 152.979 139.341 117.165 1.00 62.83 79 GLY R CA 1
ATOM 4493 C C . GLY D 4 143 ? 152.101 140.453 116.628 1.00 68.72 79 GLY R C 1
ATOM 4494 O O . GLY D 4 143 ? 152.241 140.868 115.474 1.00 72.96 79 GLY R O 1
ATOM 4495 N N . HIS D 4 144 ? 151.195 140.965 117.462 1.00 63.44 80 HIS R N 1
ATOM 4496 C CA . HIS D 4 144 ? 150.353 142.074 117.034 1.00 59.09 80 HIS R CA 1
ATOM 4497 C C . HIS D 4 144 ? 151.170 143.341 116.806 1.00 60.02 80 HIS R C 1
ATOM 4498 O O . HIS D 4 144 ? 150.902 144.089 115.860 1.00 65.44 80 HIS R O 1
ATOM 4505 N N . LEU D 4 145 ? 152.164 143.603 117.658 1.00 60.14 81 LEU R N 1
ATOM 4506 C CA . LEU D 4 145 ? 153.024 144.766 117.448 1.00 61.54 81 LEU R CA 1
ATOM 4507 C C . LEU D 4 145 ? 153.786 144.656 116.135 1.00 64.49 81 LEU R C 1
ATOM 4508 O O . LEU D 4 145 ? 153.938 145.647 115.410 1.00 65.54 81 LEU R O 1
ATOM 4513 N N . CYS D 4 146 ? 154.285 143.462 115.819 1.00 60.71 82 CYS R N 1
ATOM 4514 C CA . CYS D 4 146 ? 154.967 143.261 114.546 1.00 65.80 82 CYS R CA 1
ATOM 4515 C C . CYS D 4 146 ? 154.008 143.437 113.378 1.00 68.49 82 CYS R C 1
ATOM 4516 O O . CYS D 4 146 ? 154.383 143.990 112.337 1.00 70.13 82 CYS R O 1
ATOM 4519 N N . LEU D 4 147 ? 152.766 142.977 113.530 1.00 67.66 83 LEU R N 1
ATOM 4520 C CA . LEU D 4 147 ? 151.769 143.192 112.487 1.00 69.48 83 LEU R CA 1
ATOM 4521 C C . LEU D 4 147 ? 151.490 144.677 112.291 1.00 67.97 83 LEU R C 1
ATOM 4522 O O . LEU D 4 147 ? 151.322 145.143 111.159 1.00 70.19 83 LEU R O 1
ATOM 4524 N N . ALA D 4 148 ? 151.431 145.435 113.387 1.00 65.57 84 ALA R N 1
ATOM 4525 C CA . ALA D 4 148 ? 151.223 146.876 113.287 1.00 66.04 84 ALA R CA 1
ATOM 4526 C C . ALA D 4 148 ? 152.408 147.561 112.620 1.00 65.88 84 ALA R C 1
ATOM 4527 O O . ALA D 4 148 ? 152.229 148.499 111.835 1.00 66.79 84 ALA R O 1
ATOM 4529 N N . ASP D 4 149 ? 153.626 147.118 112.931 1.00 64.39 85 ASP R N 1
ATOM 4530 C CA . ASP D 4 149 ? 154.801 147.657 112.254 1.00 65.17 85 ASP R CA 1
ATOM 4531 C C . ASP D 4 149 ? 154.761 147.350 110.763 1.00 68.01 85 ASP R C 1
ATOM 4532 O O . ASP D 4 149 ? 155.122 148.196 109.936 1.00 69.71 85 ASP R O 1
ATOM 4537 N N . LEU D 4 150 ? 154.323 146.142 110.401 1.00 70.16 86 LEU R N 1
ATOM 4538 C CA . LEU D 4 150 ? 154.161 145.801 108.992 1.00 70.50 86 LEU R CA 1
ATOM 4539 C C . LEU D 4 150 ? 153.108 146.678 108.330 1.00 70.64 86 LEU R C 1
ATOM 4540 O O . LEU D 4 150 ? 153.266 147.082 107.173 1.00 70.45 86 LEU R O 1
ATOM 4542 N N . ALA D 4 151 ? 152.014 146.961 109.040 1.00 70.33 87 ALA R N 1
ATOM 4543 C CA . ALA D 4 151 ? 150.990 147.849 108.499 1.00 71.44 87 ALA R CA 1
ATOM 4544 C C . ALA D 4 151 ? 151.540 149.252 108.284 1.00 71.85 87 ALA R C 1
ATOM 4545 O O . ALA D 4 151 ? 151.240 149.897 107.273 1.00 69.45 87 ALA R O 1
ATOM 4547 N N . VAL D 4 152 ? 152.347 149.742 109.229 1.00 73.08 88 VAL R N 1
ATOM 4548 C CA . VAL D 4 152 ? 152.976 151.049 109.071 1.00 71.76 88 VAL R CA 1
ATOM 4549 C C . VAL D 4 152 ? 153.894 151.052 107.858 1.00 70.32 88 VAL R C 1
ATOM 4550 O O . VAL D 4 152 ? 153.900 152.000 107.067 1.00 71.93 88 VAL R O 1
ATOM 4554 N N . ALA D 4 153 ? 154.681 149.993 107.686 1.00 67.67 89 ALA R N 1
ATOM 4555 C CA . ALA D 4 153 ? 155.595 149.931 106.551 1.00 71.54 89 ALA R CA 1
ATOM 4556 C C . ALA D 4 153 ? 154.838 149.882 105.228 1.00 69.23 89 ALA R C 1
ATOM 4557 O O . ALA D 4 153 ? 155.160 150.617 104.288 1.00 68.49 89 ALA R O 1
ATOM 4559 N N . LEU D 4 154 ? 153.826 149.019 105.138 1.00 67.93 90 LEU R N 1
ATOM 4560 C CA . LEU D 4 154 ? 153.154 148.785 103.865 1.00 66.92 90 LEU R CA 1
ATOM 4561 C C . LEU D 4 154 ? 152.227 149.931 103.481 1.00 67.99 90 LEU R C 1
ATOM 4562 O O . LEU D 4 154 ? 152.206 150.349 102.319 1.00 68.67 90 LEU R O 1
ATOM 4564 N N . PHE D 4 155 ? 151.446 150.444 104.427 1.00 70.52 91 PHE R N 1
ATOM 4565 C CA . PHE D 4 155 ? 150.421 151.425 104.104 1.00 70.52 91 PHE R CA 1
ATOM 4566 C C . PHE D 4 155 ? 150.881 152.865 104.284 1.00 71.56 91 PHE R C 1
ATOM 4567 O O . PHE D 4 155 ? 150.136 153.779 103.915 1.00 69.81 91 PHE R O 1
ATOM 4575 N N . GLN D 4 156 ? 152.079 153.085 104.824 1.00 72.37 92 GLN R N 1
ATOM 4576 C CA . GLN D 4 156 ? 152.573 154.436 105.055 1.00 70.25 92 GLN R CA 1
ATOM 4577 C C . GLN D 4 156 ? 153.844 154.701 104.264 1.00 65.71 92 GLN R C 1
ATOM 4578 O O . GLN D 4 156 ? 153.887 155.669 103.491 1.00 68.45 92 GLN R O 1
ATOM 4584 N N . VAL D 4 157 ? 154.848 153.844 104.419 1.00 63.95 93 VAL R N 1
ATOM 4585 C CA . VAL D 4 157 ? 156.120 154.056 103.736 1.00 67.98 93 VAL R CA 1
ATOM 4586 C C . VAL D 4 157 ? 155.961 153.858 102.237 1.00 65.42 93 VAL R C 1
ATOM 4587 O O . VAL D 4 157 ? 156.524 154.614 101.438 1.00 69.21 93 VAL R O 1
ATOM 4589 N N . LEU D 4 158 ? 155.221 152.829 101.828 1.00 65.92 94 LEU R N 1
ATOM 4590 C CA . LEU D 4 158 ? 155.025 152.580 100.401 1.00 65.52 94 LEU R CA 1
ATOM 4591 C C . LEU D 4 158 ? 154.299 153.717 99.697 1.00 67.69 94 LEU R C 1
ATOM 4592 O O . LEU D 4 158 ? 154.715 154.085 98.586 1.00 68.19 94 LEU R O 1
ATOM 4594 N N . PRO D 4 159 ? 153.213 154.280 100.234 1.00 72.57 95 PRO R N 1
ATOM 4595 C CA . PRO D 4 159 ? 152.666 155.507 99.626 1.00 74.50 95 PRO R CA 1
ATOM 4596 C C . PRO D 4 159 ? 153.649 156.660 99.643 1.00 76.09 95 PRO R C 1
ATOM 4597 O O . PRO D 4 159 ? 153.641 157.482 98.719 1.00 76.05 95 PRO R O 1
ATOM 4599 N N . GLN D 4 160 ? 154.496 156.744 100.673 1.00 76.47 96 GLN R N 1
ATOM 4600 C CA . GLN D 4 160 ? 155.539 157.764 100.700 1.00 74.61 96 GLN R CA 1
ATOM 4601 C C . GLN D 4 160 ? 156.519 157.583 99.542 1.00 72.47 96 GLN R C 1
ATOM 4602 O O . GLN D 4 160 ? 156.983 158.566 98.955 1.00 73.58 96 GLN R O 1
ATOM 4604 N N . LEU D 4 161 ? 156.831 156.334 99.186 1.00 70.20 97 LEU R N 1
ATOM 4605 C CA . LEU D 4 161 ? 157.667 156.103 98.009 1.00 70.98 97 LEU R CA 1
ATOM 4606 C C . LEU D 4 161 ? 156.898 156.356 96.719 1.00 70.33 97 LEU R C 1
ATOM 4607 O O . LEU D 4 161 ? 157.459 156.885 95.753 1.00 71.58 97 LEU R O 1
ATOM 4609 N N . ALA D 4 162 ? 155.613 156.011 96.690 1.00 67.54 98 ALA R N 1
ATOM 4610 C CA . ALA D 4 162 ? 154.877 156.033 95.433 1.00 69.75 98 ALA R CA 1
ATOM 4611 C C . ALA D 4 162 ? 154.504 157.449 95.018 1.00 72.74 98 ALA R C 1
ATOM 4612 O O . ALA D 4 162 ? 154.499 157.764 93.823 1.00 73.71 98 ALA R O 1
ATOM 4614 N N . TRP D 4 163 ? 154.177 158.306 95.988 1.00 78.60 99 TRP R N 1
ATOM 4615 C CA . TRP D 4 163 ? 153.969 159.722 95.702 1.00 79.39 99 TRP R CA 1
ATOM 4616 C C . TRP D 4 163 ? 155.265 160.397 95.265 1.00 78.19 99 TRP R C 1
ATOM 4617 O O . TRP D 4 163 ? 155.263 161.191 94.316 1.00 76.17 99 TRP R O 1
ATOM 4619 N N . LYS D 4 164 ? 156.379 160.110 95.946 1.00 76.63 100 LYS R N 1
ATOM 4620 C CA . LYS D 4 164 ? 157.624 160.785 95.607 1.00 76.50 100 LYS R CA 1
ATOM 4621 C C . LYS D 4 164 ? 158.280 160.238 94.348 1.00 74.72 100 LYS R C 1
ATOM 4622 O O . LYS D 4 164 ? 159.202 160.878 93.829 1.00 75.76 100 LYS R O 1
ATOM 4624 N N . ALA D 4 165 ? 157.850 159.073 93.857 1.00 74.40 101 ALA R N 1
ATOM 4625 C CA . ALA D 4 165 ? 158.387 158.567 92.599 1.00 76.70 101 ALA R CA 1
ATOM 4626 C C . ALA D 4 165 ? 158.074 159.516 91.447 1.00 78.16 101 ALA R C 1
ATOM 4627 O O . ALA D 4 165 ? 158.926 159.757 90.583 1.00 75.50 101 ALA R O 1
ATOM 4629 N N . THR D 4 166 ? 156.864 160.079 91.422 1.00 85.14 102 THR R N 1
ATOM 4630 C CA . THR D 4 166 ? 156.461 161.021 90.385 1.00 82.71 102 THR R CA 1
ATOM 4631 C C . THR D 4 166 ? 156.188 162.4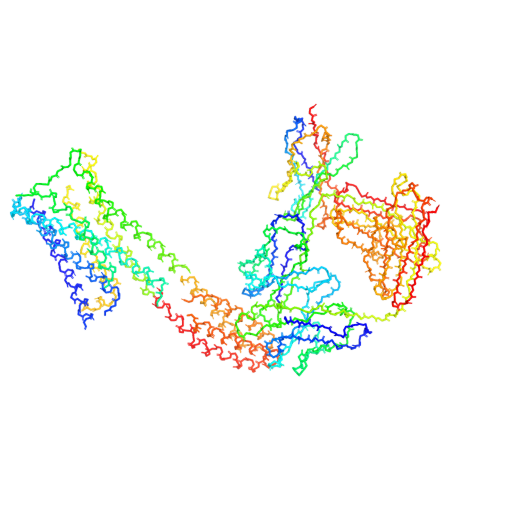22 90.918 1.00 79.81 102 THR R C 1
ATOM 4632 O O . THR D 4 166 ? 155.746 163.285 90.149 1.00 79.10 102 THR R O 1
ATOM 4634 N N . ASP D 4 167 ? 156.427 162.670 92.206 1.00 80.27 103 ASP R N 1
ATOM 4635 C CA . ASP D 4 167 ? 156.158 163.935 92.888 1.00 82.72 103 ASP R CA 1
ATOM 4636 C C . ASP D 4 167 ? 154.684 164.333 92.843 1.00 84.20 103 ASP R C 1
ATOM 4637 O O . ASP D 4 167 ? 154.338 165.458 93.225 1.00 85.29 103 ASP R O 1
ATOM 4639 N N . ARG D 4 168 ? 153.804 163.437 92.395 1.00 82.72 104 ARG R N 1
ATOM 4640 C CA . ARG D 4 168 ? 152.371 163.688 92.352 1.00 80.43 104 ARG R CA 1
ATOM 4641 C C . ARG D 4 168 ? 151.634 162.420 92.757 1.00 82.33 104 ARG R C 1
ATOM 4642 O O . ARG D 4 168 ? 152.169 161.312 92.672 1.00 82.40 104 ARG R O 1
ATOM 4644 N N . PHE D 4 169 ? 150.396 162.592 93.211 1.00 82.67 105 PHE R N 1
ATOM 4645 C CA . PHE D 4 169 ? 149.554 161.456 93.557 1.00 79.14 105 PHE R CA 1
ATOM 4646 C C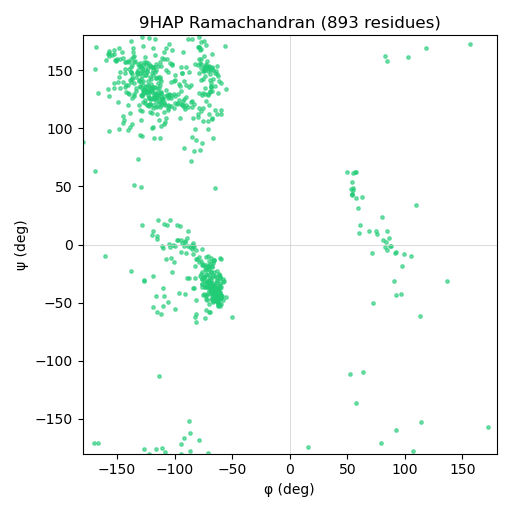 . PHE D 4 169 ? 148.797 160.976 92.327 1.00 75.35 105 PHE R C 1
ATOM 4647 O O . PHE D 4 169 ? 148.265 161.777 91.554 1.00 69.73 105 PHE R O 1
ATOM 4649 N N . ARG D 4 170 ? 148.762 159.660 92.150 1.00 78.60 106 ARG R N 1
ATOM 4650 C CA . ARG D 4 170 ? 148.103 159.022 91.013 1.00 82.76 106 ARG R CA 1
ATOM 4651 C C . ARG D 4 170 ? 147.000 158.122 91.559 1.00 85.13 106 ARG R C 1
ATOM 4652 O O . ARG D 4 170 ? 147.271 157.017 92.039 1.00 83.46 106 ARG R O 1
ATOM 4654 N N . GLY D 4 171 ? 145.759 158.599 91.492 1.00 83.90 107 GLY R N 1
ATOM 4655 C CA . GLY D 4 171 ? 144.623 157.847 91.972 1.00 84.58 107 GLY R CA 1
ATOM 4656 C C . GLY D 4 171 ? 143.452 158.742 92.332 1.00 89.58 107 GLY R C 1
ATOM 4657 O O . GLY D 4 171 ? 143.562 159.970 92.344 1.00 90.74 107 GLY R O 1
ATOM 4658 N N . PRO D 4 172 ? 142.305 158.138 92.638 1.00 91.13 108 PRO R N 1
ATOM 4659 C CA . PRO D 4 172 ? 141.114 158.933 92.975 1.00 88.31 108 PRO R CA 1
ATOM 4660 C C . PRO D 4 172 ? 141.212 159.541 94.368 1.00 86.37 108 PRO R C 1
ATOM 4661 O O . PRO D 4 172 ? 142.153 159.288 95.120 1.00 85.20 108 PRO R O 1
ATOM 4663 N N . ASP D 4 173 ? 140.214 160.369 94.710 1.00 86.31 109 ASP R N 1
ATOM 4664 C CA . ASP D 4 173 ? 140.180 160.984 96.036 1.00 82.86 109 ASP R CA 1
ATOM 4665 C C . ASP D 4 173 ? 140.029 159.930 97.125 1.00 81.85 109 ASP R C 1
ATOM 4666 O O . ASP D 4 173 ? 140.639 160.035 98.196 1.00 83.19 109 ASP R O 1
ATOM 4668 N N . ALA D 4 174 ? 139.208 158.908 96.865 1.00 79.56 110 ALA R N 1
ATOM 4669 C CA . ALA D 4 174 ? 139.001 157.853 97.847 1.00 74.74 110 ALA R CA 1
ATOM 4670 C C . ALA D 4 174 ? 140.284 157.086 98.126 1.00 76.26 110 ALA R C 1
ATOM 4671 O O . ALA D 4 174 ? 140.481 156.600 99.245 1.00 72.97 110 ALA R O 1
ATOM 4673 N N . LEU D 4 175 ? 141.165 156.961 97.132 1.00 78.98 111 LEU R N 1
ATOM 4674 C CA . LEU D 4 175 ? 142.447 156.302 97.362 1.00 83.34 111 LEU R CA 1
ATOM 4675 C C . LEU D 4 175 ? 143.277 157.064 98.387 1.00 85.83 111 LEU R C 1
ATOM 4676 O O . LEU D 4 175 ? 143.833 156.471 99.320 1.00 89.70 111 LEU R O 1
ATOM 4678 N N . CYS D 4 176 ? 143.364 158.389 98.233 1.00 85.74 112 CYS R N 1
ATOM 4679 C CA . CYS D 4 176 ? 144.057 159.207 99.224 1.00 90.14 112 CYS R CA 1
ATOM 4680 C C . CYS D 4 176 ? 143.393 159.096 100.588 1.00 88.26 112 CYS R C 1
ATOM 4681 O O . CYS D 4 176 ? 144.079 158.986 101.612 1.00 86.32 112 CYS R O 1
ATOM 4684 N N . ARG D 4 177 ? 142.060 159.144 100.623 1.00 89.11 113 ARG R N 1
ATOM 4685 C CA . ARG D 4 177 ? 141.356 159.036 101.896 1.00 89.55 113 ARG R CA 1
ATOM 4686 C C . ARG D 4 177 ? 141.708 157.731 102.595 1.00 89.29 113 ARG R C 1
ATOM 4687 O O . ARG D 4 177 ? 142.046 157.720 103.784 1.00 91.10 113 ARG R O 1
ATOM 4689 N N . ALA D 4 178 ? 141.661 156.622 101.855 1.00 84.14 114 ALA R N 1
ATOM 4690 C CA . ALA D 4 178 ? 141.941 155.320 102.448 1.00 89.77 114 ALA R CA 1
ATOM 4691 C C . ALA D 4 178 ? 143.385 155.223 102.920 1.00 84.79 114 ALA R C 1
ATOM 4692 O O . ALA D 4 178 ? 143.647 154.728 104.022 1.00 83.63 114 ALA R O 1
ATOM 4694 N N . VAL D 4 179 ? 144.340 155.687 102.110 1.00 81.49 115 VAL R N 1
ATOM 4695 C CA . VAL D 4 179 ? 145.738 155.528 102.500 1.00 84.93 115 VAL R CA 1
ATOM 4696 C C . VAL D 4 179 ? 146.054 156.392 103.717 1.00 80.58 115 VAL R C 1
ATOM 4697 O O . VAL D 4 179 ? 146.736 155.944 104.645 1.00 80.81 115 VAL R O 1
ATOM 4699 N N . LYS D 4 180 ? 145.551 157.630 103.750 1.00 81.08 116 LYS R N 1
ATOM 4700 C CA . LYS D 4 180 ? 145.791 158.481 104.914 1.00 81.35 116 LYS R CA 1
ATOM 4701 C C . LYS D 4 180 ? 145.116 157.911 106.156 1.00 80.73 116 LYS R C 1
ATOM 4702 O O . LYS D 4 180 ? 145.695 157.933 107.250 1.00 80.13 116 LYS R O 1
ATOM 4708 N N . TYR D 4 181 ? 143.899 157.389 106.002 1.00 78.42 117 TYR R N 1
ATOM 4709 C CA . TYR D 4 181 ? 143.207 156.779 107.130 1.00 78.28 117 TYR R CA 1
ATOM 4710 C C . TYR D 4 181 ? 143.987 155.590 107.670 1.00 74.48 117 TYR R C 1
ATOM 4711 O O . TYR D 4 181 ? 144.119 155.426 108.888 1.00 75.81 117 TYR R O 1
ATOM 4720 N N . LEU D 4 182 ? 144.528 154.758 106.782 1.00 71.85 118 LEU R N 1
ATOM 4721 C CA . LEU D 4 182 ? 145.271 153.587 107.238 1.00 75.30 118 LEU R CA 1
ATOM 4722 C C . LEU D 4 182 ? 146.594 153.981 107.886 1.00 73.07 118 LEU R C 1
ATOM 4723 O O . LEU D 4 182 ? 147.023 153.344 108.854 1.00 74.82 118 LEU R O 1
ATOM 4728 N N . GLN D 4 183 ? 147.256 155.019 107.371 1.00 70.92 119 GLN R N 1
ATOM 4729 C CA . GLN D 4 183 ? 148.470 155.508 108.020 1.00 69.93 119 GLN R CA 1
ATOM 4730 C C . GLN D 4 183 ? 148.170 156.016 109.423 1.00 71.73 119 GLN R C 1
ATOM 4731 O O . GLN D 4 183 ? 148.914 155.731 110.371 1.00 73.73 119 GLN R O 1
ATOM 4737 N N . MET D 4 184 ? 147.076 156.765 109.576 1.00 71.62 120 MET R N 1
ATOM 4738 C CA . MET D 4 184 ? 146.682 157.238 110.898 1.00 75.19 120 MET R CA 1
ATOM 4739 C C . MET D 4 184 ? 146.354 156.069 111.816 1.00 72.58 120 MET R C 1
ATOM 4740 O O . MET D 4 184 ? 146.718 156.074 112.998 1.00 72.55 120 MET R O 1
ATOM 4745 N N . VAL D 4 185 ? 145.675 155.050 111.283 1.00 68.87 121 VAL R N 1
ATOM 4746 C CA . VAL D 4 185 ? 145.342 153.867 112.074 1.00 68.25 121 VAL R CA 1
ATOM 4747 C C . VAL D 4 185 ? 146.611 153.181 112.563 1.00 67.27 121 VAL R C 1
ATOM 4748 O O . VAL D 4 185 ? 146.718 152.807 113.735 1.00 70.50 121 VAL R O 1
ATOM 4752 N N . GLY D 4 186 ? 147.594 153.011 111.678 1.00 64.80 122 GLY R N 1
ATOM 4753 C CA . GLY D 4 186 ? 148.828 152.354 112.079 1.00 65.20 122 GLY R CA 1
ATOM 4754 C C . GLY D 4 186 ? 149.611 153.144 113.111 1.00 66.79 122 GLY R C 1
ATOM 4755 O O . GLY D 4 186 ? 150.145 152.576 114.070 1.00 65.52 122 GLY R O 1
ATOM 4756 N N . MET D 4 187 ? 149.693 154.465 112.931 1.00 67.13 123 MET R N 1
ATOM 4757 C CA . MET D 4 187 ? 150.435 155.276 113.888 1.00 69.51 123 MET R CA 1
ATOM 4758 C C . MET D 4 187 ? 149.728 155.333 115.237 1.00 68.12 123 MET R C 1
ATOM 4759 O O . MET D 4 187 ? 150.391 155.445 116.273 1.00 66.20 123 MET R O 1
ATOM 4764 N N . TYR D 4 188 ? 148.395 155.261 115.250 1.00 66.76 124 TYR R N 1
ATOM 4765 C CA . TYR D 4 188 ? 147.685 155.089 116.513 1.00 67.85 124 TYR R CA 1
ATOM 4766 C C . TYR D 4 188 ? 147.987 153.726 117.124 1.00 70.71 124 TYR R C 1
ATOM 4767 O O . TYR D 4 188 ? 148.270 153.616 118.323 1.00 72.18 124 TYR R O 1
ATOM 4776 N N . ALA D 4 189 ? 147.947 152.679 116.293 1.00 71.36 125 ALA R N 1
ATOM 4777 C CA . ALA D 4 189 ? 148.018 151.307 116.782 1.00 70.30 125 ALA R CA 1
ATOM 4778 C C . ALA D 4 189 ? 149.357 151.015 117.433 1.00 67.57 125 ALA R C 1
ATOM 4779 O O . ALA D 4 189 ? 149.416 150.297 118.436 1.00 67.62 125 ALA R O 1
ATOM 4781 N N . SER D 4 190 ? 150.445 151.544 116.872 1.00 63.47 126 SER R N 1
ATOM 4782 C CA . SER D 4 190 ? 151.757 151.350 117.478 1.00 63.21 126 SER R CA 1
ATOM 4783 C C . SER D 4 190 ? 151.733 151.704 118.963 1.00 64.37 126 SER R C 1
ATOM 4784 O O . SER D 4 190 ? 151.949 150.849 119.831 1.00 66.61 126 SER R O 1
ATOM 4787 N N . SER D 4 191 ? 151.433 152.969 119.266 1.00 63.15 127 SER R N 1
ATOM 4788 C CA . SER D 4 191 ? 151.437 153.427 120.650 1.00 63.30 127 SER R CA 1
ATOM 4789 C C . SER D 4 191 ? 150.367 152.727 121.478 1.00 59.40 127 SER R C 1
ATOM 4790 O O . SER D 4 191 ? 150.610 152.362 122.634 1.00 60.36 127 SER R O 1
ATOM 4793 N N . TYR D 4 192 ? 149.174 152.537 120.912 1.00 59.39 128 TYR R N 1
ATOM 4794 C CA . TYR D 4 192 ? 148.084 151.974 121.702 1.00 63.54 128 TYR R CA 1
ATOM 4795 C C . TYR D 4 192 ? 148.370 150.532 122.102 1.00 62.97 128 TYR R C 1
ATOM 4796 O O . TYR D 4 192 ? 148.076 150.129 123.232 1.00 62.28 128 TYR R O 1
ATOM 4805 N N . MET D 4 193 ? 148.958 149.746 121.205 1.00 64.22 129 MET R N 1
ATOM 4806 C CA . MET D 4 193 ? 149.294 148.371 121.550 1.00 64.69 129 MET R CA 1
ATOM 4807 C C . MET D 4 193 ? 150.547 148.273 122.410 1.00 58.87 129 MET R C 1
ATOM 4808 O O . MET D 4 193 ? 150.670 147.322 123.186 1.00 58.55 129 MET R O 1
ATOM 4813 N N . ILE D 4 194 ? 151.470 149.233 122.321 1.00 56.36 130 ILE R N 1
ATOM 4814 C CA . ILE D 4 194 ? 152.531 149.292 123.324 1.00 54.15 130 ILE R CA 1
ATOM 4815 C C . ILE D 4 194 ? 151.928 149.518 124.705 1.00 55.56 130 ILE R C 1
ATOM 4816 O O . ILE D 4 194 ? 152.318 148.874 125.688 1.00 58.97 130 ILE R O 1
ATOM 4821 N N . LEU D 4 195 ? 150.953 150.426 124.796 1.00 55.78 131 LEU R N 1
ATOM 4822 C CA . LEU D 4 195 ? 150.254 150.656 126.057 1.00 55.85 131 LEU R CA 1
ATOM 4823 C C . LEU D 4 195 ? 149.520 149.405 126.519 1.00 53.20 131 LEU R C 1
ATOM 4824 O O . LEU D 4 195 ? 149.498 149.093 127.716 1.00 55.52 131 LEU R O 1
ATOM 4829 N N . ALA D 4 196 ? 148.896 148.685 125.585 1.00 52.76 132 ALA R N 1
ATOM 4830 C CA . ALA D 4 196 ? 148.205 147.448 125.932 1.00 52.81 132 ALA R CA 1
ATOM 4831 C C . ALA D 4 196 ? 149.176 146.406 126.473 1.00 51.75 132 ALA R C 1
ATOM 4832 O O . ALA D 4 196 ? 148.863 145.696 127.434 1.00 53.80 132 ALA R O 1
ATOM 4834 N N . MET D 4 197 ? 150.358 146.296 125.864 1.00 54.70 133 MET R N 1
ATOM 4835 C CA . MET D 4 197 ? 151.373 145.382 126.377 1.00 55.40 133 MET R CA 1
ATOM 4836 C C . MET D 4 197 ? 151.813 145.777 127.780 1.00 53.49 133 MET R C 1
ATOM 4837 O O . MET D 4 197 ? 151.991 144.916 128.649 1.00 57.00 133 MET R O 1
ATOM 4842 N N . THR D 4 198 ? 152.005 147.075 128.019 1.00 47.85 134 THR R N 1
ATOM 4843 C CA . THR D 4 198 ? 152.404 147.523 129.349 1.00 50.10 134 THR R CA 1
ATOM 4844 C C . THR D 4 198 ? 151.328 147.207 130.383 1.00 50.56 134 THR R C 1
ATOM 4845 O O . THR D 4 198 ? 151.633 146.758 131.494 1.00 53.89 134 THR R O 1
ATOM 4849 N N . LEU D 4 199 ? 150.060 147.429 130.031 1.00 48.44 135 LEU R N 1
ATOM 4850 C CA . LEU D 4 199 ? 148.970 147.103 130.945 1.00 50.25 135 LEU R CA 1
ATOM 4851 C C . LEU D 4 199 ? 148.879 145.601 131.189 1.00 55.26 135 LEU R C 1
ATOM 4852 O O . LEU D 4 199 ? 148.579 145.167 132.306 1.00 57.32 135 LEU R O 1
ATOM 4857 N N . ASP D 4 200 ? 149.123 144.794 130.154 1.00 54.91 136 ASP R N 1
ATOM 4858 C CA . ASP D 4 200 ? 149.133 143.346 130.332 1.00 54.71 136 ASP R CA 1
ATOM 4859 C C . ASP D 4 200 ? 150.247 142.916 131.274 1.00 52.77 136 ASP R C 1
ATOM 4860 O O . ASP D 4 200 ? 150.054 142.028 132.111 1.00 55.53 136 ASP R O 1
ATOM 4865 N N . ARG D 4 201 ? 151.426 143.525 131.145 1.00 50.59 137 ARG R N 1
ATOM 4866 C CA . ARG D 4 201 ? 152.520 143.211 132.056 1.00 50.90 137 ARG R CA 1
ATOM 4867 C C . ARG D 4 201 ? 152.181 143.617 133.484 1.00 50.91 137 ARG R C 1
ATOM 4868 O O . ARG D 4 201 ? 152.515 142.906 134.437 1.00 52.30 137 ARG R O 1
ATOM 4876 N N . HIS D 4 202 ? 151.525 144.763 133.652 1.00 52.80 138 HIS R N 1
ATOM 4877 C CA . HIS D 4 202 ? 151.087 145.178 134.978 1.00 56.79 138 HIS R CA 1
ATOM 4878 C C . HIS D 4 202 ? 150.092 144.185 135.564 1.00 57.87 138 HIS R C 1
ATOM 4879 O O . HIS D 4 202 ? 150.159 143.846 136.753 1.00 57.46 138 HIS R O 1
ATOM 4886 N N . ARG D 4 203 ? 149.151 143.711 134.745 1.00 55.31 139 ARG R N 1
ATOM 4887 C CA . ARG D 4 203 ? 148.212 142.697 135.204 1.00 57.30 139 ARG R CA 1
ATOM 4888 C C . ARG D 4 203 ? 148.938 141.420 135.603 1.00 55.67 139 ARG R C 1
ATOM 4889 O O . ARG D 4 203 ? 148.615 140.803 136.624 1.00 55.64 139 ARG R O 1
ATOM 4891 N N . ALA D 4 204 ? 149.923 141.009 134.805 1.00 54.62 140 ALA R N 1
ATOM 4892 C CA . ALA D 4 204 ? 150.657 139.784 135.095 1.00 56.82 140 ALA R CA 1
ATOM 4893 C C . ALA D 4 204 ? 151.439 139.900 136.395 1.00 55.65 140 ALA R C 1
ATOM 4894 O O . ALA D 4 204 ? 151.513 138.940 137.170 1.00 57.11 140 ALA R O 1
ATOM 4896 N N . ILE D 4 205 ? 152.038 141.062 136.650 1.00 54.93 141 ILE R N 1
ATOM 4897 C CA . ILE D 4 205 ? 152.814 141.218 137.877 1.00 52.13 141 ILE R CA 1
ATOM 4898 C C . ILE D 4 205 ? 151.900 141.422 139.082 1.00 51.81 141 ILE R C 1
ATOM 4899 O O . ILE D 4 205 ? 152.282 141.104 140.213 1.00 50.99 141 ILE R O 1
ATOM 4904 N N . CYS D 4 206 ? 150.687 141.935 138.873 1.00 58.38 142 CYS R N 1
ATOM 4905 C CA . CYS D 4 206 ? 149.742 142.073 139.977 1.00 62.93 142 CYS R CA 1
ATOM 4906 C C . CYS D 4 206 ? 149.310 140.710 140.502 1.00 60.66 142 CYS R C 1
ATOM 4907 O O . CYS D 4 206 ? 149.351 140.456 141.710 1.00 58.84 142 CYS R O 1
ATOM 4909 N N . ARG D 4 207 ? 148.896 139.819 139.607 1.00 65.04 143 ARG R N 1
ATOM 4910 C CA . ARG D 4 207 ? 148.383 138.506 139.980 1.00 66.34 143 ARG R CA 1
ATOM 4911 C C . ARG D 4 207 ? 149.188 137.454 139.231 1.00 72.45 143 ARG R C 1
ATOM 4912 O O . ARG D 4 207 ? 149.264 137.504 137.987 1.00 75.63 143 ARG R O 1
ATOM 4920 N N . PRO D 4 208 ? 149.797 136.487 139.922 1.00 76.12 144 PRO R N 1
ATOM 4921 C CA . PRO D 4 208 ? 150.594 135.451 139.259 1.00 74.63 144 PRO R CA 1
ATOM 4922 C C . PRO D 4 208 ? 149.745 134.353 138.609 1.00 74.51 144 PRO R C 1
ATOM 4923 O O . PRO D 4 208 ? 149.939 133.163 138.862 1.00 77.63 144 PRO R O 1
ATOM 4927 N N . ASN D 4 221 ? 142.710 138.167 122.313 1.00 58.13 157 ASN R N 1
ATOM 4928 C CA . ASN D 4 221 ? 143.007 139.031 123.448 1.00 61.23 157 ASN R CA 1
ATOM 4929 C C . ASN D 4 221 ? 142.168 140.299 123.404 1.00 65.61 157 ASN R C 1
ATOM 4930 O O . ASN D 4 221 ? 142.140 140.998 122.392 1.00 65.61 157 ASN R O 1
ATOM 4935 N N . ARG D 4 222 ? 141.478 140.585 124.508 1.00 65.90 158 ARG R N 1
ATOM 4936 C CA . ARG D 4 222 ? 140.654 141.790 124.575 1.00 66.11 158 ARG R CA 1
ATOM 4937 C C . ARG D 4 222 ? 141.457 143.079 124.448 1.00 65.18 158 ARG R C 1
ATOM 4938 O O . ARG D 4 222 ? 141.041 143.957 123.673 1.00 65.33 158 ARG R O 1
ATOM 4946 N N . PRO D 4 223 ? 142.569 143.283 125.171 1.00 62.61 159 PRO R N 1
ATOM 4947 C CA . PRO D 4 223 ? 143.272 144.575 125.051 1.00 64.35 159 PRO R CA 1
ATOM 4948 C C . PRO D 4 223 ? 143.743 144.888 123.641 1.00 65.92 159 PRO R C 1
ATOM 4949 O O . PRO D 4 223 ? 143.705 146.052 123.222 1.00 66.90 159 PRO R O 1
ATOM 4953 N N . VAL D 4 224 ? 144.186 143.876 122.894 1.00 62.00 160 VAL R N 1
ATOM 4954 C CA . VAL D 4 224 ? 144.628 144.106 121.523 1.00 66.04 160 VAL R CA 1
ATOM 4955 C C . VAL D 4 224 ? 143.466 144.578 120.661 1.00 66.40 160 VAL R C 1
ATOM 4956 O O . VAL D 4 224 ? 143.603 145.514 119.865 1.00 70.36 160 VAL R O 1
ATOM 4960 N N . LEU D 4 225 ? 142.304 143.939 120.807 1.00 66.19 161 LEU R N 1
ATOM 4961 C CA . LEU D 4 225 ? 141.134 144.356 120.044 1.00 67.79 161 LEU R CA 1
ATOM 4962 C C . LEU D 4 225 ? 140.694 145.759 120.438 1.00 67.84 161 LEU R C 1
ATOM 4963 O O . LEU D 4 225 ? 140.259 146.542 119.586 1.00 72.48 161 LEU R O 1
ATOM 4968 N N . VAL D 4 226 ? 140.797 146.097 121.725 1.00 66.14 162 VAL R N 1
ATOM 4969 C CA . VAL D 4 226 ? 140.446 147.443 122.172 1.00 68.77 162 VAL R CA 1
ATOM 4970 C C . VAL D 4 226 ? 141.374 148.473 121.540 1.00 70.28 162 VAL R C 1
ATOM 4971 O O . VAL D 4 226 ? 140.929 149.529 121.072 1.00 65.33 162 VAL R O 1
ATOM 4975 N N . ALA D 4 227 ? 142.677 148.186 121.519 1.00 71.32 163 ALA R N 1
ATOM 4976 C CA . ALA D 4 227 ? 143.627 149.104 120.899 1.00 71.63 163 ALA R CA 1
ATOM 4977 C C . ALA D 4 227 ? 143.361 149.249 119.406 1.00 68.00 163 ALA R C 1
ATOM 4978 O O . ALA D 4 227 ? 143.428 150.357 118.861 1.00 71.44 163 ALA R O 1
ATOM 4980 N N . TRP D 4 228 ? 143.060 148.140 118.726 1.00 60.21 164 TRP R N 1
ATOM 4981 C CA . TRP D 4 228 ? 142.747 148.212 117.303 1.00 66.80 164 TRP R CA 1
ATOM 4982 C C . TRP D 4 228 ? 141.487 149.031 117.054 1.00 69.25 164 TRP R 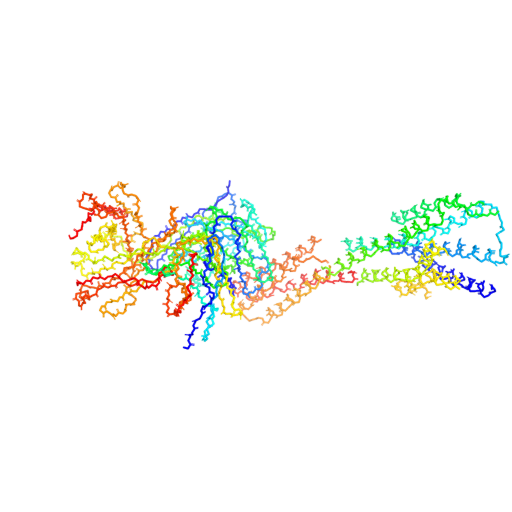C 1
ATOM 4983 O O . TRP D 4 228 ? 141.423 149.808 116.094 1.00 71.89 164 TRP R O 1
ATOM 4994 N N . ALA D 4 229 ? 140.469 148.862 117.901 1.00 63.32 165 ALA R N 1
ATOM 4995 C CA . ALA D 4 229 ? 139.250 149.652 117.758 1.00 66.04 165 ALA R CA 1
ATOM 4996 C C . ALA D 4 229 ? 139.528 151.133 117.969 1.00 69.34 165 ALA R C 1
ATOM 4997 O O . ALA D 4 229 ? 139.001 151.981 117.238 1.00 68.20 165 ALA R O 1
ATOM 4999 N N . PHE D 4 230 ? 140.352 151.464 118.966 1.00 68.83 166 PHE R N 1
ATOM 5000 C CA . PHE D 4 230 ? 140.734 152.855 119.186 1.00 68.17 166 PHE R CA 1
ATOM 5001 C C . PHE D 4 230 ? 141.437 153.424 117.962 1.00 69.74 166 PHE R C 1
ATOM 5002 O O . PHE D 4 230 ? 141.138 154.537 117.520 1.00 71.93 166 PHE R O 1
ATOM 5010 N N . SER D 4 231 ? 142.376 152.663 117.396 1.00 70.30 167 SER R N 1
ATOM 5011 C CA . SER D 4 231 ? 143.104 153.134 116.224 1.00 68.28 167 SER R CA 1
ATOM 5012 C C . SER D 4 231 ? 142.171 153.334 115.037 1.00 68.11 167 SER R C 1
ATOM 5013 O O . SER D 4 231 ? 142.287 154.325 114.306 1.00 70.07 167 SER R O 1
ATOM 5016 N N . LEU D 4 232 ? 141.238 152.403 114.831 1.00 68.91 168 LEU R N 1
ATOM 5017 C CA . LEU D 4 232 ? 140.315 152.514 113.706 1.00 71.67 168 LEU R CA 1
ATOM 5018 C C . LEU D 4 232 ? 139.385 153.711 113.862 1.00 75.22 168 LEU R C 1
ATOM 5019 O O . LEU D 4 232 ? 139.162 154.461 112.904 1.00 75.70 168 LEU R O 1
ATOM 5024 N N . LEU D 4 233 ? 138.844 153.917 115.063 1.00 76.41 169 LEU R N 1
ATOM 5025 C CA . LEU D 4 233 ? 137.824 154.944 115.250 1.00 80.68 169 LEU R CA 1
ATOM 5026 C C . LEU D 4 233 ? 138.402 156.343 115.429 1.00 80.41 169 LEU R C 1
ATOM 5027 O O . LEU D 4 233 ? 137.738 157.321 115.071 1.00 80.75 169 LEU R O 1
ATOM 5029 N N . LEU D 4 234 ? 139.612 156.470 115.976 1.00 78.32 170 LEU R N 1
ATOM 5030 C CA . LEU D 4 234 ? 140.198 157.791 116.168 1.00 76.35 170 LEU R CA 1
ATOM 5031 C C . LEU D 4 234 ? 140.780 158.372 114.887 1.00 73.63 170 LEU R C 1
ATOM 5032 O O . LEU D 4 234 ? 141.120 159.560 114.864 1.00 78.55 170 LEU R O 1
ATOM 5037 N N . SER D 4 235 ? 140.903 157.571 113.831 1.00 71.49 171 SER R N 1
ATOM 5038 C CA . SER D 4 235 ? 141.390 158.038 112.542 1.00 80.54 171 SER R CA 1
ATOM 5039 C C . SER D 4 235 ? 140.263 158.370 111.571 1.00 83.03 171 SER R C 1
ATOM 5040 O O . SER D 4 235 ? 140.539 158.717 110.418 1.00 81.22 171 SER R O 1
ATOM 5043 N N . LEU D 4 236 ? 139.008 158.283 112.018 1.00 83.30 172 LEU R N 1
ATOM 5044 C CA . LEU D 4 236 ? 137.854 158.462 111.138 1.00 81.99 172 LEU R CA 1
ATOM 5045 C C . LEU D 4 236 ? 137.842 159.787 110.373 1.00 70.63 172 LEU R C 1
ATOM 5046 O O . LEU D 4 236 ? 137.559 159.768 109.165 1.00 64.83 172 LEU R O 1
ATOM 5048 N N . PRO D 4 237 ? 138.121 160.946 110.981 1.00 71.44 173 PRO R N 1
ATOM 5049 C CA . PRO D 4 237 ? 138.055 162.197 110.209 1.00 74.79 173 PRO R CA 1
ATOM 5050 C C . PRO D 4 237 ? 138.995 162.237 109.017 1.00 75.33 173 PRO R C 1
ATOM 5051 O O . PRO D 4 237 ? 138.846 163.130 108.169 1.00 75.65 173 PRO R O 1
ATOM 5055 N N . GLN D 4 238 ? 139.945 161.306 108.911 1.00 73.65 174 GLN R N 1
ATOM 5056 C CA . GLN D 4 238 ? 140.799 161.249 107.729 1.00 79.37 174 GLN R CA 1
ATOM 5057 C C . GLN D 4 238 ? 140.030 160.898 106.463 1.00 78.97 174 GLN R C 1
ATOM 5058 O O . GLN D 4 238 ? 140.580 161.046 105.367 1.00 77.45 174 GLN R O 1
ATOM 5064 N N . LEU D 4 239 ? 138.790 160.426 106.580 1.00 79.90 175 LEU R N 1
ATOM 5065 C CA . LEU D 4 239 ? 137.947 160.207 105.413 1.00 76.47 175 LEU R CA 1
ATOM 5066 C C . LEU D 4 239 ? 137.227 161.472 104.968 1.00 76.93 175 LEU R C 1
ATOM 5067 O O . LEU D 4 239 ? 136.504 161.435 103.966 1.00 80.88 175 LEU R O 1
ATOM 5069 N N . PHE D 4 240 ? 137.399 162.582 105.683 1.00 71.92 176 PHE R N 1
ATOM 5070 C CA . PHE D 4 240 ? 136.770 163.844 105.323 1.00 64.76 176 PHE R CA 1
ATOM 5071 C C . PHE D 4 240 ? 137.755 164.956 105.028 1.00 57.21 176 PHE R C 1
ATOM 5072 O O . PHE D 4 240 ? 137.417 165.866 104.272 1.00 58.32 176 PHE R O 1
ATOM 5080 N N . ILE D 4 241 ? 138.954 164.913 105.603 1.00 57.48 177 ILE R N 1
ATOM 5081 C CA . ILE D 4 241 ? 139.899 166.014 105.437 1.00 70.07 177 ILE R CA 1
ATOM 5082 C C . ILE D 4 241 ? 140.400 166.084 103.999 1.00 80.10 177 ILE R C 1
ATOM 5083 O O . ILE D 4 241 ? 140.420 167.155 103.382 1.00 80.99 177 ILE R O 1
ATOM 5088 N N . PHE D 4 242 ? 140.800 164.945 103.440 1.00 82.43 178 PHE R N 1
ATOM 5089 C CA . PHE D 4 242 ? 141.421 164.906 102.123 1.00 82.02 178 PHE R CA 1
ATOM 5090 C C . PHE D 4 242 ? 140.375 164.625 101.053 1.00 81.34 178 PHE R C 1
ATOM 5091 O O . PHE D 4 242 ? 139.565 163.704 101.194 1.00 75.41 178 PHE R O 1
ATOM 5099 N N . ALA D 4 243 ? 140.396 165.421 99.990 1.00 92.89 179 ALA R N 1
ATOM 5100 C CA . ALA D 4 243 ? 139.457 165.260 98.887 1.00 93.59 179 ALA R CA 1
ATOM 5101 C C . ALA D 4 243 ? 140.011 165.879 97.607 1.00 88.55 179 ALA R C 1
ATOM 5102 O O . ALA D 4 243 ? 140.734 166.875 97.649 1.00 83.62 179 ALA R O 1
ATOM 5104 N N . ASP D 4 255 ? 142.612 164.467 93.023 1.00 81.11 191 ASP R N 1
ATOM 5105 C CA . ASP D 4 255 ? 143.645 164.653 94.035 1.00 87.56 191 ASP R CA 1
ATOM 5106 C C . ASP D 4 255 ? 143.022 164.667 95.428 1.00 88.40 191 ASP R C 1
ATOM 5107 O O . ASP D 4 255 ? 141.826 164.433 95.581 1.00 90.02 191 ASP R O 1
ATOM 5112 N N . CYS D 4 256 ? 143.834 164.940 96.444 1.00 88.62 192 CYS R N 1
ATOM 5113 C CA . CYS D 4 256 ? 143.377 164.903 97.829 1.00 86.82 192 CYS R CA 1
ATOM 5114 C C . CYS D 4 256 ? 143.889 166.117 98.597 1.00 86.31 192 CYS R C 1
ATOM 5115 O O . CYS D 4 256 ? 144.484 166.000 99.669 1.00 84.91 192 CYS R O 1
ATOM 5118 N N . TRP D 4 257 ? 143.673 167.306 98.034 1.00 85.64 193 TRP R N 1
ATOM 5119 C CA . TRP D 4 257 ? 144.014 168.545 98.724 1.00 87.37 193 TRP R CA 1
ATOM 5120 C C . TRP D 4 257 ? 143.253 168.638 100.043 1.00 85.24 193 TRP R C 1
ATOM 5121 O O . TRP D 4 257 ? 142.021 168.705 100.056 1.00 83.60 193 TRP R O 1
ATOM 5132 N N . ALA D 4 258 ? 143.989 168.630 101.152 1.00 82.87 194 ALA R N 1
ATOM 5133 C CA . ALA D 4 258 ? 143.367 168.624 102.469 1.00 85.17 194 ALA R CA 1
ATOM 5134 C C . ALA D 4 258 ? 142.663 169.948 102.747 1.00 89.86 194 ALA R C 1
ATOM 5135 O O . ALA D 4 258 ? 143.203 171.025 102.478 1.00 84.98 194 ALA R O 1
ATOM 5137 N N . CYS D 4 259 ? 141.449 169.862 103.287 1.00 93.16 195 CYS R N 1
ATOM 5138 C CA . CYS D 4 259 ? 140.700 171.050 103.661 1.00 90.97 195 CYS R CA 1
ATOM 5139 C C . CYS D 4 259 ? 141.240 171.631 104.967 1.00 89.66 195 CYS R C 1
ATOM 5140 O O . CYS D 4 259 ? 142.035 171.010 105.680 1.00 85.00 195 CYS R O 1
ATOM 5142 N N . PHE D 4 260 ? 140.796 172.848 105.277 1.00 88.86 196 PHE R N 1
ATOM 5143 C CA . PHE D 4 260 ? 141.234 173.555 106.471 1.00 82.19 196 PHE R CA 1
ATOM 5144 C C . PHE D 4 260 ? 140.046 174.240 107.129 1.00 81.40 196 PHE R C 1
ATOM 5145 O O . PHE D 4 260 ? 139.062 174.586 106.470 1.00 80.59 196 PHE R O 1
ATOM 5147 N N . ALA D 4 261 ? 140.151 174.430 108.441 1.00 78.80 197 ALA R N 1
ATOM 5148 C CA . ALA D 4 261 ? 139.144 175.157 109.194 1.00 73.35 197 ALA R CA 1
ATOM 5149 C C . ALA D 4 261 ? 139.317 176.662 109.002 1.00 67.54 197 ALA R C 1
ATOM 5150 O O . ALA D 4 261 ? 140.382 177.148 108.618 1.00 66.31 197 ALA R O 1
ATOM 5152 N N . GLU D 4 262 ? 138.242 177.400 109.286 1.00 70.46 198 GLU R N 1
ATOM 5153 C CA . GLU D 4 262 ? 138.244 178.839 109.039 1.00 79.61 198 GLU R CA 1
ATOM 5154 C C . GLU D 4 262 ? 139.299 179.577 109.856 1.00 80.52 198 GLU R C 1
ATOM 5155 O O . GLU D 4 262 ? 140.087 180.334 109.264 1.00 81.11 198 GLU R O 1
ATOM 5157 N N . PRO D 4 263 ? 139.388 179.412 111.190 1.00 74.87 199 PRO R N 1
ATOM 5158 C CA . PRO D 4 263 ? 140.473 180.084 111.920 1.00 75.97 199 PRO R CA 1
ATOM 5159 C C . PRO D 4 263 ? 141.823 179.444 111.648 1.00 77.20 199 PRO R C 1
ATOM 5160 O O . PRO D 4 263 ? 142.800 180.137 111.346 1.00 81.77 199 PRO R O 1
ATOM 5162 N N . TRP D 4 264 ? 141.877 178.119 111.740 1.00 73.21 200 TRP R N 1
ATOM 5163 C CA . TRP D 4 264 ? 143.082 177.358 111.438 1.00 79.99 200 TRP R CA 1
ATOM 5164 C C . TRP D 4 264 ? 142.714 175.890 111.323 1.00 79.18 200 TRP R C 1
ATOM 5165 O O . TRP D 4 264 ? 142.043 175.346 112.207 1.00 80.19 200 TRP R O 1
ATOM 5176 N N . GLY D 4 265 ? 143.145 175.248 110.243 1.00 72.43 201 GLY R N 1
ATOM 5177 C CA . GLY D 4 265 ? 142.833 173.850 110.030 1.00 71.20 201 GLY R CA 1
ATOM 5178 C C . GLY D 4 265 ? 143.876 172.910 110.594 1.00 69.87 201 GLY R C 1
ATOM 5179 O O . GLY D 4 265 ? 143.539 171.889 111.202 1.00 70.54 201 GLY R O 1
ATOM 5180 N N . ARG D 4 266 ? 145.153 173.245 110.396 1.00 64.44 202 ARG R N 1
ATOM 5181 C CA . ARG D 4 266 ? 146.220 172.368 110.858 1.00 62.09 202 ARG R CA 1
ATOM 5182 C C . ARG D 4 266 ? 146.371 172.394 112.375 1.00 62.95 202 ARG R C 1
ATOM 5183 O O . ARG D 4 266 ? 146.716 171.371 112.969 1.00 64.37 202 ARG R O 1
ATOM 5185 N N . ARG D 4 267 ? 146.116 173.538 113.020 1.00 58.07 203 ARG R N 1
ATOM 5186 C CA . ARG D 4 267 ? 146.389 173.661 114.451 1.00 52.22 203 ARG R CA 1
ATOM 5187 C C . ARG D 4 267 ? 145.552 172.688 115.267 1.00 57.64 203 ARG R C 1
ATOM 5188 O O . ARG D 4 267 ? 146.081 171.944 116.103 1.00 59.53 203 ARG R O 1
ATOM 5190 N N . THR D 4 268 ? 144.240 172.673 115.030 1.00 61.47 204 THR R N 1
ATOM 5191 C CA . THR D 4 268 ? 143.338 171.860 115.843 1.00 65.28 204 THR R CA 1
ATOM 5192 C C . THR D 4 268 ? 143.662 170.376 115.715 1.00 60.13 204 THR R C 1
ATOM 5193 O O . THR D 4 268 ? 143.861 169.683 116.718 1.00 62.02 204 THR R O 1
ATOM 5197 N N . TYR D 4 269 ? 143.734 169.873 114.485 1.00 51.46 205 TYR R N 1
ATOM 5198 C CA . TYR D 4 269 ? 143.983 168.451 114.307 1.00 55.52 205 TYR R CA 1
ATOM 5199 C C . TYR D 4 269 ? 145.403 168.068 114.697 1.00 56.09 205 TYR R C 1
ATOM 5200 O O . TYR D 4 269 ? 145.626 166.954 115.174 1.00 59.78 205 TYR R O 1
ATOM 5209 N N . VAL D 4 270 ? 146.374 168.963 114.503 1.00 55.65 206 VAL R N 1
ATOM 5210 C CA . VAL D 4 270 ? 147.747 168.667 114.909 1.00 53.14 206 VAL R CA 1
ATOM 5211 C C . VAL D 4 270 ? 147.833 168.515 116.424 1.00 58.64 206 VAL R C 1
ATOM 5212 O O . VAL D 4 270 ? 148.447 167.573 116.935 1.00 62.31 206 VAL R O 1
ATOM 5216 N N . THR D 4 271 ? 147.209 169.435 117.166 1.00 59.07 207 THR R N 1
ATOM 5217 C CA . THR D 4 271 ? 147.199 169.308 118.620 1.00 59.40 207 THR R CA 1
ATOM 5218 C C . THR D 4 271 ? 146.416 168.076 119.057 1.00 58.41 207 THR R C 1
ATOM 5219 O O . THR D 4 271 ? 146.799 167.400 120.020 1.00 62.46 207 THR R O 1
ATOM 5223 N N . TRP D 4 272 ? 145.322 167.767 118.362 1.00 53.22 208 TRP R N 1
ATOM 5224 C CA . TRP D 4 272 ? 144.552 166.570 118.675 1.00 57.01 208 TRP R CA 1
ATOM 5225 C C . TRP D 4 272 ? 145.401 165.315 118.506 1.00 60.97 208 TRP R C 1
ATOM 5226 O O . TRP D 4 272 ? 145.411 164.432 119.371 1.00 63.61 208 TRP R O 1
ATOM 5237 N N . ILE D 4 273 ? 146.127 165.228 117.390 1.00 60.04 209 ILE R N 1
ATOM 5238 C CA . ILE D 4 273 ? 146.991 164.080 117.131 1.00 60.10 209 ILE R CA 1
ATOM 5239 C C . ILE D 4 273 ? 148.096 164.000 118.171 1.00 62.24 209 ILE R C 1
ATOM 5240 O O . ILE D 4 273 ? 148.426 162.916 118.664 1.00 64.26 209 ILE R O 1
ATOM 5245 N N . ALA D 4 274 ? 148.694 165.140 118.518 1.00 60.07 210 ALA R N 1
ATOM 5246 C CA . ALA D 4 274 ? 149.731 165.138 119.543 1.00 62.65 210 ALA R CA 1
ATOM 5247 C C . ALA D 4 274 ? 149.193 164.605 120.863 1.00 63.14 210 ALA R C 1
ATOM 5248 O O . ALA D 4 274 ? 149.843 163.787 121.523 1.00 61.98 210 ALA R O 1
ATOM 5250 N N . LEU D 4 275 ? 148.001 165.051 121.260 1.00 61.97 211 LEU R N 1
ATOM 5251 C CA . LEU D 4 275 ? 147.428 164.597 122.521 1.00 63.86 211 LEU R CA 1
ATOM 5252 C C . LEU D 4 275 ? 147.097 163.111 122.483 1.00 65.62 211 LEU R C 1
ATOM 5253 O O . LEU D 4 275 ? 147.337 162.393 123.460 1.00 67.95 211 LEU R O 1
ATOM 5258 N N . MET D 4 276 ? 146.555 162.626 121.368 1.00 64.60 212 MET R N 1
ATOM 5259 C CA . MET D 4 276 ? 146.022 161.268 121.334 1.00 71.79 212 MET R CA 1
ATOM 5260 C C . MET D 4 276 ? 147.059 160.206 120.990 1.00 69.68 212 MET R C 1
ATOM 5261 O O . MET D 4 276 ? 146.912 159.055 121.412 1.00 69.18 212 MET R O 1
ATOM 5266 N N . VAL D 4 277 ? 148.093 160.542 120.227 1.00 65.38 213 VAL R N 1
ATOM 5267 C CA . VAL D 4 277 ? 149.081 159.556 119.813 1.00 60.11 213 VAL R CA 1
ATOM 5268 C C . VAL D 4 277 ? 150.296 159.558 120.730 1.00 59.81 213 VAL R C 1
ATOM 5269 O O . VAL D 4 277 ? 150.805 158.496 121.089 1.00 63.30 213 VAL R O 1
ATOM 5273 N N . PHE D 4 278 ? 150.774 160.733 121.124 1.00 60.58 214 PHE R N 1
ATOM 5274 C CA . PHE D 4 278 ? 152.032 160.846 121.850 1.00 56.96 214 PHE R CA 1
ATOM 5275 C C . PHE D 4 278 ? 151.872 161.230 123.311 1.00 59.79 214 PHE R C 1
ATOM 5276 O O . PHE D 4 278 ? 152.532 160.640 124.164 1.00 61.63 214 PHE R O 1
ATOM 5284 N N . VAL D 4 279 ? 151.024 162.205 123.635 1.00 57.67 215 VAL R N 1
ATOM 5285 C CA . VAL D 4 279 ? 150.969 162.708 125.006 1.00 57.27 215 VAL R CA 1
ATOM 5286 C C . VAL D 4 279 ? 150.283 161.701 125.921 1.00 57.86 215 VAL R C 1
ATOM 5287 O O . VAL D 4 279 ? 150.890 161.172 126.860 1.00 56.35 215 VAL R O 1
ATOM 5291 N N . ALA D 4 280 ? 149.006 161.426 125.662 1.00 57.80 216 ALA R N 1
ATOM 5292 C CA . ALA D 4 280 ? 148.242 160.547 126.545 1.00 59.34 216 ALA R CA 1
ATOM 5293 C C . ALA D 4 280 ? 148.783 159.123 126.587 1.00 59.16 216 ALA R C 1
ATOM 5294 O O . ALA D 4 280 ? 148.912 158.574 127.694 1.00 58.39 216 ALA R O 1
ATOM 5296 N N . PRO D 4 281 ? 149.084 158.459 125.461 1.00 58.61 217 PRO R N 1
ATOM 5297 C CA . PRO D 4 281 ? 149.637 157.099 125.570 1.00 54.08 217 PRO R CA 1
ATOM 5298 C C . PRO D 4 281 ? 150.957 157.040 126.316 1.00 54.17 217 PRO R C 1
ATOM 5299 O O . PRO D 4 281 ? 151.152 156.135 127.134 1.00 58.03 217 PRO R O 1
ATOM 5303 N N . THR D 4 282 ? 151.868 157.984 126.070 1.00 55.40 218 THR R N 1
ATOM 5304 C CA . THR D 4 282 ? 153.146 157.958 126.774 1.00 56.26 218 THR R CA 1
ATOM 5305 C C . THR D 4 282 ? 152.960 158.221 128.261 1.00 53.31 218 THR R C 1
ATOM 5306 O O . THR D 4 282 ? 153.616 157.586 129.092 1.00 54.50 218 THR R O 1
ATOM 5310 N N . LEU D 4 283 ? 152.070 159.148 128.619 1.00 54.61 219 LEU R N 1
ATOM 5311 C CA . LEU D 4 283 ? 151.819 159.405 130.033 1.00 54.35 219 LEU R CA 1
ATOM 5312 C C . LEU D 4 283 ? 151.218 158.181 130.714 1.00 53.72 219 LEU R C 1
ATOM 5313 O O . LEU D 4 283 ? 151.608 157.828 131.834 1.00 52.84 219 LEU R O 1
ATOM 5318 N N . GLY D 4 284 ? 150.273 157.515 130.047 1.00 53.96 220 GLY R N 1
ATOM 5319 C CA . GLY D 4 284 ? 149.700 156.305 130.611 1.00 53.89 220 GLY R CA 1
ATOM 5320 C C . GLY D 4 284 ? 150.721 155.194 130.766 1.00 52.68 220 GLY R C 1
ATOM 5321 O O . GLY D 4 284 ? 150.732 154.486 131.776 1.00 52.20 220 GLY R O 1
ATOM 5322 N N . ILE D 4 285 ? 151.591 155.026 129.770 1.00 54.86 221 ILE R N 1
ATOM 5323 C CA . ILE D 4 285 ? 152.630 154.007 129.860 1.00 53.34 221 ILE R CA 1
ATOM 5324 C C . ILE D 4 285 ? 153.607 154.339 130.978 1.00 53.18 221 ILE R C 1
ATOM 5325 O O . ILE D 4 285 ? 154.080 153.447 131.688 1.00 56.63 221 ILE R O 1
ATOM 5330 N N . ALA D 4 286 ? 153.933 155.621 131.150 1.00 51.90 222 ALA R N 1
ATOM 5331 C CA . ALA D 4 286 ? 154.820 156.015 132.240 1.00 51.77 222 ALA R CA 1
ATOM 5332 C C . ALA D 4 286 ? 154.195 155.710 133.594 1.00 51.94 222 ALA R C 1
ATOM 5333 O O . ALA D 4 286 ? 154.870 155.205 134.498 1.00 53.87 222 ALA R O 1
ATOM 5335 N N . ALA D 4 287 ? 152.902 156.005 133.756 1.00 50.81 223 ALA R N 1
ATOM 5336 C CA . ALA D 4 287 ? 152.225 155.682 135.008 1.00 51.97 223 ALA R CA 1
ATOM 5337 C C . ALA D 4 287 ? 152.193 154.177 135.246 1.00 51.75 223 ALA R C 1
ATOM 5338 O O . ALA D 4 287 ? 152.422 153.710 136.369 1.00 50.66 223 ALA R O 1
ATOM 5340 N N . CYS D 4 288 ? 151.910 153.402 134.198 1.00 52.11 224 CYS R N 1
ATOM 5341 C CA . CYS D 4 288 ? 151.883 151.950 134.330 1.00 51.05 224 CYS R CA 1
ATOM 5342 C C . CYS D 4 288 ? 153.259 151.404 134.690 1.00 46.05 224 CYS R C 1
ATOM 5343 O O . CYS D 4 288 ? 153.374 150.485 135.506 1.00 46.65 224 CYS R O 1
ATOM 5346 N N . GLN D 4 289 ? 154.314 151.961 134.093 1.00 46.60 225 GLN R N 1
ATOM 5347 C CA . GLN D 4 289 ? 155.669 151.538 134.426 1.00 48.12 225 GLN R CA 1
ATOM 5348 C C . GLN D 4 289 ? 156.027 151.908 135.858 1.00 47.60 225 GLN R C 1
ATOM 5349 O O . GLN D 4 289 ? 156.726 151.151 136.541 1.00 46.43 225 GLN R O 1
ATOM 5355 N N . VAL D 4 290 ? 155.572 153.071 136.326 1.00 43.66 226 VAL R N 1
ATOM 5356 C CA . VAL D 4 290 ? 155.816 153.452 137.714 1.00 40.61 226 VAL R CA 1
ATOM 5357 C C . VAL D 4 290 ? 155.147 152.461 138.654 1.00 42.43 226 VAL R C 1
ATOM 5358 O O . VAL D 4 290 ? 155.750 152.002 139.633 1.00 45.74 226 VAL R O 1
ATOM 5362 N N . LEU D 4 291 ? 153.896 152.097 138.360 1.00 39.16 227 LEU R N 1
ATOM 5363 C CA . LEU D 4 291 ? 153.207 151.110 139.181 1.00 37.80 227 LEU R CA 1
ATOM 5364 C C . LEU D 4 291 ? 153.901 149.754 139.120 1.00 40.30 227 LEU R C 1
ATOM 5365 O O . LEU D 4 291 ? 153.992 149.047 140.130 1.00 39.12 227 LEU R O 1
ATOM 5367 N N . ILE D 4 292 ? 154.389 149.371 137.939 1.00 41.80 228 ILE R N 1
ATOM 5368 C CA . ILE D 4 292 ? 155.064 148.087 137.784 1.00 34.69 228 ILE R CA 1
ATOM 5369 C C . ILE D 4 292 ? 156.349 148.053 138.596 1.00 33.03 228 ILE R C 1
ATOM 5370 O O . ILE D 4 292 ? 156.648 147.058 139.266 1.00 37.15 228 ILE R O 1
ATOM 5375 N N . PHE D 4 293 ? 157.135 149.128 138.548 1.00 34.70 229 PHE R N 1
ATOM 5376 C CA . PHE D 4 293 ? 158.362 149.167 139.336 1.00 33.40 229 PHE R CA 1
ATOM 5377 C C . PHE D 4 293 ? 158.065 149.255 140.825 1.00 33.29 229 PHE R C 1
ATOM 5378 O O . PHE D 4 293 ? 158.866 148.789 141.642 1.00 36.80 229 PHE R O 1
ATOM 5386 N N . ARG D 4 294 ? 156.932 149.853 141.200 1.00 33.26 230 ARG R N 1
ATOM 5387 C CA . ARG D 4 294 ? 156.490 149.795 142.589 1.00 27.68 230 ARG R CA 1
ATOM 5388 C C . ARG D 4 294 ? 156.236 148.358 143.017 1.00 31.42 230 ARG R C 1
ATOM 5389 O O . ARG D 4 294 ? 156.750 147.903 144.046 1.00 34.95 230 ARG R O 1
ATOM 5391 N N . GLU D 4 295 ? 155.442 147.624 142.233 1.00 30.07 231 GLU R N 1
ATOM 5392 C CA . GLU D 4 295 ? 155.009 146.296 142.648 1.00 26.30 231 GLU R CA 1
ATOM 5393 C C . GLU D 4 295 ? 156.147 145.291 142.585 1.00 30.05 231 GLU R C 1
ATOM 5394 O O . GLU D 4 295 ? 156.237 144.395 143.432 1.00 35.33 231 GLU R O 1
ATOM 5400 N N . ILE D 4 296 ? 157.023 145.414 141.585 1.00 32.90 232 ILE R N 1
ATOM 5401 C CA . ILE D 4 296 ? 158.164 144.508 141.472 1.00 29.30 232 ILE R CA 1
ATOM 5402 C C . ILE D 4 296 ? 159.108 144.688 142.649 1.00 26.97 232 ILE R C 1
ATOM 5403 O O . ILE D 4 296 ? 159.581 143.710 143.239 1.00 36.00 232 ILE R O 1
ATOM 5408 N N . HIS D 4 297 ? 159.384 145.931 143.024 1.00 23.76 233 HIS R N 1
ATOM 5409 C CA . HIS D 4 297 ? 160.318 146.220 144.100 1.00 29.51 233 HIS R CA 1
ATOM 5410 C C . HIS D 4 297 ? 159.648 146.277 145.463 1.00 32.60 233 HIS R C 1
ATOM 5411 O O . HIS D 4 297 ? 160.311 146.613 146.450 1.00 36.38 233 HIS R O 1
ATOM 5418 N N . ALA D 4 298 ? 158.361 145.954 145.542 1.00 32.83 234 ALA R N 1
ATOM 5419 C CA . ALA D 4 298 ? 157.628 146.023 146.798 1.00 28.11 234 ALA R CA 1
ATOM 5420 C C . ALA D 4 298 ? 158.110 144.967 147.776 1.00 30.48 234 ALA R C 1
ATOM 5421 O O . ALA D 4 298 ? 157.332 144.126 148.224 1.00 32.45 234 ALA R O 1
ATOM 5423 N N . ALA D 4 328 ? 163.718 135.454 136.917 1.00 43.78 264 ALA R N 1
ATOM 5424 C CA . ALA D 4 328 ? 162.940 136.685 136.848 1.00 43.54 264 ALA R CA 1
ATOM 5425 C C . ALA D 4 328 ? 162.430 136.927 135.435 1.00 39.10 264 ALA R C 1
ATOM 5426 O O . ALA D 4 328 ? 162.801 137.906 134.792 1.00 50.20 264 ALA R O 1
ATOM 5428 N N . ALA D 4 329 ? 161.583 136.019 134.953 1.00 35.85 265 ALA R N 1
ATOM 5429 C CA . ALA D 4 329 ? 161.023 136.168 133.616 1.00 45.11 265 ALA R CA 1
ATOM 5430 C C . ALA D 4 329 ? 160.142 137.406 133.517 1.00 43.75 265 ALA R C 1
ATOM 5431 O O . ALA D 4 329 ? 160.174 138.121 132.509 1.00 50.55 265 ALA R O 1
ATOM 5433 N N . VAL D 4 330 ? 159.340 137.670 134.550 1.00 39.17 266 VAL R N 1
ATOM 5434 C CA . VAL D 4 330 ? 158.463 138.838 134.531 1.00 38.89 266 VAL R CA 1
ATOM 5435 C C . VAL D 4 330 ? 159.286 140.117 134.511 1.00 45.07 266 VAL R C 1
ATOM 5436 O O . VAL D 4 330 ? 158.952 141.078 133.808 1.00 49.86 266 VAL R O 1
ATOM 5440 N N . ALA D 4 331 ? 160.375 140.154 135.281 1.00 46.30 267 ALA R N 1
ATOM 5441 C CA . ALA D 4 331 ? 161.262 141.311 135.247 1.00 44.89 267 ALA R CA 1
ATOM 5442 C C . ALA D 4 331 ? 161.886 141.484 133.869 1.00 43.52 267 ALA R C 1
ATOM 5443 O O . ALA D 4 331 ? 162.034 142.611 133.382 1.00 47.22 267 ALA R O 1
ATOM 5445 N N . LYS D 4 332 ? 162.261 140.377 133.226 1.00 39.53 268 LYS R N 1
ATOM 5446 C CA . LYS D 4 332 ? 162.826 140.449 131.885 1.00 43.97 268 LYS R CA 1
ATOM 5447 C C . LYS D 4 332 ? 161.820 141.023 130.894 1.00 42.77 268 LYS R C 1
ATOM 5448 O O . LYS D 4 332 ? 162.163 141.881 130.072 1.00 48.00 268 LYS R O 1
ATOM 5454 N N . THR D 4 333 ? 160.569 140.563 130.959 1.00 35.35 269 THR R N 1
ATOM 5455 C CA . THR D 4 333 ? 159.553 141.076 130.048 1.00 40.48 269 THR R CA 1
ATOM 5456 C C . THR D 4 333 ? 159.252 142.543 130.329 1.00 48.11 269 THR R C 1
ATOM 5457 O O . THR D 4 333 ? 159.009 143.322 129.400 1.00 48.55 269 THR R O 1
ATOM 5461 N N . VAL D 4 334 ? 159.262 142.937 131.603 1.00 44.66 270 VAL R N 1
ATOM 5462 C CA . VAL D 4 334 ? 159.056 144.340 131.949 1.00 37.14 270 VAL R CA 1
ATOM 5463 C C . VAL D 4 334 ? 160.173 145.198 131.373 1.00 40.62 270 VAL R C 1
ATOM 5464 O O . VAL D 4 334 ? 159.926 146.278 130.823 1.00 51.40 270 VAL R O 1
ATOM 5468 N N . ARG D 4 335 ? 161.419 144.734 131.486 1.00 38.14 271 ARG R N 1
ATOM 5469 C CA . ARG D 4 335 ? 162.533 145.476 130.908 1.00 42.74 271 ARG R CA 1
ATOM 5470 C C . ARG D 4 335 ? 162.411 145.558 129.393 1.00 44.05 271 ARG R C 1
ATOM 5471 O O . ARG D 4 335 ? 162.724 146.593 128.794 1.00 44.55 271 ARG R O 1
ATOM 5479 N N . MET D 4 336 ? 161.965 144.475 128.754 1.00 43.45 272 MET R N 1
ATOM 5480 C CA . MET D 4 336 ? 161.767 144.502 127.310 1.00 43.80 272 MET R CA 1
ATOM 5481 C C . MET D 4 336 ? 160.721 145.538 126.919 1.00 45.07 272 MET R C 1
ATOM 5482 O O . MET D 4 336 ? 160.918 146.303 125.968 1.00 50.07 272 MET R O 1
ATOM 5487 N N . THR D 4 337 ? 159.605 145.586 127.650 1.00 43.59 273 THR R N 1
ATOM 5488 C CA . THR D 4 337 ? 158.570 146.574 127.358 1.00 48.21 273 THR R CA 1
ATOM 5489 C C . THR D 4 337 ? 159.079 147.991 127.589 1.00 49.62 273 THR R C 1
ATOM 5490 O O . THR D 4 337 ? 158.762 148.909 126.821 1.00 49.78 273 THR R O 1
ATOM 5494 N N . LEU D 4 338 ? 159.868 148.190 128.646 1.00 49.16 274 LEU R N 1
ATOM 5495 C CA . LEU D 4 338 ? 160.438 149.506 128.912 1.00 44.08 274 LEU R CA 1
ATOM 5496 C C . LEU D 4 338 ? 161.369 149.941 127.789 1.00 43.68 274 LEU R C 1
ATOM 5497 O O . LEU D 4 338 ? 161.331 151.096 127.352 1.00 49.66 274 LEU R O 1
ATOM 5502 N N . VAL D 4 339 ? 162.213 149.029 127.306 1.00 44.79 275 VAL R N 1
ATOM 5503 C CA . VAL D 4 339 ? 163.098 149.357 126.193 1.00 42.93 275 VAL R CA 1
ATOM 5504 C C . VAL D 4 339 ? 162.285 149.676 124.946 1.00 43.84 275 VAL R C 1
ATOM 5505 O O . VAL D 4 339 ? 162.611 150.603 124.196 1.00 47.67 275 VAL R O 1
ATOM 5509 N N . ILE D 4 340 ? 161.208 148.923 124.712 1.00 41.71 276 ILE R N 1
ATOM 5510 C CA . ILE D 4 340 ? 160.369 149.163 123.540 1.00 45.96 276 ILE R CA 1
ATOM 5511 C C . ILE D 4 340 ? 159.760 150.557 123.595 1.00 48.31 276 ILE R C 1
ATOM 5512 O O . ILE D 4 340 ? 159.782 151.303 122.608 1.00 52.03 276 ILE R O 1
ATOM 5517 N N . VAL D 4 341 ? 159.207 150.935 124.750 1.00 47.37 277 VAL R N 1
ATOM 5518 C CA . VAL D 4 341 ? 158.569 152.244 124.841 1.00 44.03 277 VAL R CA 1
ATOM 5519 C C . VAL D 4 341 ? 159.605 153.360 124.772 1.00 44.72 277 VAL R C 1
ATOM 5520 O O . VAL D 4 341 ? 159.339 154.422 124.198 1.00 49.27 277 VAL R O 1
ATOM 5524 N N . VAL D 4 342 ? 160.799 153.147 125.330 1.00 44.05 278 VAL R N 1
ATOM 5525 C CA . VAL D 4 342 ? 161.854 154.152 125.219 1.00 44.22 278 VAL R CA 1
ATOM 5526 C C . VAL D 4 342 ? 162.247 154.351 123.761 1.00 44.44 278 VAL R C 1
ATOM 5527 O O . VAL D 4 342 ? 162.419 155.486 123.298 1.00 48.01 278 VAL R O 1
ATOM 5531 N N . VAL D 4 343 ? 162.387 153.255 123.014 1.00 44.73 279 VAL R N 1
ATOM 5532 C CA . VAL D 4 343 ? 162.722 153.354 121.597 1.00 46.23 279 VAL R CA 1
ATOM 5533 C C . VAL D 4 343 ? 161.623 154.084 120.839 1.00 47.16 279 VAL R C 1
ATOM 5534 O O . VAL D 4 343 ? 161.897 154.939 119.990 1.00 53.08 279 VAL R O 1
ATOM 5538 N N . TYR D 4 344 ? 160.362 153.761 121.132 1.00 44.64 280 TYR R N 1
ATOM 5539 C CA . TYR D 4 344 ? 159.253 154.426 120.457 1.00 49.23 280 TYR R CA 1
ATOM 5540 C C . TYR D 4 344 ? 159.261 155.925 120.728 1.00 50.55 280 TYR R C 1
ATOM 5541 O O . TYR D 4 344 ? 159.081 156.735 119.810 1.00 54.11 280 TYR R O 1
ATOM 5550 N N . VAL D 4 345 ? 159.469 156.312 121.987 1.00 48.35 281 VAL R N 1
ATOM 5551 C CA . VAL D 4 345 ? 159.498 157.730 122.337 1.00 48.45 281 VAL R CA 1
ATOM 5552 C C . VAL D 4 345 ? 160.643 158.428 121.617 1.00 46.14 281 VAL R C 1
ATOM 5553 O O . VAL D 4 345 ? 160.464 159.493 121.017 1.00 48.55 281 VAL R O 1
ATOM 5557 N N . LEU D 4 346 ? 161.831 157.826 121.647 1.00 44.67 282 LEU R N 1
ATOM 5558 C CA . LEU D 4 346 ? 162.990 158.448 121.018 1.00 51.50 282 LEU R CA 1
ATOM 5559 C C . LEU D 4 346 ? 162.792 158.593 119.516 1.00 52.29 282 LEU R C 1
ATOM 5560 O O . LEU D 4 346 ? 163.217 159.590 118.919 1.00 55.89 282 LEU R O 1
ATOM 5562 N N . CYS D 4 347 ? 162.151 157.612 118.885 1.00 49.19 283 CYS R N 1
ATOM 5563 C CA . CYS D 4 347 ? 161.959 157.667 117.441 1.00 53.33 283 CYS R CA 1
ATOM 5564 C C . CYS D 4 347 ? 160.859 158.639 117.032 1.00 49.45 283 CYS R C 1
ATOM 5565 O O . CYS D 4 347 ? 160.970 159.275 115.979 1.00 54.40 283 CYS R O 1
ATOM 5568 N N . TRP D 4 348 ? 159.806 158.783 117.834 1.00 46.22 284 TRP R N 1
ATOM 5569 C CA . TRP D 4 348 ? 158.638 159.539 117.402 1.00 52.08 284 TRP R CA 1
ATOM 5570 C C . TRP D 4 348 ? 158.524 160.935 118.005 1.00 54.67 284 TRP R C 1
ATOM 5571 O O . TRP D 4 348 ? 157.689 161.715 117.538 1.00 54.90 284 TRP R O 1
ATOM 5582 N N . ALA D 4 349 ? 159.322 161.278 119.015 1.00 53.11 285 ALA R N 1
ATOM 5583 C CA . ALA D 4 349 ? 159.220 162.615 119.599 1.00 52.73 285 ALA R CA 1
ATOM 5584 C C . ALA D 4 349 ? 159.558 163.731 118.617 1.00 49.76 285 ALA R C 1
ATOM 5585 O O . ALA D 4 349 ? 158.778 164.697 118.529 1.00 56.27 285 ALA R O 1
ATOM 5587 N N . PRO D 4 350 ? 160.674 163.691 117.872 1.00 44.36 286 PRO R N 1
ATOM 5588 C CA . PRO D 4 350 ? 160.986 164.829 116.988 1.00 51.96 286 PRO R CA 1
ATOM 5589 C C . PRO D 4 350 ? 159.932 165.088 115.927 1.00 54.50 286 PRO R C 1
ATOM 5590 O O . PRO D 4 350 ? 159.687 166.250 115.580 1.00 56.50 286 PRO R O 1
ATOM 5594 N N . PHE D 4 351 ? 159.299 164.039 115.398 1.00 51.21 287 PHE R N 1
ATOM 5595 C CA . PHE D 4 351 ? 158.274 164.230 114.378 1.00 52.22 287 PHE R CA 1
ATOM 5596 C C . PHE D 4 351 ? 157.096 165.023 114.925 1.00 53.40 287 PHE R C 1
ATOM 5597 O O . PHE D 4 351 ? 156.651 166.002 114.315 1.00 61.69 287 PHE R O 1
ATOM 5605 N N . PHE D 4 352 ? 156.579 164.619 116.085 1.00 52.70 288 PHE R N 1
ATOM 5606 C CA . PHE D 4 352 ? 155.466 165.347 116.681 1.00 58.12 288 PHE R CA 1
ATOM 5607 C C . PHE D 4 352 ? 155.878 166.760 117.074 1.00 57.30 288 PHE R C 1
ATOM 5608 O O . PHE D 4 352 ? 155.102 167.708 116.905 1.00 58.38 288 PHE R O 1
ATOM 5616 N N . LEU D 4 353 ? 157.096 166.924 117.595 1.00 54.27 289 LEU R N 1
ATOM 5617 C CA . LEU D 4 353 ? 157.552 168.257 117.975 1.00 53.58 289 LEU R CA 1
ATOM 5618 C C . LEU D 4 353 ? 157.630 169.184 116.766 1.00 56.48 289 LEU R C 1
ATOM 5619 O O . LEU D 4 353 ? 157.200 170.341 116.834 1.00 58.77 289 LEU R O 1
ATOM 5624 N N . VAL D 4 354 ? 158.165 168.692 115.645 1.00 50.91 290 VAL R N 1
ATOM 5625 C CA . VAL D 4 354 ? 158.293 169.541 114.467 1.00 47.45 290 VAL R CA 1
ATOM 5626 C C . VAL D 4 354 ? 156.925 169.815 113.857 1.00 47.44 290 VAL R C 1
ATOM 5627 O O . VAL D 4 354 ? 156.691 170.908 113.322 1.00 56.63 290 VAL R O 1
ATOM 5631 N N . GLN D 4 355 ? 155.992 168.854 113.953 1.00 49.19 291 GLN R N 1
ATOM 5632 C CA . GLN D 4 355 ? 154.642 169.098 113.430 1.00 58.44 291 GLN R CA 1
ATOM 5633 C C . GLN D 4 355 ? 153.913 170.128 114.281 1.00 55.76 291 GLN R C 1
ATOM 5634 O O . GLN D 4 355 ? 153.134 170.913 113.730 1.00 51.81 291 GLN R O 1
ATOM 5640 N N . LEU D 4 356 ? 154.130 170.121 115.602 1.00 55.92 292 LEU R N 1
ATOM 5641 C CA . LEU D 4 356 ? 153.559 171.150 116.473 1.00 56.27 292 LEU R CA 1
ATOM 5642 C C . LEU D 4 356 ? 154.179 172.512 116.195 1.00 58.01 292 LEU R C 1
ATOM 5643 O O . LEU D 4 356 ? 153.480 173.531 116.194 1.00 60.77 292 LEU R O 1
ATOM 5648 N N . TRP D 4 357 ? 155.493 172.553 115.975 1.00 59.12 293 TRP R N 1
ATOM 5649 C CA . TRP D 4 357 ? 156.132 173.820 115.640 1.00 60.08 293 TRP R CA 1
ATOM 5650 C C . TRP D 4 357 ? 155.599 174.367 114.322 1.00 49.58 293 TRP R C 1
ATOM 5651 O O . TRP D 4 357 ? 155.354 175.569 114.196 1.00 50.61 293 TRP R O 1
ATOM 5653 N N . ALA D 4 358 ? 155.413 173.503 113.330 1.00 53.42 294 ALA R N 1
ATOM 5654 C CA . ALA D 4 358 ? 154.850 173.959 112.066 1.00 62.87 294 ALA R CA 1
ATOM 5655 C C . ALA D 4 358 ? 153.438 174.488 112.255 1.00 63.79 294 ALA R C 1
ATOM 5656 O O . ALA D 4 358 ? 153.008 175.394 111.528 1.00 67.14 294 ALA R O 1
ATOM 5658 N N . ALA D 4 359 ? 152.700 173.941 113.223 1.00 60.97 295 ALA R N 1
ATOM 5659 C CA . ALA D 4 359 ? 151.349 174.428 113.487 1.00 60.80 295 ALA R CA 1
ATOM 5660 C C . ALA D 4 359 ? 151.361 175.779 114.202 1.00 61.27 295 ALA R C 1
ATOM 5661 O O . ALA D 4 359 ? 150.586 176.676 113.856 1.00 57.55 295 ALA R O 1
ATOM 5663 N N . TRP D 4 360 ? 152.231 175.948 115.195 1.00 64.62 296 TRP R N 1
ATOM 5664 C CA . TRP D 4 360 ? 152.214 177.130 116.047 1.00 65.07 296 TRP R CA 1
ATOM 5665 C C . TRP D 4 360 ? 153.250 178.181 115.664 1.00 65.96 296 TRP R C 1
ATOM 5666 O O . TRP D 4 360 ? 153.306 179.234 116.307 1.00 72.48 296 TRP R O 1
ATOM 5677 N N . ASP D 4 361 ? 154.068 177.929 114.647 1.00 62.80 297 ASP R N 1
ATOM 5678 C CA . ASP D 4 361 ? 155.055 178.893 114.160 1.00 61.03 297 ASP R CA 1
ATOM 5679 C C . ASP D 4 361 ? 154.938 178.992 112.644 1.00 62.62 297 ASP R C 1
ATOM 5680 O O . ASP D 4 361 ? 155.787 178.480 111.904 1.00 59.68 297 ASP R O 1
ATOM 5685 N N . PRO D 4 362 ? 153.874 179.641 112.143 1.00 61.15 298 PRO R N 1
ATOM 5686 C CA . PRO D 4 362 ? 153.678 179.803 110.699 1.00 57.77 298 PRO R CA 1
ATOM 5687 C C . PRO D 4 362 ? 154.736 180.699 110.068 1.00 43.02 298 PRO R C 1
ATOM 5688 O O . PRO D 4 362 ? 155.761 180.185 109.627 1.00 41.37 298 PRO R O 1
ATOM 5692 N N . PRO D 4 370 ? 165.796 168.657 105.953 1.00 78.81 306 PRO R N 1
ATOM 5693 C CA . PRO D 4 370 ? 164.973 169.210 107.037 1.00 71.10 306 PRO R CA 1
ATOM 5694 C C . PRO D 4 370 ? 163.853 168.267 107.470 1.00 73.03 306 PRO R C 1
ATOM 5695 O O . PRO D 4 370 ? 163.826 167.837 108.621 1.00 70.40 306 PRO R O 1
ATOM 5699 N N . PHE D 4 371 ? 162.938 167.956 106.551 1.00 80.65 307 PHE R N 1
ATOM 5700 C CA . PHE D 4 371 ? 161.844 167.043 106.867 1.00 80.35 307 PHE R CA 1
ATOM 5701 C C . PHE D 4 371 ? 162.259 165.584 106.703 1.00 76.28 307 PHE R C 1
ATOM 5702 O O . PHE D 4 371 ? 161.846 164.726 107.492 1.00 72.04 307 PHE R O 1
ATOM 5710 N N . VAL D 4 372 ? 163.077 165.287 105.691 1.00 73.98 308 VAL R N 1
ATOM 5711 C CA . VAL D 4 372 ? 163.387 163.899 105.365 1.00 72.85 308 VAL R CA 1
ATOM 5712 C C . VAL D 4 372 ? 164.210 163.240 106.462 1.00 70.69 308 VAL R C 1
ATOM 5713 O O . VAL D 4 372 ? 164.062 162.038 106.717 1.00 73.78 308 VAL R O 1
ATOM 5717 N N . LEU D 4 373 ? 165.098 163.991 107.114 1.00 67.46 309 LEU R N 1
ATOM 5718 C CA . LEU D 4 373 ? 165.901 163.409 108.187 1.00 71.73 309 LEU R CA 1
ATOM 5719 C C . LEU D 4 373 ? 165.018 162.957 109.343 1.00 69.91 309 LEU R C 1
ATOM 5720 O O . LEU D 4 373 ? 165.172 161.845 109.861 1.00 69.48 309 LEU R O 1
ATOM 5722 N N . LEU D 4 374 ? 164.070 163.804 109.749 1.00 69.47 310 LEU R N 1
ATOM 5723 C CA . LEU D 4 374 ? 163.148 163.416 110.807 1.00 67.41 310 LEU R CA 1
ATOM 5724 C C . LEU D 4 374 ? 162.207 162.312 110.345 1.00 64.63 310 LEU R C 1
ATOM 5725 O O . LEU D 4 374 ? 161.792 161.478 111.156 1.00 67.63 310 LEU R O 1
ATOM 5730 N N . MET D 4 375 ? 161.878 162.275 109.054 1.00 60.20 311 MET R N 1
ATOM 5731 C CA . MET D 4 375 ? 161.072 161.175 108.526 1.00 64.10 311 MET R CA 1
ATOM 5732 C C . MET D 4 375 ? 161.798 159.844 108.676 1.00 64.86 311 MET R C 1
ATOM 5733 O O . MET D 4 375 ? 161.215 158.844 109.113 1.00 64.00 311 MET R O 1
ATOM 5738 N N . LEU D 4 376 ? 163.083 159.816 108.312 1.00 66.13 312 LEU R N 1
ATOM 5739 C CA . LEU D 4 376 ? 163.869 158.596 108.455 1.00 63.39 312 LEU R CA 1
ATOM 5740 C C . LEU D 4 376 ? 164.050 158.225 109.920 1.00 58.69 312 LEU R C 1
ATOM 5741 O O . LEU D 4 376 ? 163.998 157.044 110.278 1.00 60.40 312 LEU R O 1
ATOM 5743 N N . LEU D 4 377 ? 164.265 159.218 110.783 1.00 60.19 313 LEU R N 1
ATOM 5744 C CA . LEU D 4 377 ? 164.429 158.932 112.203 1.00 62.45 313 LEU R CA 1
ATOM 5745 C C . LEU D 4 377 ? 163.155 158.351 112.805 1.00 60.42 313 LEU R C 1
ATOM 5746 O O . LEU D 4 377 ? 163.220 157.448 113.645 1.00 60.00 313 LEU R O 1
ATOM 5748 N N . ALA D 4 378 ? 161.991 158.857 112.395 1.00 60.89 314 ALA R N 1
ATOM 5749 C CA . ALA D 4 378 ? 160.726 158.310 112.868 1.00 57.95 314 ALA R CA 1
ATOM 5750 C C . ALA D 4 378 ? 160.379 156.984 112.210 1.00 59.26 314 ALA R C 1
ATOM 5751 O O . ALA D 4 378 ? 159.523 156.258 112.727 1.00 60.97 314 ALA R O 1
ATOM 5753 N N . SER D 4 379 ? 161.014 156.650 111.091 1.00 58.88 315 SER R N 1
ATOM 5754 C CA . SER D 4 379 ? 160.771 155.380 110.422 1.00 61.31 315 SER R CA 1
ATOM 5755 C C . SER D 4 379 ? 161.665 154.261 110.940 1.00 60.93 315 SER R C 1
ATOM 5756 O O . SER D 4 379 ? 161.545 153.122 110.477 1.00 61.18 315 SER R O 1
ATOM 5759 N N . LEU D 4 380 ? 162.551 154.554 111.888 1.00 62.12 316 LEU R N 1
ATOM 5760 C CA . LEU D 4 380 ? 163.497 153.565 112.382 1.00 56.56 316 LEU R CA 1
ATOM 5761 C C . LEU D 4 380 ? 162.900 152.651 113.446 1.00 59.53 316 LEU R C 1
ATOM 5762 O O . LEU D 4 380 ? 163.435 151.562 113.677 1.00 63.27 316 LEU R O 1
ATOM 5767 N N . ASN D 4 381 ? 161.794 153.050 114.078 1.00 60.75 317 ASN R N 1
ATOM 5768 C CA . ASN D 4 381 ? 161.227 152.256 115.166 1.00 61.23 317 ASN R CA 1
ATOM 5769 C C . ASN D 4 381 ? 160.646 150.941 114.660 1.00 61.58 317 ASN R C 1
ATOM 5770 O O . ASN D 4 381 ? 160.743 149.908 115.336 1.00 63.92 317 ASN R O 1
ATOM 5775 N N . SER D 4 382 ? 160.048 150.960 113.465 1.00 58.73 318 SER R N 1
ATOM 5776 C CA . SER D 4 382 ? 159.343 149.795 112.940 1.00 61.85 318 SER R CA 1
ATOM 5777 C C . SER D 4 382 ? 160.260 148.599 112.721 1.00 63.98 318 SER R C 1
ATOM 5778 O O . SER D 4 382 ? 159.776 147.463 112.689 1.00 64.98 318 SER R O 1
ATOM 5781 N N . CYS D 4 383 ? 161.565 148.824 112.571 1.00 63.97 319 CYS R N 1
ATOM 5782 C CA . CYS D 4 383 ? 162.523 147.733 112.483 1.00 62.53 319 CYS R CA 1
ATOM 5783 C C . CYS D 4 383 ? 163.293 147.511 113.773 1.00 59.73 319 CYS R C 1
ATOM 5784 O O . CYS D 4 383 ? 163.793 146.403 113.991 1.00 59.78 319 CYS R O 1
ATOM 5787 N N . THR D 4 384 ? 163.401 148.530 114.627 1.00 57.76 320 THR R N 1
ATOM 5788 C CA . THR D 4 384 ? 164.128 148.369 115.880 1.00 57.47 320 THR R CA 1
ATOM 5789 C C . THR D 4 384 ? 163.334 147.539 116.880 1.00 57.22 320 THR R C 1
ATOM 5790 O O . THR D 4 384 ? 163.914 146.746 117.631 1.00 56.69 320 THR R O 1
ATOM 5794 N N . ASN D 4 385 ? 162.010 147.696 116.908 1.00 57.67 321 ASN R N 1
ATOM 5795 C CA . ASN D 4 385 ? 161.207 146.938 117.868 1.00 59.04 321 ASN R CA 1
ATOM 5796 C C . ASN D 4 385 ? 161.310 145.427 117.677 1.00 57.11 321 ASN R C 1
ATOM 5797 O O . ASN D 4 385 ? 161.580 144.723 118.666 1.00 57.22 321 ASN R O 1
ATOM 5802 N N . PRO D 4 386 ? 161.108 144.860 116.480 1.00 53.62 322 PRO R N 1
ATOM 5803 C CA . PRO D 4 386 ? 161.276 143.402 116.350 1.00 51.64 322 PRO R CA 1
ATOM 5804 C C . PRO D 4 386 ? 162.681 142.931 116.674 1.00 49.67 322 PRO R C 1
ATOM 5805 O O . PRO D 4 386 ? 162.850 141.862 117.274 1.00 51.02 322 PRO R O 1
ATOM 5809 N N . TRP D 4 387 ? 163.698 143.711 116.305 1.00 50.62 323 TRP R N 1
ATOM 5810 C CA . TRP D 4 387 ? 165.077 143.309 116.562 1.00 51.24 323 TRP R CA 1
ATOM 5811 C C . TRP D 4 387 ? 165.364 143.258 118.057 1.00 47.78 323 TRP R C 1
ATOM 5812 O O . TRP D 4 387 ? 165.970 142.301 118.551 1.00 48.74 323 TRP R O 1
ATOM 5823 N N . ILE D 4 388 ? 164.931 144.282 118.794 1.00 48.33 324 ILE R N 1
ATOM 5824 C CA . ILE D 4 388 ? 165.180 144.306 120.231 1.00 48.82 324 ILE R CA 1
ATOM 5825 C C . ILE D 4 388 ? 164.367 143.225 120.931 1.00 48.48 324 ILE R C 1
ATOM 5826 O O . ILE D 4 388 ? 164.833 142.614 121.899 1.00 49.95 324 ILE R O 1
ATOM 5831 N N . TYR D 4 389 ? 163.149 142.955 120.455 1.00 46.82 325 TYR R N 1
ATOM 5832 C CA . TYR D 4 389 ? 162.387 141.852 121.028 1.00 46.56 325 TYR R CA 1
ATOM 5833 C C . TYR D 4 389 ? 163.102 140.526 120.814 1.00 48.92 325 TYR R C 1
ATOM 5834 O O . TYR D 4 389 ? 163.209 139.709 121.736 1.00 52.52 325 TYR R O 1
ATOM 5843 N N . ALA D 4 390 ? 163.593 140.292 119.597 1.00 53.25 326 ALA R N 1
ATOM 5844 C CA . ALA D 4 390 ? 164.290 139.043 119.310 1.00 52.73 326 ALA R CA 1
ATOM 5845 C C . ALA D 4 390 ? 165.543 138.908 120.162 1.00 48.34 326 ALA R C 1
ATOM 5846 O O . ALA D 4 390 ? 165.846 137.820 120.666 1.00 52.14 326 ALA R O 1
ATOM 5848 N N . SER D 4 391 ? 166.287 140.002 120.334 1.00 45.92 327 SER R N 1
ATOM 5849 C CA . SER D 4 391 ? 167.474 139.963 121.175 1.00 43.68 327 SER R CA 1
ATOM 5850 C C . SER D 4 391 ? 167.135 139.809 122.649 1.00 43.46 327 SER R C 1
ATOM 5851 O O . SER D 4 391 ? 167.986 139.355 123.421 1.00 46.75 327 SER R O 1
ATOM 5854 N N . PHE D 4 392 ? 165.923 140.172 123.061 1.00 41.70 328 PHE R N 1
ATOM 5855 C CA . PHE D 4 392 ? 165.532 140.114 124.462 1.00 46.45 328 PHE R CA 1
ATOM 5856 C C . PHE D 4 392 ? 164.678 138.902 124.801 1.00 48.27 328 PHE R C 1
ATOM 5857 O O . PHE D 4 392 ? 164.294 138.740 125.962 1.00 49.08 328 PHE R O 1
ATOM 5865 N N . SER D 4 393 ? 164.367 138.051 123.826 1.00 53.68 329 SER R N 1
ATOM 5866 C CA . SER D 4 393 ? 163.575 136.849 124.045 1.00 55.23 329 SER R CA 1
ATOM 5867 C C . SER D 4 393 ? 164.429 135.632 123.724 1.00 59.78 329 SER R C 1
ATOM 5868 O O . SER D 4 393 ? 164.996 135.539 122.631 1.00 60.49 329 SER R O 1
ATOM 5871 N N . SER D 4 394 ? 164.520 134.702 124.678 1.00 63.46 330 SER R N 1
ATOM 5872 C CA . SER D 4 394 ? 165.365 133.527 124.488 1.00 66.03 330 SER R CA 1
ATOM 5873 C C . SER D 4 394 ? 164.756 132.553 123.485 1.00 65.95 330 SER R C 1
ATOM 5874 O O . SER D 4 394 ? 165.468 132.009 122.633 1.00 68.52 330 SER R O 1
ATOM 5876 N N . SER D 4 395 ? 163.447 132.312 123.577 1.00 65.96 331 SER R N 1
ATOM 5877 C CA . SER D 4 395 ? 162.811 131.343 122.690 1.00 71.42 331 SER R CA 1
ATOM 5878 C C . SER D 4 395 ? 162.895 131.785 121.234 1.00 73.76 331 SER R C 1
ATOM 5879 O O . SER D 4 395 ? 163.201 130.978 120.348 1.00 73.86 331 SER R O 1
ATOM 5881 N N . VAL D 4 396 ? 162.634 133.066 120.969 1.00 69.47 332 VAL R N 1
ATOM 5882 C CA . VAL D 4 396 ? 162.696 133.567 119.601 1.00 68.92 332 VAL R CA 1
ATOM 5883 C C . VAL D 4 396 ? 164.131 133.557 119.096 1.00 66.99 332 VAL R C 1
ATOM 5884 O O . VAL D 4 396 ? 164.390 133.232 117.932 1.00 69.36 332 VAL R O 1
ATOM 5886 N N . SER D 4 397 ? 165.084 133.906 119.959 1.00 66.24 333 SER R N 1
ATOM 5887 C CA . SER D 4 397 ? 166.487 133.862 119.562 1.00 72.28 333 SER R CA 1
ATOM 5888 C C . SER D 4 397 ? 166.901 132.447 119.180 1.00 70.73 333 SER R C 1
ATOM 5889 O O . SER D 4 397 ? 167.631 132.247 118.202 1.00 69.72 333 SER R O 1
ATOM 5891 N N . SER D 4 398 ? 166.443 131.451 119.942 1.00 68.46 334 SER R N 1
ATOM 5892 C CA . SER D 4 398 ? 166.756 130.066 119.612 1.00 68.32 334 SER R CA 1
ATOM 5893 C C . SER D 4 398 ? 166.079 129.637 118.317 1.00 62.40 334 SER R C 1
ATOM 5894 O O . SER D 4 398 ? 166.692 128.955 117.489 1.00 57.37 334 SER R O 1
ATOM 5896 N N . GLU D 4 399 ? 164.816 130.023 118.126 1.00 62.05 335 GLU R N 1
ATOM 5897 C CA . GLU D 4 399 ? 164.079 129.584 116.943 1.00 60.75 335 GLU R CA 1
ATOM 5898 C C . GLU D 4 399 ? 164.644 130.197 115.671 1.00 62.21 335 GLU R C 1
ATOM 5899 O O . GLU D 4 399 ? 164.712 129.529 114.633 1.00 61.62 335 GLU R O 1
ATOM 5901 N N . LEU D 4 400 ? 165.053 131.468 115.726 1.00 63.24 336 LEU R N 1
ATOM 5902 C CA . LEU D 4 400 ? 165.577 132.128 114.534 1.00 61.34 336 LEU R CA 1
ATOM 5903 C C . LEU D 4 400 ? 166.816 131.414 114.008 1.00 52.81 336 LEU R C 1
ATOM 5904 O O . LEU D 4 400 ? 166.959 131.211 112.798 1.00 44.89 336 LEU R O 1
ATOM 5906 N N . ARG D 4 401 ? 167.715 131.023 114.901 1.00 51.69 337 ARG R N 1
ATOM 5907 C CA . ARG D 4 401 ? 168.937 130.336 114.504 1.00 49.66 337 ARG R CA 1
ATOM 5908 C C . ARG D 4 401 ? 168.627 128.927 113.995 1.00 40.83 337 ARG R C 1
ATOM 5909 O O . ARG D 4 401 ? 168.195 128.748 112.856 1.00 23.90 337 ARG R O 1
ATOM 5911 N N . ALA D 4 436 ? 157.175 142.893 145.678 1.00 33.23 500 ALA R N 1
ATOM 5912 C CA . ALA D 4 436 ? 157.458 141.485 145.449 1.00 34.91 500 ALA R CA 1
ATOM 5913 C C . ALA D 4 436 ? 158.869 141.129 145.904 1.00 29.65 500 ALA R C 1
ATOM 5914 O O . ALA D 4 436 ? 159.079 140.083 146.522 1.00 45.76 500 ALA R O 1
ATOM 5916 N N . ARG D 4 437 ? 159.833 141.995 145.594 1.00 18.90 501 ARG R N 1
ATOM 5917 C CA . ARG D 4 437 ? 161.217 141.661 145.882 1.00 22.80 501 ARG R CA 1
ATOM 5918 C C . ARG D 4 437 ? 161.498 141.686 147.373 1.00 22.49 501 ARG R C 1
ATOM 5919 O O . ARG D 4 437 ? 162.203 140.810 147.891 1.00 43.13 501 ARG R O 1
ATOM 5927 N N . ARG D 4 438 ? 160.966 142.676 148.082 1.00 20.80 502 ARG R N 1
ATOM 5928 C CA . ARG D 4 438 ? 161.281 142.810 149.501 1.00 36.17 502 ARG R CA 1
ATOM 5929 C C . ARG D 4 438 ? 160.755 141.624 150.294 1.00 40.51 502 ARG R C 1
ATOM 5930 O O . ARG D 4 438 ? 161.409 141.157 151.234 1.00 44.46 502 ARG R O 1
ATOM 5938 N N . GLN D 4 439 ? 159.575 141.123 149.932 1.00 32.88 503 GLN R N 1
ATOM 5939 C CA . GLN D 4 439 ? 159.036 139.959 150.616 1.00 36.96 503 GLN R CA 1
ATOM 5940 C C . GLN D 4 439 ? 159.891 138.728 150.362 1.00 48.45 503 GLN R C 1
ATOM 5941 O O . GLN D 4 439 ? 160.102 137.914 151.270 1.00 55.40 503 GLN R O 1
ATOM 5947 N N . LEU D 4 440 ? 160.402 138.576 149.139 1.00 46.72 504 LEU R N 1
ATOM 5948 C CA . LEU D 4 440 ? 161.306 137.467 148.850 1.00 49.94 504 LEU R CA 1
ATOM 5949 C C . LEU D 4 440 ? 162.591 137.576 149.661 1.00 54.38 504 LEU R C 1
ATOM 5950 O O . LEU D 4 440 ? 163.099 136.570 150.171 1.00 58.48 504 LEU R O 1
ATOM 5955 N N . ALA D 4 441 ? 163.138 138.787 149.784 1.00 55.18 505 ALA R N 1
ATOM 5956 C CA . ALA D 4 441 ? 164.345 138.972 150.584 1.00 60.35 505 ALA R CA 1
ATOM 5957 C C . ALA D 4 441 ? 164.090 138.649 152.052 1.00 63.96 505 ALA R C 1
ATOM 5958 O O . ALA D 4 441 ? 164.926 138.022 152.714 1.00 63.92 505 ALA R O 1
ATOM 5960 N N . ASP D 4 442 ? 162.939 139.075 152.578 1.00 64.57 506 ASP R N 1
ATOM 5961 C CA . ASP D 4 442 ? 162.593 138.756 153.960 1.00 65.78 506 ASP R CA 1
ATOM 5962 C C . ASP D 4 442 ? 162.443 137.252 154.156 1.00 67.33 506 ASP R C 1
ATOM 5963 O O . ASP D 4 442 ? 162.894 136.703 155.168 1.00 68.87 506 ASP R O 1
ATOM 5968 N N . LEU D 4 443 ? 161.811 136.571 153.196 1.00 70.08 507 LEU R N 1
ATOM 5969 C CA . LEU D 4 443 ? 161.685 135.120 153.276 1.00 75.29 507 LEU R CA 1
ATOM 5970 C C . LEU D 4 443 ? 163.050 134.447 153.256 1.00 73.73 507 LEU R C 1
ATOM 5971 O O . LEU D 4 443 ? 163.290 133.495 154.006 1.00 74.34 507 LEU R O 1
ATOM 5976 N N . GLU D 4 444 ? 163.956 134.925 152.400 1.00 73.37 508 GLU R N 1
ATOM 5977 C CA . GLU D 4 444 ? 165.298 134.354 152.345 1.00 75.28 508 GLU R CA 1
ATOM 5978 C C . GLU D 4 444 ? 166.036 134.549 153.664 1.00 74.92 508 GLU R C 1
ATOM 5979 O O . GLU D 4 444 ? 166.706 133.630 154.152 1.00 74.50 508 GLU R O 1
ATOM 5985 N N . ASP D 4 445 ? 165.927 135.742 154.256 1.00 71.40 509 ASP R N 1
ATOM 5986 C CA . ASP D 4 445 ? 166.577 135.990 155.540 1.00 70.96 509 ASP R CA 1
ATOM 5987 C C . ASP D 4 445 ? 166.006 135.093 156.632 1.00 72.08 509 ASP R C 1
ATOM 5988 O O . ASP D 4 445 ? 166.755 134.528 157.439 1.00 71.50 509 ASP R O 1
ATOM 5993 N N . ASN D 4 446 ? 164.682 134.943 156.671 1.00 72.58 510 ASN R N 1
ATOM 5994 C CA . ASN D 4 446 ? 164.072 134.079 157.677 1.00 71.85 510 ASN R CA 1
ATOM 5995 C C . ASN D 4 446 ? 164.487 132.626 157.481 1.00 71.71 510 ASN R C 1
ATOM 5996 O O . ASN D 4 446 ? 164.747 131.911 158.455 1.00 69.37 510 ASN R O 1
ATOM 6001 N N . TRP D 4 447 ? 164.561 132.174 156.228 1.00 75.89 511 TRP R N 1
ATOM 6002 C CA . TRP D 4 447 ? 164.951 130.794 155.959 1.00 77.48 511 TRP R CA 1
ATOM 6003 C C . TRP D 4 447 ? 166.409 130.542 156.328 1.00 74.85 511 TRP R C 1
ATOM 6004 O O . TRP D 4 447 ? 166.742 129.478 156.862 1.00 73.45 511 TRP R O 1
ATOM 6015 N N . GLU D 4 448 ? 167.295 131.506 156.061 1.00 72.77 512 GLU R N 1
ATOM 6016 C CA . GLU D 4 448 ? 168.686 131.326 156.465 1.00 71.83 512 GLU R CA 1
ATOM 6017 C C . GLU D 4 448 ? 168.831 131.364 157.983 1.00 71.81 512 GLU R C 1
ATOM 6018 O O . GLU D 4 448 ? 169.667 130.644 158.541 1.00 74.04 512 GLU R O 1
ATOM 6024 N N . THR D 4 449 ? 168.022 132.177 158.668 1.00 67.09 513 THR R N 1
ATOM 6025 C CA . THR D 4 449 ? 168.011 132.141 160.127 1.00 66.30 513 THR R CA 1
ATOM 6026 C C . THR D 4 449 ? 167.542 130.783 160.637 1.00 67.97 513 THR R C 1
ATOM 6027 O O . THR D 4 449 ? 168.105 130.241 161.596 1.00 66.17 513 THR R O 1
ATOM 6031 N N . LEU D 4 450 ? 166.513 130.217 160.001 1.00 68.41 514 LEU R N 1
ATOM 6032 C CA . LEU D 4 450 ? 166.046 128.885 160.373 1.00 66.92 514 LEU R CA 1
ATOM 6033 C C . LEU D 4 450 ? 167.135 127.841 160.165 1.00 68.49 514 LEU R C 1
ATOM 6034 O O . LEU D 4 450 ? 167.309 126.941 160.994 1.00 66.09 514 LEU R O 1
ATOM 6039 N N . ASN D 4 451 ? 167.872 127.938 159.056 1.00 73.11 515 ASN R N 1
ATOM 6040 C CA . ASN D 4 451 ? 168.953 126.991 158.801 1.00 75.38 515 ASN R CA 1
ATOM 6041 C C . ASN D 4 451 ? 170.070 127.127 159.830 1.00 72.84 515 ASN R C 1
ATOM 6042 O O . ASN D 4 451 ? 170.617 126.121 160.297 1.00 69.24 515 ASN R O 1
ATOM 6047 N N . ASP D 4 452 ? 170.424 128.363 160.192 1.00 72.68 516 ASP R N 1
ATOM 6048 C CA . ASP D 4 452 ? 171.442 128.567 161.218 1.00 72.21 516 ASP R CA 1
ATOM 6049 C C . ASP D 4 452 ? 170.992 127.999 162.558 1.00 67.19 516 ASP R C 1
ATOM 6050 O O . ASP D 4 452 ? 171.784 127.382 163.280 1.00 65.71 516 ASP R O 1
ATOM 6055 N N . ASN D 4 453 ? 169.720 128.197 162.907 1.00 63.25 517 ASN R N 1
ATOM 6056 C CA . ASN D 4 453 ? 169.197 127.623 164.142 1.00 60.48 517 ASN R CA 1
ATOM 6057 C C . ASN D 4 453 ? 169.190 126.098 164.089 1.00 58.28 517 ASN R C 1
ATOM 6058 O O . ASN D 4 453 ? 169.438 125.443 165.106 1.00 56.08 517 ASN R O 1
ATOM 6063 N N . LEU D 4 454 ? 168.901 125.517 162.920 1.00 56.92 518 LEU R N 1
ATOM 6064 C CA . LEU D 4 454 ? 169.009 124.068 162.764 1.00 52.34 518 LEU R CA 1
ATOM 6065 C C . LEU D 4 454 ? 170.434 123.597 163.015 1.00 52.64 518 LEU R C 1
ATOM 6066 O O . LEU D 4 454 ? 170.656 122.596 163.708 1.00 53.83 518 LEU R O 1
ATOM 6071 N N . LYS D 4 455 ? 171.415 124.309 162.458 1.00 57.81 519 LYS R N 1
ATOM 6072 C CA . LYS D 4 455 ? 172.811 123.951 162.673 1.00 58.20 519 LYS R CA 1
ATOM 6073 C C . LYS D 4 455 ? 173.182 124.046 164.146 1.00 56.32 519 LYS R C 1
ATOM 6074 O O . LYS D 4 455 ? 173.915 123.197 164.668 1.00 57.77 519 LYS R O 1
ATOM 6080 N N . VAL D 4 456 ? 172.687 125.077 164.835 1.00 56.09 520 VAL R N 1
ATOM 6081 C CA . VAL D 4 456 ? 172.931 125.203 166.269 1.00 54.29 520 VAL R CA 1
ATOM 6082 C C . VAL D 4 456 ? 172.299 124.039 167.024 1.00 52.58 520 VAL R C 1
ATOM 6083 O O . VAL D 4 456 ? 172.903 123.477 167.947 1.00 55.27 520 VAL R O 1
ATOM 6087 N N . ILE D 4 457 ? 171.076 123.661 166.646 1.00 50.70 521 ILE R N 1
ATOM 6088 C CA . ILE D 4 457 ? 170.376 122.571 167.323 1.00 49.97 521 ILE R CA 1
ATOM 6089 C C . ILE D 4 457 ? 171.146 121.265 167.174 1.00 55.11 521 ILE R C 1
ATOM 6090 O O . ILE D 4 457 ? 171.326 120.515 168.141 1.00 53.20 521 ILE R O 1
ATOM 6095 N N . GLU D 4 458 ? 171.615 120.972 165.958 1.00 57.36 522 GLU R N 1
ATOM 6096 C CA . GLU D 4 458 ? 172.293 119.701 165.727 1.00 59.42 522 GLU R CA 1
ATOM 6097 C C . GLU D 4 458 ? 173.597 119.603 166.510 1.00 63.42 522 GLU R C 1
ATOM 6098 O O . GLU D 4 458 ? 174.034 118.496 166.844 1.00 67.92 522 GLU R O 1
ATOM 6104 N N . LYS D 4 459 ? 174.231 120.735 166.811 1.00 61.64 523 LYS R N 1
ATOM 6105 C CA . LYS D 4 459 ? 175.455 120.755 167.600 1.00 63.25 523 LYS R CA 1
ATOM 6106 C C . LYS D 4 459 ? 175.210 121.065 169.071 1.00 64.80 523 LYS R C 1
ATOM 6107 O O . LYS D 4 459 ? 176.174 121.179 169.834 1.00 70.23 523 LYS R O 1
ATOM 6113 N N . ALA D 4 460 ? 173.954 121.207 169.485 1.00 63.00 524 ALA R N 1
ATOM 6114 C CA . ALA D 4 460 ? 173.650 121.569 170.861 1.00 63.43 524 ALA R CA 1
ATOM 6115 C C . ALA D 4 460 ? 173.966 120.421 171.814 1.00 64.99 524 ALA R C 1
ATOM 6116 O O . ALA D 4 460 ? 173.933 119.245 171.443 1.00 66.30 524 ALA R O 1
ATOM 6118 N N . ASP D 4 461 ? 174.276 120.779 173.059 1.00 67.90 525 ASP R N 1
ATOM 6119 C CA . ASP D 4 461 ? 174.632 119.819 174.097 1.00 69.22 525 ASP R CA 1
ATOM 6120 C C . ASP D 4 461 ? 173.578 119.673 175.182 1.00 67.87 525 ASP R C 1
ATOM 6121 O O . ASP D 4 461 ? 173.358 118.564 175.672 1.00 66.85 525 ASP R O 1
ATOM 6126 N N . ASN D 4 462 ? 172.917 120.757 175.571 1.00 65.50 526 ASN R N 1
ATOM 6127 C CA . ASN D 4 462 ? 171.941 120.744 176.653 1.00 60.14 526 ASN R CA 1
ATOM 6128 C C . ASN D 4 462 ? 170.593 121.247 176.145 1.00 58.83 526 ASN R C 1
ATOM 6129 O O . ASN D 4 462 ? 170.431 121.596 174.974 1.00 60.03 526 ASN R O 1
ATOM 6134 N N . ALA D 4 463 ? 169.615 121.280 177.053 1.00 56.05 527 ALA R N 1
ATOM 6135 C CA . ALA D 4 463 ? 168.259 121.669 176.683 1.00 52.27 527 ALA R CA 1
ATOM 6136 C C . ALA D 4 463 ? 168.111 123.174 176.499 1.00 53.74 527 ALA R C 1
ATOM 6137 O O . ALA D 4 463 ? 167.266 123.612 175.711 1.00 53.43 527 ALA R O 1
ATOM 6139 N N . ALA D 4 464 ? 168.904 123.975 177.215 1.00 53.32 528 ALA R N 1
ATOM 6140 C CA . ALA D 4 464 ? 168.765 125.426 177.127 1.00 52.36 528 ALA R CA 1
ATOM 6141 C C . ALA D 4 464 ? 169.112 125.938 175.734 1.00 48.89 528 ALA R C 1
ATOM 6142 O O . ALA D 4 464 ? 168.413 126.800 175.188 1.00 48.23 528 ALA R O 1
ATOM 6144 N N . GLN D 4 465 ? 170.195 125.423 175.148 1.00 48.65 529 GLN R N 1
ATOM 6145 C CA . GLN D 4 465 ? 170.579 125.838 173.803 1.00 49.49 529 GLN R CA 1
ATOM 6146 C C . GLN D 4 465 ? 169.519 125.444 172.784 1.00 42.70 529 GLN R C 1
ATOM 6147 O O . GLN D 4 465 ? 169.196 126.222 171.879 1.00 44.26 529 GLN R O 1
ATOM 6153 N N . VAL D 4 466 ? 168.966 124.237 172.918 1.00 41.09 530 VAL R N 1
ATOM 6154 C CA . VAL D 4 466 ? 167.906 123.797 172.016 1.00 38.20 530 VAL R CA 1
ATOM 6155 C C . VAL D 4 466 ? 166.685 124.695 172.153 1.00 35.13 530 VAL R C 1
ATOM 6156 O O . VAL D 4 466 ? 166.067 125.082 171.154 1.00 32.48 530 VAL R O 1
ATOM 6160 N N . LYS D 4 467 ? 166.318 125.042 173.389 1.00 37.99 531 LYS R N 1
ATOM 6161 C CA . LYS D 4 467 ? 165.159 125.901 173.606 1.00 34.98 531 LYS R CA 1
ATOM 6162 C C . LYS D 4 467 ? 165.370 127.284 173.004 1.00 35.61 531 LYS R C 1
ATOM 6163 O O . LYS D 4 467 ? 164.464 127.835 172.370 1.00 34.74 531 LYS R O 1
ATOM 6169 N N . ASP D 4 468 ? 166.559 127.863 173.189 1.00 37.88 532 ASP R N 1
ATOM 6170 C CA . ASP D 4 468 ? 166.837 129.178 172.617 1.00 32.23 532 ASP R CA 1
ATOM 6171 C C . ASP D 4 468 ? 166.821 129.137 171.092 1.00 35.57 532 ASP R C 1
ATOM 6172 O O . ASP D 4 468 ? 166.242 130.018 170.442 1.00 35.50 532 ASP R O 1
ATOM 6177 N N . ALA D 4 469 ? 167.448 128.114 170.507 1.00 34.88 533 ALA R N 1
ATOM 6178 C CA . ALA D 4 469 ? 167.458 127.988 169.056 1.00 32.23 533 ALA R CA 1
ATOM 6179 C C . ALA D 4 469 ? 166.047 127.811 168.512 1.00 33.44 533 ALA R C 1
ATOM 6180 O O . ALA D 4 469 ? 165.697 128.393 167.482 1.00 40.34 533 ALA R O 1
ATOM 6182 N N . LEU D 4 470 ? 165.216 127.026 169.201 1.00 29.44 534 LEU R N 1
ATOM 6183 C CA . LEU D 4 470 ? 163.839 126.837 168.755 1.00 27.15 534 LEU R CA 1
ATOM 6184 C C . LEU D 4 470 ? 163.003 128.095 168.941 1.00 29.21 534 LEU R C 1
ATOM 6185 O O . LEU D 4 470 ? 162.066 128.329 168.173 1.00 31.62 534 LEU R O 1
ATOM 6190 N N . THR D 4 471 ? 163.305 128.902 169.959 1.00 32.58 535 THR R N 1
ATOM 6191 C CA . THR D 4 471 ? 162.633 130.190 170.104 1.00 30.10 535 THR R CA 1
ATOM 6192 C C . THR D 4 471 ? 162.942 131.093 168.918 1.00 33.64 535 THR R C 1
ATOM 6193 O O . THR D 4 471 ? 162.044 131.721 168.340 1.00 34.25 535 THR R O 1
ATOM 6197 N N . LYS D 4 472 ? 164.216 131.151 168.524 1.00 34.91 536 LYS R N 1
ATOM 6198 C CA . LYS D 4 472 ? 164.581 131.895 167.326 1.00 37.12 536 LYS R CA 1
ATOM 6199 C C . LYS D 4 472 ? 163.911 131.305 166.090 1.00 44.36 536 LYS R C 1
ATOM 6200 O O . LYS D 4 472 ? 163.482 132.042 165.193 1.00 50.11 536 LYS R O 1
ATOM 6206 N N . MET D 4 473 ? 163.812 129.974 166.028 1.00 41.47 537 MET R N 1
ATOM 6207 C CA . MET D 4 473 ? 163.123 129.312 164.924 1.00 45.44 537 MET R CA 1
ATOM 6208 C C . MET D 4 473 ? 161.670 129.750 164.838 1.00 48.41 537 MET R C 1
ATOM 6209 O O . MET D 4 473 ? 161.158 130.036 163.751 1.00 50.75 537 MET R O 1
ATOM 6214 N N . ARG D 4 474 ? 160.977 129.773 165.979 1.00 45.11 538 ARG R N 1
ATOM 6215 C CA . ARG D 4 474 ? 159.571 130.158 165.984 1.00 40.51 538 ARG R CA 1
ATOM 6216 C C . ARG D 4 474 ? 159.402 131.610 165.564 1.00 44.45 538 ARG R C 1
ATOM 6217 O O . ARG D 4 474 ? 158.492 131.940 164.793 1.00 49.43 538 ARG R O 1
ATOM 6225 N N . ALA D 4 475 ? 160.275 132.494 166.053 1.00 42.04 539 ALA R N 1
ATOM 6226 C CA . ALA D 4 475 ? 160.209 133.895 165.648 1.00 44.01 539 ALA R CA 1
ATOM 6227 C C . ALA D 4 475 ? 160.408 134.041 164.143 1.00 54.65 539 ALA R C 1
ATOM 6228 O O . ALA D 4 475 ? 159.651 134.750 163.468 1.00 51.25 539 ALA R O 1
ATOM 6230 N N . ALA D 4 476 ? 161.419 133.359 163.597 1.00 63.22 540 ALA R N 1
ATOM 6231 C CA . ALA D 4 476 ? 161.684 133.441 162.164 1.00 67.60 540 ALA R CA 1
ATOM 6232 C C . ALA D 4 476 ? 160.536 132.853 161.353 1.00 65.86 540 ALA R C 1
ATOM 6233 O O . ALA D 4 476 ? 160.175 133.388 160.299 1.00 63.57 540 ALA R O 1
ATOM 6235 N N . ALA D 4 477 ? 159.959 131.745 161.824 1.00 64.86 541 ALA R N 1
ATOM 6236 C CA . ALA D 4 477 ? 158.842 131.128 161.116 1.00 66.84 541 ALA R CA 1
ATOM 6237 C C . ALA D 4 477 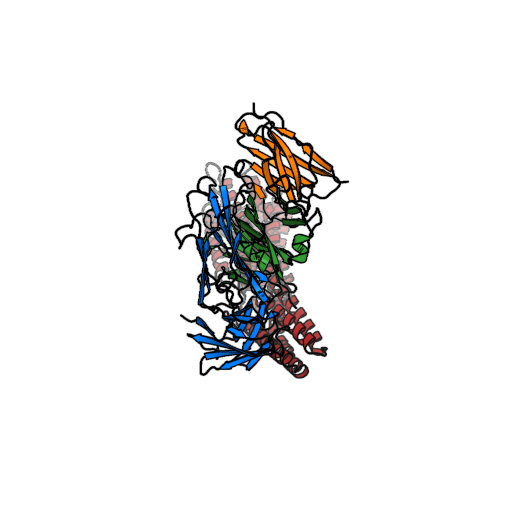? 157.629 132.046 161.090 1.00 63.04 541 ALA R C 1
ATOM 6238 O O . ALA D 4 477 ? 156.962 132.173 160.057 1.00 64.42 541 ALA R O 1
ATOM 6240 N N . LEU D 4 478 ? 157.324 132.696 162.216 1.00 60.23 542 LEU R N 1
ATOM 6241 C CA . LEU D 4 478 ? 156.215 133.645 162.236 1.00 56.33 542 LEU R CA 1
ATOM 6242 C C . LEU D 4 478 ? 156.478 134.815 161.296 1.00 58.29 542 LEU R C 1
ATOM 6243 O O . LEU D 4 478 ? 155.592 135.221 160.534 1.00 57.16 542 LEU R O 1
ATOM 6248 N N . ASP D 4 479 ? 157.699 135.357 161.323 1.00 64.05 543 ASP R N 1
ATOM 6249 C CA . ASP D 4 479 ? 158.022 136.487 160.458 1.00 68.40 543 ASP R CA 1
ATOM 6250 C C . ASP D 4 479 ? 157.918 136.104 158.985 1.00 70.07 543 ASP R C 1
ATOM 6251 O O . ASP D 4 479 ? 157.429 136.889 158.165 1.00 68.90 543 ASP R O 1
ATOM 6256 N N . ALA D 4 480 ? 158.376 134.901 158.632 1.00 71.90 544 ALA R N 1
ATOM 6257 C CA . ALA D 4 480 ? 158.294 134.456 157.244 1.00 73.35 544 ALA R CA 1
ATOM 6258 C C . ALA D 4 480 ? 156.853 134.179 156.831 1.00 72.53 544 ALA R C 1
ATOM 6259 O O . ALA D 4 480 ? 156.457 134.489 155.702 1.00 69.25 544 ALA R O 1
ATOM 6261 N N . GLN D 4 481 ? 156.059 133.588 157.727 1.00 72.78 545 GLN R N 1
ATOM 6262 C CA . GLN D 4 481 ? 154.648 133.363 157.426 1.00 73.13 545 GLN R CA 1
ATOM 6263 C C . GLN D 4 481 ? 153.909 134.680 157.243 1.00 72.29 545 GLN R C 1
ATOM 6264 O O . GLN D 4 481 ? 152.906 134.734 156.521 1.00 74.23 545 GLN R O 1
ATOM 6270 N N . LYS D 4 482 ? 154.382 135.749 157.889 1.00 72.60 546 LYS R N 1
ATOM 6271 C CA . LYS D 4 482 ? 153.825 137.072 157.630 1.00 72.23 546 LYS R CA 1
ATOM 6272 C C . LYS D 4 482 ? 154.047 137.490 156.180 1.00 73.35 546 LYS R C 1
ATOM 6273 O O . LYS D 4 482 ? 153.141 138.036 155.538 1.00 68.22 546 LYS R O 1
ATOM 6279 N N . ALA D 4 483 ? 155.240 137.240 155.646 1.00 73.56 547 ALA R N 1
ATOM 6280 C CA . ALA D 4 483 ? 155.567 137.674 154.295 1.00 74.23 547 ALA R CA 1
ATOM 6281 C C . ALA D 4 483 ? 154.755 136.907 153.255 1.00 76.41 547 ALA R C 1
ATOM 6282 O O . ALA D 4 483 ? 154.382 135.747 153.452 1.00 76.49 547 ALA R O 1
ATOM 6284 N N . THR D 4 484 ? 154.482 137.575 152.134 1.00 72.72 548 THR R N 1
ATOM 6285 C CA . THR D 4 484 ? 153.738 136.987 151.028 1.00 73.57 548 THR R CA 1
ATOM 6286 C C . THR D 4 484 ? 154.692 136.659 149.890 1.00 75.12 548 THR R C 1
ATOM 6287 O O . THR D 4 484 ? 155.316 137.575 149.334 1.00 72.13 548 THR R O 1
ATOM 6291 N N . PRO D 4 485 ? 154.847 135.383 149.509 1.00 77.88 549 PRO R N 1
ATOM 6292 C CA . PRO D 4 485 ? 155.755 134.999 148.423 1.00 74.33 549 PRO R CA 1
ATOM 6293 C C . PRO D 4 485 ? 155.268 135.464 147.053 1.00 65.53 549 PRO R C 1
ATOM 6294 O O . PRO D 4 485 ? 156.094 135.688 146.169 1.00 61.45 549 PRO R O 1
ATOM 6298 N N . MET D 4 498 ? 148.253 131.090 148.486 1.00 93.74 562 MET R N 1
ATOM 6299 C CA . MET D 4 498 ? 148.993 131.365 149.712 1.00 90.67 562 MET R CA 1
ATOM 6300 C C . MET D 4 498 ? 148.563 130.405 150.819 1.00 84.35 562 MET R C 1
ATOM 6301 O O . MET D 4 498 ? 149.192 130.336 151.875 1.00 79.57 562 MET R O 1
ATOM 6306 N N . LYS D 4 499 ? 147.484 129.660 150.563 1.00 88.48 563 LYS R N 1
ATOM 6307 C CA . LYS D 4 499 ? 146.991 128.707 151.553 1.00 84.53 563 LYS R CA 1
ATOM 6308 C C . LYS D 4 499 ? 148.015 127.614 151.829 1.00 82.88 563 LYS R C 1
ATOM 6309 O O . LYS D 4 499 ? 148.233 127.237 152.986 1.00 79.67 563 LYS R O 1
ATOM 6315 N N . ASP D 4 500 ? 148.653 127.090 150.780 1.00 84.28 564 ASP R N 1
ATOM 6316 C CA . ASP D 4 500 ? 149.673 126.064 150.975 1.00 84.07 564 ASP R CA 1
ATOM 6317 C C . ASP D 4 500 ? 150.891 126.626 151.697 1.00 81.40 564 ASP R C 1
ATOM 6318 O O . ASP D 4 500 ? 151.497 125.941 152.528 1.00 78.71 564 ASP R O 1
ATOM 6323 N N . PHE D 4 501 ? 151.265 127.869 151.387 1.00 81.96 565 PHE R N 1
ATOM 6324 C CA . PHE D 4 501 ? 152.378 128.522 152.072 1.00 78.96 565 PHE R CA 1
ATOM 6325 C C . PHE D 4 501 ? 152.119 128.614 153.572 1.00 77.56 565 PHE R C 1
ATOM 6326 O O . PHE D 4 501 ? 152.955 128.211 154.392 1.00 77.82 565 PHE R O 1
ATOM 6334 N N . ARG D 4 502 ? 150.945 129.129 153.944 1.00 76.72 566 ARG R N 1
ATOM 6335 C CA . ARG D 4 502 ? 150.599 129.265 155.353 1.00 72.97 566 ARG R CA 1
ATOM 6336 C C . ARG D 4 502 ? 150.444 127.904 156.021 1.00 72.61 566 ARG R C 1
ATOM 6337 O O . ARG D 4 502 ? 150.792 127.746 157.195 1.00 70.04 566 ARG R O 1
ATOM 6345 N N . HIS D 4 503 ? 149.923 126.911 155.297 1.00 73.12 567 HIS R N 1
ATOM 6346 C CA . HIS D 4 503 ? 149.803 125.568 155.859 1.00 75.69 567 HIS R CA 1
ATOM 6347 C C . HIS D 4 503 ? 151.173 124.960 156.142 1.00 75.92 567 HIS R C 1
ATOM 6348 O O . HIS D 4 503 ? 151.383 124.345 157.194 1.00 73.65 567 HIS R O 1
ATOM 6355 N N . GLY D 4 504 ? 152.115 125.125 155.214 1.00 74.21 568 GLY R N 1
ATOM 6356 C CA . GLY D 4 504 ? 153.460 124.627 155.446 1.00 74.02 568 GLY R CA 1
ATOM 6357 C C . GLY D 4 504 ? 154.144 125.324 156.605 1.00 69.79 568 GLY R C 1
ATOM 6358 O O . GLY D 4 504 ? 154.850 124.690 157.395 1.00 68.43 568 GLY R O 1
ATOM 6359 N N . PHE D 4 505 ? 153.942 126.635 156.732 1.00 67.26 569 PHE R N 1
ATOM 6360 C CA . PHE D 4 505 ? 154.532 127.330 157.869 1.00 69.53 569 PHE R CA 1
ATOM 6361 C C . PHE D 4 505 ? 153.839 126.964 159.176 1.00 66.68 569 PHE R C 1
ATOM 6362 O O . PHE D 4 505 ? 154.482 126.957 160.231 1.00 63.24 569 PHE R O 1
ATOM 6370 N N . ASP D 4 506 ? 152.544 126.644 159.132 1.00 66.44 570 ASP R N 1
ATOM 6371 C CA . ASP D 4 506 ? 151.879 126.105 160.314 1.00 62.45 570 ASP R CA 1
ATOM 6372 C C . ASP D 4 506 ? 152.484 124.767 160.714 1.00 60.21 570 ASP R C 1
ATOM 6373 O O . ASP D 4 506 ? 152.679 124.495 161.905 1.00 55.87 570 ASP R O 1
ATOM 6378 N N . ILE D 4 507 ? 152.786 123.916 159.731 1.00 65.71 571 ILE R N 1
ATOM 6379 C CA . ILE D 4 507 ? 153.457 122.651 160.017 1.00 70.13 571 ILE R CA 1
ATOM 6380 C C . ILE D 4 507 ? 154.826 122.902 160.637 1.00 67.32 571 ILE R C 1
ATOM 6381 O O . ILE D 4 507 ? 155.225 122.228 161.596 1.00 64.68 571 ILE R O 1
ATOM 6386 N N . LEU D 4 508 ? 155.571 123.869 160.095 1.00 67.45 572 LEU R N 1
ATOM 6387 C CA . LEU D 4 508 ? 156.880 124.204 160.648 1.00 64.90 572 LEU R CA 1
ATOM 6388 C C . LEU D 4 508 ? 156.765 124.670 162.095 1.00 57.78 572 LEU R C 1
ATOM 6389 O O . LEU D 4 508 ? 157.538 124.243 162.960 1.00 54.14 572 LEU R O 1
ATOM 6394 N N . VAL D 4 509 ? 155.799 125.548 162.376 1.00 53.77 573 VAL R N 1
ATOM 6395 C CA . VAL D 4 509 ? 155.622 126.050 163.736 1.00 48.76 573 VAL R CA 1
ATOM 6396 C C . VAL D 4 509 ? 155.199 124.925 164.671 1.00 43.89 573 VAL R C 1
ATOM 6397 O O . VAL D 4 509 ? 155.620 124.874 165.832 1.00 39.92 573 VAL R O 1
ATOM 6401 N N . GLY D 4 510 ? 154.358 124.009 164.188 1.00 45.28 574 GLY R N 1
ATOM 6402 C CA . GLY D 4 510 ? 153.967 122.875 165.010 1.00 44.55 574 GLY R CA 1
ATOM 6403 C C . GLY D 4 510 ? 155.135 121.970 165.349 1.00 43.18 574 GLY R C 1
ATOM 6404 O O . GLY D 4 510 ? 155.263 121.503 166.484 1.00 42.45 574 GLY R O 1
ATOM 6405 N N . GLN D 4 511 ? 156.005 121.709 164.371 1.00 46.46 575 GLN R N 1
ATOM 6406 C CA . GLN D 4 511 ? 157.202 120.919 164.641 1.00 47.13 575 GLN R CA 1
ATOM 6407 C C . GLN D 4 511 ? 158.125 121.638 165.619 1.00 41.00 575 GLN R C 1
ATOM 6408 O O . GLN D 4 511 ? 158.717 121.008 166.505 1.00 36.91 575 GLN R O 1
ATOM 6414 N N . ILE D 4 512 ? 158.255 122.959 165.476 1.00 42.30 576 ILE R N 1
ATOM 6415 C CA . ILE D 4 512 ? 159.067 123.738 166.407 1.00 35.99 576 ILE R CA 1
ATOM 6416 C C . ILE D 4 512 ? 158.491 123.654 167.814 1.00 31.63 576 ILE R C 1
ATOM 6417 O O . ILE D 4 512 ? 159.230 123.518 168.796 1.00 31.26 576 ILE R O 1
ATOM 6422 N N . ASP D 4 513 ? 157.165 123.735 167.935 1.00 30.77 577 ASP R N 1
ATOM 6423 C CA . ASP D 4 513 ? 156.523 123.627 169.242 1.00 23.66 577 ASP R CA 1
ATOM 6424 C C . ASP D 4 513 ? 156.727 122.245 169.847 1.00 26.32 577 ASP R C 1
ATOM 6425 O O . ASP D 4 513 ? 156.954 122.117 171.056 1.00 29.35 577 ASP R O 1
ATOM 6430 N N . ASP D 4 514 ? 156.631 121.195 169.028 1.00 25.21 578 ASP R N 1
ATOM 6431 C CA . ASP D 4 514 ? 156.873 119.846 169.528 1.00 23.56 578 ASP R CA 1
ATOM 6432 C C . ASP D 4 514 ? 158.304 119.696 170.026 1.00 23.80 578 ASP R C 1
ATOM 6433 O O . ASP D 4 514 ? 158.543 119.115 171.092 1.00 34.75 578 ASP R O 1
ATOM 6438 N N . ALA D 4 515 ? 159.269 120.224 169.273 1.00 20.17 579 ALA R N 1
ATOM 6439 C CA . ALA D 4 515 ? 160.659 120.162 169.706 1.00 20.22 579 ALA R CA 1
ATOM 6440 C C . ALA D 4 515 ? 160.878 120.977 170.975 1.00 21.22 579 ALA R C 1
ATOM 6441 O O . ALA D 4 515 ? 161.658 120.579 171.847 1.00 23.90 579 ALA R O 1
ATOM 6443 N N . LEU D 4 516 ? 160.201 122.121 171.095 1.00 24.86 580 LEU R N 1
ATOM 6444 C CA . LEU D 4 516 ? 160.287 122.916 172.318 1.00 22.32 580 LEU R CA 1
ATOM 6445 C C . LEU D 4 516 ? 159.739 122.149 173.513 1.00 22.63 580 LEU R C 1
ATOM 6446 O O . LEU D 4 516 ? 160.319 122.188 174.603 1.00 25.67 580 LEU R O 1
ATOM 6451 N N . LYS D 4 517 ? 158.615 121.456 173.330 1.00 20.39 581 LYS R N 1
ATOM 6452 C CA . LYS D 4 517 ? 158.065 120.634 174.402 1.00 20.75 581 LYS R CA 1
ATOM 6453 C C . LYS D 4 517 ? 159.040 119.537 174.806 1.00 26.17 581 LYS R C 1
ATOM 6454 O O . LYS D 4 517 ? 159.274 119.305 175.999 1.00 32.67 581 LYS R O 1
ATOM 6460 N N . LEU D 4 518 ? 159.635 118.863 173.820 1.00 26.78 582 LEU R N 1
ATOM 6461 C CA . LEU D 4 518 ? 160.586 117.798 174.116 1.00 29.77 582 LEU R CA 1
ATOM 6462 C C . LEU D 4 518 ? 161.810 118.336 174.846 1.00 30.50 582 LEU R C 1
ATOM 6463 O O . LEU D 4 518 ? 162.339 117.681 175.752 1.00 34.85 582 LEU R O 1
ATOM 6468 N N . ALA D 4 519 ? 162.278 119.527 174.465 1.00 26.86 583 ALA R N 1
ATOM 6469 C CA . ALA D 4 519 ? 163.404 120.139 175.162 1.00 28.41 583 ALA R CA 1
ATOM 6470 C C . ALA D 4 519 ? 163.026 120.574 176.572 1.00 33.42 583 ALA R C 1
ATOM 6471 O O . ALA D 4 519 ? 163.863 120.519 177.480 1.00 38.48 583 ALA R O 1
ATOM 6473 N N . ASN D 4 520 ? 161.781 121.015 176.773 1.00 32.14 584 ASN R N 1
ATOM 6474 C CA . ASN D 4 520 ? 161.315 121.325 178.121 1.00 32.46 584 ASN R CA 1
ATOM 6475 C C . ASN D 4 520 ? 161.288 120.081 178.995 1.00 36.22 584 ASN R C 1
ATOM 6476 O O . ASN D 4 520 ? 161.536 120.166 180.203 1.00 38.44 584 ASN R O 1
ATOM 6481 N N . GLU D 4 521 ? 160.994 118.922 178.411 1.00 32.17 585 GLU R N 1
ATOM 6482 C CA . GLU D 4 521 ? 161.024 117.675 179.160 1.00 30.42 585 GLU R CA 1
ATOM 6483 C C . GLU D 4 521 ? 162.439 117.165 179.403 1.00 38.28 585 GLU R C 1
ATOM 6484 O O . GLU D 4 521 ? 162.605 116.155 180.097 1.00 36.94 585 GLU R O 1
ATOM 6490 N N . GLY D 4 522 ? 163.456 117.829 178.858 1.00 37.85 586 GLY R N 1
ATOM 6491 C CA . GLY D 4 522 ? 164.829 117.403 179.021 1.00 38.86 586 GLY R CA 1
ATOM 6492 C C . GLY D 4 522 ? 165.314 116.387 178.011 1.00 39.41 586 GLY R C 1
ATOM 6493 O O . GLY D 4 522 ? 166.483 115.988 178.074 1.00 39.00 586 GLY R O 1
ATOM 6494 N N . LYS D 4 523 ? 164.459 115.956 177.084 1.00 36.37 587 LYS R N 1
ATOM 6495 C CA . LYS D 4 523 ? 164.832 114.980 176.061 1.00 39.30 587 LYS R CA 1
ATOM 6496 C C . LYS D 4 523 ? 165.514 115.714 174.910 1.00 42.77 587 LYS R C 1
ATOM 6497 O O . LYS D 4 523 ? 164.916 116.019 173.875 1.00 40.77 587 LYS R O 1
ATOM 6503 N N . VAL D 4 524 ? 166.803 116.003 175.103 1.00 44.66 588 VAL R N 1
ATOM 6504 C CA . VAL D 4 524 ? 167.553 116.779 174.118 1.00 45.59 588 VAL R CA 1
ATOM 6505 C C . VAL D 4 524 ? 167.688 116.005 172.811 1.00 44.81 588 VAL R C 1
ATOM 6506 O O . VAL D 4 524 ? 167.451 116.544 171.725 1.00 47.15 588 VAL R O 1
ATOM 6510 N N . LYS D 4 525 ? 168.078 114.731 172.897 1.00 44.15 589 LYS R N 1
ATOM 6511 C CA . LYS D 4 525 ? 168.266 113.931 171.690 1.00 45.89 589 LYS R CA 1
ATOM 6512 C C . LYS D 4 525 ? 166.950 113.718 170.953 1.00 43.51 589 LYS R C 1
ATOM 6513 O O . LYS D 4 525 ? 166.903 113.794 169.720 1.00 45.44 589 LYS R O 1
ATOM 6519 N N . GLU D 4 526 ? 165.871 113.452 171.691 1.00 40.92 590 GLU R N 1
ATOM 6520 C CA . GLU D 4 526 ? 164.562 113.311 171.063 1.00 41.14 590 GLU R CA 1
ATOM 6521 C C . GLU D 4 526 ? 164.110 114.623 170.434 1.00 42.14 590 GLU R C 1
ATOM 6522 O O . GLU D 4 526 ? 163.494 114.627 169.362 1.00 44.48 590 GLU R O 1
ATOM 6528 N N . ALA D 4 527 ? 164.414 115.750 171.085 1.00 43.41 591 ALA R N 1
ATOM 6529 C CA . ALA D 4 527 ? 164.088 117.051 170.509 1.00 40.42 591 ALA R CA 1
ATOM 6530 C C . ALA D 4 527 ? 164.843 117.282 169.206 1.00 42.79 591 ALA R C 1
ATOM 6531 O O . ALA D 4 527 ? 164.276 117.796 168.236 1.00 44.14 591 ALA R O 1
ATOM 6533 N N . GLN D 4 528 ? 166.126 116.916 169.167 1.00 43.38 592 GLN R N 1
ATOM 6534 C CA . GLN D 4 528 ? 166.897 117.045 167.934 1.00 42.69 592 GLN R CA 1
ATOM 6535 C C . GLN D 4 528 ? 166.348 116.136 166.841 1.00 42.44 592 GLN R C 1
ATOM 6536 O O . GLN D 4 528 ? 166.265 116.536 165.674 1.00 45.70 592 GLN R O 1
ATOM 6542 N N . ALA D 4 529 ? 165.966 114.909 167.201 1.00 43.20 593 ALA R N 1
ATOM 6543 C CA . ALA D 4 529 ? 165.383 114.001 166.220 1.00 42.83 593 ALA R CA 1
ATOM 6544 C C . ALA D 4 529 ? 164.087 114.563 165.652 1.00 45.43 593 ALA R C 1
ATOM 6545 O O . ALA D 4 529 ? 163.841 114.479 164.443 1.00 51.79 593 ALA R O 1
ATOM 6547 N N . ALA D 4 530 ? 163.241 115.137 166.511 1.00 44.20 594 ALA R N 1
ATOM 6548 C CA . ALA D 4 530 ? 162.005 115.749 166.035 1.00 49.60 594 ALA R CA 1
ATOM 6549 C C . ALA D 4 530 ? 162.287 116.961 165.155 1.00 52.19 594 ALA R C 1
ATOM 6550 O O . ALA D 4 530 ? 161.635 117.149 164.121 1.00 54.41 594 ALA R O 1
ATOM 6552 N N . ALA D 4 531 ? 163.252 117.795 165.550 1.00 49.62 595 ALA R N 1
ATOM 6553 C CA . ALA D 4 531 ? 163.606 118.966 164.758 1.00 45.69 595 ALA R CA 1
ATOM 6554 C C . ALA D 4 531 ? 164.255 118.595 163.434 1.00 51.85 595 ALA R C 1
ATOM 6555 O O . ALA D 4 531 ? 164.305 119.431 162.527 1.00 49.23 595 ALA R O 1
ATOM 6557 N N . GLU D 4 532 ? 164.769 117.371 163.308 1.00 56.10 596 GLU R N 1
ATOM 6558 C CA . GLU D 4 532 ? 165.295 116.925 162.024 1.00 55.24 596 GLU R CA 1
ATOM 6559 C C . GLU D 4 532 ? 164.210 116.908 160.953 1.00 55.26 596 GLU R C 1
ATOM 6560 O O . GLU D 4 532 ? 164.513 117.041 159.762 1.00 56.85 596 GLU R O 1
ATOM 6566 N N . GLN D 4 533 ? 162.945 116.747 161.353 1.00 52.65 597 GLN R N 1
ATOM 6567 C CA . GLN D 4 533 ? 161.836 116.816 160.407 1.00 54.66 597 GLN R CA 1
ATOM 6568 C C . GLN D 4 533 ? 161.652 118.216 159.835 1.00 58.29 597 GLN R C 1
ATOM 6569 O O . GLN D 4 533 ? 161.001 118.370 158.795 1.00 60.52 597 GLN R O 1
ATOM 6575 N N . LEU D 4 534 ? 162.199 119.237 160.499 1.00 61.13 598 LEU R N 1
ATOM 6576 C CA . LEU D 4 534 ? 162.157 120.584 159.945 1.00 61.25 598 LEU R CA 1
ATOM 6577 C C . LEU D 4 534 ? 162.926 120.664 158.636 1.00 59.67 598 LEU R C 1
ATOM 6578 O O . LEU D 4 534 ? 162.528 121.405 157.732 1.00 60.03 598 LEU R O 1
ATOM 6583 N N . LYS D 4 535 ? 164.020 119.909 158.511 1.00 58.30 599 LYS R N 1
ATOM 6584 C CA . LYS D 4 535 ? 164.740 119.858 157.242 1.00 59.05 599 LYS R CA 1
ATOM 6585 C C . LYS D 4 535 ? 163.874 119.262 156.139 1.00 59.70 599 LYS R C 1
ATOM 6586 O O . LYS D 4 535 ? 163.878 119.751 155.004 1.00 61.10 599 LYS R O 1
ATOM 6592 N N . THR D 4 536 ? 163.134 118.195 156.451 1.00 57.70 600 THR R N 1
ATOM 6593 C CA . THR D 4 536 ? 162.246 117.595 155.462 1.00 57.76 600 THR R CA 1
ATOM 6594 C C . THR D 4 536 ? 161.155 118.571 155.043 1.00 60.83 600 THR R C 1
ATOM 6595 O O . THR D 4 536 ? 160.867 118.723 153.850 1.00 64.41 600 THR R O 1
ATOM 6599 N N . THR D 4 537 ? 160.545 119.255 156.013 1.00 64.34 601 THR R N 1
ATOM 6600 C CA . THR D 4 537 ? 159.510 120.231 155.686 1.00 67.19 601 THR R CA 1
ATOM 6601 C C . THR D 4 537 ? 160.080 121.380 154.859 1.00 69.81 601 THR R C 1
ATOM 6602 O O . THR D 4 537 ? 159.428 121.872 153.930 1.00 71.29 601 THR R O 1
ATOM 6606 N N . ARG D 4 538 ? 161.297 121.818 155.192 1.00 70.78 602 ARG R N 1
ATOM 6607 C CA . ARG D 4 538 ? 161.955 122.865 154.420 1.00 69.66 602 ARG R CA 1
ATOM 6608 C C . ARG D 4 538 ? 162.160 122.429 152.978 1.00 72.92 602 ARG R C 1
ATOM 6609 O O . ARG D 4 538 ? 161.733 123.117 152.045 1.00 76.28 602 ARG R O 1
ATOM 6617 N N . ASN D 4 539 ? 162.773 121.260 152.774 1.00 72.19 603 ASN R N 1
ATOM 6618 C CA . ASN D 4 539 ? 162.989 120.769 151.418 1.00 73.54 603 ASN R CA 1
ATOM 6619 C C . ASN D 4 539 ? 161.673 120.569 150.678 1.00 76.54 603 ASN R C 1
ATOM 6620 O O . ASN D 4 539 ? 161.630 120.681 149.448 1.00 78.08 603 ASN R O 1
ATOM 6625 N N . ALA D 4 540 ? 160.593 120.275 151.404 1.00 79.22 604 ALA R N 1
ATOM 6626 C CA . ALA D 4 540 ? 159.301 120.077 150.757 1.00 81.27 604 ALA R CA 1
ATOM 6627 C C . ALA D 4 540 ? 158.706 121.395 150.271 1.00 82.41 604 ALA R C 1
ATOM 6628 O O . ALA D 4 540 ? 158.231 121.488 149.133 1.00 84.08 604 ALA R O 1
ATOM 6630 N N . TYR D 4 541 ? 158.718 122.429 151.113 1.00 83.30 605 TYR R N 1
ATOM 6631 C CA . TYR D 4 541 ? 157.965 123.643 150.806 1.00 86.13 605 TYR R CA 1
ATOM 6632 C C . TYR D 4 541 ? 158.822 124.885 150.619 1.00 83.20 605 TYR R C 1
ATOM 6633 O O . TYR D 4 541 ? 158.572 125.663 149.691 1.00 83.48 605 TYR R O 1
ATOM 6642 N N . ILE D 4 542 ? 159.803 125.113 151.493 1.00 81.63 606 ILE R N 1
ATOM 6643 C CA . ILE D 4 542 ? 160.600 126.335 151.428 1.00 79.89 606 ILE R CA 1
ATOM 6644 C C . ILE D 4 542 ? 161.379 126.394 150.122 1.00 78.16 606 ILE R C 1
ATOM 6645 O O . ILE D 4 542 ? 161.424 127.435 149.455 1.00 80.26 606 ILE R O 1
ATOM 6650 N N . GLN D 4 543 ? 162.000 125.280 149.733 1.00 78.06 607 GLN R N 1
ATOM 6651 C CA . GLN D 4 543 ? 162.738 125.249 148.474 1.00 79.87 607 GLN R CA 1
ATOM 6652 C C . GLN D 4 543 ? 161.802 125.397 147.281 1.00 81.12 607 GLN R C 1
ATOM 6653 O O . GLN D 4 543 ? 162.141 126.069 146.299 1.00 79.72 607 GLN R O 1
ATOM 6659 N N . LYS D 4 544 ? 160.621 124.777 147.345 1.00 81.48 608 LYS R N 1
ATOM 6660 C CA . LYS D 4 544 ? 159.661 124.904 146.253 1.00 82.15 608 LYS R CA 1
ATOM 6661 C C . LYS D 4 544 ? 159.235 126.354 146.059 1.00 81.77 608 LYS R C 1
ATOM 6662 O O . LYS D 4 544 ? 159.148 126.838 144.924 1.00 80.35 608 LYS R O 1
ATOM 6668 N N . TYR D 4 545 ? 158.967 127.065 147.155 1.00 81.16 609 TYR R N 1
ATOM 6669 C CA . TYR D 4 545 ? 158.579 128.465 147.056 1.00 77.79 609 TYR R CA 1
ATOM 6670 C C . TYR D 4 545 ? 159.755 129.386 146.758 1.00 77.83 609 TYR R C 1
ATOM 6671 O O . TYR D 4 545 ? 159.545 130.482 146.227 1.00 76.51 609 TYR R O 1
ATOM 6680 N N . LEU D 4 546 ? 160.981 128.976 147.092 1.00 76.92 610 LEU R N 1
ATOM 6681 C CA . LEU D 4 546 ? 162.151 129.751 146.698 1.00 74.91 610 LEU R CA 1
ATOM 6682 C C . LEU D 4 546 ? 162.442 129.588 145.213 1.00 74.32 610 LEU R C 1
ATOM 6683 O O . LEU D 4 546 ? 163.012 130.490 144.588 1.00 74.10 610 LEU R O 1
ATOM 6688 N N . ARG D 4 547 ? 162.056 128.449 144.632 1.00 73.14 611 ARG R N 1
ATOM 6689 C CA . ARG D 4 547 ? 162.157 128.267 143.191 1.00 72.40 611 ARG R CA 1
ATOM 6690 C C . ARG D 4 547 ? 161.232 129.198 142.419 1.00 68.60 611 ARG R C 1
ATOM 6691 O O . ARG D 4 547 ? 161.389 129.327 141.201 1.00 63.56 611 ARG R O 1
ATOM 6699 N N . ALA D 4 548 ? 160.277 129.844 143.093 1.00 68.30 612 ALA R N 1
ATOM 6700 C CA . ALA D 4 548 ? 159.437 130.846 142.450 1.00 65.77 612 ALA R CA 1
ATOM 6701 C C . ALA D 4 548 ? 160.206 132.106 142.079 1.00 61.71 612 ALA R C 1
ATOM 6702 O O . ALA D 4 548 ? 159.663 132.948 141.357 1.00 62.08 612 ALA R O 1
ATOM 6704 N N . ARG D 4 549 ? 161.443 132.261 142.562 1.00 59.98 613 ARG R N 1
ATOM 6705 C CA . ARG D 4 549 ? 162.274 133.377 142.122 1.00 57.83 613 ARG R CA 1
ATOM 6706 C C . ARG D 4 549 ? 162.525 133.326 140.622 1.00 54.26 613 ARG R C 1
ATOM 6707 O O . ARG D 4 549 ? 162.732 134.369 139.993 1.00 52.80 613 ARG R O 1
ATOM 6715 N N . SER D 4 550 ? 162.524 132.126 140.036 1.00 53.31 614 SER R N 1
ATOM 6716 C CA . SER D 4 550 ? 162.689 132.013 138.593 1.00 51.28 614 SER R CA 1
ATOM 6717 C C . SER D 4 550 ? 161.573 132.731 137.851 1.00 45.62 614 SER R C 1
ATOM 6718 O O . SER D 4 550 ? 161.768 133.170 136.711 1.00 53.19 614 SER R O 1
ATOM 6721 N N . THR D 4 551 ? 160.404 132.857 138.470 1.00 38.10 615 THR R N 1
ATOM 6722 C CA . THR D 4 551 ? 159.319 133.601 137.839 1.00 44.56 615 THR R CA 1
ATOM 6723 C C . THR D 4 551 ? 159.503 135.098 138.058 1.00 47.01 615 THR R C 1
ATOM 6724 O O . THR D 4 551 ? 159.776 135.842 137.113 1.00 54.06 615 THR R O 1
ATOM 6728 N N . LEU D 4 552 ? 159.390 135.539 139.307 1.00 49.91 616 LEU R N 1
ATOM 6729 C CA . LEU D 4 552 ? 159.604 136.930 139.719 1.00 52.68 616 LEU R CA 1
ATOM 6730 C C . LEU D 4 552 ? 159.106 137.970 138.717 1.00 53.91 616 LEU R C 1
ATOM 6731 O O . LEU D 4 552 ? 159.879 138.484 137.909 1.00 52.69 616 LEU R O 1
#

Nearest PDB structures (foldseek):
  7kh0-assembly1_R  TM=9.131E-01  e=1.358E-21  Homo sapiens
  5k2d-assembly1_A  TM=6.656E-01  e=1.064E-12  unclassified
  8xxv-assembly1_A  TM=8.442E-01  e=4.732E-09  Homo sapiens
  8xxu-assembly1_A  TM=8.112E-01  e=2.626E-08  Homo sapiens
  8zrt-assembly1_R  TM=8.320E-01  e=1.043E-07  Homo sapiens

Sequence (901 aa):
EVQLVESGGGLVQPGGSLRLSCAASGFNVVDFSLHWVRQAPGKGLEWVAYISSSSGSTSYADSVKGRFTISADTSKNTAYLQMNSLRAEDTAVYYCARWGYWPGEPWWKAFDYWGQGTLVTVSSASTKGPSVFPLAPSSKSTSGGTAALGCLVKDYFPEPVTVSWNSGALTSGVHTFPAVLQSSGLYSLSSVVTVPSSSLGTQTYICNVNHKPSNTKVDKKVEPKQVQLQESGGGLVQPGGSLRLSCAASGRTISRYAMSWFRQAPGKEREFVAVARRSGDGAFYADSVQGRFTVSRDDAKNTVYLQMNSLKPEDTAVYYCAIDSDTFYSGSYDYWGQGTQVTVSDIQMTQSPSSLSASVGDRVTITCRASQSVSSAVAWYQQKPGKAPKLLIYSASSLYSGVPSRFSGSRSGTDFTLTISSLQPEDFATYYCQQYLYYSLVTFGQGTKVEIKRTVAAPSVFIFPPSDEQLKSGTASVVCLLNNFYPREAKVQWKVDNALQSGNSQESVTEQDSKDSTYSLSSTLTLSKADYEKHKVYACEVTHQGLSSPVTKSFNRARAELALLSIVFVAVALSNGLVLAALARRGRWAPIHVFIGHLCLADLAVALFQVLPQLAWKATDRFRGPDALCRAVKYLQMVGMYASSYMILAMTLDRHRAICRPNRPVLVAWAFSLLLSLPQLFIFADCWACFAEPWGRRTYVTWIALMVFVAPTLGIAACQVLIFREIHAAAVAKTVRMTLVIVVVYVLCWAPFFLVQLWAAWDPPFVLLMLLASLNSCTNPWIYASFSSSVSSELRARRQLADLEDNWETLNDNLKVIEKADNAAQVKDALTKMRAAALDAQKATPMKDFRHGFDILVGQIDDALKLANEGKVKEAQAAAEQLKTTRNAYIQKYLRARSTL